Protein 3QTG (pdb70)

Radius of gyration: 30.33 Å; Cα contacts (8 Å, |Δi|>4): 1952; chains: 2; bounding box: 78×87×77 Å

Nearest PDB structures (foldseek):
  3qtg-assembly1_A-2  TM=1.002E+00  e=5.975E-96  Pyrobaculum aerophilum str. IM2
  3qtg-assembly1_B-2  TM=9.864E-01  e=1.560E-80  Pyrobaculum aerophilum str. IM2
  8edt-assembly1_A  TM=8.822E-01  e=1.358E-44  Escherichia coli
  8edr-assembly1_B-2  TM=8.878E-01  e=2.396E-44  Escherichia coli
  6qxl-assembly3_K  TM=8.244E-01  e=5.147E-43  Pseudomonas aeruginosa

Foldseek 3Di:
DPDFLAFEEEEAAPLQVPDDLVSNLLLLVLHLEYEYELVPDDLVNVVVVLVSNVVSCVVVVHFHAYEYEYPFDFKWWADDDKQKAAAFDWAKEFQDNYDPRRHTHIVDCLVLVFDDAQWWKAWPLRPWIWGWHDHDDGMTITGINHIDIGHTGTTMDTAQTAGPDDDDDPVRLVSCLSNLVVQLSHAEYEHPRDQALVRQVVVVVSCVVSPHPYFYEYEQQHNSNLVRLLRVLLNHQAYEDAPSRHCRHDPPVCPVVSLLVNLLNNLQALHAYEYEDDQQVVLLEPLDGDPVSLVSLQVSVQLPHLYYYYYCNQHPGDHNSSSSVSSSVSSVVHDHDQYNHYDDDDPLLVVLLVLLVVCVVQVAEEEEEDAQCVSVSSNLSRPRPAAYEYEYCDSSSQNNCSSGRRYHYHHDDDDDRVRRQVVRCVVPVDPQYWYWYDDPPDDIDIDGHD/DFAFEEEEAAPQLVPDDPVLNLLLLVLGQAYEYELVPDDLVSVVVVLVVNVVSCVVVVHFHAYEYEYPFDQQDDDQFDKDKDACSVDPLVLVWDDAQWWKADPLRPWIWGWHDRDHRMTITTISIDTAQDAGDDDDDDPVSLVSCLSNLVVQLSHAEYEHPRDLALNRVVVVVVSCVVSPHPYFYEYEQQHPSNLVRVQRVLLNHQAYEDAQSRNCRRDPPVCSVVSLLVNLLNNLQALHAYEYEDPQQVVLLEPLDGDPVSLVSLQVSVQQPHLYYYYYCNQRPGPHNSSVSVSSSVSNVPHDHDQYNHYDDPDVLLVVLLVLLVVCVVQVAEEEEEDAQCVSVSSNLSRPRPAAYEYEYCDSSNQNNCSSGGRYHYHRDDDPDRVRRQVVRCVPPVDPQYWYWYDDPPGDIDIDGDD

InterPro domains:
  IPR001697 Pyruvate kinase [PR01050] (73-89)
  IPR001697 Pyruvate kinase [PR01050] (197-211)
  IPR001697 Pyruvate kinase [PR01050] (227-253)
  IPR001697 Pyruvate kinase [PR01050] (254-278)
  IPR001697 Pyruvate kinase [PR01050] (279-303)
  IPR001697 Pyruvate kinase [PR01050] (304-322)
  IPR001697 Pyruvate kinase [PR01050] (323-339)
  IPR001697 Pyruvate kinase [PTHR11817] (14-436)
  IPR001697 Pyruvate kinase [TIGR01064] (17-430)
  IPR011037 Pyruvate kinase-like, insert domain superfamily [SSF50800] (84-175)
  IPR015793 Pyruvate kinase, barrel [PF00224] (17-335)
  IPR015795 Pyruvate kinase, C-terminal [PF02887] (363-436)
  IPR015806 Pyruvate kinase, insert domain superfamily [G3DSA:2.40.33.10] (84-177)
  IPR015813 Pyruvate/Phosphoenolpyruvate kinase-like domain superfamily [SSF51621] (14-350)
  IPR036918 Pyruvate kinase, C-terminal domain superfamily [G3DSA:3.40.1380.20] (346-460)
  IPR036918 Pyruvate kinase, C-terminal domain superfamily [SSF52935] (334-438)
  IPR040442 Pyruvate kinase-like domain superfamily [G3DSA:3.20.20.60] (17-340)

Sequence (869 aa):
RARNLTKRVATLGPSTDVLRPDELIKFLDLVDGVRINLAHASPNEVKFRIEAVRSYEKAKNRPLAVIVDLKGPSIRVGSTSPINVQEGEVVKFKLSDKSDGTYIPVPNKAFFSAVEQNDVILMLDGRLRLKVTNTGSDWIEAVAESSGVITGGKAIVVEGKDYDISTPAEEDVEALKAISPIRDNIDYVAISLAKSCKDVDSVRSLLTELGFQSQVAVKIETKGAVNNLEELVQCSDYVVVARGDLGLHYGLDALPIVQRRIVHTSLKYGKPIAVATQLLDSMQSSPIPTRAEINDVFTTASMGVDSLWLTNETASGKYPLAAVSWLSRILMNVEYQIPQSPLLQNSRDRFAKGLVELAQDLGANILVFSMSGTLARRIAKFRPRGVVYVGTPNNVRVARSLSIVWALEPLYIPAENYEEGLEKLISLKGTTPFVATYGIRGGVHSVKVKLNLTKRVATLGPSTDVLRPDELIKFLDLVDGVRINLAHASPNEVKFRIEAVRSYEKAKNRPLAVIVDLKGPSIRVQEGEVVKFKLVPNKAFFSAVEQNDVILMLDGRLRLKVTNTGSDWIEAVAAIVVEGKDYDISTPAEEDVEALKAISPIRDNIDYVAISLAKSCKDVDSVRSLLTELGFQSQVAVKIETKGAVNNLEELVQCSDYVVVARGDLGLHYGLDALPIVQRRIVHTSLKYGKPIAVATQLLDSMQSSPIPTRAEINDVFTTASMGVDSLWLTNETASGKYPLAAVSWLSRILMNVEYQIPQSPLLQNSRDRFAKGLVELAQDLGANILVFSMSGTLARRIAKFRPRGVVYVGTPNNVRVARSLSIVWALEPLYIPAENYEEGLEKLISLKGTTPFVATYGIRGGVHSVKVKL

B-factor: mean 47.71, std 14.27, range [21.13, 104.7]

Structure (mmCIF, N/CA/C/O backbone):
data_3QTG
#
_entry.id   3QTG
#
_cell.length_a   116.300
_cell.length_b   107.400
_cell.length_c   105.000
_cell.angle_alpha   90.00
_cell.angle_beta   110.50
_cell.angle_gamma   90.00
#
_symmetry.space_group_name_H-M   'C 1 2 1'
#
loop_
_entity.id
_entity.type
_entity.pdbx_description
1 polymer 'Pyruvate kinase'
2 non-polymer 'SULFATE ION'
3 water water
#
loop_
_atom_site.group_PDB
_atom_site.id
_atom_site.type_symbol
_atom_site.label_atom_id
_atom_site.label_alt_id
_atom_site.label_comp_id
_atom_site.label_asym_id
_atom_site.label_entity_id
_atom_site.label_seq_id
_atom_site.pdbx_PDB_ins_code
_atom_site.Cartn_x
_atom_site.Cartn_y
_atom_site.Cartn_z
_atom_site.occupancy
_atom_site.B_iso_or_equiv
_atom_site.auth_seq_id
_atom_site.auth_comp_id
_atom_site.auth_asym_id
_atom_site.auth_atom_id
_atom_site.pdbx_PDB_model_num
ATOM 1 N N . ARG A 1 12 ? 12.437 -22.557 43.146 1.00 71.28 12 ARG A N 1
ATOM 2 C CA . ARG A 1 12 ? 11.406 -22.815 42.098 1.00 71.48 12 ARG A CA 1
ATOM 3 C C . ARG A 1 12 ? 9.972 -22.448 42.509 1.00 70.67 12 ARG A C 1
ATOM 4 O O . ARG A 1 12 ? 9.270 -21.797 41.739 1.00 70.79 12 ARG A O 1
ATOM 12 N N . ALA A 1 13 ? 9.544 -22.872 43.703 1.00 69.69 13 ALA A N 1
ATOM 13 C CA . ALA A 1 13 ? 8.123 -22.788 44.109 1.00 68.55 13 ALA A CA 1
ATOM 14 C C . ALA A 1 13 ? 7.582 -21.377 44.386 1.00 67.27 13 ALA A C 1
ATOM 15 O O . ALA A 1 13 ? 6.425 -21.075 44.039 1.00 67.62 13 ALA A O 1
ATOM 17 N N . ARG A 1 14 ? 8.400 -20.529 45.018 1.00 64.96 14 ARG A N 1
ATOM 18 C CA . ARG A 1 14 ? 8.029 -19.132 45.280 1.00 62.61 14 ARG A CA 1
ATOM 19 C C . ARG A 1 14 ? 9.056 -18.165 44.697 1.00 60.10 14 ARG A C 1
ATOM 20 O O . ARG A 1 14 ? 10.259 -18.331 44.883 1.00 59.57 14 ARG A O 1
ATOM 28 N N . ASN A 1 15 ? 8.561 -17.156 43.988 1.00 57.14 15 ASN A N 1
ATOM 29 C CA . ASN A 1 15 ? 9.435 -16.246 43.266 1.00 53.82 15 ASN A CA 1
ATOM 30 C C . ASN A 1 15 ? 10.094 -15.179 44.141 1.00 50.24 15 ASN A C 1
ATOM 31 O O . ASN A 1 15 ? 9.510 -14.666 45.104 1.00 49.63 15 ASN A O 1
ATOM 36 N N . LEU A 1 16 ? 11.342 -14.885 43.799 1.00 46.65 16 LEU A N 1
ATOM 37 C CA . LEU A 1 16 ? 12.086 -13.820 44.439 1.00 42.24 16 LEU A CA 1
ATOM 38 C C . LEU A 1 16 ? 11.872 -12.575 43.616 1.00 39.71 16 LEU A C 1
ATOM 39 O O . LEU A 1 16 ? 11.606 -11.518 44.170 1.00 37.58 16 LEU A O 1
ATOM 44 N N . THR A 1 17 ? 11.944 -12.725 42.290 1.00 38.41 17 THR A N 1
ATOM 45 C CA . THR A 1 17 ? 11.554 -11.668 41.353 1.00 37.01 17 THR A CA 1
ATOM 46 C C . THR A 1 17 ? 10.034 -11.531 41.361 1.00 36.32 17 THR A C 1
ATOM 47 O O . THR A 1 17 ? 9.313 -12.507 41.205 1.00 35.28 17 THR A O 1
ATOM 51 N N . LYS A 1 18 ? 9.566 -10.306 41.557 1.00 35.94 18 LYS A N 1
ATOM 52 C CA . LYS A 1 18 ? 8.140 -10.032 41.613 1.00 36.22 18 LYS A CA 1
ATOM 53 C C . LYS A 1 18 ? 7.544 -9.717 40.235 1.00 36.37 18 LYS A C 1
ATOM 54 O O . LYS A 1 18 ? 8.221 -9.217 39.341 1.00 35.41 18 LYS A O 1
ATOM 60 N N . ARG A 1 19 ? 6.261 -10.030 40.088 1.00 37.22 19 ARG A N 1
ATOM 61 C CA . ARG A 1 19 ? 5.584 -10.049 38.793 1.00 37.53 19 ARG A CA 1
ATOM 62 C C . ARG A 1 19 ? 4.479 -9.003 38.826 1.00 38.16 19 ARG A C 1
ATOM 63 O O . ARG A 1 19 ? 3.562 -9.078 39.652 1.00 38.27 19 ARG A O 1
ATOM 71 N N . VAL A 1 20 ? 4.600 -8.007 37.951 1.00 38.15 20 VAL A N 1
ATOM 72 C CA . VAL A 1 20 ? 3.614 -6.941 37.831 1.00 38.83 20 VAL A CA 1
ATOM 73 C C . VAL A 1 20 ? 2.935 -6.994 36.449 1.00 39.05 20 VAL A C 1
ATOM 74 O O . VAL A 1 20 ? 3.612 -7.121 35.430 1.00 39.09 20 VAL A O 1
ATOM 78 N N . ALA A 1 21 ? 1.605 -6.927 36.432 1.00 39.64 21 ALA A N 1
ATOM 79 C CA . ALA A 1 21 ? 0.838 -6.863 35.171 1.00 40.23 21 ALA A CA 1
ATOM 80 C C . ALA A 1 21 ? 0.030 -5.585 35.087 1.00 40.90 21 ALA A C 1
ATOM 81 O O . ALA A 1 21 ? -0.451 -5.093 36.101 1.00 40.43 21 ALA A O 1
ATOM 83 N N . THR A 1 22 ? -0.091 -5.046 33.873 1.00 41.82 22 THR A N 1
ATOM 84 C CA . THR A 1 22 ? -0.944 -3.899 33.617 1.00 43.57 22 THR A CA 1
ATOM 85 C C . THR A 1 22 ? -2.375 -4.329 33.285 1.00 45.08 22 THR A C 1
ATOM 86 O O . THR A 1 22 ? -2.600 -5.239 32.491 1.00 45.23 22 THR A O 1
ATOM 90 N N . LEU A 1 23 ? -3.336 -3.649 33.901 1.00 46.62 23 LEU A N 1
ATOM 91 C CA . LEU A 1 23 ? -4.742 -3.933 33.670 1.00 47.61 23 LEU A CA 1
ATOM 92 C C . LEU A 1 23 ? -5.270 -3.063 32.544 1.00 48.10 23 LEU A C 1
ATOM 93 O O . LEU A 1 23 ? -4.983 -1.865 32.486 1.00 48.21 23 LEU A O 1
ATOM 98 N N . GLY A 1 24 ? -6.047 -3.670 31.655 1.00 48.58 24 GLY A N 1
ATOM 99 C CA . GLY A 1 24 ? -6.623 -2.945 30.524 1.00 49.32 24 GLY A CA 1
ATOM 100 C C . GLY A 1 24 ? -7.897 -3.614 30.059 1.00 50.24 24 GLY A C 1
ATOM 101 O O . GLY A 1 24 ? -8.472 -4.411 30.809 1.00 50.50 24 GLY A O 1
ATOM 102 N N . PRO A 1 25 ? -8.346 -3.303 28.820 1.00 50.71 25 PRO A N 1
ATOM 103 C CA . PRO A 1 25 ? -9.530 -3.953 28.252 1.00 51.79 25 PRO A CA 1
ATOM 104 C C . PRO A 1 25 ? -9.425 -5.476 28.187 1.00 52.27 25 PRO A C 1
ATOM 105 O O . PRO A 1 25 ? -10.428 -6.151 28.400 1.00 52.55 25 PRO A O 1
ATOM 109 N N . SER A 1 26 ? -8.225 -6.009 27.928 1.00 52.10 26 SER A N 1
ATOM 110 C CA . SER A 1 26 ? -8.019 -7.466 27.861 1.00 52.50 26 SER A CA 1
ATOM 111 C C . SER A 1 26 ? -8.251 -8.174 29.190 1.00 53.23 26 SER A C 1
ATOM 112 O O . SER A 1 26 ? -8.598 -9.358 29.211 1.00 53.91 26 SER A O 1
ATOM 115 N N . THR A 1 27 ? -8.064 -7.456 30.296 1.00 53.45 27 THR A N 1
ATOM 116 C CA . THR A 1 27 ? -8.306 -8.034 31.614 1.00 54.65 27 THR A CA 1
ATOM 117 C C . THR A 1 27 ? -9.729 -7.735 32.117 1.00 55.78 27 THR A C 1
ATOM 118 O O . THR A 1 27 ? -10.318 -8.537 32.850 1.00 55.98 27 THR A O 1
ATOM 122 N N . ASP A 1 28 ? -10.265 -6.581 31.726 1.00 56.79 28 ASP A N 1
ATOM 123 C CA . ASP A 1 28 ? -11.653 -6.213 32.033 1.00 58.67 28 ASP A CA 1
ATOM 124 C C . ASP A 1 28 ? -12.669 -7.302 31.662 1.00 60.04 28 ASP A C 1
ATOM 125 O O . ASP A 1 28 ? -13.610 -7.556 32.412 1.00 60.76 28 ASP A O 1
ATOM 130 N N . VAL A 1 29 ? -12.465 -7.940 30.510 1.00 61.18 29 VAL A N 1
ATOM 131 C CA . VAL A 1 29 ? -13.425 -8.916 29.968 1.00 62.86 29 VAL A CA 1
ATOM 132 C C . VAL A 1 29 ? -13.230 -10.341 30.495 1.00 63.83 29 VAL A C 1
ATOM 133 O O . VAL A 1 29 ? -13.986 -11.246 30.148 1.00 64.41 29 VAL A O 1
ATOM 137 N N . LEU A 1 30 ? -12.216 -10.541 31.328 1.00 64.21 30 LEU A N 1
ATOM 138 C CA . LEU A 1 30 ? -11.957 -11.857 31.907 1.00 65.22 30 LEU A CA 1
ATOM 139 C C . LEU A 1 30 ? -13.138 -12.363 32.739 1.00 66.90 30 LEU A C 1
ATOM 140 O O . LEU A 1 30 ? -13.635 -11.664 33.629 1.00 67.05 30 LEU A O 1
ATOM 145 N N . ARG A 1 31 ? -13.579 -13.577 32.419 1.00 68.37 31 ARG A N 1
ATOM 146 C CA . ARG A 1 31 ? -14.539 -14.329 33.223 1.00 70.45 31 ARG A CA 1
ATOM 147 C C . ARG A 1 31 ? -14.089 -14.309 34.686 1.00 69.96 31 ARG A C 1
ATOM 148 O O . ARG A 1 31 ? -12.887 -14.416 34.954 1.00 69.77 31 ARG A O 1
ATOM 156 N N . PRO A 1 32 ? -15.039 -14.183 35.642 1.00 70.42 32 PRO A N 1
ATOM 157 C CA . PRO A 1 32 ? -14.665 -14.142 37.069 1.00 69.78 32 PRO A CA 1
ATOM 158 C C . PRO A 1 32 ? -13.617 -15.193 37.455 1.00 69.02 32 PRO A C 1
ATOM 159 O O . PRO A 1 32 ? -12.848 -14.998 38.417 1.00 68.28 32 PRO A O 1
ATOM 163 N N . ASP A 1 33 ? -13.587 -16.285 36.692 1.00 68.40 33 ASP A N 1
ATOM 164 C CA . ASP A 1 33 ? -12.716 -17.410 36.971 1.00 67.72 33 ASP A CA 1
ATOM 165 C C . ASP A 1 33 ? -11.367 -17.301 36.264 1.00 65.96 33 ASP A C 1
ATOM 166 O O . ASP A 1 33 ? -10.358 -17.789 36.775 1.00 65.52 33 ASP A O 1
ATOM 171 N N . GLU A 1 34 ? -11.364 -16.681 35.084 1.00 64.52 34 GLU A N 1
ATOM 172 C CA . GLU A 1 34 ? -10.125 -16.363 34.373 1.00 62.80 34 GLU A CA 1
ATOM 173 C C . GLU A 1 34 ? -9.341 -15.320 35.150 1.00 61.67 34 GLU A C 1
ATOM 174 O O . GLU A 1 34 ? -8.118 -15.385 35.217 1.00 60.84 34 GLU A O 1
ATOM 185 N N . LEU A 1 35 ? -10.069 -14.374 35.748 1.00 61.36 35 LEU A N 1
ATOM 186 C CA . LEU A 1 35 ? -9.479 -13.302 36.542 1.00 60.25 35 LEU A CA 1
ATOM 187 C C . LEU A 1 35 ? -8.718 -13.847 37.752 1.00 59.65 35 LEU A C 1
ATOM 188 O O . LEU A 1 35 ? -7.600 -13.407 38.035 1.00 59.03 35 LEU A O 1
ATOM 193 N N . ILE A 1 36 ? -9.315 -14.813 38.448 1.00 59.46 36 ILE A N 1
ATOM 194 C CA . ILE A 1 36 ? -8.666 -15.451 39.597 1.00 58.84 36 ILE A CA 1
ATOM 195 C C . ILE A 1 36 ? -7.312 -16.053 39.198 1.00 58.07 36 ILE A C 1
ATOM 196 O O . ILE A 1 36 ? -6.296 -15.795 39.848 1.00 57.94 36 ILE A O 1
ATOM 201 N N . LYS A 1 37 ? -7.310 -16.847 38.128 1.00 57.56 37 LYS A N 1
ATOM 202 C CA . LYS A 1 37 ? -6.100 -17.519 37.658 1.00 56.66 37 LYS A CA 1
ATOM 203 C C . LYS A 1 37 ? -5.023 -16.528 37.178 1.00 54.77 37 LYS A C 1
ATOM 204 O O . LYS A 1 37 ? -3.839 -16.846 37.197 1.00 54.34 37 LYS A O 1
ATOM 210 N N . PHE A 1 38 ? -5.460 -15.338 36.766 1.00 53.01 38 PHE A N 1
ATOM 211 C CA . PHE A 1 38 ? -4.575 -14.254 36.325 1.00 51.01 38 PHE A CA 1
ATOM 212 C C . PHE A 1 38 ? -3.884 -13.559 37.518 1.00 50.39 38 PHE A C 1
ATOM 213 O O . PHE A 1 38 ? -2.653 -13.358 37.520 1.00 49.78 38 PHE A O 1
ATOM 221 N N . LEU A 1 39 ? -4.682 -13.214 38.529 1.00 49.77 39 LEU A N 1
ATOM 222 C CA . LEU A 1 39 ? -4.193 -12.519 39.714 1.00 49.01 39 LEU A CA 1
ATOM 223 C C . LEU A 1 39 ? -3.390 -13.425 40.635 1.00 48.93 39 LEU A C 1
ATOM 224 O O . LEU A 1 39 ? -2.559 -12.945 41.412 1.00 49.05 39 LEU A O 1
ATOM 229 N N . ASP A 1 40 ? -3.656 -14.731 40.555 1.00 48.88 40 ASP A N 1
ATOM 230 C CA . ASP A 1 40 ? -2.865 -15.751 41.248 1.00 48.47 40 ASP A CA 1
ATOM 231 C C . ASP A 1 40 ? -1.415 -15.756 40.773 1.00 47.12 40 ASP A C 1
ATOM 232 O O . ASP A 1 40 ? -0.533 -16.288 41.441 1.00 46.95 40 ASP A O 1
ATOM 237 N N . LEU A 1 41 ? -1.186 -15.178 39.605 1.00 46.04 41 LEU A N 1
ATOM 238 C CA . LEU A 1 41 ? 0.119 -15.214 38.977 1.00 45.15 41 LEU A CA 1
ATOM 239 C C . LEU A 1 41 ? 0.840 -13.871 39.021 1.00 44.03 41 LEU A C 1
ATOM 240 O O . LEU A 1 41 ? 1.904 -13.725 38.410 1.00 44.25 41 LEU A O 1
ATOM 245 N N . VAL A 1 42 ? 0.258 -12.896 39.719 1.00 43.56 42 VAL A N 1
ATOM 246 C CA . VAL A 1 42 ? 0.879 -11.570 39.855 1.00 42.26 42 VAL A CA 1
ATOM 247 C C . VAL A 1 42 ? 1.104 -11.199 41.319 1.00 41.49 42 VAL A C 1
ATOM 248 O O . VAL A 1 42 ? 0.471 -11.763 42.226 1.00 41.43 42 VAL A O 1
ATOM 252 N N . ASP A 1 43 ? 2.040 -10.277 41.539 1.00 40.38 43 ASP A N 1
ATOM 253 C CA . ASP A 1 43 ? 2.323 -9.754 42.871 1.00 39.91 43 ASP A CA 1
ATOM 254 C C . ASP A 1 43 ? 1.857 -8.319 42.988 1.00 39.79 43 ASP A C 1
ATOM 255 O O . ASP A 1 43 ? 1.812 -7.757 44.083 1.00 39.92 43 ASP A O 1
ATOM 260 N N . GLY A 1 44 ? 1.533 -7.725 41.843 1.00 40.24 44 GLY A N 1
ATOM 261 C CA . GLY A 1 44 ? 1.081 -6.346 41.780 1.00 40.60 44 GLY A CA 1
ATOM 262 C C . GLY A 1 44 ? 0.462 -6.025 40.444 1.00 40.68 44 GLY A C 1
ATOM 263 O O . GLY A 1 44 ? 0.640 -6.758 39.477 1.00 41.08 44 GLY A O 1
ATOM 264 N N . VAL A 1 45 ? -0.272 -4.923 40.389 1.00 40.97 45 VAL A N 1
ATOM 265 C CA . VAL A 1 45 ? -0.967 -4.527 39.169 1.00 41.12 45 VAL A CA 1
ATOM 266 C C . VAL A 1 45 ? -0.651 -3.079 38.898 1.00 41.33 45 VAL A C 1
ATOM 267 O O . VAL A 1 45 ? -0.464 -2.297 39.836 1.00 41.27 45 VAL A O 1
ATOM 271 N N . ARG A 1 46 ? -0.578 -2.738 37.616 1.00 41.50 46 ARG A N 1
ATOM 272 C CA . ARG A 1 46 ? -0.360 -1.376 37.179 1.00 42.48 46 ARG A CA 1
ATOM 273 C C . ARG A 1 46 ? -1.635 -0.850 36.478 1.00 43.03 46 ARG A C 1
ATOM 274 O O . ARG A 1 46 ? -2.322 -1.589 35.774 1.00 42.11 46 ARG A O 1
ATOM 282 N N . ILE A 1 47 ? -1.947 0.420 36.695 1.00 44.20 47 ILE A N 1
ATOM 283 C CA . ILE A 1 47 ? -3.029 1.076 35.967 1.00 46.16 47 ILE A CA 1
ATOM 284 C C . ILE A 1 47 ? -2.447 2.341 35.365 1.00 47.12 47 ILE A C 1
ATOM 285 O O . ILE A 1 47 ? -1.858 3.163 36.076 1.00 47.30 47 ILE A O 1
ATOM 290 N N . ASN A 1 48 ? -2.552 2.448 34.044 1.00 48.41 48 ASN A N 1
ATOM 291 C CA . ASN A 1 48 ? -1.982 3.552 33.294 1.00 50.26 48 ASN A CA 1
ATOM 292 C C . ASN A 1 48 ? -3.019 4.666 33.190 1.00 52.29 48 ASN A C 1
ATOM 293 O O . ASN A 1 48 ? -4.071 4.486 32.572 1.00 52.54 48 ASN A O 1
ATOM 298 N N . LEU A 1 49 ? -2.729 5.812 33.811 1.00 53.91 49 LEU A N 1
ATOM 299 C CA . LEU A 1 49 ? -3.685 6.917 33.865 1.00 55.58 49 LEU A CA 1
ATOM 300 C C . LEU A 1 49 ? -3.733 7.740 32.556 1.00 56.96 49 LEU A C 1
ATOM 301 O O . LEU A 1 49 ? -4.469 8.730 32.465 1.00 57.17 49 LEU A O 1
ATOM 306 N N . ALA A 1 50 ? -2.926 7.333 31.573 1.00 57.83 50 ALA A N 1
ATOM 307 C CA . ALA A 1 50 ? -3.071 7.767 30.180 1.00 59.49 50 ALA A CA 1
ATOM 308 C C . ALA A 1 50 ? -4.352 7.193 29.546 1.00 60.94 50 ALA A C 1
ATOM 309 O O . ALA A 1 50 ? -5.124 7.924 28.928 1.00 61.69 50 ALA A O 1
ATOM 311 N N . HIS A 1 51 ? -4.576 5.890 29.711 1.00 62.27 51 HIS A N 1
ATOM 312 C CA . HIS A 1 51 ? -5.693 5.199 29.065 1.00 63.93 51 HIS A CA 1
ATOM 313 C C . HIS A 1 51 ? -6.835 4.880 30.014 1.00 65.29 51 HIS A C 1
ATOM 314 O O . HIS A 1 51 ? -7.824 4.265 29.606 1.00 66.14 51 HIS A O 1
ATOM 321 N N . ALA A 1 52 ? -6.702 5.279 31.275 1.00 66.17 52 ALA A N 1
ATOM 322 C CA . ALA A 1 52 ? -7.675 4.882 32.286 1.00 67.32 52 ALA A CA 1
ATOM 323 C C . ALA A 1 52 ? -8.587 6.017 32.701 1.00 68.35 52 ALA A C 1
ATOM 324 O O . ALA A 1 52 ? -8.128 7.091 33.105 1.00 68.60 52 ALA A O 1
ATOM 326 N N . SER A 1 53 ? -9.883 5.751 32.575 1.00 69.35 53 SER A N 1
ATOM 327 C CA . SER A 1 53 ? -10.946 6.599 33.089 1.00 70.47 53 SER A CA 1
ATOM 328 C C . SER A 1 53 ? -11.041 6.392 34.606 1.00 70.64 53 SER A C 1
ATOM 329 O O . SER A 1 53 ? -10.851 5.269 35.080 1.00 70.62 53 SER A O 1
ATOM 332 N N . PRO A 1 54 ? -11.330 7.467 35.374 1.00 70.78 54 PRO A N 1
ATOM 333 C CA . PRO A 1 54 ? -11.467 7.371 36.833 1.00 70.48 54 PRO A CA 1
ATOM 334 C C . PRO A 1 54 ? -12.379 6.240 37.320 1.00 70.34 54 PRO A C 1
ATOM 335 O O . PRO A 1 54 ? -12.145 5.697 38.396 1.00 70.20 54 PRO A O 1
ATOM 339 N N . ASN A 1 55 ? -13.406 5.888 36.547 1.00 69.99 55 ASN A N 1
ATOM 340 C CA . ASN A 1 55 ? -14.281 4.767 36.922 1.00 69.78 55 ASN A CA 1
ATOM 341 C C . ASN A 1 55 ? -13.813 3.406 36.401 1.00 68.36 55 ASN A C 1
ATOM 342 O O . ASN A 1 55 ? -14.264 2.352 36.880 1.00 68.54 55 ASN A O 1
ATOM 347 N N . GLU A 1 56 ? -12.908 3.434 35.425 1.00 66.53 56 GLU A N 1
ATOM 348 C CA . GLU A 1 56 ? -12.119 2.248 35.070 1.00 64.78 56 GLU A CA 1
ATOM 349 C C . GLU A 1 56 ? -11.081 1.945 36.164 1.00 62.97 56 GLU A C 1
ATOM 350 O O . GLU A 1 56 ? -10.919 0.798 36.574 1.00 62.40 56 GLU A O 1
ATOM 356 N N . VAL A 1 57 ? -10.393 2.987 36.628 1.00 61.30 57 VAL A N 1
ATOM 357 C CA . VAL A 1 57 ? -9.450 2.883 37.738 1.00 59.96 57 VAL A CA 1
ATOM 358 C C . VAL A 1 57 ? -10.150 2.339 38.978 1.00 60.50 57 VAL A C 1
ATOM 359 O O . VAL A 1 57 ? -9.684 1.372 39.578 1.00 59.87 57 VAL A O 1
ATOM 363 N N . LYS A 1 58 ? -11.278 2.958 39.334 1.00 60.95 58 LYS A N 1
ATOM 364 C CA . LYS A 1 58 ? -12.068 2.588 40.508 1.00 61.85 58 LYS A CA 1
ATOM 365 C C . LYS A 1 58 ? -12.498 1.118 40.498 1.00 61.66 58 LYS A C 1
ATOM 366 O O . LYS A 1 58 ? -12.310 0.417 41.493 1.00 61.50 58 LYS A O 1
ATOM 372 N N . PHE A 1 59 ? -13.073 0.677 39.375 1.00 61.83 59 PHE A N 1
ATOM 373 C CA . PHE A 1 59 ? -13.573 -0.695 39.180 1.00 61.84 59 PHE A CA 1
ATOM 374 C C . PHE A 1 59 ? -12.465 -1.757 39.128 1.00 60.37 59 PHE A C 1
ATOM 375 O O . PHE A 1 59 ? -12.662 -2.882 39.594 1.00 60.54 59 PHE A O 1
ATOM 383 N N . ARG A 1 60 ? -11.315 -1.409 38.548 1.00 58.45 60 ARG A N 1
ATOM 384 C CA . ARG A 1 60 ? -10.175 -2.334 38.478 1.00 56.58 60 ARG A CA 1
ATOM 385 C C . ARG A 1 60 ? -9.569 -2.555 39.873 1.00 56.35 60 ARG A C 1
ATOM 386 O O . ARG A 1 60 ? -9.338 -3.693 40.295 1.00 56.15 60 ARG A O 1
ATOM 394 N N . ILE A 1 61 ? -9.340 -1.456 40.585 1.00 55.95 61 ILE A N 1
ATOM 395 C CA . ILE A 1 61 ? -8.864 -1.495 41.955 1.00 55.68 61 ILE A CA 1
ATOM 396 C C . ILE A 1 61 ? -9.803 -2.304 42.850 1.00 56.34 61 ILE A C 1
ATOM 397 O O . ILE A 1 61 ? -9.337 -3.147 43.622 1.00 56.36 61 ILE A O 1
ATOM 402 N N . GLU A 1 62 ? -11.114 -2.074 42.726 1.00 56.73 62 GLU A N 1
ATOM 403 C CA . GLU A 1 62 ? -12.119 -2.856 43.481 1.00 57.30 62 GLU A CA 1
ATOM 404 C C . GLU A 1 62 ? -12.026 -4.367 43.226 1.00 55.64 62 GLU A C 1
ATOM 405 O O . GLU A 1 62 ? -12.122 -5.164 44.152 1.00 55.57 62 GLU A O 1
ATOM 411 N N . ALA A 1 63 ? -11.852 -4.756 41.969 1.00 54.38 63 ALA A N 1
ATOM 412 C CA . ALA A 1 63 ? -11.674 -6.166 41.617 1.00 53.91 63 ALA A CA 1
ATOM 413 C C . ALA A 1 63 ? -10.371 -6.746 42.207 1.00 52.97 63 ALA A C 1
ATOM 414 O O . ALA A 1 63 ? -10.312 -7.917 42.618 1.00 52.68 63 ALA A O 1
ATOM 416 N N . VAL A 1 64 ? -9.335 -5.911 42.249 1.00 51.68 64 VAL A N 1
ATOM 417 C CA . VAL A 1 64 ? -8.048 -6.299 42.834 1.00 50.34 64 VAL A CA 1
ATOM 418 C C . VAL A 1 64 ? -8.196 -6.541 44.342 1.00 50.43 64 VAL A C 1
ATOM 419 O O . VAL A 1 64 ? -7.772 -7.582 44.851 1.00 49.23 64 VAL A O 1
ATOM 423 N N . ARG A 1 65 ? -8.826 -5.586 45.032 1.00 50.76 65 ARG A N 1
ATOM 424 C CA . ARG A 1 65 ? -8.982 -5.632 46.499 1.00 51.10 65 ARG A CA 1
ATOM 425 C C . ARG A 1 65 ? -9.950 -6.722 46.934 1.00 51.88 65 ARG A C 1
ATOM 426 O O . ARG A 1 65 ? -9.814 -7.292 48.025 1.00 51.86 65 ARG A O 1
ATOM 434 N N . SER A 1 66 ? -10.905 -7.013 46.058 1.00 52.36 66 SER A N 1
ATOM 435 C CA . SER A 1 66 ? -11.868 -8.086 46.270 1.00 53.52 66 SER A CA 1
ATOM 436 C C . SER A 1 66 ? -11.150 -9.443 46.222 1.00 52.58 66 SER A C 1
ATOM 437 O O . SER A 1 66 ? -11.365 -10.305 47.068 1.00 52.40 66 SER A O 1
ATOM 440 N N . TYR A 1 67 ? -10.276 -9.603 45.234 1.00 52.24 67 TYR A N 1
ATOM 441 C CA . TYR A 1 67 ? -9.463 -10.812 45.084 1.00 51.68 67 TYR A CA 1
ATOM 442 C C . TYR A 1 67 ? -8.528 -10.979 46.277 1.00 52.25 67 TYR A C 1
ATOM 443 O O . TYR A 1 67 ? -8.395 -12.074 46.830 1.00 51.81 67 TYR A O 1
ATOM 452 N N . GLU A 1 68 ? -7.874 -9.876 46.646 1.00 52.86 68 GLU A N 1
ATOM 453 C CA . GLU A 1 68 ? -6.956 -9.829 47.772 1.00 54.10 68 GLU A CA 1
ATOM 454 C C . GLU A 1 68 ? -7.611 -10.323 49.065 1.00 55.10 68 GLU A C 1
ATOM 455 O O . GLU A 1 68 ? -6.998 -11.083 49.818 1.00 54.42 68 GLU A O 1
ATOM 461 N N . LYS A 1 69 ? -8.858 -9.897 49.295 1.00 56.86 69 LYS A N 1
ATOM 462 C CA . LYS A 1 69 ? -9.638 -10.303 50.471 1.00 58.56 69 LYS A CA 1
ATOM 463 C C . LYS A 1 69 ? -9.954 -11.798 50.432 1.00 58.87 69 LYS A C 1
ATOM 464 O O . LYS A 1 69 ? -9.689 -12.518 51.394 1.00 59.39 69 LYS A O 1
ATOM 470 N N . ALA A 1 70 ? -10.516 -12.254 49.316 1.00 59.39 70 ALA A N 1
ATOM 471 C CA . ALA A 1 70 ? -10.854 -13.664 49.119 1.00 59.96 70 ALA A CA 1
ATOM 472 C C . ALA A 1 70 ? -9.656 -14.607 49.287 1.00 59.87 70 ALA A C 1
ATOM 473 O O . ALA A 1 70 ? -9.764 -15.636 49.965 1.00 59.90 70 ALA A O 1
ATOM 475 N N . LYS A 1 71 ? -8.519 -14.260 48.676 1.00 59.28 71 LYS A N 1
ATOM 476 C CA . LYS A 1 71 ? -7.372 -15.180 48.635 1.00 59.11 71 LYS A CA 1
ATOM 477 C C . LYS A 1 71 ? -6.323 -14.889 49.705 1.00 58.57 71 LYS A C 1
ATOM 478 O O . LYS A 1 71 ? -5.300 -15.590 49.802 1.00 57.86 71 LYS A O 1
ATOM 484 N N . ASN A 1 72 ? -6.586 -13.861 50.510 1.00 58.51 72 ASN A N 1
ATOM 485 C CA . ASN A 1 72 ? -5.637 -13.408 51.532 1.00 57.86 72 ASN A CA 1
ATOM 486 C C . ASN A 1 72 ? -4.239 -13.131 50.943 1.00 56.22 72 ASN A C 1
ATOM 487 O O . ASN A 1 72 ? -3.214 -13.551 51.498 1.00 55.77 72 ASN A O 1
ATOM 492 N N . ARG A 1 73 ? -4.216 -12.437 49.805 1.00 54.58 73 ARG A N 1
ATOM 493 C CA . ARG A 1 73 ? -2.968 -12.127 49.093 1.00 52.96 73 ARG A CA 1
ATOM 494 C C . ARG A 1 73 ? -2.831 -10.652 48.853 1.00 51.79 73 ARG A C 1
ATOM 495 O O . ARG A 1 73 ? -3.455 -10.127 47.931 1.00 52.22 73 ARG A O 1
ATOM 503 N N . PRO A 1 74 ? -1.992 -9.980 49.663 1.00 51.05 74 PRO A N 1
ATOM 504 C CA . PRO A 1 74 ? -1.706 -8.547 49.516 1.00 50.15 74 PRO A CA 1
ATOM 505 C C . PRO A 1 74 ? -1.101 -8.293 48.144 1.00 48.65 74 PRO A C 1
ATOM 506 O O . PRO A 1 74 ? -0.158 -8.981 47.748 1.00 48.54 74 PRO A O 1
ATOM 510 N N . LEU A 1 75 ? -1.658 -7.336 47.412 1.00 47.37 75 LEU A N 1
ATOM 511 C CA . LEU A 1 75 ? -1.176 -7.025 46.077 1.00 45.63 75 LEU A CA 1
ATOM 512 C C . LEU A 1 75 ? -0.901 -5.550 46.041 1.00 44.83 75 LEU A C 1
ATOM 513 O O . LEU A 1 75 ? -1.639 -4.770 46.627 1.00 45.90 75 LEU A O 1
ATOM 518 N N . ALA A 1 76 ? 0.176 -5.167 45.381 1.00 43.16 76 ALA A N 1
ATOM 519 C CA . ALA A 1 76 ? 0.480 -3.758 45.169 1.00 42.51 76 ALA A CA 1
ATOM 520 C C . ALA A 1 76 ? -0.360 -3.218 44.021 1.00 42.36 76 ALA A C 1
ATOM 521 O O . ALA A 1 76 ? -0.481 -3.864 42.969 1.00 42.87 76 ALA A O 1
ATOM 523 N N . VAL A 1 77 ? -0.917 -2.027 44.225 1.00 41.58 77 VAL A N 1
ATOM 524 C CA . VAL A 1 77 ? -1.528 -1.257 43.144 1.00 40.26 77 VAL A CA 1
ATOM 525 C C . VAL A 1 77 ? -0.633 -0.087 42.789 1.00 39.63 77 VAL A C 1
ATOM 526 O O . VAL A 1 77 ? -0.313 0.755 43.639 1.00 39.53 77 VAL A O 1
ATOM 530 N N . ILE A 1 78 ? -0.245 -0.046 41.514 1.00 39.26 78 ILE A N 1
ATOM 531 C CA . ILE A 1 78 ? 0.571 1.001 40.937 1.00 38.39 78 ILE A CA 1
ATOM 532 C C . ILE A 1 78 ? -0.280 1.831 39.944 1.00 39.20 78 ILE A C 1
ATOM 533 O O . ILE A 1 78 ? -0.955 1.289 39.060 1.00 38.72 78 ILE A O 1
ATOM 538 N N . VAL A 1 79 ? -0.251 3.147 40.081 1.00 39.56 79 VAL A N 1
ATOM 539 C CA . VAL A 1 79 ? -0.849 3.980 39.047 1.00 40.51 79 VAL A CA 1
ATOM 540 C C . VAL A 1 79 ? 0.287 4.698 38.338 1.00 40.81 79 VAL A C 1
ATOM 541 O O . VAL A 1 79 ? 1.178 5.238 38.977 1.00 39.92 79 VAL A O 1
ATOM 545 N N . ASP A 1 80 ? 0.243 4.683 37.013 1.00 42.51 80 ASP A N 1
ATOM 546 C CA . ASP A 1 80 ? 1.285 5.291 36.203 1.00 44.16 80 ASP A CA 1
ATOM 547 C C . ASP A 1 80 ? 0.798 6.606 35.579 1.00 45.03 80 ASP A C 1
ATOM 548 O O . ASP A 1 80 ? -0.151 6.627 34.794 1.00 45.74 80 ASP A O 1
ATOM 553 N N . LEU A 1 81 ? 1.448 7.705 35.939 1.00 46.25 81 LEU A N 1
ATOM 554 C CA . LEU A 1 81 ? 1.039 9.011 35.444 1.00 47.60 81 LEU A CA 1
ATOM 555 C C . LEU A 1 81 ? 1.498 9.263 34.004 1.00 48.33 81 LEU A C 1
ATOM 556 O O . LEU A 1 81 ? 2.576 8.808 33.574 1.00 47.47 81 LEU A O 1
ATOM 561 N N . LYS A 1 82 ? 0.660 10.006 33.279 1.00 48.79 82 LYS A N 1
ATOM 562 C CA . LYS A 1 82 ? 0.895 10.319 31.873 1.00 49.50 82 LYS A CA 1
ATOM 563 C C . LYS A 1 82 ? 2.165 11.152 31.686 1.00 48.20 82 LYS A C 1
ATOM 564 O O . LYS A 1 82 ? 2.966 10.873 30.801 1.00 48.16 82 LYS A O 1
ATOM 570 N N . GLY A 1 83 ? 2.355 12.166 32.520 1.00 47.40 83 GLY A N 1
ATOM 571 C CA . GLY A 1 83 ? 3.497 13.060 32.356 1.00 46.79 83 GLY A CA 1
ATOM 572 C C . GLY A 1 83 ? 3.267 14.079 31.240 1.00 46.71 83 GLY A C 1
ATOM 573 O O . GLY A 1 83 ? 2.305 13.977 30.480 1.00 46.42 83 GLY A O 1
ATOM 574 N N . PRO A 1 84 ? 4.153 15.073 31.128 1.00 46.37 84 PRO A N 1
ATOM 575 C CA . PRO A 1 84 ? 3.881 16.058 30.077 1.00 46.49 84 PRO A CA 1
ATOM 576 C C . PRO A 1 84 ? 4.182 15.492 28.683 1.00 46.30 84 PRO A C 1
ATOM 577 O O . PRO A 1 84 ? 4.855 14.473 28.536 1.00 45.93 84 PRO A O 1
ATOM 581 N N . SER A 1 85 ? 3.640 16.124 27.654 1.00 46.24 85 SER A N 1
ATOM 582 C CA . SER A 1 85 ? 3.895 15.682 26.305 1.00 45.70 85 SER A CA 1
ATOM 583 C C . SER A 1 85 ? 3.793 16.918 25.460 1.00 45.10 85 SER A C 1
ATOM 584 O O . SER A 1 85 ? 3.144 17.901 25.869 1.00 45.97 85 SER A O 1
ATOM 587 N N . ILE A 1 86 ? 4.429 16.871 24.293 1.00 42.74 86 ILE A N 1
ATOM 588 C CA . ILE A 1 86 ? 4.228 17.891 23.285 1.00 40.51 86 ILE A CA 1
ATOM 589 C C . ILE A 1 86 ? 3.481 17.240 22.132 1.00 39.60 86 ILE A C 1
ATOM 590 O O . ILE A 1 86 ? 3.910 16.213 21.618 1.00 37.29 86 ILE A O 1
ATOM 595 N N . ARG A 1 87 ? 2.348 17.833 21.753 1.00 39.14 87 ARG A N 1
ATOM 596 C CA . ARG A 1 87 ? 1.509 17.252 20.715 1.00 39.66 87 ARG A CA 1
ATOM 597 C C . ARG A 1 87 ? 1.246 18.225 19.586 1.00 39.10 87 ARG A C 1
ATOM 598 O O . ARG A 1 87 ? 1.244 19.429 19.804 1.00 39.58 87 ARG A O 1
ATOM 606 N N . VAL A 1 88 ? 1.042 17.700 18.383 1.00 38.11 88 VAL A N 1
ATOM 607 C CA . VAL A 1 88 ? 0.663 18.510 17.244 1.00 38.49 88 VAL A CA 1
ATOM 608 C C . VAL A 1 88 ? -0.625 19.257 17.656 1.00 39.01 88 VAL A C 1
ATOM 609 O O . VAL A 1 88 ? -1.502 18.681 18.318 1.00 38.18 88 VAL A O 1
ATOM 613 N N . GLY A 1 89 ? -0.715 20.530 17.282 1.00 39.84 89 GLY A N 1
ATOM 614 C CA . GLY A 1 89 ? -1.909 21.328 17.559 1.00 40.83 89 GLY A CA 1
ATOM 615 C C . GLY A 1 89 ? -3.004 21.072 16.538 1.00 42.15 89 GLY A C 1
ATOM 616 O O . GLY A 1 89 ? -2.957 20.103 15.775 1.00 41.58 89 GLY A O 1
ATOM 617 N N . SER A 1 90 ? -3.989 21.957 16.501 1.00 43.04 90 SER A N 1
ATOM 618 C CA . SER A 1 90 ? -5.144 21.764 15.646 1.00 44.70 90 SER A CA 1
ATOM 619 C C . SER A 1 90 ? -4.809 21.959 14.150 1.00 45.27 90 SER A C 1
ATOM 620 O O . SER A 1 90 ? -4.225 22.970 13.735 1.00 45.43 90 SER A O 1
ATOM 623 N N . THR A 1 91 ? -5.184 20.969 13.349 1.00 46.13 91 THR A N 1
ATOM 624 C CA . THR A 1 91 ? -4.901 20.940 11.915 1.00 47.28 91 THR A CA 1
ATOM 625 C C . THR A 1 91 ? -5.709 19.788 11.288 1.00 48.36 91 THR A C 1
ATOM 626 O O . THR A 1 91 ? -5.971 18.776 11.940 1.00 48.16 91 THR A O 1
ATOM 630 N N . SER A 1 92 ? -6.097 19.955 10.031 1.00 49.97 92 SER A N 1
ATOM 631 C CA . SER A 1 92 ? -6.535 18.834 9.210 1.00 51.63 92 SER A CA 1
ATOM 632 C C . SER A 1 92 ? -5.322 17.916 8.984 1.00 51.57 92 SER A C 1
ATOM 633 O O . SER A 1 92 ? -4.172 18.380 9.063 1.00 51.79 92 SER A O 1
ATOM 636 N N . PRO A 1 93 ? -5.557 16.608 8.737 1.00 51.73 93 PRO A N 1
ATOM 637 C CA . PRO A 1 93 ? -4.417 15.692 8.564 1.00 50.95 93 PRO A CA 1
ATOM 638 C C . PRO A 1 93 ? -3.437 16.206 7.514 1.00 50.10 93 PRO A C 1
ATOM 639 O O . PRO A 1 93 ? -3.851 16.722 6.478 1.00 50.09 93 PRO A O 1
ATOM 643 N N . ILE A 1 94 ? -2.150 16.122 7.812 1.00 49.04 94 ILE A N 1
ATOM 644 C CA . ILE A 1 94 ? -1.125 16.575 6.875 1.00 48.77 94 ILE A CA 1
ATOM 645 C C . ILE A 1 94 ? -0.416 15.348 6.316 1.00 48.48 94 ILE A C 1
ATOM 646 O O . ILE A 1 94 ? 0.136 14.545 7.068 1.00 47.54 94 ILE A O 1
ATOM 651 N N . ASN A 1 95 ? -0.457 15.209 4.997 1.00 48.88 95 ASN A N 1
ATOM 652 C CA . ASN A 1 95 ? 0.190 14.101 4.315 1.00 50.00 95 ASN A CA 1
ATOM 653 C C . ASN A 1 95 ? 1.607 14.473 3.913 1.00 49.75 95 ASN A C 1
ATOM 654 O O . ASN A 1 95 ? 1.843 15.445 3.183 1.00 50.09 95 ASN A O 1
ATOM 659 N N . VAL A 1 96 ? 2.541 13.691 4.420 1.00 49.29 96 VAL A N 1
ATOM 660 C CA . VAL A 1 96 ? 3.955 13.952 4.266 1.00 49.60 96 VAL A CA 1
ATOM 661 C C . VAL A 1 96 ? 4.527 12.921 3.302 1.00 49.48 96 VAL A C 1
ATOM 662 O O . VAL A 1 96 ? 4.269 11.724 3.448 1.00 49.53 96 VAL A O 1
ATOM 666 N N . GLN A 1 97 ? 5.265 13.392 2.293 1.00 49.27 97 GLN A N 1
ATOM 667 C CA . GLN A 1 97 ? 5.920 12.495 1.337 1.00 49.11 97 GLN A CA 1
ATOM 668 C C . GLN A 1 97 ? 7.378 12.336 1.707 1.00 47.67 97 GLN A C 1
ATOM 669 O O . GLN A 1 97 ? 7.989 13.259 2.241 1.00 47.02 97 GLN A O 1
ATOM 675 N N . GLU A 1 98 ? 7.925 11.152 1.445 1.00 46.90 98 GLU A N 1
ATOM 676 C CA . GLU A 1 98 ? 9.341 10.879 1.699 1.00 46.38 98 GLU A CA 1
ATOM 677 C C . GLU A 1 98 ? 10.200 11.871 0.901 1.00 45.04 98 GLU A C 1
ATOM 678 O O . GLU A 1 98 ? 9.945 12.091 -0.274 1.00 44.45 98 GLU A O 1
ATOM 684 N N . GLY A 1 99 ? 11.208 12.463 1.537 1.00 43.84 99 GLY A N 1
ATOM 685 C CA . GLY A 1 99 ? 11.992 13.526 0.906 1.00 43.49 99 GLY A CA 1
ATOM 686 C C . GLY A 1 99 ? 11.428 14.950 1.000 1.00 43.41 99 GLY A C 1
ATOM 687 O O . GLY A 1 99 ? 12.152 15.908 0.724 1.00 44.09 99 GLY A O 1
ATOM 688 N N . GLU A 1 100 ? 10.153 15.096 1.373 1.00 42.85 100 GLU A N 1
ATOM 689 C CA . GLU A 1 100 ? 9.516 16.425 1.555 1.00 43.85 100 GLU A CA 1
ATOM 690 C C . GLU A 1 100 ? 10.140 17.242 2.703 1.00 42.41 100 GLU A C 1
ATOM 691 O O . GLU A 1 100 ? 10.386 16.721 3.790 1.00 41.86 100 GLU A O 1
ATOM 697 N N . VAL A 1 101 ? 10.411 18.521 2.451 1.00 41.62 101 VAL A N 1
ATOM 698 C CA . VAL A 1 101 ? 10.833 19.440 3.505 1.00 40.71 101 VAL A CA 1
ATOM 699 C C . VAL A 1 101 ? 9.572 19.952 4.231 1.00 39.97 101 VAL A C 1
ATOM 700 O O . VAL A 1 101 ? 8.726 20.630 3.650 1.00 39.54 101 VAL A O 1
ATOM 704 N N . VAL A 1 102 ? 9.448 19.566 5.493 1.00 38.95 102 VAL A N 1
ATOM 705 C CA . VAL A 1 102 ? 8.283 19.845 6.311 1.00 38.54 102 VAL A CA 1
ATOM 706 C C . VAL A 1 102 ? 8.603 20.984 7.285 1.00 37.90 102 VAL A C 1
ATOM 707 O O . VAL A 1 102 ? 9.675 21.018 7.889 1.00 38.28 102 VAL A O 1
ATOM 711 N N . LYS A 1 103 ? 7.667 21.903 7.442 1.00 37.91 103 LYS A N 1
ATOM 712 C CA . LYS A 1 103 ? 7.840 23.044 8.346 1.00 38.32 103 LYS A CA 1
ATOM 713 C C . LYS A 1 103 ? 7.021 22.915 9.635 1.00 37.29 103 LYS A C 1
ATOM 714 O O . LYS A 1 103 ? 5.832 22.580 9.600 1.00 37.49 103 LYS A O 1
ATOM 720 N N . PHE A 1 104 ? 7.680 23.157 10.765 1.00 36.60 104 PHE A N 1
ATOM 721 C CA . PHE A 1 104 ? 7.030 23.220 12.077 1.00 36.44 104 PHE A CA 1
ATOM 722 C C . PHE A 1 104 ? 7.077 24.652 12.579 1.00 36.63 104 PHE A C 1
ATOM 723 O O . PHE A 1 104 ? 8.119 25.299 12.492 1.00 36.65 104 PHE A O 1
ATOM 731 N N . LYS A 1 105 ? 5.954 25.145 13.096 1.00 36.56 105 LYS A N 1
ATOM 732 C CA . LYS A 1 105 ? 5.900 26.494 13.659 1.00 37.53 105 LYS A CA 1
ATOM 733 C C . LYS A 1 105 ? 5.285 26.430 15.020 1.00 37.04 105 LYS A C 1
ATOM 734 O O . LYS A 1 105 ? 4.385 25.614 15.275 1.00 36.46 105 LYS A O 1
ATOM 740 N N . LEU A 1 106 ? 5.759 27.312 15.889 1.00 37.60 106 LEU A N 1
ATOM 741 C CA . LEU A 1 106 ? 5.146 27.524 17.181 1.00 38.49 106 LEU A CA 1
ATOM 742 C C . LEU A 1 106 ? 3.732 28.106 17.039 1.00 38.14 106 LEU A C 1
ATOM 743 O O . LEU A 1 106 ? 3.559 29.284 16.717 1.00 38.42 106 LEU A O 1
ATOM 748 N N . SER A 1 107 ? 2.733 27.269 17.326 1.00 37.48 107 SER A N 1
ATOM 749 C CA . SER A 1 107 ? 1.326 27.570 17.064 1.00 37.66 107 SER A CA 1
ATOM 750 C C . SER A 1 107 ? 0.449 26.449 17.587 1.00 37.50 107 SER A C 1
ATOM 751 O O . SER A 1 107 ? 0.843 25.278 17.547 1.00 37.72 107 SER A O 1
ATOM 754 N N . ASP A 1 108 ? -0.741 26.799 18.043 1.00 37.41 108 ASP A N 1
ATOM 755 C CA . ASP A 1 108 ? -1.735 25.822 18.461 1.00 38.23 108 ASP A CA 1
ATOM 756 C C . ASP A 1 108 ? -2.735 25.510 17.330 1.00 38.79 108 ASP A C 1
ATOM 757 O O . ASP A 1 108 ? -3.613 24.669 17.498 1.00 38.86 108 ASP A O 1
ATOM 762 N N . LYS A 1 109 ? -2.583 26.172 16.185 1.00 39.08 109 LYS A N 1
ATOM 763 C CA . LYS A 1 109 ? -3.495 25.997 15.052 1.00 40.79 109 LYS A CA 1
ATOM 764 C C . LYS A 1 109 ? -2.863 26.488 13.765 1.00 41.34 109 LYS A C 1
ATOM 765 O O . LYS A 1 109 ? -2.441 27.629 13.683 1.00 41.12 109 LYS A O 1
ATOM 771 N N . SER A 1 110 ? -2.787 25.609 12.770 1.00 42.60 110 SER A N 1
ATOM 772 C CA . SER A 1 110 ? -2.232 25.969 11.472 1.00 44.42 110 SER A CA 1
ATOM 773 C C . SER A 1 110 ? -3.324 26.310 10.458 1.00 45.77 110 SER A C 1
ATOM 774 O O . SER A 1 110 ? -4.506 26.082 10.707 1.00 45.76 110 SER A O 1
ATOM 777 N N . ASP A 1 111 ? -2.902 26.874 9.328 1.00 47.24 111 ASP A N 1
ATOM 778 C CA . ASP A 1 111 ? -3.774 27.176 8.190 1.00 49.51 111 ASP A CA 1
ATOM 779 C C . ASP A 1 111 ? -3.666 26.071 7.142 1.00 49.47 111 ASP A C 1
ATOM 780 O O . ASP A 1 111 ? -4.103 26.238 6.001 1.00 50.01 111 ASP A O 1
ATOM 785 N N . GLY A 1 112 ? -3.052 24.956 7.525 1.00 49.80 112 GLY A N 1
ATOM 786 C CA . GLY A 1 112 ? -2.840 23.853 6.598 1.00 49.85 112 GLY A CA 1
ATOM 787 C C . GLY A 1 112 ? -1.449 23.773 6.000 1.00 49.45 112 GLY A C 1
ATOM 788 O O . GLY A 1 112 ? -1.033 22.699 5.584 1.00 50.28 112 GLY A O 1
ATOM 789 N N . THR A 1 113 ? -0.709 24.882 5.971 1.00 49.18 113 THR A N 1
ATOM 790 C CA . THR A 1 113 ? 0.607 24.893 5.287 1.00 48.13 113 THR A CA 1
ATOM 791 C C . THR A 1 113 ? 1.803 24.443 6.154 1.00 47.06 113 THR A C 1
ATOM 792 O O . THR A 1 113 ? 2.938 24.338 5.649 1.00 48.47 113 THR A O 1
ATOM 796 N N . TYR A 1 114 ? 1.577 24.188 7.443 1.00 44.33 114 TYR A N 1
ATOM 797 C CA . TYR A 1 114 ? 2.667 23.766 8.342 1.00 41.91 114 TYR A CA 1
ATOM 798 C C . TYR A 1 114 ? 2.155 22.906 9.493 1.00 40.31 114 TYR A C 1
ATOM 799 O O . TYR A 1 114 ? 0.938 22.821 9.701 1.00 39.79 114 TYR A O 1
ATOM 808 N N . ILE A 1 115 ? 3.076 22.287 10.244 1.00 38.63 115 ILE A N 1
ATOM 809 C CA . ILE A 1 115 ? 2.709 21.497 11.423 1.00 37.11 115 ILE A CA 1
ATOM 810 C C . ILE A 1 115 ? 2.753 22.410 12.643 1.00 37.16 115 ILE A C 1
ATOM 811 O O . ILE A 1 115 ? 3.805 22.989 12.949 1.00 36.79 115 ILE A O 1
ATOM 816 N N . PRO A 1 116 ? 1.611 22.548 13.348 1.00 36.94 116 PRO A N 1
ATOM 817 C CA . PRO A 1 116 ? 1.610 23.393 14.513 1.00 36.65 116 PRO A CA 1
ATOM 818 C C . PRO A 1 116 ? 2.083 22.666 15.792 1.00 36.20 116 PRO A C 1
ATOM 819 O O . PRO A 1 116 ? 1.591 21.582 16.139 1.00 35.82 116 PRO A O 1
ATOM 823 N N . VAL A 1 117 ? 3.039 23.266 16.486 1.00 35.97 117 VAL A N 1
ATOM 824 C CA . VAL A 1 117 ? 3.541 22.706 17.741 1.00 35.96 117 VAL A CA 1
ATOM 825 C C . VAL A 1 117 ? 3.391 23.768 18.838 1.00 36.71 117 VAL A C 1
ATOM 826 O O . VAL A 1 117 ? 4.147 24.737 18.851 1.00 37.03 117 VAL A O 1
ATOM 830 N N . PRO A 1 118 ? 2.381 23.614 19.730 1.00 37.11 118 PRO A N 1
ATOM 831 C CA . PRO A 1 118 ? 2.080 24.650 20.719 1.00 38.02 118 PRO A CA 1
ATOM 832 C C . PRO A 1 118 ? 2.969 24.658 21.972 1.00 38.57 118 PRO A C 1
ATOM 833 O O . PRO A 1 118 ? 2.491 24.903 23.076 1.00 39.54 118 PRO A O 1
ATOM 837 N N . ASN A 1 119 ? 4.261 24.418 21.811 1.00 39.01 119 ASN A N 1
ATOM 838 C CA . ASN A 1 119 ? 5.141 24.445 22.974 1.00 39.03 119 ASN A CA 1
ATOM 839 C C . ASN A 1 119 ? 6.531 24.905 22.611 1.00 39.03 119 ASN A C 1
ATOM 840 O O . ASN A 1 119 ? 7.210 24.242 21.811 1.00 37.86 119 ASN A O 1
ATOM 845 N N . LYS A 1 120 ? 6.957 26.031 23.187 1.00 39.29 120 LYS A N 1
ATOM 846 C CA . LYS A 1 120 ? 8.275 26.591 22.869 1.00 41.07 120 LYS A CA 1
ATOM 847 C C . LYS A 1 120 ? 9.427 25.648 23.247 1.00 39.69 120 LYS A C 1
ATOM 848 O O . LYS A 1 120 ? 10.474 25.688 22.620 1.00 39.16 120 LYS A O 1
ATOM 854 N N . ALA A 1 121 ? 9.218 24.814 24.266 1.00 38.81 121 ALA A N 1
ATOM 855 C CA . ALA A 1 121 ? 10.231 23.845 24.690 1.00 38.72 121 ALA A CA 1
ATOM 856 C C . ALA A 1 121 ? 10.670 22.915 23.543 1.00 38.42 121 ALA A C 1
ATOM 857 O O . ALA A 1 121 ? 11.821 22.465 23.532 1.00 38.52 121 ALA A O 1
ATOM 859 N N . PHE A 1 122 ? 9.769 22.649 22.585 1.00 37.86 122 PHE A N 1
ATOM 860 C CA . PHE A 1 122 ? 10.122 21.885 21.381 1.00 36.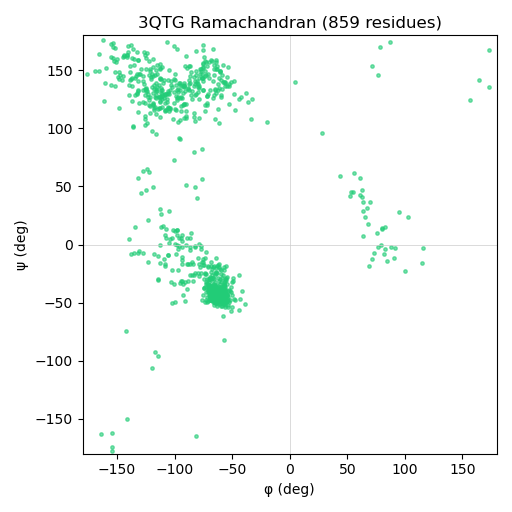89 122 PHE A CA 1
ATOM 861 C C . PHE A 1 122 ? 11.185 22.662 20.603 1.00 37.89 122 PHE A C 1
ATOM 862 O O . PHE A 1 122 ? 12.211 22.108 20.191 1.00 37.49 122 PHE A O 1
ATOM 870 N N . PHE A 1 123 ? 10.947 23.952 20.420 1.00 38.25 123 PHE A N 1
ATOM 871 C CA . PHE A 1 123 ? 11.869 24.776 19.634 1.00 39.58 123 PHE A CA 1
ATOM 872 C C . PHE A 1 123 ? 13.203 25.004 20.349 1.00 41.27 123 PHE A C 1
ATOM 873 O O . PHE A 1 123 ? 14.243 25.000 19.697 1.00 42.35 123 PHE A O 1
ATOM 881 N N . SER A 1 124 ? 13.181 25.121 21.679 1.00 41.98 124 SER A N 1
ATOM 882 C CA . SER A 1 124 ? 14.425 25.210 22.453 1.00 43.73 124 SER A CA 1
ATOM 883 C C . SER A 1 124 ? 15.258 23.928 22.432 1.00 44.14 124 SER A C 1
ATOM 884 O O . SER A 1 124 ? 16.468 24.001 22.551 1.00 45.78 124 SER A O 1
ATOM 887 N N . ALA A 1 125 ? 14.620 22.769 22.286 1.00 43.97 125 ALA A N 1
ATOM 888 C CA . ALA A 1 125 ? 15.316 21.475 22.315 1.00 44.60 125 ALA A CA 1
ATOM 889 C C . ALA A 1 125 ? 15.962 21.066 20.974 1.00 45.31 125 ALA A C 1
ATOM 890 O O . ALA A 1 125 ? 16.907 20.269 20.955 1.00 46.34 125 ALA A O 1
ATOM 892 N N . VAL A 1 126 ? 15.448 21.596 19.864 1.00 45.49 126 VAL A N 1
ATOM 893 C CA . VAL A 1 126 ? 15.830 21.148 18.527 1.00 45.69 126 VAL A CA 1
ATOM 894 C C . VAL A 1 126 ? 17.012 21.929 17.933 1.00 46.62 126 VAL A C 1
ATOM 895 O O . VAL A 1 126 ? 17.037 23.170 17.953 1.00 46.53 126 VAL A O 1
ATOM 899 N N . GLU A 1 127 ? 17.980 21.175 17.406 1.00 46.85 127 GLU A N 1
ATOM 900 C CA . GLU A 1 127 ? 19.105 21.716 16.641 1.00 48.64 127 GLU A CA 1
ATOM 901 C C . GLU A 1 127 ? 19.153 21.050 15.267 1.00 47.16 127 GLU A C 1
ATOM 902 O O . GLU A 1 127 ? 18.549 19.993 15.046 1.00 45.66 127 GLU A O 1
ATOM 908 N N . GLN A 1 128 ? 19.907 21.658 14.360 1.00 47.71 128 GLN A N 1
ATOM 909 C CA . GLN A 1 128 ? 20.193 21.047 13.063 1.00 48.04 128 GLN A CA 1
ATOM 910 C C . GLN A 1 128 ? 20.788 19.648 13.197 1.00 47.23 128 GLN A C 1
ATOM 911 O O . GLN A 1 128 ? 21.661 19.416 14.027 1.00 47.69 128 GLN A O 1
ATOM 917 N N . ASN A 1 129 ? 20.291 18.731 12.369 1.00 46.41 129 ASN A N 1
ATOM 918 C CA . ASN A 1 129 ? 20.664 17.299 12.366 1.00 45.86 129 ASN A CA 1
ATOM 919 C C . ASN A 1 129 ? 20.018 16.434 13.441 1.00 44.50 129 ASN A C 1
ATOM 920 O O . ASN A 1 129 ? 20.256 15.233 13.464 1.00 43.71 129 ASN A O 1
ATOM 925 N N . ASP A 1 130 ? 19.182 17.028 14.296 1.00 43.11 130 ASP A N 1
ATOM 926 C CA . ASP A 1 130 ? 18.361 16.240 15.214 1.00 41.81 130 ASP A CA 1
ATOM 927 C C . ASP A 1 130 ? 17.311 15.512 14.419 1.00 40.70 130 ASP A C 1
ATOM 928 O O . ASP A 1 130 ? 16.941 15.962 13.331 1.00 40.67 130 ASP A O 1
ATOM 933 N N . VAL A 1 131 ? 16.805 14.422 14.986 1.00 38.90 131 VAL A N 1
ATOM 934 C CA . VAL A 1 131 ? 15.743 13.628 14.375 1.00 37.84 131 VAL A CA 1
ATOM 935 C C . VAL A 1 131 ? 14.456 13.727 15.218 1.00 38.00 131 VAL A C 1
ATOM 936 O O . VAL A 1 131 ? 14.457 13.486 16.438 1.00 37.33 131 VAL A O 1
ATOM 940 N N . ILE A 1 132 ? 13.371 14.092 14.542 1.00 37.89 132 ILE A N 1
ATOM 941 C CA . ILE A 1 132 ? 12.082 14.285 15.159 1.00 37.96 132 ILE A CA 1
ATOM 942 C C . ILE A 1 132 ? 11.271 13.006 14.966 1.00 38.57 132 ILE A C 1
ATOM 943 O O . ILE A 1 132 ? 11.233 12.464 13.872 1.00 39.14 132 ILE A O 1
ATOM 948 N N . LEU A 1 133 ? 10.627 12.534 16.025 1.00 39.29 133 LEU A N 1
ATOM 949 C CA . LEU A 1 133 ? 9.910 11.261 15.986 1.00 41.21 133 LEU A CA 1
ATOM 950 C C . LEU A 1 133 ? 8.423 11.430 16.213 1.00 42.50 133 LEU A C 1
ATOM 951 O O . LEU A 1 133 ? 7.991 11.987 17.211 1.00 41.98 133 LEU A O 1
ATOM 956 N N . MET A 1 134 ? 7.655 10.889 15.290 1.00 45.14 134 MET A N 1
ATOM 957 C CA . MET A 1 134 ? 6.223 10.984 15.314 1.00 48.71 134 MET A CA 1
ATOM 958 C C . MET A 1 134 ? 5.698 9.603 15.005 1.00 50.70 134 MET A C 1
ATOM 959 O O . MET A 1 134 ? 6.407 8.780 14.426 1.00 51.01 134 MET A O 1
ATOM 964 N N . LEU A 1 135 ? 4.451 9.353 15.372 1.00 53.42 135 LEU A N 1
ATOM 965 C CA . LEU A 1 135 ? 3.824 8.075 15.086 1.00 56.09 135 LEU A CA 1
ATOM 966 C C . LEU A 1 135 ? 4.616 6.984 15.824 1.00 57.59 135 LEU A C 1
ATOM 967 O O . LEU A 1 135 ? 4.984 5.960 15.245 1.00 58.50 135 LEU A O 1
ATOM 972 N N . ASP A 1 136 ? 4.907 7.251 17.102 1.00 58.96 136 ASP A N 1
ATOM 973 C CA . ASP A 1 136 ? 5.656 6.328 17.984 1.00 60.43 136 ASP A CA 1
ATOM 974 C C . ASP A 1 136 ? 7.121 6.021 17.567 1.00 60.38 136 ASP A C 1
ATOM 975 O O . ASP A 1 136 ? 7.782 5.165 18.168 1.00 60.91 136 ASP A O 1
ATOM 980 N N . GLY A 1 137 ? 7.619 6.724 16.552 1.00 59.99 137 GLY A N 1
ATOM 981 C CA . GLY A 1 137 ? 8.954 6.479 16.012 1.00 58.89 137 GLY A CA 1
ATOM 982 C C . GLY A 1 137 ? 8.928 5.999 14.572 1.00 58.41 137 GLY A C 1
ATOM 983 O O . GLY A 1 137 ? 9.998 5.800 13.973 1.00 58.99 137 GLY A O 1
ATOM 984 N N . ARG A 1 138 ? 7.718 5.803 14.030 1.00 56.99 138 ARG A N 1
ATOM 985 C CA . ARG A 1 138 ? 7.492 5.345 12.644 1.00 56.58 138 ARG A CA 1
ATOM 986 C C . ARG A 1 138 ? 7.634 6.436 11.564 1.00 54.30 138 ARG A C 1
ATOM 987 O O . ARG A 1 138 ? 7.712 6.146 10.365 1.00 54.47 138 ARG A O 1
ATOM 995 N N . LEU A 1 139 ? 7.603 7.692 11.978 1.00 51.51 139 LEU A N 1
ATOM 996 C CA . LEU A 1 139 ? 7.861 8.792 11.059 1.00 48.85 139 LEU A CA 1
ATOM 997 C C . LEU A 1 139 ? 9.034 9.539 11.640 1.00 46.71 139 LEU A C 1
ATOM 998 O O . LEU A 1 139 ? 8.935 10.100 12.733 1.00 47.46 139 LEU A O 1
ATOM 1003 N N . ARG A 1 140 ? 10.158 9.500 10.938 1.00 43.64 140 ARG A N 1
ATOM 1004 C CA . ARG A 1 140 ? 11.340 10.236 11.343 1.00 40.93 140 ARG A CA 1
ATOM 1005 C C . ARG A 1 140 ? 11.548 11.385 10.375 1.00 39.63 140 ARG A C 1
ATOM 1006 O O . ARG A 1 140 ? 11.312 11.249 9.178 1.00 37.78 140 ARG A O 1
ATOM 1014 N N . LEU A 1 141 ? 11.968 12.523 10.918 1.00 38.53 141 LEU A N 1
ATOM 1015 C CA . LEU A 1 141 ? 12.243 13.700 10.110 1.00 39.09 141 LEU A CA 1
ATOM 1016 C C . LEU A 1 141 ? 13.588 14.267 10.534 1.00 38.41 141 LEU A C 1
ATOM 1017 O O . LEU A 1 141 ? 13.821 14.491 11.719 1.00 37.30 141 LEU A O 1
ATOM 1022 N N . LYS A 1 142 ? 14.446 14.525 9.552 1.00 38.43 142 LYS A N 1
ATOM 1023 C CA . LYS A 1 142 ? 15.795 15.018 9.803 1.00 39.44 142 LYS A CA 1
ATOM 1024 C C . LYS A 1 142 ? 15.769 16.551 9.744 1.00 38.44 142 LYS A C 1
ATOM 1025 O O . LYS A 1 142 ? 15.437 17.115 8.712 1.00 38.82 142 LYS A O 1
ATOM 1031 N N . VAL A 1 143 ? 16.136 17.214 10.834 1.00 38.29 143 VAL A N 1
ATOM 1032 C CA . VAL A 1 143 ? 16.128 18.687 10.908 1.00 38.21 143 VAL A CA 1
ATOM 1033 C C . VAL A 1 143 ? 17.256 19.360 10.084 1.00 39.57 143 VAL A C 1
ATOM 1034 O O . VAL A 1 143 ? 18.446 19.143 10.314 1.00 39.68 143 VAL A O 1
ATOM 1038 N N . THR A 1 144 ? 16.851 20.209 9.143 1.00 40.62 144 THR A N 1
ATOM 1039 C CA . THR A 1 144 ? 17.762 20.808 8.172 1.00 41.87 144 THR A CA 1
ATOM 1040 C C . THR A 1 144 ? 17.959 22.319 8.327 1.00 42.83 144 THR A C 1
ATOM 1041 O O . THR A 1 144 ? 18.888 22.899 7.759 1.00 42.91 144 THR A O 1
ATOM 1045 N N . ASN A 1 145 ? 17.072 22.954 9.079 1.00 43.70 145 ASN A N 1
ATOM 1046 C CA . ASN A 1 145 ? 17.170 24.381 9.344 1.00 45.71 145 ASN A CA 1
ATOM 1047 C C . ASN A 1 145 ? 16.241 24.714 10.491 1.00 46.63 145 ASN A C 1
ATOM 1048 O O . ASN A 1 145 ? 15.214 24.051 10.660 1.00 46.44 145 ASN A O 1
ATOM 1053 N N . THR A 1 146 ? 16.622 25.725 11.275 1.00 48.46 146 THR A N 1
ATOM 1054 C CA . THR A 1 146 ? 15.862 26.194 12.445 1.00 49.58 146 THR A CA 1
ATOM 1055 C C . THR A 1 146 ? 15.886 27.715 12.455 1.00 50.96 146 THR A C 1
ATOM 1056 O O . THR A 1 146 ? 16.808 28.326 11.931 1.00 51.19 146 THR A O 1
ATOM 1060 N N . GLY A 1 147 ? 14.876 28.327 13.061 1.00 52.46 147 GLY A N 1
ATOM 1061 C CA . GLY A 1 147 ? 14.757 29.783 13.063 1.00 54.45 147 GLY A CA 1
ATOM 1062 C C . GLY A 1 147 ? 14.252 30.283 14.396 1.00 55.82 147 GLY A C 1
ATOM 1063 O O . GLY A 1 147 ? 14.505 29.668 15.430 1.00 56.38 147 GLY A O 1
ATOM 1064 N N . SER A 1 148 ? 13.543 31.405 14.380 1.00 56.93 148 SER A N 1
ATOM 1065 C CA . SER A 1 148 ? 13.016 31.979 15.616 1.00 57.39 148 SER A CA 1
ATOM 1066 C C . SER A 1 148 ? 12.129 30.913 16.286 1.00 56.50 148 SER A C 1
ATOM 1067 O O . SER A 1 148 ? 12.578 30.156 17.178 1.00 56.89 148 SER A O 1
ATOM 1070 N N . ASP A 1 149 ? 10.888 30.825 15.817 1.00 54.91 149 ASP A N 1
ATOM 1071 C CA . ASP A 1 149 ? 9.928 29.866 16.366 1.00 52.46 149 ASP A CA 1
ATOM 1072 C C . ASP A 1 149 ? 9.499 28.897 15.254 1.00 49.61 149 ASP A C 1
ATOM 1073 O O . ASP A 1 149 ? 8.317 28.672 15.019 1.00 48.19 149 ASP A O 1
ATOM 1078 N N . TRP A 1 150 ? 10.487 28.350 14.550 1.00 46.97 150 TRP A N 1
ATOM 1079 C CA . TRP A 1 150 ? 10.209 27.434 13.445 1.00 44.66 150 TRP A CA 1
ATOM 1080 C C . TRP A 1 150 ? 11.369 26.471 13.148 1.00 42.45 150 TRP A C 1
ATOM 1081 O O . TRP A 1 150 ? 12.510 26.711 13.522 1.00 40.74 150 TRP A O 1
ATOM 1092 N N . ILE A 1 151 ? 11.032 25.400 12.438 1.00 41.00 151 ILE A N 1
ATOM 1093 C CA . ILE A 1 151 ? 11.935 24.327 12.098 1.00 39.36 151 ILE A CA 1
ATOM 1094 C C . ILE A 1 151 ? 11.556 23.795 10.718 1.00 38.51 151 ILE A C 1
ATOM 1095 O O . ILE A 1 151 ? 10.385 23.716 10.379 1.00 37.97 151 ILE A O 1
ATOM 1100 N N . GLU A 1 152 ? 12.557 23.449 9.917 1.00 38.20 152 GLU A N 1
ATOM 1101 C CA . GLU A 1 152 ? 12.347 22.635 8.743 1.00 37.82 152 GLU A CA 1
ATOM 1102 C C . GLU A 1 152 ? 13.027 21.277 8.934 1.00 37.10 152 GLU A C 1
ATOM 1103 O O . GLU A 1 152 ? 14.124 21.198 9.492 1.00 36.65 152 GLU A O 1
ATOM 1109 N N . ALA A 1 153 ? 12.382 20.220 8.447 1.00 36.95 153 ALA A N 1
ATOM 1110 C CA . ALA A 1 153 ? 12.903 18.865 8.567 1.00 36.95 153 ALA A CA 1
ATOM 1111 C C . ALA A 1 153 ? 12.508 18.002 7.365 1.00 37.15 153 ALA A C 1
ATOM 1112 O O . ALA A 1 153 ? 11.438 18.170 6.800 1.00 37.70 153 ALA A O 1
ATOM 1114 N N . VAL A 1 154 ? 13.375 17.087 6.961 1.00 37.21 154 VAL A N 1
ATOM 1115 C CA . VAL A 1 154 ? 13.106 16.252 5.794 1.00 37.85 154 VAL A CA 1
ATOM 1116 C C . VAL A 1 154 ? 12.563 14.920 6.268 1.00 38.56 154 VAL A C 1
ATOM 1117 O O . VAL A 1 154 ? 13.199 14.247 7.096 1.00 39.36 154 VAL A O 1
ATOM 1121 N N . ALA A 1 155 ? 11.405 14.538 5.737 1.00 39.39 155 ALA A N 1
ATOM 1122 C CA . ALA A 1 155 ? 10.780 13.280 6.063 1.00 40.66 155 ALA A CA 1
ATOM 1123 C C . ALA A 1 155 ? 11.577 12.120 5.439 1.00 42.58 155 ALA A C 1
ATOM 1124 O O . ALA A 1 155 ? 11.914 12.144 4.250 1.00 42.41 155 ALA A O 1
ATOM 1126 N N . GLU A 1 156 ? 11.896 11.132 6.273 1.00 43.78 156 GLU A N 1
ATOM 1127 C CA . GLU A 1 156 ? 12.647 9.963 5.854 1.00 46.15 156 GLU A CA 1
ATOM 1128 C C . GLU A 1 156 ? 11.714 8.912 5.254 1.00 46.34 156 GLU A C 1
ATOM 1129 O O . GLU A 1 156 ? 12.172 8.001 4.582 1.00 46.67 156 GLU A O 1
ATOM 1135 N N . SER A 1 157 ? 10.405 9.073 5.478 1.00 46.90 157 SER A N 1
ATOM 1136 C CA . SER A 1 157 ? 9.383 8.256 4.830 1.00 47.44 157 SER A CA 1
ATOM 1137 C C . SER A 1 157 ? 8.052 9.015 4.733 1.00 47.71 157 SER A C 1
ATOM 1138 O O . SER A 1 157 ? 7.924 10.127 5.248 1.00 47.72 157 SER A O 1
ATOM 1141 N N . SER A 1 158 ? 7.090 8.421 4.031 1.00 48.05 158 SER A N 1
ATOM 1142 C CA . SER A 1 158 ? 5.728 8.926 3.932 1.00 48.64 158 SER A CA 1
ATOM 1143 C C . SER A 1 158 ? 4.938 8.697 5.215 1.00 48.07 158 SER A C 1
ATOM 1144 O O . SER A 1 158 ? 5.268 7.821 6.011 1.00 48.17 158 SER A O 1
ATOM 1147 N N . GLY A 1 159 ? 3.883 9.480 5.405 1.00 47.48 159 GLY A N 1
ATOM 1148 C CA . GLY A 1 159 ? 3.124 9.427 6.639 1.00 47.26 159 GLY A CA 1
ATOM 1149 C C . GLY A 1 159 ? 2.071 10.511 6.698 1.00 47.79 159 GLY A C 1
ATOM 1150 O O . GLY A 1 159 ? 2.056 11.431 5.879 1.00 47.89 159 GLY A O 1
ATOM 1151 N N . VAL A 1 160 ? 1.168 10.380 7.661 1.00 47.61 160 VAL A N 1
ATOM 1152 C CA . VAL A 1 160 ? 0.078 11.323 7.829 1.00 47.72 160 VAL A CA 1
ATOM 1153 C C . VAL A 1 160 ? 0.201 11.866 9.250 1.00 47.02 160 VAL A C 1
ATOM 1154 O O . VAL A 1 160 ? 0.187 11.096 10.207 1.00 47.43 160 VAL A O 1
ATOM 1158 N N . ILE A 1 161 ? 0.382 13.179 9.366 1.00 46.00 161 ILE A N 1
ATOM 1159 C CA . ILE A 1 161 ? 0.434 13.847 10.670 1.00 45.03 161 ILE A CA 1
ATOM 1160 C C . ILE A 1 161 ? -0.950 14.356 11.034 1.00 44.61 161 ILE A C 1
ATOM 1161 O O . ILE A 1 161 ? -1.600 15.056 10.254 1.00 44.33 161 ILE A O 1
ATOM 1166 N N . THR A 1 162 ? -1.394 13.962 12.221 1.00 44.37 162 THR A N 1
ATOM 1167 C CA . THR A 1 162 ? -2.709 14.298 12.744 1.00 45.26 162 THR A CA 1
ATOM 1168 C C . THR A 1 162 ? -2.538 15.196 13.992 1.00 44.36 162 THR A C 1
ATOM 1169 O O . THR A 1 162 ? -1.562 15.046 14.742 1.00 43.26 162 THR A O 1
ATOM 1173 N N . GLY A 1 163 ? -3.487 16.117 14.195 1.00 44.09 163 GLY A N 1
ATOM 1174 C CA . GLY A 1 163 ? -3.558 16.921 15.407 1.00 44.30 163 GLY A CA 1
ATOM 1175 C C . GLY A 1 163 ? -3.676 16.054 16.648 1.00 44.78 163 GLY A C 1
ATOM 1176 O O . GLY A 1 163 ? -4.368 15.034 16.654 1.00 45.30 163 GLY A O 1
ATOM 1177 N N . GLY A 1 164 ? -2.977 16.433 17.699 1.00 44.77 164 GLY A N 1
ATOM 1178 C CA . GLY A 1 164 ? -3.049 15.677 18.928 1.00 45.58 164 GLY A CA 1
ATOM 1179 C C . GLY A 1 164 ? -2.025 14.568 19.045 1.00 45.70 164 GLY A C 1
ATOM 1180 O O . GLY A 1 164 ? -1.865 14.015 20.117 1.00 47.02 164 GLY A O 1
ATOM 1181 N N . LYS A 1 165 ? -1.322 14.232 17.967 1.00 45.65 165 LYS A N 1
ATOM 1182 C CA . LYS A 1 165 ? -0.267 13.190 18.036 1.00 45.26 165 LYS A CA 1
ATOM 1183 C C . LYS A 1 165 ? 0.985 13.739 18.721 1.00 43.83 165 LYS A C 1
ATOM 1184 O O . LYS A 1 165 ? 1.368 14.886 18.488 1.00 43.50 165 LYS A O 1
ATOM 1190 N N . ALA A 1 166 ? 1.643 12.891 19.508 1.00 41.48 166 ALA A N 1
ATOM 1191 C CA . ALA A 1 166 ? 2.843 13.237 20.261 1.00 40.46 166 ALA A CA 1
ATOM 1192 C C . ALA A 1 166 ? 4.143 13.350 19.425 1.00 39.75 166 ALA A C 1
ATOM 1193 O O . ALA A 1 166 ? 4.300 12.697 18.391 1.00 39.75 166 ALA A O 1
ATOM 1195 N N . ILE A 1 167 ? 5.077 14.173 19.897 1.00 38.70 167 ILE A N 1
ATOM 1196 C CA . ILE A 1 167 ? 6.301 14.482 19.153 1.00 38.06 167 ILE A CA 1
ATOM 1197 C C . ILE A 1 167 ? 7.449 14.390 20.126 1.00 37.67 167 ILE A C 1
ATOM 1198 O O . ILE A 1 167 ? 7.407 14.961 21.215 1.00 37.37 167 ILE A O 1
ATOM 1203 N N . VAL A 1 168 ? 8.465 13.632 19.737 1.00 37.79 168 VAL A N 1
ATOM 1204 C CA . VAL A 1 168 ? 9.649 13.416 20.563 1.00 37.03 168 VAL A CA 1
ATOM 1205 C C . VAL A 1 168 ? 10.878 13.748 19.715 1.00 36.86 168 VAL A C 1
ATOM 1206 O O . VAL A 1 168 ? 10.853 13.551 18.514 1.00 36.21 168 VAL A O 1
ATOM 1210 N N . VAL A 1 169 ? 11.917 14.311 20.333 1.00 36.78 169 VAL A N 1
ATOM 1211 C CA . VAL A 1 169 ? 13.164 14.581 19.638 1.00 37.16 169 VAL A CA 1
ATOM 1212 C C . VAL A 1 169 ? 14.166 13.516 20.115 1.00 37.94 169 VAL A C 1
ATOM 1213 O O . VAL A 1 169 ? 14.507 13.470 21.296 1.00 37.51 169 VAL A O 1
ATOM 1217 N N . GLU A 1 170 ? 14.589 12.648 19.194 1.00 38.59 170 GLU A N 1
ATOM 1218 C CA . GLU A 1 170 ? 15.544 11.562 19.470 1.00 39.66 170 GLU A CA 1
ATOM 1219 C C . GLU A 1 170 ? 16.764 12.046 20.248 1.00 39.64 170 GLU A C 1
ATOM 1220 O O . GLU A 1 170 ? 17.526 12.875 19.752 1.00 40.45 170 GLU A O 1
ATOM 1226 N N . GLY A 1 171 ? 16.932 11.542 21.474 1.00 39.93 171 GLY A N 1
ATOM 1227 C CA . GLY A 1 171 ? 18.072 11.894 22.330 1.00 40.17 171 GLY A CA 1
ATOM 1228 C C . GLY A 1 171 ? 18.044 13.262 22.996 1.00 41.38 171 GLY A C 1
ATOM 1229 O O . GLY A 1 171 ? 19.050 13.682 23.577 1.00 41.70 171 GLY A O 1
ATOM 1230 N N . LYS A 1 172 ? 16.906 13.964 22.917 1.00 41.52 172 LYS A N 1
ATOM 1231 C CA . LYS A 1 172 ? 16.745 15.275 23.559 1.00 42.67 172 LYS A CA 1
ATOM 1232 C C . LYS A 1 172 ? 15.605 15.262 24.554 1.00 42.87 172 LYS A C 1
ATOM 1233 O O . LYS A 1 172 ? 14.581 14.631 24.330 1.00 43.47 172 LYS A O 1
ATOM 1239 N N . ASP A 1 173 ? 15.799 15.968 25.657 1.00 43.97 173 ASP A N 1
ATOM 1240 C CA . ASP A 1 173 ? 14.766 16.166 26.66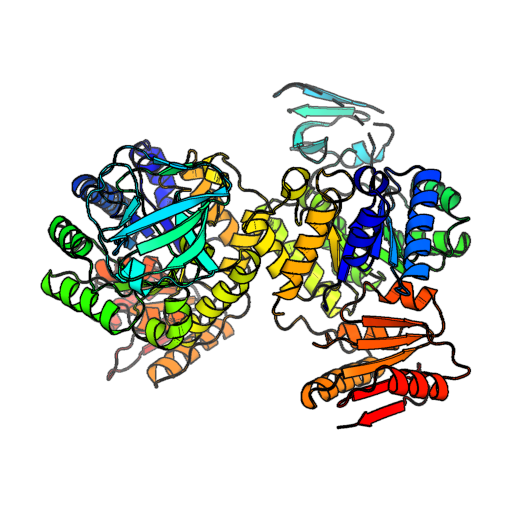1 1.00 44.79 173 ASP A CA 1
ATOM 1241 C C . ASP A 1 173 ? 14.110 17.534 26.516 1.00 45.45 173 ASP A C 1
ATOM 1242 O O . ASP A 1 173 ? 14.777 18.524 26.212 1.00 46.31 173 ASP A O 1
ATOM 1247 N N . TYR A 1 174 ? 12.807 17.585 26.747 1.00 45.68 174 TYR A N 1
ATOM 1248 C CA . TYR A 1 174 ? 12.106 18.858 26.820 1.00 46.29 174 TYR A CA 1
ATOM 1249 C C . TYR A 1 174 ? 12.169 19.526 28.209 1.00 48.08 174 TYR A C 1
ATOM 1250 O O . TYR A 1 174 ? 11.870 18.899 29.225 1.00 48.54 174 TYR A O 1
ATOM 1259 N N . ASP A 1 175 ? 12.501 20.811 28.246 1.00 50.17 175 ASP A N 1
ATOM 1260 C CA . ASP A 1 175 ? 12.470 21.559 29.495 1.00 52.41 175 ASP A CA 1
ATOM 1261 C C . ASP A 1 175 ? 11.050 22.062 29.811 1.00 53.39 175 ASP A C 1
ATOM 1262 O O . ASP A 1 175 ? 10.716 23.226 29.586 1.00 53.85 175 ASP A O 1
ATOM 1267 N N . ILE A 1 176 ? 10.214 21.173 30.337 1.00 54.69 176 ILE A N 1
ATOM 1268 C CA . ILE A 1 176 ? 8.834 21.526 30.676 1.00 56.20 176 ILE A CA 1
ATOM 1269 C C . ILE A 1 176 ? 8.577 21.495 32.199 1.00 58.29 176 ILE A C 1
ATOM 1270 O O . ILE A 1 176 ? 8.832 20.479 32.864 1.00 57.60 176 ILE A O 1
ATOM 1275 N N . SER A 1 177 ? 8.039 22.605 32.724 1.00 60.54 177 SER A N 1
ATOM 1276 C CA . SER A 1 177 ? 7.654 22.718 34.138 1.00 62.85 177 SER A CA 1
ATOM 1277 C C . SER A 1 177 ? 6.767 21.554 34.614 1.00 63.31 177 SER A C 1
ATOM 1278 O O . SER A 1 177 ? 5.875 21.099 33.886 1.00 63.64 177 SER A O 1
ATOM 1281 N N . THR A 1 178 ? 7.012 21.080 35.834 1.00 64.11 178 THR A N 1
ATOM 1282 C CA . THR A 1 178 ? 6.263 19.931 36.379 1.00 64.77 178 THR A CA 1
ATOM 1283 C C . THR A 1 178 ? 5.746 20.181 37.810 1.00 65.12 178 THR A C 1
ATOM 1284 O O . THR A 1 178 ? 6.197 21.126 38.459 1.00 65.74 178 THR A O 1
ATOM 1288 N N . PRO A 1 179 ? 4.796 19.336 38.305 1.00 65.04 179 PRO A N 1
ATOM 1289 C CA . PRO A 1 179 ? 4.135 18.209 37.617 1.00 64.11 179 PRO A CA 1
ATOM 1290 C C . PRO A 1 179 ? 3.228 18.730 36.505 1.00 63.51 179 PRO A C 1
ATOM 1291 O O . PRO A 1 179 ? 2.837 19.896 36.533 1.00 63.91 179 PRO A O 1
ATOM 1295 N N . ALA A 1 180 ? 2.912 17.869 35.540 1.00 62.54 180 ALA A N 1
ATOM 1296 C CA . ALA A 1 180 ? 2.049 18.234 34.429 1.00 62.11 180 ALA A CA 1
ATOM 1297 C C . ALA A 1 180 ? 0.626 18.510 34.915 1.00 62.18 180 ALA A C 1
ATOM 1298 O O . ALA A 1 180 ? 0.100 17.804 35.789 1.00 61.81 180 ALA A O 1
ATOM 1300 N N . GLU A 1 181 ? 0.012 19.534 34.330 1.00 61.83 181 GLU A N 1
ATOM 1301 C CA . GLU A 1 181 ? -1.346 19.951 34.676 1.00 61.91 181 GLU A CA 1
ATOM 1302 C C . GLU A 1 181 ? -2.305 18.765 34.603 1.00 61.04 181 GLU A C 1
ATOM 1303 O O . GLU A 1 181 ? -3.185 18.613 35.449 1.00 60.54 181 GLU A O 1
ATOM 1309 N N . GLU A 1 182 ? -2.104 17.914 33.597 1.00 60.48 182 GLU A N 1
ATOM 1310 C CA . GLU A 1 182 ? -2.919 16.711 33.399 1.00 60.47 182 GLU A CA 1
ATOM 1311 C C . GLU A 1 182 ? -2.674 15.651 34.492 1.00 59.75 182 GLU A C 1
ATOM 1312 O O . GLU A 1 182 ? -3.565 14.845 34.797 1.00 60.35 182 GLU A O 1
ATOM 1318 N N . ASP A 1 183 ? -1.469 15.638 35.061 1.00 58.10 183 ASP A N 1
ATOM 1319 C CA . ASP A 1 183 ? -1.158 14.726 36.163 1.00 57.07 183 ASP A CA 1
ATOM 1320 C C . ASP A 1 183 ? -1.877 15.186 37.435 1.00 56.70 183 ASP A C 1
ATOM 1321 O O . ASP A 1 183 ? -2.548 14.390 38.105 1.00 56.49 183 ASP A O 1
ATOM 1326 N N . VAL A 1 184 ? -1.726 16.477 37.740 1.00 56.12 184 VAL A N 1
ATOM 1327 C CA . VAL A 1 184 ? -2.451 17.165 38.813 1.00 55.85 184 VAL A CA 1
ATOM 1328 C C . VAL A 1 184 ? -3.951 16.847 38.748 1.00 56.31 184 VAL A C 1
ATOM 1329 O O . VAL A 1 184 ? -4.550 16.487 39.759 1.00 56.37 184 VAL A O 1
ATOM 1333 N N . GLU A 1 185 ? -4.535 16.961 37.552 1.00 56.08 185 GLU A N 1
ATOM 1334 C CA . GLU A 1 185 ? -5.943 16.646 37.313 1.00 56.89 185 GLU A CA 1
ATOM 1335 C C . GLU A 1 185 ? -6.268 15.174 37.562 1.00 55.76 185 GLU A C 1
ATOM 1336 O O . GLU A 1 185 ? -7.290 14.864 38.166 1.00 55.98 185 GLU A O 1
ATOM 1342 N N . ALA A 1 186 ? -5.409 14.272 37.083 1.00 54.60 186 ALA A N 1
ATOM 1343 C CA . ALA A 1 186 ? -5.621 12.828 37.249 1.00 53.73 186 ALA A CA 1
ATOM 1344 C C . ALA A 1 186 ? -5.496 12.365 38.701 1.00 53.60 186 ALA A C 1
ATOM 1345 O O . ALA A 1 186 ? -6.222 11.475 39.142 1.00 53.57 186 ALA A O 1
ATOM 1347 N N . LEU A 1 187 ? -4.590 12.982 39.452 1.00 53.66 187 LEU A N 1
ATOM 1348 C CA . LEU A 1 187 ? -4.416 12.646 40.865 1.00 53.62 187 LEU A CA 1
ATOM 1349 C C . LEU A 1 187 ? -5.581 13.092 41.769 1.00 55.25 187 LEU A C 1
ATOM 1350 O O . LEU A 1 187 ? -5.924 12.400 42.741 1.00 55.76 187 LEU A O 1
ATOM 1355 N N . LYS A 1 188 ? -6.202 14.232 41.479 1.00 56.16 188 LYS A N 1
ATOM 1356 C CA . LYS A 1 188 ? -7.338 14.607 42.324 1.00 57.44 188 LYS A CA 1
ATOM 1357 C C . LYS A 1 188 ? -8.643 13.939 41.900 1.00 57.84 188 LYS A C 1
ATOM 1358 O O . LYS A 1 188 ? -9.506 13.682 42.737 1.00 58.40 188 LYS A O 1
ATOM 1364 N N . ALA A 1 189 ? -8.747 13.593 40.624 1.00 58.07 189 ALA A N 1
ATOM 1365 C CA . ALA A 1 189 ? -9.853 12.771 40.138 1.00 59.13 189 ALA A CA 1
ATOM 1366 C C . ALA A 1 189 ? -9.931 11.433 40.868 1.00 59.49 189 ALA A C 1
ATOM 1367 O O . ALA A 1 189 ? -11.017 10.886 41.062 1.00 60.37 189 ALA A O 1
ATOM 1369 N N . ILE A 1 190 ? -8.771 10.917 41.274 1.00 59.26 190 ILE A N 1
ATOM 1370 C CA . ILE A 1 190 ? -8.654 9.568 41.842 1.00 59.10 190 ILE A CA 1
ATOM 1371 C C . ILE A 1 190 ? -8.445 9.605 43.362 1.00 59.01 190 ILE A C 1
ATOM 1372 O O . ILE A 1 190 ? -8.543 8.584 44.035 1.00 58.68 190 ILE A O 1
ATOM 1377 N N . SER A 1 191 ? -8.214 10.807 43.888 1.00 59.17 191 SER A N 1
ATOM 1378 C CA . SER A 1 191 ? -8.057 11.047 45.329 1.00 60.17 191 SER A CA 1
ATOM 1379 C C . SER A 1 191 ? -9.104 10.471 46.294 1.00 60.44 191 SER A C 1
ATOM 1380 O O . SER A 1 191 ? -8.759 10.205 47.448 1.00 60.81 191 SER A O 1
ATOM 1383 N N . PRO A 1 192 ? -10.375 10.294 45.857 1.00 60.70 192 PRO A N 1
ATOM 1384 C CA . PRO A 1 192 ? -11.292 9.566 46.760 1.00 61.21 192 PRO A CA 1
ATOM 1385 C C . PRO A 1 192 ? -10.861 8.122 47.111 1.00 60.52 192 PRO A C 1
ATOM 1386 O O . PRO A 1 192 ? -11.239 7.614 48.168 1.00 60.86 192 PRO A O 1
ATOM 1390 N N . ILE A 1 193 ? -10.072 7.480 46.248 1.00 59.44 193 ILE A N 1
ATOM 1391 C CA . ILE A 1 193 ? -9.621 6.090 46.486 1.00 58.50 193 ILE A CA 1
ATOM 1392 C C . ILE A 1 193 ? -8.102 5.995 46.761 1.00 57.10 193 ILE A C 1
ATOM 1393 O O . ILE A 1 193 ? -7.461 4.963 46.545 1.00 55.90 193 ILE A O 1
ATOM 1398 N N . ARG A 1 194 ? -7.555 7.093 47.270 1.00 56.41 194 ARG A N 1
ATOM 1399 C CA . ARG A 1 194 ? -6.129 7.240 47.479 1.00 55.54 194 ARG A CA 1
ATOM 1400 C C . ARG A 1 194 ? -5.547 6.263 48.494 1.00 55.29 194 ARG A C 1
ATOM 1401 O O . ARG A 1 194 ? -4.340 5.991 48.468 1.00 54.51 194 ARG A O 1
ATOM 1409 N N . ASP A 1 195 ? -6.388 5.752 49.397 1.00 55.36 195 ASP A N 1
ATOM 1410 C CA . ASP A 1 195 ? -5.910 4.844 50.427 1.00 55.14 195 ASP A CA 1
ATOM 1411 C C . ASP A 1 195 ? -5.632 3.434 49.859 1.00 53.60 195 ASP A C 1
ATOM 1412 O O . ASP A 1 195 ? -4.959 2.612 50.479 1.00 52.03 195 ASP A O 1
ATOM 1417 N N . ASN A 1 196 ? -6.143 3.191 48.656 1.00 52.37 196 ASN A N 1
ATOM 1418 C CA . ASN A 1 196 ? -5.947 1.930 47.968 1.00 50.71 196 ASN A CA 1
ATOM 1419 C C . ASN A 1 196 ? -4.826 1.954 46.931 1.00 48.72 196 ASN A C 1
ATOM 1420 O O . ASN A 1 196 ? -4.646 0.990 46.195 1.00 48.17 196 ASN A O 1
ATOM 1425 N N . ILE A 1 197 ? -4.069 3.046 46.892 1.00 47.29 197 ILE A N 1
ATOM 1426 C CA . ILE A 1 197 ? -2.993 3.201 45.913 1.00 45.79 197 ILE A CA 1
ATOM 1427 C C . ILE A 1 197 ? -1.593 3.169 46.564 1.00 44.95 197 ILE A C 1
ATOM 1428 O O . ILE A 1 197 ? -1.243 4.030 47.385 1.00 45.14 197 ILE A O 1
ATOM 1433 N N . ASP A 1 198 ? -0.802 2.182 46.160 1.00 42.90 198 ASP A N 1
ATOM 1434 C CA . ASP A 1 198 ? 0.437 1.847 46.850 1.00 41.88 198 ASP A CA 1
ATOM 1435 C C . ASP A 1 198 ? 1.654 2.519 46.215 1.00 40.47 198 ASP A C 1
ATOM 1436 O O . ASP A 1 198 ? 2.589 2.888 46.911 1.00 41.30 198 ASP A O 1
ATOM 1441 N N . TYR A 1 199 ? 1.622 2.701 44.902 1.00 39.02 199 TYR A N 1
ATOM 1442 C CA . TYR A 1 199 ? 2.728 3.326 44.171 1.00 38.09 199 TYR A CA 1
ATOM 1443 C C . TYR A 1 199 ? 2.190 4.272 43.127 1.00 37.93 199 TYR A C 1
ATOM 1444 O O . TYR A 1 199 ? 1.189 3.977 42.481 1.00 37.96 199 TYR A O 1
ATOM 1453 N N . VAL A 1 200 ? 2.876 5.396 42.963 1.00 37.77 200 VAL A N 1
ATOM 1454 C CA . VAL A 1 200 ? 2.604 6.359 41.902 1.00 38.30 200 VAL A CA 1
ATOM 1455 C C . VAL A 1 200 ? 3.859 6.455 41.049 1.00 38.52 200 VAL A C 1
ATOM 1456 O O . VAL A 1 200 ? 4.925 6.822 41.548 1.00 38.36 200 VAL A O 1
ATOM 1460 N N . ALA A 1 201 ? 3.735 6.130 39.771 1.00 38.70 201 ALA A N 1
ATOM 1461 C CA . ALA A 1 201 ? 4.888 6.142 38.892 1.00 40.01 201 ALA A CA 1
ATOM 1462 C C . ALA A 1 201 ? 4.958 7.451 38.073 1.00 40.76 201 ALA A C 1
ATOM 1463 O O . ALA A 1 201 ? 3.995 7.827 37.413 1.00 40.98 201 ALA A O 1
ATOM 1465 N N . ILE A 1 202 ? 6.089 8.149 38.178 1.00 42.18 202 ILE A N 1
ATOM 1466 C CA . ILE A 1 202 ? 6.315 9.461 37.553 1.00 43.71 202 ILE A CA 1
ATOM 1467 C C . ILE A 1 202 ? 6.963 9.272 36.190 1.00 43.89 202 ILE A C 1
ATOM 1468 O O . ILE A 1 202 ? 7.978 8.572 36.077 1.00 42.77 202 ILE A O 1
ATOM 1473 N N . SER A 1 203 ? 6.395 9.923 35.172 1.00 44.75 203 SER A N 1
ATOM 1474 C CA . SER A 1 203 ? 6.985 9.939 33.830 1.00 45.88 203 SER A CA 1
ATOM 1475 C C . SER A 1 203 ? 7.846 11.169 33.576 1.00 46.56 203 SER A C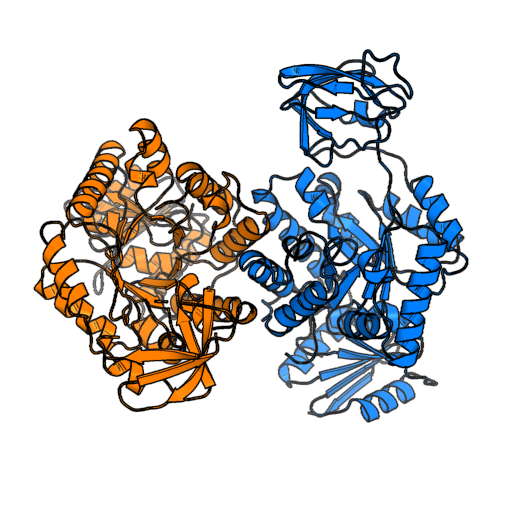 1
ATOM 1476 O O . SER A 1 203 ? 7.503 12.262 33.986 1.00 47.81 203 SER A O 1
ATOM 1479 N N . LEU A 1 204 ? 8.977 10.973 32.918 1.00 47.17 204 LEU A N 1
ATOM 1480 C CA . LEU A 1 204 ? 9.779 12.069 32.349 1.00 48.85 204 LEU A CA 1
ATOM 1481 C C . LEU A 1 204 ? 10.397 13.037 33.353 1.00 50.43 204 LEU A C 1
ATOM 1482 O O . LEU A 1 204 ? 10.699 14.181 32.999 1.00 51.40 204 LEU A O 1
ATOM 1487 N N . ALA A 1 205 ? 10.592 12.584 34.592 1.00 51.43 205 ALA A N 1
ATOM 1488 C CA . ALA A 1 205 ? 11.353 13.344 35.576 1.00 52.68 205 ALA A CA 1
ATOM 1489 C C . ALA A 1 205 ? 12.831 13.345 35.194 1.00 53.55 205 ALA A C 1
ATOM 1490 O O . ALA A 1 205 ? 13.344 12.360 34.659 1.00 54.21 205 ALA A O 1
ATOM 1492 N N . LYS A 1 206 ? 13.529 14.450 35.420 1.00 54.90 206 LYS A N 1
ATOM 1493 C CA . LYS A 1 206 ? 14.981 14.453 35.138 1.00 55.84 206 LYS A CA 1
ATOM 1494 C C . LYS A 1 206 ? 15.799 15.189 36.194 1.00 55.93 206 LYS A C 1
ATOM 1495 O O . LYS A 1 206 ? 17.008 15.351 36.037 1.00 56.70 206 LYS A O 1
ATOM 1501 N N . SER A 1 207 ? 15.130 15.634 37.255 1.00 55.83 207 SER A N 1
ATOM 1502 C CA . SER A 1 207 ? 15.808 16.197 38.410 1.00 55.78 207 SER A CA 1
ATOM 1503 C C . SER A 1 207 ? 15.070 15.842 39.691 1.00 55.58 207 SER A C 1
ATOM 1504 O O . SER A 1 207 ? 13.889 15.489 39.674 1.00 54.42 207 SER A O 1
ATOM 1507 N N . CYS A 1 208 ? 15.784 15.955 40.804 1.00 56.14 208 CYS A N 1
ATOM 1508 C CA . CYS A 1 208 ? 15.186 15.792 42.119 1.00 57.20 208 CYS A CA 1
ATOM 1509 C C . CYS A 1 208 ? 14.021 16.742 42.366 1.00 56.79 208 CYS A C 1
ATOM 1510 O O . CYS A 1 208 ? 13.046 16.346 42.992 1.00 56.74 208 CYS A O 1
ATOM 1513 N N . LYS A 1 209 ? 14.112 17.968 41.843 1.00 56.90 209 LYS A N 1
ATOM 1514 C CA . LYS A 1 209 ? 13.045 18.966 41.980 1.00 57.32 209 LYS A CA 1
ATOM 1515 C C . LYS A 1 209 ? 11.710 18.443 41.449 1.00 56.45 209 LYS A C 1
ATOM 1516 O O . LYS A 1 209 ? 10.666 18.610 42.097 1.00 56.54 209 LYS A O 1
ATOM 1522 N N . ASP A 1 210 ? 11.764 17.817 40.271 1.00 55.64 210 ASP A N 1
ATOM 1523 C CA . ASP A 1 210 ? 10.607 17.185 39.625 1.00 54.99 210 ASP A CA 1
ATOM 1524 C C . ASP A 1 210 ? 9.941 16.125 40.513 1.00 53.85 210 ASP A C 1
ATOM 1525 O O . ASP A 1 210 ? 8.717 16.097 40.657 1.00 53.44 210 ASP A O 1
ATOM 1530 N N . VAL A 1 211 ? 10.765 15.263 41.104 1.00 52.90 211 VAL A N 1
ATOM 1531 C CA . VAL A 1 211 ? 10.286 14.193 41.981 1.00 51.85 211 VAL A CA 1
ATOM 1532 C C . VAL A 1 211 ? 9.619 14.757 43.256 1.00 52.11 211 VAL A C 1
ATOM 1533 O O . VAL A 1 211 ? 8.520 14.338 43.622 1.00 51.54 211 VAL A O 1
ATOM 1537 N N . ASP A 1 212 ? 10.294 15.714 43.891 1.00 52.84 212 ASP A N 1
ATOM 1538 C CA . ASP A 1 212 ? 9.802 16.417 45.084 1.00 54.70 212 ASP A CA 1
ATOM 1539 C C . ASP A 1 212 ? 8.450 17.110 44.876 1.00 54.86 212 ASP A C 1
ATOM 1540 O O . ASP A 1 212 ? 7.630 17.165 45.796 1.00 55.30 212 ASP A O 1
ATOM 1545 N N . SER A 1 213 ? 8.231 17.642 43.675 1.00 54.74 213 SER A N 1
ATOM 1546 C CA . SER A 1 213 ? 6.976 18.319 43.332 1.00 55.25 213 SER A CA 1
ATOM 1547 C C . SER A 1 213 ? 5.818 17.354 43.327 1.00 54.45 213 SER A C 1
ATOM 1548 O O . SER A 1 213 ? 4.730 17.686 43.774 1.00 54.20 213 SER A O 1
ATOM 1551 N N . VAL A 1 214 ? 6.052 16.152 42.810 1.00 53.87 214 VAL A N 1
ATOM 1552 C CA . VAL A 1 214 ? 5.022 15.121 42.847 1.00 53.47 214 VAL A CA 1
ATOM 1553 C C . VAL A 1 214 ? 4.831 14.660 44.302 1.00 53.68 214 VAL A C 1
ATOM 1554 O O . VAL A 1 214 ? 3.708 14.415 44.734 1.00 53.77 214 VAL A O 1
ATOM 1558 N N . ARG A 1 215 ? 5.923 14.592 45.062 1.00 53.68 215 ARG A N 1
ATOM 1559 C CA . ARG A 1 215 ? 5.828 14.199 46.467 1.00 54.30 215 ARG A CA 1
ATOM 1560 C C . ARG A 1 215 ? 4.966 15.157 47.288 1.00 55.19 215 ARG A C 1
ATOM 1561 O O . ARG A 1 215 ? 4.104 14.709 48.050 1.00 55.44 215 ARG A O 1
ATOM 1569 N N . SER A 1 216 ? 5.178 16.463 47.102 1.00 55.94 216 SER A N 1
ATOM 1570 C CA . SER A 1 216 ? 4.394 17.512 47.788 1.00 56.93 216 SER A CA 1
ATOM 1571 C C . SER A 1 216 ? 2.937 17.498 47.364 1.00 57.10 216 SER A C 1
ATOM 1572 O O . SER A 1 216 ? 2.053 17.645 48.197 1.00 58.04 216 SER A O 1
ATOM 1575 N N . LEU A 1 217 ? 2.691 17.347 46.065 1.00 56.56 217 LEU A N 1
ATOM 1576 C CA . LEU A 1 217 ? 1.333 17.194 45.570 1.00 56.37 217 LEU A CA 1
ATOM 1577 C C . LEU A 1 217 ? 0.610 15.977 46.173 1.00 56.31 217 LEU A C 1
ATOM 1578 O O . LEU A 1 217 ? -0.554 16.094 46.580 1.00 56.96 217 LEU A O 1
ATOM 1583 N N . LEU A 1 218 ? 1.290 14.825 46.220 1.00 55.56 218 LEU A N 1
ATOM 1584 C CA . LEU A 1 218 ? 0.705 13.589 46.755 1.00 55.31 218 LEU A CA 1
ATOM 1585 C C . LEU A 1 218 ? 0.371 13.739 48.230 1.00 56.16 218 LEU A C 1
ATOM 1586 O O . LEU A 1 218 ? -0.679 13.283 48.686 1.00 56.48 218 LEU A O 1
ATOM 1591 N N . THR A 1 219 ? 1.267 14.397 48.959 1.00 56.80 219 THR A N 1
ATOM 1592 C CA . THR A 1 219 ? 1.062 14.750 50.358 1.00 58.04 219 THR A CA 1
ATOM 1593 C C . THR A 1 219 ? -0.116 15.727 50.531 1.00 59.39 219 THR A C 1
ATOM 1594 O O . THR A 1 219 ? -1.006 15.487 51.357 1.00 59.98 219 THR A O 1
ATOM 1598 N N . GLU A 1 220 ? -0.130 16.804 49.744 1.00 59.71 220 GLU A N 1
ATOM 1599 C CA . GLU A 1 220 ? -1.245 17.764 49.754 1.00 60.91 220 GLU A CA 1
ATOM 1600 C C . GLU A 1 220 ? -2.603 17.063 49.594 1.00 60.32 220 GLU A C 1
ATOM 1601 O O . GLU A 1 220 ? -3.596 17.454 50.216 1.00 61.02 220 GLU A O 1
ATOM 1607 N N . LEU A 1 221 ? -2.626 16.017 48.772 1.00 58.80 221 LEU A N 1
ATOM 1608 C CA . LEU A 1 221 ? -3.868 15.347 48.390 1.00 57.76 221 LEU A CA 1
ATOM 1609 C C . LEU A 1 221 ? -4.203 14.157 49.279 1.00 56.77 221 LEU A C 1
ATOM 1610 O O . LEU A 1 221 ? -5.196 13.467 49.055 1.00 56.67 221 LEU A O 1
ATOM 1615 N N . GLY A 1 222 ? -3.378 13.939 50.298 1.00 56.10 222 GLY A N 1
ATOM 1616 C CA . GLY A 1 222 ? -3.600 12.872 51.279 1.00 55.28 222 GLY A CA 1
ATOM 1617 C C . GLY A 1 222 ? -3.171 11.472 50.856 1.00 53.86 222 GLY A C 1
ATOM 1618 O O . GLY A 1 222 ? -3.570 10.494 51.479 1.00 53.59 222 GLY A O 1
ATOM 1619 N N . PHE A 1 223 ? -2.378 11.361 49.794 1.00 52.65 223 PHE A N 1
ATOM 1620 C CA . PHE A 1 223 ? -1.829 10.062 49.408 1.00 51.97 223 PHE A CA 1
ATOM 1621 C C . PHE A 1 223 ? -0.739 9.634 50.375 1.00 51.54 223 PHE A C 1
ATOM 1622 O O . PHE A 1 223 ? 0.015 10.472 50.881 1.00 51.47 223 PHE A O 1
ATOM 1630 N N . GLN A 1 224 ? -0.656 8.328 50.616 1.00 51.15 224 GLN A N 1
ATOM 1631 C CA . GLN A 1 224 ? 0.483 7.742 51.329 1.00 50.85 224 GLN A CA 1
ATOM 1632 C C . GLN A 1 224 ? 1.134 6.687 50.439 1.00 49.47 224 GLN A C 1
ATOM 1633 O O . GLN A 1 224 ? 1.163 5.506 50.767 1.00 49.76 224 GLN A O 1
ATOM 1639 N N . SER A 1 225 ? 1.642 7.126 49.297 1.00 48.22 225 SER A N 1
ATOM 1640 C CA . SER A 1 225 ? 2.148 6.215 48.285 1.00 46.51 225 SER A CA 1
ATOM 1641 C C . SER A 1 225 ? 3.658 6.326 48.108 1.00 45.54 225 SER A C 1
ATOM 1642 O O . SER A 1 225 ? 4.240 7.385 48.361 1.00 45.49 225 SER A O 1
ATOM 1645 N N . GLN A 1 226 ? 4.290 5.224 47.697 1.00 44.29 226 GLN A N 1
ATOM 1646 C CA . GLN A 1 226 ? 5.710 5.235 47.329 1.00 42.65 226 GLN A CA 1
ATOM 1647 C C . GLN A 1 226 ? 5.799 5.878 45.959 1.00 42.21 226 GLN A C 1
ATOM 1648 O O . GLN A 1 226 ? 4.921 5.665 45.126 1.00 41.94 226 GLN A O 1
ATOM 1654 N N . VAL A 1 227 ? 6.846 6.659 45.723 1.00 41.26 227 VAL A N 1
ATOM 1655 C CA . VAL A 1 227 ? 7.045 7.289 44.423 1.00 41.34 227 VAL A CA 1
ATOM 1656 C C . VAL A 1 227 ? 8.050 6.498 43.574 1.00 40.31 227 VAL A C 1
ATOM 1657 O O . VAL A 1 227 ? 9.224 6.364 43.926 1.00 39.48 227 VAL A O 1
ATOM 1661 N N . ALA A 1 228 ? 7.556 5.967 42.461 1.00 39.47 228 ALA A N 1
ATOM 1662 C CA . ALA A 1 228 ? 8.378 5.196 41.536 1.00 38.85 228 ALA A CA 1
ATOM 1663 C C . ALA A 1 228 ? 8.794 6.107 40.391 1.00 38.64 228 ALA A C 1
ATOM 1664 O O . ALA A 1 228 ? 7.953 6.794 39.788 1.00 39.69 228 ALA A O 1
ATOM 1666 N N . VAL A 1 229 ? 10.094 6.165 40.124 1.00 38.12 229 VAL A N 1
ATOM 1667 C CA . VAL A 1 229 ? 10.636 7.074 39.122 1.00 37.37 229 VAL A CA 1
ATOM 1668 C C . VAL A 1 229 ? 11.095 6.306 37.893 1.00 37.77 229 VAL A C 1
ATOM 1669 O O . VAL A 1 229 ? 12.015 5.499 37.958 1.00 36.56 229 VAL A O 1
ATOM 1673 N N . LYS A 1 230 ? 10.427 6.565 36.770 1.00 38.32 230 LYS A N 1
ATOM 1674 C CA . LYS A 1 230 ? 10.782 5.947 35.497 1.00 38.54 230 LYS A CA 1
ATOM 1675 C C . LYS A 1 230 ? 11.971 6.639 34.879 1.00 38.56 230 LYS A C 1
ATOM 1676 O O . LYS A 1 230 ? 12.044 7.862 34.866 1.00 38.67 230 LYS A O 1
ATOM 1682 N N . ILE A 1 231 ? 12.922 5.845 34.398 1.00 38.69 231 ILE A N 1
ATOM 1683 C CA . ILE A 1 231 ? 14.070 6.375 33.674 1.00 38.67 231 ILE A CA 1
ATOM 1684 C C . ILE A 1 231 ? 13.763 6.137 32.186 1.00 38.92 231 ILE A C 1
ATOM 1685 O O . ILE A 1 231 ? 13.776 4.996 31.707 1.00 38.03 231 ILE A O 1
ATOM 1690 N N . GLU A 1 232 ? 13.458 7.233 31.492 1.00 38.76 232 GLU A N 1
ATOM 1691 C CA . GLU A 1 232 ? 12.828 7.200 30.170 1.00 39.52 232 GLU A CA 1
ATOM 1692 C C . GLU A 1 232 ? 13.650 7.921 29.114 1.00 38.91 232 GLU A C 1
ATOM 1693 O O . GLU A 1 232 ? 13.407 7.759 27.922 1.00 39.22 232 GLU A O 1
ATOM 1699 N N . THR A 1 233 ? 14.623 8.719 29.531 1.00 39.00 233 THR A N 1
ATOM 1700 C CA . THR A 1 233 ? 15.313 9.586 28.583 1.00 38.49 233 THR A CA 1
ATOM 1701 C C . THR A 1 233 ? 16.792 9.679 28.840 1.00 38.96 233 THR A C 1
ATOM 1702 O O . THR A 1 233 ? 17.287 9.333 29.914 1.00 38.25 233 THR A O 1
ATOM 1706 N N . LYS A 1 234 ? 17.490 10.201 27.847 1.00 39.16 234 LYS A N 1
ATOM 1707 C CA . LYS A 1 234 ? 18.907 10.484 27.961 1.00 40.30 234 LYS A CA 1
ATOM 1708 C C . LYS A 1 234 ? 19.221 11.419 29.146 1.00 40.07 234 LYS A C 1
ATOM 1709 O O . LYS A 1 234 ? 20.231 11.244 29.838 1.00 39.98 234 LYS A O 1
ATOM 1715 N N . GLY A 1 235 ? 18.353 12.403 29.377 1.00 39.92 235 GLY A N 1
ATOM 1716 C CA . GLY A 1 235 ? 18.537 13.374 30.458 1.00 39.34 235 GLY A CA 1
ATOM 1717 C C . GLY A 1 235 ? 18.416 12.731 31.823 1.00 39.17 235 GLY A C 1
ATOM 1718 O O . GLY A 1 235 ? 19.129 13.106 32.757 1.00 39.29 235 GLY A O 1
ATOM 1719 N N . ALA A 1 236 ? 17.518 11.753 31.935 1.00 38.62 236 ALA A N 1
ATOM 1720 C CA . ALA A 1 236 ? 17.401 10.938 33.159 1.00 38.85 236 ALA A CA 1
ATOM 1721 C C . ALA A 1 236 ? 18.657 10.075 33.385 1.00 39.40 236 ALA A C 1
ATOM 1722 O O . ALA A 1 236 ? 19.187 9.994 34.507 1.00 39.96 236 ALA A O 1
ATOM 1724 N N . VAL A 1 237 ? 19.135 9.443 32.314 1.00 39.51 237 VAL A N 1
ATOM 1725 C CA . VAL A 1 237 ? 20.352 8.658 32.380 1.00 40.27 237 VAL A CA 1
ATOM 1726 C C . VAL A 1 237 ? 21.577 9.520 32.747 1.00 41.18 237 VAL A C 1
ATOM 1727 O O . VAL A 1 237 ? 22.390 9.095 33.524 1.00 41.33 237 VAL A O 1
ATOM 1731 N N . ASN A 1 238 ? 21.699 10.733 32.214 1.00 42.81 238 ASN A N 1
ATOM 1732 C CA . ASN A 1 238 ? 22.838 11.597 32.595 1.00 44.30 238 ASN A CA 1
ATOM 1733 C C . ASN A 1 238 ? 22.771 12.146 34.036 1.00 44.50 238 ASN A C 1
ATOM 1734 O O . ASN A 1 238 ? 23.785 12.582 34.578 1.00 46.02 238 ASN A O 1
ATOM 1739 N N . ASN A 1 239 ? 21.583 12.120 34.635 1.00 44.31 239 ASN A N 1
ATOM 1740 C CA . ASN A 1 239 ? 21.351 12.541 36.032 1.00 44.29 239 ASN A CA 1
ATOM 1741 C C . ASN A 1 239 ? 20.943 11.345 36.944 1.00 43.51 239 ASN A C 1
ATOM 1742 O O . ASN A 1 239 ? 20.219 11.503 37.936 1.00 42.68 239 ASN A O 1
ATOM 1747 N N . LEU A 1 240 ? 21.443 10.160 36.610 1.00 43.16 240 LEU A N 1
ATOM 1748 C CA . LEU A 1 240 ? 21.025 8.911 37.271 1.00 42.88 240 LEU A CA 1
ATOM 1749 C C . LEU A 1 240 ? 21.366 8.840 38.765 1.00 43.69 240 LEU A C 1
ATOM 1750 O O . LEU A 1 240 ? 20.500 8.511 39.580 1.00 42.97 240 LEU A O 1
ATOM 1755 N N . GLU A 1 241 ? 22.616 9.163 39.108 1.00 45.05 241 GLU A N 1
ATOM 1756 C CA . GLU A 1 241 ? 23.079 9.213 40.506 1.00 46.96 241 GLU A CA 1
ATOM 1757 C C . GLU A 1 241 ? 22.086 9.906 41.445 1.00 47.31 241 GLU A C 1
ATOM 1758 O O . GLU A 1 241 ? 21.631 9.315 42.442 1.00 46.54 241 GLU A O 1
ATOM 1764 N N . GLU A 1 242 ? 21.742 11.147 41.105 1.00 47.63 242 GLU A N 1
ATOM 1765 C CA . GLU A 1 242 ? 20.852 11.969 41.930 1.00 48.36 242 GLU A CA 1
ATOM 1766 C C . GLU A 1 242 ? 19.398 11.547 41.847 1.00 46.80 242 GLU A C 1
ATOM 1767 O O . GLU A 1 242 ? 18.685 11.580 42.847 1.00 46.43 242 GLU A O 1
ATOM 1773 N N . LEU A 1 243 ? 18.959 11.147 40.658 1.00 45.69 243 LEU A N 1
ATOM 1774 C CA . LEU A 1 243 ? 17.586 10.696 40.475 1.00 44.91 243 LEU A CA 1
ATOM 1775 C C . LEU A 1 243 ? 17.298 9.410 41.244 1.00 44.14 243 LEU A C 1
ATOM 1776 O O . LEU A 1 243 ? 16.223 9.256 41.817 1.00 43.74 243 LEU A O 1
ATOM 1781 N N . VAL A 1 244 ? 18.244 8.475 41.210 1.00 43.36 244 VAL A N 1
ATOM 1782 C CA . VAL A 1 244 ? 18.089 7.224 41.938 1.00 42.84 244 VAL A CA 1
ATOM 1783 C C . VAL A 1 244 ? 17.956 7.531 43.424 1.00 42.93 244 VAL A C 1
ATOM 1784 O O . VAL A 1 244 ? 17.022 7.057 44.059 1.00 42.40 244 VAL A O 1
ATOM 1788 N N . GLN A 1 245 ? 18.842 8.384 43.947 1.00 43.64 245 GLN A N 1
ATOM 1789 C CA . GLN A 1 245 ? 18.854 8.691 45.385 1.00 44.63 245 GLN A CA 1
ATOM 1790 C C . GLN A 1 245 ? 17.621 9.424 45.916 1.00 45.41 245 GLN A C 1
ATOM 1791 O O . GLN A 1 245 ? 17.361 9.396 47.123 1.00 45.64 245 GLN A O 1
ATOM 1797 N N . CYS A 1 246 ? 16.842 10.050 45.038 1.00 45.56 246 CYS A N 1
ATOM 1798 C CA . CYS A 1 246 ? 15.630 10.701 45.501 1.00 46.95 246 CYS A CA 1
ATOM 1799 C C . CYS A 1 246 ? 14.333 9.925 45.228 1.00 46.57 246 CYS A C 1
ATOM 1800 O O . CYS A 1 246 ? 13.249 10.429 45.537 1.00 46.96 246 CYS A O 1
ATOM 1803 N N . SER A 1 247 ? 14.458 8.699 44.698 1.00 45.26 247 SER A N 1
ATOM 1804 C CA . SER A 1 247 ? 13.315 7.824 44.373 1.00 44.58 247 SER A CA 1
ATOM 1805 C C . SER A 1 247 ? 12.918 6.904 45.541 1.00 43.52 247 SER A C 1
ATOM 1806 O O . SER A 1 247 ? 13.701 6.705 46.461 1.00 43.94 247 SER A O 1
ATOM 1809 N N . ASP A 1 248 ? 11.709 6.344 45.505 1.00 41.44 248 ASP A N 1
ATOM 1810 C CA . ASP A 1 248 ? 11.377 5.246 46.406 1.00 39.68 248 ASP A CA 1
ATOM 1811 C C . ASP A 1 248 ? 11.557 3.922 45.662 1.00 38.42 248 ASP A C 1
ATOM 1812 O O . ASP A 1 248 ? 11.734 2.891 46.278 1.00 37.55 248 ASP A O 1
ATOM 1817 N N . TYR A 1 249 ? 11.505 3.982 44.332 1.00 37.06 249 TYR A N 1
ATOM 1818 C CA . TYR A 1 249 ? 11.508 2.810 43.464 1.00 35.49 249 TYR A CA 1
ATOM 1819 C C . TYR A 1 249 ? 11.943 3.321 42.092 1.00 35.06 249 TYR A C 1
ATOM 1820 O O . TYR A 1 249 ? 11.524 4.403 41.679 1.00 35.17 249 TYR A O 1
ATOM 1829 N N . VAL A 1 250 ? 12.794 2.563 41.405 1.00 34.03 250 VAL A N 1
ATOM 1830 C CA . VAL A 1 250 ? 13.301 2.952 40.098 1.00 33.33 250 VAL A CA 1
ATOM 1831 C C . VAL A 1 250 ? 12.733 1.989 39.071 1.00 33.42 250 VAL A C 1
ATOM 1832 O O . VAL A 1 250 ? 12.554 0.808 39.370 1.00 33.88 250 VAL A O 1
ATOM 1836 N N . VAL A 1 251 ? 12.413 2.512 37.883 1.00 33.42 251 VAL A N 1
ATOM 1837 C CA . VAL A 1 251 ? 11.834 1.739 36.772 1.00 33.23 251 VAL A CA 1
ATOM 1838 C C . VAL A 1 251 ? 12.601 2.004 35.468 1.00 33.50 251 VAL A C 1
ATOM 1839 O O . VAL A 1 251 ? 12.730 3.158 35.048 1.00 34.30 251 VAL A O 1
ATOM 1843 N N . VAL A 1 252 ? 13.149 0.948 34.863 1.00 32.55 252 VAL A N 1
ATOM 1844 C CA . VAL A 1 252 ? 13.701 1.018 33.509 1.00 32.49 252 VAL A CA 1
ATOM 1845 C C . VAL A 1 252 ? 12.528 0.879 32.511 1.00 33.09 252 VAL A C 1
ATOM 1846 O O . VAL A 1 252 ? 11.934 -0.196 32.360 1.00 32.56 252 VAL A O 1
ATOM 1850 N N . ALA A 1 253 ? 12.170 1.996 31.882 1.00 33.85 253 ALA A N 1
ATOM 1851 C CA . ALA A 1 253 ? 11.053 2.025 30.927 1.00 34.61 253 ALA A CA 1
ATOM 1852 C C . ALA A 1 253 ? 11.662 1.843 29.548 1.00 34.52 253 ALA A C 1
ATOM 1853 O O . ALA A 1 253 ? 12.090 2.807 28.906 1.00 33.58 253 ALA A O 1
ATOM 1855 N N . ARG A 1 254 ? 11.745 0.573 29.137 1.00 35.85 254 ARG A N 1
ATOM 1856 C CA . ARG A 1 254 ? 12.457 0.143 27.925 1.00 37.20 254 ARG A CA 1
ATOM 1857 C C . ARG A 1 254 ? 11.906 0.737 26.642 1.00 38.26 254 ARG A C 1
ATOM 1858 O O . ARG A 1 254 ? 12.672 1.208 25.798 1.00 38.14 254 ARG A O 1
ATOM 1866 N N . GLY A 1 255 ? 10.583 0.674 26.475 1.00 39.01 255 GLY A N 1
ATOM 1867 C CA . GLY A 1 255 ? 9.940 1.236 25.288 1.00 40.62 255 GLY A CA 1
ATOM 1868 C C . GLY A 1 255 ? 10.342 2.689 25.088 1.00 41.90 255 GLY A C 1
ATOM 1869 O O . GLY A 1 255 ? 10.828 3.066 24.029 1.00 43.09 255 GLY A O 1
ATOM 1870 N N . ASP A 1 256 ? 10.198 3.495 26.126 1.00 41.90 256 ASP A N 1
ATOM 1871 C CA . ASP A 1 256 ? 10.533 4.910 26.046 1.00 42.90 256 ASP A CA 1
ATOM 1872 C C . ASP A 1 256 ? 12.010 5.217 25.839 1.00 42.28 256 ASP A C 1
ATOM 1873 O O . ASP A 1 256 ? 12.367 6.123 25.072 1.00 42.26 256 ASP A O 1
ATOM 1878 N N . LEU A 1 257 ? 12.868 4.461 26.517 1.00 41.48 257 LEU A N 1
ATOM 1879 C CA . LEU A 1 257 ? 14.309 4.666 26.441 1.00 41.62 257 LEU A CA 1
ATOM 1880 C C . LEU A 1 257 ? 14.845 4.253 25.072 1.00 41.83 257 LEU A C 1
ATOM 1881 O O . LEU A 1 257 ? 15.832 4.809 24.583 1.00 41.85 257 LEU A O 1
ATOM 1886 N N . GLY A 1 258 ? 14.175 3.287 24.448 1.00 42.18 258 GLY A N 1
ATOM 1887 C CA . GLY A 1 258 ? 14.501 2.854 23.086 1.00 42.28 258 GLY A CA 1
ATOM 1888 C C . GLY A 1 258 ? 14.376 3.931 22.008 1.00 43.14 258 GLY A C 1
ATOM 1889 O O . GLY A 1 258 ? 14.984 3.799 20.932 1.00 43.92 258 GLY A O 1
ATOM 1890 N N . LEU A 1 259 ? 13.598 4.988 22.282 1.00 42.13 259 LEU A N 1
ATOM 1891 C CA . LEU A 1 259 ? 13.530 6.164 21.404 1.00 41.41 259 LEU A CA 1
ATOM 1892 C C . LEU A 1 259 ? 14.774 7.072 21.427 1.00 41.32 259 LEU A C 1
ATOM 1893 O O . LEU A 1 259 ? 15.030 7.801 20.446 1.00 42.28 259 LEU A O 1
ATOM 1898 N N . HIS A 1 260 ? 15.526 7.051 22.528 1.00 39.68 260 HIS A N 1
ATOM 1899 C CA . HIS A 1 260 ? 16.653 7.968 22.732 1.00 39.36 260 HIS A CA 1
ATOM 1900 C C . HIS A 1 260 ? 18.028 7.304 22.563 1.00 39.59 260 HIS A C 1
ATOM 1901 O O . HIS A 1 260 ? 19.060 7.989 22.532 1.00 39.98 260 HIS A O 1
ATOM 1908 N N . TYR A 1 261 ? 18.027 5.981 22.436 1.00 39.20 261 TYR A N 1
ATOM 1909 C CA . TYR A 1 261 ? 19.249 5.205 22.251 1.00 40.35 261 TYR A CA 1
ATOM 1910 C C . TYR A 1 261 ? 19.078 4.277 21.052 1.00 41.35 261 TYR A C 1
ATOM 1911 O O . TYR A 1 261 ? 17.965 3.868 20.753 1.00 41.69 261 TYR A O 1
ATOM 1920 N N . GLY A 1 262 ? 20.169 3.946 20.369 1.00 43.11 262 GLY A N 1
ATOM 1921 C CA . GLY A 1 262 ? 20.134 2.865 19.359 1.00 44.52 262 GLY A CA 1
ATOM 1922 C C . GLY A 1 262 ? 19.670 1.576 20.022 1.00 44.93 262 GLY A C 1
ATOM 1923 O O . GLY A 1 262 ? 19.802 1.420 21.229 1.00 43.93 262 GLY A O 1
ATOM 1924 N N . LEU A 1 263 ? 19.093 0.655 19.261 1.00 46.32 263 LEU A N 1
ATOM 1925 C CA . LEU A 1 263 ? 18.586 -0.577 19.886 1.00 47.43 263 LEU A CA 1
ATOM 1926 C C . LEU A 1 263 ? 19.726 -1.439 20.471 1.00 47.20 263 LEU A C 1
ATOM 1927 O O . LEU A 1 263 ? 19.540 -2.128 21.478 1.00 47.46 263 LEU A O 1
ATOM 1932 N N . ASP A 1 264 ? 20.903 -1.340 19.857 1.00 46.74 264 ASP A N 1
ATOM 1933 C CA . ASP A 1 264 ? 22.121 -2.010 20.333 1.00 46.60 264 ASP A CA 1
ATOM 1934 C C . ASP A 1 264 ? 22.740 -1.350 21.575 1.00 45.86 264 ASP A C 1
ATOM 1935 O O . ASP A 1 264 ? 23.562 -1.971 22.263 1.00 45.69 264 ASP A O 1
ATOM 1940 N N . ALA A 1 265 ? 22.358 -0.099 21.859 1.00 45.04 265 ALA A N 1
ATOM 1941 C CA . ALA A 1 265 ? 22.916 0.653 22.993 1.00 44.77 265 ALA A CA 1
ATOM 1942 C C . ALA A 1 265 ? 22.148 0.443 24.300 1.00 44.56 265 ALA A C 1
ATOM 1943 O O . ALA A 1 265 ? 22.655 0.737 25.386 1.00 44.77 265 ALA A O 1
ATOM 1945 N N . LEU A 1 266 ? 20.930 -0.077 24.189 1.00 43.69 266 LEU A N 1
ATOM 1946 C CA . LEU A 1 266 ? 20.035 -0.214 25.325 1.00 43.18 266 LEU A CA 1
ATOM 1947 C C . LEU A 1 266 ? 20.426 -1.233 26.414 1.00 42.12 266 LEU A C 1
ATOM 1948 O O . LEU A 1 266 ? 20.094 -1.009 27.580 1.00 42.42 266 LEU A O 1
ATOM 1953 N N . PRO A 1 267 ? 21.021 -2.398 26.043 1.00 40.84 267 PRO A N 1
ATOM 1954 C CA . PRO A 1 267 ? 21.476 -3.316 27.105 1.00 39.50 267 PRO A CA 1
ATOM 1955 C C . PRO A 1 267 ? 22.450 -2.706 28.110 1.00 38.20 267 PRO A C 1
ATOM 1956 O O . PRO A 1 267 ? 22.317 -2.952 29.303 1.00 37.39 267 PRO A O 1
ATOM 1960 N N . ILE A 1 268 ? 23.406 -1.913 27.639 1.00 37.66 268 ILE A N 1
ATOM 1961 C CA . ILE A 1 268 ? 24.327 -1.235 28.539 1.00 37.98 268 ILE A CA 1
ATOM 1962 C C . ILE A 1 268 ? 23.638 -0.181 29.451 1.00 36.69 268 ILE A C 1
ATOM 1963 O O . ILE A 1 268 ? 23.977 -0.062 30.627 1.00 36.58 268 ILE A O 1
ATOM 1968 N N . VAL A 1 269 ? 22.656 0.544 28.914 1.00 35.69 269 VAL A N 1
ATOM 1969 C CA . VAL A 1 269 ? 21.922 1.543 29.683 1.00 35.35 269 VAL A CA 1
ATOM 1970 C C . VAL A 1 269 ? 21.051 0.865 30.757 1.00 34.94 269 VAL A C 1
ATOM 1971 O O . VAL A 1 269 ? 21.064 1.286 31.900 1.00 34.46 269 VAL A O 1
ATOM 1975 N N . GLN A 1 270 ? 20.319 -0.191 30.387 1.00 34.85 270 GLN A N 1
ATOM 1976 C CA . GLN A 1 270 ? 19.594 -1.017 31.347 1.00 35.58 270 GLN A CA 1
ATOM 1977 C C . GLN A 1 270 ? 20.516 -1.495 32.471 1.00 35.54 270 GLN A C 1
ATOM 1978 O O . GLN A 1 270 ? 20.187 -1.388 33.654 1.00 35.07 270 GLN A O 1
ATOM 1984 N N . ARG A 1 271 ? 21.672 -2.035 32.096 1.00 36.33 271 ARG A N 1
ATOM 1985 C CA . ARG A 1 271 ? 22.614 -2.526 33.092 1.00 37.58 271 ARG A CA 1
ATOM 1986 C C . ARG A 1 271 ? 23.044 -1.401 34.027 1.00 37.56 271 ARG A C 1
ATOM 1987 O O . ARG A 1 271 ? 23.058 -1.582 35.237 1.00 37.76 271 ARG A O 1
ATOM 1995 N N . ARG A 1 272 ? 23.368 -0.234 33.474 1.00 37.50 272 ARG A N 1
ATOM 1996 C CA . ARG A 1 272 ? 23.794 0.891 34.303 1.00 38.86 272 ARG A CA 1
ATOM 1997 C C . ARG A 1 272 ? 22.694 1.394 35.270 1.00 36.41 272 ARG A C 1
ATOM 1998 O O . ARG A 1 272 ? 22.989 1.722 36.423 1.00 35.49 272 ARG A O 1
ATOM 2006 N N . ILE A 1 273 ? 21.441 1.437 34.819 1.00 35.17 273 ILE A N 1
ATOM 2007 C CA . ILE A 1 273 ? 20.337 1.807 35.718 1.00 33.40 273 ILE A CA 1
ATOM 2008 C C . ILE A 1 273 ? 20.175 0.812 36.877 1.00 33.34 273 ILE A C 1
ATOM 2009 O O . ILE A 1 273 ? 19.989 1.210 38.043 1.00 31.47 273 ILE A O 1
ATOM 2014 N N . VAL A 1 274 ? 20.225 -0.480 36.534 1.00 33.65 274 VAL A N 1
ATOM 2015 C CA . VAL A 1 274 ? 20.084 -1.578 37.502 1.00 33.82 274 VAL A CA 1
ATOM 2016 C C . VAL A 1 274 ? 21.253 -1.602 38.510 1.00 34.18 274 VAL A C 1
ATOM 2017 O O . VAL A 1 274 ? 21.017 -1.623 39.711 1.00 33.91 274 VAL A O 1
ATOM 2021 N N . HIS A 1 275 ? 22.487 -1.551 38.020 1.00 34.85 275 HIS A N 1
ATOM 2022 C CA . HIS A 1 275 ? 23.671 -1.439 38.885 1.00 36.60 275 HIS A CA 1
ATOM 2023 C C . HIS A 1 275 ? 23.591 -0.234 39.851 1.00 36.39 275 HIS A C 1
ATOM 2024 O O . HIS A 1 275 ? 23.818 -0.361 41.042 1.00 36.04 275 HIS A O 1
ATOM 2031 N N . THR A 1 276 ? 23.208 0.926 39.338 1.00 36.52 276 THR A N 1
ATOM 2032 C CA . THR A 1 276 ? 23.076 2.111 40.166 1.00 35.96 276 THR A CA 1
ATOM 2033 C C . THR A 1 276 ? 22.004 2.003 41.251 1.00 35.78 276 THR A C 1
ATOM 2034 O O . THR A 1 276 ? 22.244 2.406 42.405 1.00 36.01 276 THR A O 1
ATOM 2038 N N . SER A 1 277 ? 20.855 1.432 40.908 1.00 35.56 277 SER A N 1
ATOM 2039 C CA . SER A 1 277 ? 19.771 1.263 41.877 1.00 36.92 277 SER A CA 1
ATOM 2040 C C . SER A 1 277 ? 20.139 0.295 42.993 1.00 36.84 277 SER A C 1
ATOM 2041 O O . SER A 1 277 ? 19.845 0.575 44.139 1.00 37.06 277 SER A O 1
ATOM 2044 N N . LEU A 1 278 ? 20.759 -0.835 42.634 1.00 37.39 278 LEU A N 1
ATOM 2045 C CA . LEU A 1 278 ? 21.242 -1.824 43.594 1.00 38.28 278 LEU A CA 1
ATOM 2046 C C . LEU A 1 278 ? 22.291 -1.234 44.526 1.00 38.86 278 LEU A C 1
ATOM 2047 O O . LEU A 1 278 ? 22.182 -1.414 45.730 1.00 39.26 278 LEU A O 1
ATOM 2052 N N . LYS A 1 279 ? 23.271 -0.517 43.965 1.00 38.94 279 LYS A N 1
ATOM 2053 C CA . LYS A 1 279 ? 24.287 0.214 44.742 1.00 39.61 279 LYS A CA 1
ATOM 2054 C C . LYS A 1 279 ? 23.689 1.114 45.835 1.00 39.52 279 LYS A C 1
ATOM 2055 O O . LYS A 1 279 ? 24.202 1.156 46.951 1.00 38.89 279 LYS A O 1
ATOM 2061 N N . TYR A 1 280 ? 22.621 1.837 45.492 1.00 39.70 280 TYR A N 1
ATOM 2062 C CA . TYR A 1 280 ? 21.973 2.776 46.408 1.00 40.20 280 TYR A CA 1
ATOM 2063 C C . TYR A 1 280 ? 20.794 2.214 47.194 1.00 39.13 280 TYR A C 1
ATOM 2064 O O . TYR A 1 280 ? 20.142 2.958 47.922 1.00 38.99 280 TYR A O 1
ATOM 2073 N N . GLY A 1 281 ? 20.541 0.909 47.060 1.00 38.09 281 GLY A N 1
ATOM 2074 C CA . GLY A 1 281 ? 19.516 0.218 47.860 1.00 37.15 281 GLY A CA 1
ATOM 2075 C C . GLY A 1 281 ? 18.112 0.659 47.531 1.00 36.74 281 GLY A C 1
ATOM 2076 O O . GLY A 1 281 ? 17.245 0.687 48.406 1.00 37.55 281 GLY A O 1
ATOM 2077 N N . LYS A 1 282 ? 17.886 1.028 46.268 1.00 35.44 282 LYS A N 1
ATOM 2078 C CA . LYS A 1 282 ? 16.533 1.337 45.791 1.00 34.31 282 LYS A CA 1
ATOM 2079 C C . LYS A 1 282 ? 15.953 0.133 45.072 1.00 33.03 282 LYS A C 1
ATOM 2080 O O . LYS A 1 282 ? 16.619 -0.440 44.231 1.00 31.82 282 LYS A O 1
ATOM 2086 N N . PRO A 1 283 ? 14.703 -0.239 45.383 1.00 32.68 283 PRO A N 1
ATOM 2087 C CA . PRO A 1 283 ? 14.097 -1.294 44.588 1.00 32.61 283 PRO A CA 1
ATOM 2088 C C . PRO A 1 283 ? 14.057 -0.889 43.092 1.00 32.75 283 PRO A C 1
ATOM 2089 O O . PRO A 1 283 ? 13.915 0.303 42.775 1.00 32.82 283 PRO A O 1
ATOM 2093 N N . ILE A 1 284 ? 14.214 -1.869 42.201 1.00 32.27 284 ILE A N 1
ATOM 2094 C CA . ILE A 1 284 ? 14.387 -1.627 40.767 1.00 31.69 284 ILE A CA 1
ATOM 2095 C C . ILE A 1 284 ? 13.443 -2.533 39.946 1.00 32.29 284 ILE A C 1
ATOM 2096 O O . ILE A 1 284 ? 13.327 -3.736 40.196 1.00 32.13 284 ILE A O 1
ATOM 2101 N N . ALA A 1 285 ? 12.761 -1.935 38.979 1.00 32.17 285 ALA A N 1
ATOM 2102 C CA . ALA A 1 285 ? 11.923 -2.677 38.043 1.00 32.47 285 ALA A CA 1
ATOM 2103 C C . ALA A 1 285 ? 12.410 -2.512 36.608 1.00 32.59 285 ALA A C 1
ATOM 2104 O O . ALA A 1 285 ? 13.060 -1.525 36.257 1.00 32.08 285 ALA A O 1
ATOM 2106 N N . VAL A 1 286 ? 12.129 -3.517 35.791 1.00 33.99 286 VAL A N 1
ATOM 2107 C CA . VAL A 1 286 ? 12.253 -3.380 34.345 1.00 34.68 286 VAL A CA 1
ATOM 2108 C C . VAL A 1 286 ? 10.850 -3.554 33.747 1.00 35.97 286 VAL A C 1
ATOM 2109 O O . VAL A 1 286 ? 10.159 -4.528 34.045 1.00 36.46 286 VAL A O 1
ATOM 2113 N N . ALA A 1 287 ? 10.440 -2.573 32.944 1.00 36.66 287 ALA A N 1
ATOM 2114 C CA . ALA A 1 287 ? 9.091 -2.472 32.376 1.00 37.76 287 ALA A CA 1
ATOM 2115 C C . ALA A 1 287 ? 9.117 -2.419 30.844 1.00 38.46 287 ALA A C 1
ATOM 2116 O O . ALA A 1 287 ? 10.019 -1.809 30.264 1.00 38.33 287 ALA A O 1
ATOM 2118 N N . THR A 1 288 ? 8.093 -3.021 30.223 1.00 40.15 288 THR A N 1
ATOM 2119 C CA . THR A 1 288 ? 7.777 -2.939 28.777 1.00 41.09 288 THR A CA 1
ATOM 2120 C C . THR A 1 288 ? 8.709 -3.809 27.942 1.00 42.29 288 THR A C 1
ATOM 2121 O O . THR A 1 288 ? 9.892 -3.963 28.288 1.00 42.32 288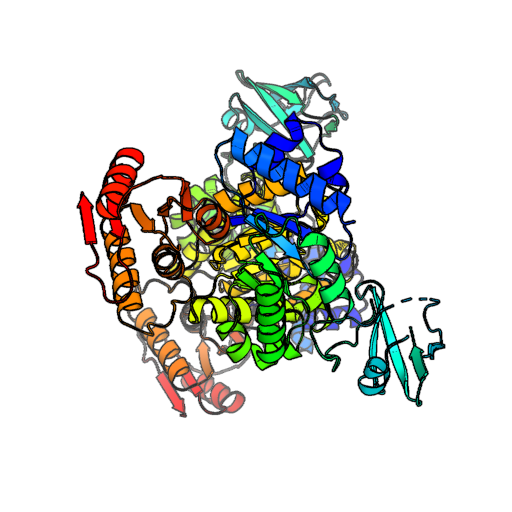 THR A O 1
ATOM 2125 N N . GLN A 1 289 ? 8.186 -4.379 26.850 1.00 43.11 289 GLN A N 1
ATOM 2126 C CA . GLN A 1 289 ? 9.008 -5.129 25.902 1.00 43.76 289 GLN A CA 1
ATOM 2127 C C . GLN A 1 289 ? 9.674 -6.342 26.555 1.00 43.45 289 GLN A C 1
ATOM 2128 O O . GLN A 1 289 ? 10.875 -6.607 26.335 1.00 42.39 289 GLN A O 1
ATOM 2134 N N . LEU A 1 290 ? 8.918 -7.057 27.379 1.00 42.58 290 LEU A N 1
ATOM 2135 C CA . LEU A 1 290 ? 9.434 -8.285 27.961 1.00 42.13 290 LEU A CA 1
ATOM 2136 C C . LEU A 1 290 ? 8.917 -9.504 27.204 1.00 42.62 290 LEU A C 1
ATOM 2137 O O . LEU A 1 290 ? 9.693 -10.390 26.843 1.00 42.12 290 LEU A O 1
ATOM 2142 N N . LEU A 1 291 ? 7.599 -9.548 26.982 1.00 43.07 291 LEU A N 1
ATOM 2143 C CA . LEU A 1 291 ? 6.953 -10.668 26.298 1.00 44.06 291 LEU A CA 1
ATOM 2144 C C . LEU A 1 291 ? 6.076 -10.127 25.178 1.00 45.21 291 LEU A C 1
ATOM 2145 O O . LEU A 1 291 ? 4.937 -10.559 24.968 1.00 45.33 291 LEU A O 1
ATOM 2150 N N . ASP A 1 292 ? 6.641 -9.175 24.446 1.00 46.51 292 ASP A N 1
ATOM 2151 C CA . ASP A 1 292 ? 5.902 -8.406 23.465 1.00 48.19 292 ASP A CA 1
ATOM 2152 C C . ASP A 1 292 ? 5.203 -9.231 22.368 1.00 48.53 292 ASP A C 1
ATOM 2153 O O . ASP A 1 292 ? 4.053 -8.947 22.032 1.00 48.37 292 ASP A O 1
ATOM 2158 N N . SER A 1 293 ? 5.879 -10.251 21.832 1.00 48.58 293 SER A N 1
ATOM 2159 C CA . SER A 1 293 ? 5.276 -11.097 20.802 1.00 48.96 293 SER A CA 1
ATOM 2160 C C . SER A 1 293 ? 3.968 -11.742 21.284 1.00 49.26 293 SER A C 1
ATOM 2161 O O . SER A 1 293 ? 3.137 -12.167 20.474 1.00 50.06 293 SER A O 1
ATOM 2164 N N . MET A 1 294 ? 3.775 -11.788 22.598 1.00 49.12 294 MET A N 1
ATOM 2165 C CA . MET A 1 294 ? 2.634 -12.495 23.183 1.00 49.31 294 MET A CA 1
ATOM 2166 C C . MET A 1 294 ? 1.296 -11.754 23.082 1.00 50.00 294 MET A C 1
ATOM 2167 O O . MET A 1 294 ? 0.256 -12.287 23.480 1.00 50.47 294 MET A O 1
ATOM 2172 N N . GLN A 1 295 ? 1.331 -10.535 22.556 1.00 50.41 295 GLN A N 1
ATOM 2173 C CA . GLN A 1 295 ? 0.114 -9.815 22.184 1.00 52.06 295 GLN A CA 1
ATOM 2174 C C . GLN A 1 295 ? -0.659 -10.595 21.107 1.00 52.62 295 GLN A C 1
ATOM 2175 O O . GLN A 1 295 ? -1.893 -10.539 21.062 1.00 52.77 295 GLN A O 1
ATOM 2181 N N . SER A 1 296 ? 0.079 -11.355 20.290 1.00 52.97 296 SER A N 1
ATOM 2182 C CA . SER A 1 296 ? -0.480 -12.108 19.165 1.00 53.68 296 SER A CA 1
ATOM 2183 C C . SER A 1 296 ? -0.315 -13.608 19.273 1.00 53.65 296 SER A C 1
ATOM 2184 O O . SER A 1 296 ? -0.855 -14.342 18.461 1.00 54.01 296 SER A O 1
ATOM 2187 N N . SER A 1 297 ? 0.443 -14.069 20.255 1.00 53.45 297 SER A N 1
ATOM 2188 C CA . SER A 1 297 ? 0.785 -15.488 20.344 1.00 53.48 297 SER A CA 1
ATOM 2189 C C . SER A 1 297 ? 0.674 -15.937 21.788 1.00 53.19 297 SER A C 1
ATOM 2190 O O . SER A 1 297 ? 0.986 -15.158 22.683 1.00 53.43 297 SER A O 1
ATOM 2193 N N . PRO A 1 298 ? 0.194 -17.174 22.029 1.00 53.05 298 PRO A N 1
ATOM 2194 C CA . PRO A 1 298 ? 0.105 -17.658 23.403 1.00 52.57 298 PRO A CA 1
ATOM 2195 C C . PRO A 1 298 ? 1.442 -18.219 23.935 1.00 51.76 298 PRO A C 1
ATOM 2196 O O . PRO A 1 298 ? 1.514 -18.660 25.090 1.00 51.70 298 PRO A O 1
ATOM 2200 N N . ILE A 1 299 ? 2.468 -18.228 23.081 1.00 50.81 299 ILE A N 1
ATOM 2201 C CA . ILE A 1 299 ? 3.821 -18.660 23.454 1.00 49.77 299 ILE A CA 1
ATOM 2202 C C . ILE A 1 299 ? 4.816 -17.548 23.080 1.00 48.18 299 ILE A C 1
ATOM 2203 O O . ILE A 1 299 ? 4.694 -16.949 22.011 1.00 48.09 299 ILE A O 1
ATOM 2208 N N . PRO A 1 300 ? 5.799 -17.260 23.957 1.00 46.65 300 PRO A N 1
ATOM 2209 C CA . PRO A 1 300 ? 6.775 -16.263 23.532 1.00 45.51 300 PRO A CA 1
ATOM 2210 C C . PRO A 1 300 ? 7.857 -16.883 22.627 1.00 45.05 300 PRO A C 1
ATOM 2211 O O . PRO A 1 300 ? 7.965 -18.116 22.518 1.00 45.13 300 PRO A O 1
ATOM 2215 N N . THR A 1 301 ? 8.630 -16.026 21.970 1.00 43.82 301 THR A N 1
ATOM 2216 C CA . THR A 1 301 ? 9.802 -16.465 21.218 1.00 42.60 301 THR A CA 1
ATOM 2217 C C . THR A 1 301 ? 10.917 -16.857 22.203 1.00 42.05 301 THR A C 1
ATOM 2218 O O . THR A 1 301 ? 10.925 -16.411 23.354 1.00 40.55 301 THR A O 1
ATOM 2222 N N . ARG A 1 302 ? 11.837 -17.702 21.738 1.00 41.90 302 ARG A N 1
ATOM 2223 C CA . ARG A 1 302 ? 13.046 -18.077 22.484 1.00 41.81 302 ARG A CA 1
ATOM 2224 C C . ARG A 1 302 ? 13.897 -16.891 22.967 1.00 40.52 302 ARG A C 1
ATOM 2225 O O . ARG A 1 302 ? 14.414 -16.906 24.084 1.00 40.18 302 ARG A O 1
ATOM 2233 N N . ALA A 1 303 ? 14.032 -15.875 22.127 1.00 39.33 303 ALA A N 1
ATOM 2234 C CA . ALA A 1 303 ? 14.802 -14.687 22.482 1.00 39.39 303 ALA A CA 1
ATOM 2235 C C . ALA A 1 303 ? 14.163 -13.943 23.656 1.00 39.08 303 ALA A C 1
ATOM 2236 O O . ALA A 1 303 ? 14.876 -13.437 24.514 1.00 38.37 303 ALA A O 1
ATOM 2238 N N . GLU A 1 304 ? 12.829 -13.893 23.684 1.00 39.16 304 GLU A N 1
ATOM 2239 C CA . GLU A 1 304 ? 12.090 -13.257 24.785 1.00 39.83 304 GLU A CA 1
ATOM 2240 C C . GLU A 1 304 ? 12.245 -14.009 26.094 1.00 39.46 304 GLU A C 1
ATOM 2241 O O . GLU A 1 304 ? 12.362 -13.391 27.146 1.00 39.09 304 GLU A O 1
ATOM 2247 N N . ILE A 1 305 ? 12.259 -15.339 26.025 1.00 39.77 305 ILE A N 1
ATOM 2248 C CA . ILE A 1 305 ? 12.578 -16.165 27.194 1.00 40.01 305 ILE A CA 1
ATOM 2249 C C . ILE A 1 305 ? 14.001 -15.870 27.706 1.00 39.59 305 ILE A C 1
ATOM 2250 O O . ILE A 1 305 ? 14.180 -15.609 28.880 1.00 39.26 305 ILE A O 1
ATOM 2255 N N . ASN A 1 306 ? 15.005 -15.902 26.835 1.00 39.79 306 ASN A N 1
ATOM 2256 C CA . ASN A 1 306 ? 16.356 -15.518 27.265 1.00 40.74 306 ASN A CA 1
ATOM 2257 C C . ASN A 1 306 ? 16.435 -14.090 27.868 1.00 40.06 306 ASN A C 1
ATOM 2258 O O . ASN A 1 306 ? 17.087 -13.892 28.897 1.00 39.74 306 ASN A O 1
ATOM 2263 N N . ASP A 1 307 ? 15.757 -13.129 27.232 1.00 39.40 307 ASP A N 1
ATOM 2264 C CA . ASP A 1 307 ? 15.673 -11.722 27.708 1.00 39.50 307 ASP A CA 1
ATOM 2265 C C . ASP A 1 307 ? 15.134 -11.610 29.147 1.00 38.71 307 ASP A C 1
ATOM 2266 O O . ASP A 1 307 ? 15.784 -11.026 30.015 1.00 38.49 307 ASP A O 1
ATOM 2271 N N . VAL A 1 308 ? 13.972 -12.210 29.401 1.00 37.92 308 VAL A N 1
ATOM 2272 C CA . VAL A 1 308 ? 13.379 -12.245 30.740 1.00 37.51 308 VAL A CA 1
ATOM 2273 C C . VAL A 1 308 ? 14.305 -12.974 31.723 1.00 37.32 308 VAL A C 1
ATOM 2274 O O . VAL A 1 308 ? 14.495 -12.525 32.861 1.00 36.09 308 VAL A O 1
ATOM 2278 N N . PHE A 1 309 ? 14.856 -14.112 31.281 1.00 37.45 309 PHE A N 1
ATOM 2279 C CA . PHE A 1 309 ? 15.709 -14.907 32.139 1.00 37.07 309 PHE A CA 1
ATOM 2280 C C . PHE A 1 309 ? 16.905 -14.043 32.583 1.00 37.05 309 PHE A C 1
ATOM 2281 O O . PHE A 1 309 ? 17.166 -13.935 33.755 1.00 36.82 309 PHE A O 1
ATOM 2289 N N . THR A 1 310 ? 17.590 -13.397 31.650 1.00 37.23 310 THR A N 1
ATOM 2290 C CA . THR A 1 310 ? 18.793 -12.626 31.994 1.00 38.15 310 THR A CA 1
ATOM 2291 C C . THR A 1 310 ? 18.524 -11.296 32.726 1.00 38.00 310 THR A C 1
ATOM 2292 O O . THR A 1 310 ? 19.285 -10.894 33.612 1.00 38.76 310 THR A O 1
ATOM 2296 N N . THR A 1 311 ? 17.448 -10.612 32.368 1.00 37.75 311 THR A N 1
ATOM 2297 C CA . THR A 1 311 ? 17.019 -9.429 33.128 1.00 36.98 311 THR A CA 1
ATOM 2298 C C . THR A 1 311 ? 16.757 -9.775 34.610 1.00 36.89 311 THR A C 1
ATOM 2299 O O . THR A 1 311 ? 17.275 -9.090 35.507 1.00 36.17 311 THR A O 1
ATOM 2303 N N . ALA A 1 312 ? 15.980 -10.840 34.857 1.00 36.12 312 ALA A N 1
ATOM 2304 C CA . ALA A 1 312 ? 15.737 -11.316 36.219 1.00 36.67 312 ALA A CA 1
ATOM 2305 C C . ALA A 1 312 ? 17.015 -11.729 36.983 1.00 37.18 312 ALA A C 1
ATOM 2306 O O . ALA A 1 312 ? 17.122 -11.446 38.183 1.00 36.87 312 ALA A O 1
ATOM 2308 N N . SER A 1 313 ? 17.954 -12.388 36.291 1.00 37.98 313 SER A N 1
ATOM 2309 C CA . SER A 1 313 ? 19.263 -12.790 36.855 1.00 39.50 313 SER A CA 1
ATOM 2310 C C . SER A 1 313 ? 20.090 -11.664 37.429 1.00 39.27 313 SER A C 1
ATOM 2311 O O . SER A 1 313 ? 20.878 -11.891 38.342 1.00 38.48 313 SER A O 1
ATOM 2314 N N . MET A 1 314 ? 19.942 -10.466 36.858 1.00 39.82 314 MET A N 1
ATOM 2315 C CA . MET A 1 314 ? 20.655 -9.277 37.331 1.00 41.48 314 MET A CA 1
ATOM 2316 C C . MET A 1 314 ? 20.249 -8.933 38.752 1.00 38.77 314 MET A C 1
ATOM 2317 O O . MET A 1 314 ? 20.937 -8.183 39.431 1.00 38.15 314 MET A O 1
ATOM 2322 N N . GLY A 1 315 ? 19.106 -9.458 39.184 1.00 37.51 315 GLY A N 1
ATOM 2323 C CA . GLY A 1 315 ? 18.632 -9.254 40.550 1.00 36.02 315 GLY A CA 1
ATOM 2324 C C . GLY A 1 315 ? 17.663 -8.091 40.723 1.00 35.46 315 GLY A C 1
ATOM 2325 O O . GLY A 1 315 ? 17.572 -7.539 41.809 1.00 35.09 315 GLY A O 1
ATOM 2326 N N . VAL A 1 316 ? 16.907 -7.748 39.674 1.00 34.34 316 VAL A N 1
ATOM 2327 C CA . VAL A 1 316 ? 15.843 -6.737 39.791 1.00 33.51 316 VAL A CA 1
ATOM 2328 C C . VAL A 1 316 ? 14.754 -7.212 40.758 1.00 33.01 316 VAL A C 1
ATOM 2329 O O . VAL A 1 316 ? 14.527 -8.429 40.882 1.00 33.16 316 VAL A O 1
ATOM 2333 N N . ASP A 1 317 ? 14.082 -6.270 41.429 1.00 31.91 317 ASP A N 1
ATOM 2334 C CA . ASP A 1 317 ? 12.981 -6.604 42.340 1.00 31.49 317 ASP A CA 1
ATOM 2335 C C . ASP A 1 317 ? 11.752 -7.114 41.595 1.00 31.78 317 ASP A C 1
ATOM 2336 O O . ASP A 1 317 ? 11.052 -7.994 42.095 1.00 32.36 317 ASP A O 1
ATOM 2341 N N . SER A 1 318 ? 11.446 -6.504 40.452 1.00 31.83 318 SER A N 1
ATOM 2342 C CA . SER A 1 318 ? 10.228 -6.837 39.683 1.00 32.57 318 SER A CA 1
ATOM 2343 C C . SER A 1 318 ? 10.342 -6.650 38.160 1.00 33.31 318 SER A C 1
ATOM 2344 O O . SER A 1 318 ? 11.230 -5.921 37.663 1.00 33.43 318 SER A O 1
ATOM 2347 N N . LEU A 1 319 ? 9.438 -7.329 37.441 1.00 33.67 319 LEU A N 1
ATOM 2348 C CA . LEU A 1 319 ? 9.263 -7.197 35.991 1.00 34.69 319 LEU A CA 1
ATOM 2349 C C . LEU A 1 319 ? 7.806 -6.839 35.715 1.00 35.30 319 LEU A C 1
ATOM 2350 O O . LEU A 1 319 ? 6.888 -7.450 36.271 1.00 35.59 319 LEU A O 1
ATOM 2355 N N . TRP A 1 320 ? 7.600 -5.826 34.877 1.00 35.54 320 TRP A N 1
ATOM 2356 C CA . TRP A 1 320 ? 6.269 -5.281 34.653 1.00 36.16 320 TRP A CA 1
ATOM 2357 C C . TRP A 1 320 ? 5.851 -5.555 33.215 1.00 36.77 320 TRP A C 1
ATOM 2358 O O . TRP A 1 320 ? 6.475 -5.071 32.284 1.00 36.18 320 TRP A O 1
ATOM 2369 N N . LEU A 1 321 ? 4.800 -6.337 33.039 1.00 38.28 321 LEU A N 1
ATOM 2370 C CA . LEU A 1 321 ? 4.167 -6.484 31.730 1.00 39.35 321 LEU A CA 1
ATOM 2371 C C . LEU A 1 321 ? 3.239 -5.312 31.471 1.00 41.36 321 LEU A C 1
ATOM 2372 O O . LEU A 1 321 ? 2.518 -4.868 32.373 1.00 41.79 321 LEU A O 1
ATOM 2377 N N . THR A 1 322 ? 3.250 -4.806 30.237 1.00 43.20 322 THR A N 1
ATOM 2378 C CA . THR A 1 322 ? 2.387 -3.688 29.882 1.00 45.09 322 THR A CA 1
ATOM 2379 C C . THR A 1 322 ? 1.331 -4.101 28.851 1.00 45.76 322 THR A C 1
ATOM 2380 O O . THR A 1 322 ? 0.297 -4.644 29.241 1.00 45.95 322 THR A O 1
ATOM 2384 N N . ASN A 1 323 ? 1.593 -3.870 27.561 1.00 47.20 323 ASN A N 1
ATOM 2385 C CA . ASN A 1 323 ? 0.654 -4.222 26.476 1.00 47.81 323 ASN A CA 1
ATOM 2386 C C . ASN A 1 323 ? 0.266 -5.680 26.440 1.00 48.38 323 ASN A C 1
ATOM 2387 O O . ASN A 1 323 ? -0.879 -6.012 26.082 1.00 48.52 323 ASN A O 1
ATOM 2392 N N . GLU A 1 324 ? 1.234 -6.537 26.791 1.00 47.84 324 GLU A N 1
ATOM 2393 C CA . GLU A 1 324 ? 1.097 -7.996 26.828 1.00 48.38 324 GLU A CA 1
ATOM 2394 C C . GLU A 1 324 ? -0.138 -8.433 27.597 1.00 48.78 324 GLU A C 1
ATOM 2395 O O . GLU A 1 324 ? -0.724 -9.480 27.306 1.00 49.68 324 GLU A O 1
ATOM 2401 N N . THR A 1 325 ? -0.506 -7.652 28.605 1.00 48.51 325 THR A N 1
ATOM 2402 C CA . THR A 1 325 ? -1.673 -7.958 29.429 1.00 48.68 325 THR A CA 1
ATOM 2403 C C . THR A 1 325 ? -2.797 -6.922 29.273 1.00 49.09 325 THR A C 1
ATOM 2404 O O . THR A 1 325 ? -3.972 -7.259 29.396 1.00 49.68 325 THR A O 1
ATOM 2408 N N . ALA A 1 326 ? -2.430 -5.673 28.989 1.00 48.85 326 ALA A N 1
ATOM 2409 C CA . ALA A 1 326 ? -3.392 -4.580 28.914 1.00 49.53 326 ALA A CA 1
ATOM 2410 C C . ALA A 1 326 ? -4.327 -4.713 27.700 1.00 50.56 326 ALA A C 1
ATOM 2411 O O . ALA A 1 326 ? -5.547 -4.597 27.838 1.00 50.98 326 ALA A O 1
ATOM 2413 N N . SER A 1 327 ? -3.749 -4.984 26.530 1.00 50.66 327 SER A N 1
ATOM 2414 C CA . SER A 1 327 ? -4.476 -4.899 25.261 1.00 51.48 327 SER A CA 1
ATOM 2415 C C . SER A 1 327 ? -4.296 -6.117 24.359 1.00 51.78 327 SER A C 1
ATOM 2416 O O . SER A 1 327 ? -4.964 -6.231 23.331 1.00 52.05 327 SER A O 1
ATOM 2419 N N . GLY A 1 328 ? -3.405 -7.023 24.758 1.00 51.69 328 GLY A N 1
ATOM 2420 C CA . GLY A 1 328 ? -3.094 -8.224 23.998 1.00 52.08 328 GLY A CA 1
ATOM 2421 C C . GLY A 1 328 ? -4.130 -9.333 24.054 1.00 53.12 328 GLY A C 1
ATOM 2422 O O . GLY A 1 328 ? -5.086 -9.291 24.830 1.00 53.86 328 GLY A O 1
ATOM 2423 N N . LYS A 1 329 ? -3.920 -10.346 23.228 1.00 53.35 329 LYS A N 1
ATOM 2424 C CA . LYS A 1 329 ? -4.909 -11.379 23.009 1.00 54.41 329 LYS A CA 1
ATOM 2425 C C . LYS A 1 329 ? -4.813 -12.510 24.029 1.00 54.20 329 LYS A C 1
ATOM 2426 O O . LYS A 1 329 ? -5.758 -13.303 24.182 1.00 54.85 329 LYS A O 1
ATOM 2432 N N . TYR A 1 330 ? -3.680 -12.583 24.735 1.00 53.12 330 TYR A N 1
ATOM 2433 C CA . TYR A 1 330 ? -3.440 -13.677 25.686 1.00 52.61 330 TYR A CA 1
ATOM 2434 C C . TYR A 1 330 ? -2.938 -13.214 27.062 1.00 51.45 330 TYR A C 1
ATOM 2435 O O . TYR A 1 330 ? -1.880 -13.659 27.501 1.00 50.99 330 TYR A O 1
ATOM 2444 N N . PRO A 1 331 ? -3.702 -12.332 27.752 1.00 50.94 331 PRO A N 1
ATOM 2445 C CA . PRO A 1 331 ? -3.238 -11.808 29.045 1.00 50.07 331 PRO A CA 1
ATOM 2446 C C . PRO A 1 331 ? -2.823 -12.887 30.042 1.00 49.71 331 PRO A C 1
ATOM 2447 O O . PRO A 1 331 ? -1.812 -12.714 30.723 1.00 49.12 331 PRO A O 1
ATOM 2451 N N . LEU A 1 332 ? -3.583 -13.987 30.100 1.00 49.46 332 LEU A N 1
ATOM 2452 C CA . LEU A 1 332 ? -3.290 -15.103 30.999 1.00 49.53 332 LEU A CA 1
ATOM 2453 C C . LEU A 1 332 ? -2.035 -15.882 30.615 1.00 48.44 332 LEU A C 1
ATOM 2454 O O . LEU A 1 332 ? -1.251 -16.215 31.475 1.00 48.47 332 LEU A O 1
ATOM 2459 N N . ALA A 1 333 ? -1.866 -16.202 29.339 1.00 48.36 333 ALA A N 1
ATOM 2460 C CA . ALA A 1 333 ? -0.660 -16.895 28.891 1.00 47.91 333 ALA A CA 1
ATOM 2461 C C . ALA A 1 333 ? 0.583 -16.065 29.198 1.00 46.89 333 ALA A C 1
ATOM 2462 O O . ALA A 1 333 ? 1.619 -16.611 29.545 1.00 46.99 333 ALA A O 1
ATOM 2464 N N . ALA A 1 334 ? 0.452 -14.746 29.076 1.00 46.46 334 ALA A N 1
ATOM 2465 C CA . ALA A 1 334 ? 1.553 -13.811 29.290 1.00 45.70 334 ALA A CA 1
ATOM 2466 C C . ALA A 1 334 ? 2.063 -13.838 30.731 1.00 45.42 334 ALA A C 1
ATOM 2467 O O . ALA A 1 334 ? 3.260 -14.008 30.936 1.00 45.39 334 ALA A O 1
ATOM 2469 N N . VAL A 1 335 ? 1.166 -13.721 31.716 1.00 45.24 335 VAL A N 1
ATOM 2470 C CA . VAL A 1 335 ? 1.569 -13.820 33.130 1.00 44.98 335 VAL A CA 1
ATOM 2471 C C . VAL A 1 335 ? 2.002 -15.224 33.534 1.00 45.83 335 VAL A C 1
ATOM 2472 O O . VAL A 1 335 ? 2.851 -15.401 34.428 1.00 45.71 335 VAL A O 1
ATOM 2476 N N . SER A 1 336 ? 1.423 -16.220 32.867 1.00 46.42 336 SER A N 1
ATOM 2477 C CA . SER A 1 336 ? 1.741 -17.608 33.135 1.00 46.99 336 SER A CA 1
ATOM 2478 C C . SER A 1 336 ? 3.169 -17.901 32.678 1.00 46.34 336 SER A C 1
ATOM 2479 O O . SER A 1 336 ? 3.946 -18.473 33.430 1.00 46.59 336 SER A O 1
ATOM 2482 N N . TRP A 1 337 ? 3.522 -17.466 31.470 1.00 46.20 337 TRP A N 1
ATOM 2483 C CA . TRP A 1 337 ? 4.892 -17.593 30.962 1.00 45.57 337 TRP A CA 1
ATOM 2484 C C . TRP A 1 337 ? 5.936 -16.769 31.729 1.00 44.87 337 TRP A C 1
ATOM 2485 O O . TRP A 1 337 ? 7.055 -17.239 31.935 1.00 44.07 337 TRP A O 1
ATOM 2496 N N . LEU A 1 338 ? 5.565 -15.558 32.158 1.00 44.34 338 LEU A N 1
ATOM 2497 C CA . LEU A 1 338 ? 6.430 -14.751 33.037 1.00 44.17 338 LEU A CA 1
ATOM 2498 C C . LEU A 1 338 ? 6.868 -15.518 34.299 1.00 44.75 338 LEU A C 1
ATOM 2499 O O . LEU A 1 338 ? 8.064 -15.642 34.600 1.00 44.24 338 LEU A O 1
ATOM 2504 N N . SER A 1 339 ? 5.873 -16.038 35.008 1.00 45.35 339 SER A N 1
ATOM 2505 C CA . SER A 1 339 ? 6.046 -16.739 36.274 1.00 45.74 339 SER A CA 1
ATOM 2506 C C . SER A 1 339 ? 6.826 -18.043 36.116 1.00 46.24 339 SER A C 1
ATOM 2507 O O . SER A 1 339 ? 7.678 -18.377 36.947 1.00 46.25 339 SER A O 1
ATOM 2510 N N . ARG A 1 340 ? 6.520 -18.769 35.044 1.00 46.72 340 ARG A N 1
ATOM 2511 C CA . ARG A 1 340 ? 7.202 -20.007 34.693 1.00 47.32 340 ARG A CA 1
ATOM 2512 C C . ARG A 1 340 ? 8.703 -19.775 34.429 1.00 46.94 340 ARG A C 1
ATOM 2513 O O . ARG A 1 340 ? 9.539 -20.498 34.962 1.00 47.18 340 ARG A O 1
ATOM 2521 N N . ILE A 1 341 ? 9.034 -18.772 33.612 1.00 46.11 341 ILE A N 1
ATOM 2522 C CA . ILE A 1 341 ? 10.444 -18.408 33.337 1.00 45.38 341 ILE A CA 1
ATOM 2523 C C . ILE A 1 341 ? 11.203 -18.061 34.610 1.00 45.48 341 ILE A C 1
ATOM 2524 O O . ILE A 1 341 ? 12.354 -18.453 34.772 1.00 45.41 341 ILE A O 1
ATOM 2529 N N . LEU A 1 342 ? 10.552 -17.320 35.502 1.00 45.90 342 LEU A N 1
ATOM 2530 C CA . LEU A 1 342 ? 11.169 -16.873 36.749 1.00 46.66 342 LEU A CA 1
ATOM 2531 C C . LEU A 1 342 ? 11.528 -18.041 37.666 1.00 48.11 342 LEU A C 1
ATOM 2532 O O . LEU A 1 342 ? 12.565 -18.020 38.347 1.00 47.99 342 LEU A O 1
ATOM 2537 N N . MET A 1 343 ? 10.676 -19.066 37.667 1.00 49.49 343 MET A N 1
ATOM 2538 C CA . MET A 1 343 ? 10.921 -20.264 38.460 1.00 51.56 343 MET A CA 1
ATOM 2539 C C . MET A 1 343 ? 12.192 -20.985 38.030 1.00 51.07 343 MET A C 1
ATOM 2540 O O . MET A 1 343 ? 12.738 -21.784 38.778 1.00 51.86 343 MET A O 1
ATOM 2545 N N . ASN A 1 344 ? 12.675 -20.674 36.834 1.00 50.54 344 ASN A N 1
ATOM 2546 C CA . ASN A 1 344 ? 13.906 -21.272 36.323 1.00 50.35 344 ASN A CA 1
ATOM 2547 C C . ASN A 1 344 ? 15.161 -20.452 36.593 1.00 49.39 344 ASN A C 1
ATOM 2548 O O . ASN A 1 344 ? 16.267 -20.960 36.414 1.00 49.90 344 ASN A O 1
ATOM 2553 N N . VAL A 1 345 ? 14.993 -19.195 36.998 1.00 47.85 345 VAL A N 1
ATOM 2554 C CA . VAL A 1 345 ? 16.120 -18.257 37.099 1.00 47.12 345 VAL A CA 1
ATOM 2555 C C . VAL A 1 345 ? 17.193 -18.684 38.121 1.00 47.10 345 VAL A C 1
ATOM 2556 O O . VAL A 1 345 ? 16.882 -19.080 39.230 1.00 46.47 345 VAL A O 1
ATOM 2560 N N . GLU A 1 346 ? 18.459 -18.631 37.723 1.00 47.80 346 GLU A N 1
ATOM 2561 C CA . GLU A 1 346 ? 19.521 -18.637 38.717 1.00 48.93 346 GLU A CA 1
ATOM 2562 C C . GLU A 1 346 ? 20.169 -17.267 38.680 1.00 47.84 346 GLU A C 1
ATOM 2563 O O . GLU A 1 346 ? 20.439 -16.717 37.613 1.00 47.63 346 GLU A O 1
ATOM 2569 N N . TYR A 1 347 ? 20.362 -16.706 39.858 1.00 47.70 347 TYR A N 1
ATOM 2570 C CA . TYR A 1 347 ? 20.691 -15.303 39.994 1.00 47.80 347 TYR A CA 1
ATOM 2571 C C . TYR A 1 347 ? 22.183 -15.126 40.017 1.00 49.69 347 TYR A C 1
ATOM 2572 O O . TYR A 1 347 ? 22.895 -15.872 40.685 1.00 49.74 347 TYR A O 1
ATOM 2581 N N . GLN A 1 348 ? 22.660 -14.138 39.284 1.00 51.86 348 GLN A N 1
ATOM 2582 C CA . GLN A 1 348 ? 24.081 -13.874 39.289 1.00 54.95 348 GLN A CA 1
ATOM 2583 C C . GLN A 1 348 ? 24.413 -12.810 40.304 1.00 55.84 348 GLN A C 1
ATOM 2584 O O . GLN A 1 348 ? 23.919 -11.692 40.204 1.00 56.19 348 GLN A O 1
ATOM 2590 N N . ILE A 1 349 ? 25.253 -13.187 41.277 1.00 57.25 349 ILE A N 1
ATOM 2591 C CA . ILE A 1 349 ? 25.683 -12.314 42.379 1.00 58.06 349 ILE A CA 1
ATOM 2592 C C . ILE A 1 349 ? 25.479 -10.814 42.076 1.00 57.37 349 ILE A C 1
ATOM 2593 O O . ILE A 1 349 ? 26.213 -10.213 41.295 1.00 57.76 349 ILE A O 1
ATOM 2598 N N . PRO A 1 350 ? 24.460 -10.217 42.696 1.00 56.76 350 PRO A N 1
ATOM 2599 C CA . PRO A 1 350 ? 24.118 -8.827 42.391 1.00 56.65 350 PRO A CA 1
ATOM 2600 C C . PRO A 1 350 ? 25.088 -7.819 43.012 1.00 56.67 350 PRO A C 1
ATOM 2601 O O . PRO A 1 350 ? 25.778 -8.135 44.000 1.00 57.60 350 PRO A O 1
ATOM 2605 N N . GLN A 1 351 ? 25.165 -6.641 42.396 1.00 56.12 351 GLN A N 1
ATOM 2606 C CA . GLN A 1 351 ? 25.745 -5.442 43.009 1.00 55.62 351 GLN A CA 1
ATOM 2607 C C . GLN A 1 351 ? 25.292 -5.319 44.478 1.00 54.40 351 GLN A C 1
ATOM 2608 O O . GLN A 1 351 ? 24.082 -5.369 44.772 1.00 53.68 351 GLN A O 1
ATOM 2614 N N . SER A 1 352 ? 26.258 -5.179 45.392 1.00 53.27 352 SER A N 1
ATOM 2615 C CA . SER A 1 352 ? 25.956 -4.976 46.816 1.00 52.13 352 SER A CA 1
ATOM 2616 C C . SER A 1 352 ? 25.617 -3.511 47.069 1.00 51.09 352 SER A C 1
ATOM 2617 O O . SER A 1 352 ? 26.241 -2.625 46.490 1.00 51.23 352 SER A O 1
ATOM 2620 N N . PRO A 1 353 ? 24.628 -3.243 47.929 1.00 49.77 353 PRO A N 1
ATOM 2621 C CA . PRO A 1 353 ? 24.415 -1.840 48.276 1.00 49.11 353 PRO A CA 1
ATOM 2622 C C . PRO A 1 353 ? 25.512 -1.259 49.178 1.00 49.17 353 PRO A C 1
ATOM 2623 O O . PRO A 1 353 ? 26.167 -1.990 49.920 1.00 49.12 353 PRO A O 1
ATOM 2627 N N . LEU A 1 354 ? 25.699 0.051 49.084 1.00 49.11 354 LEU A N 1
ATOM 2628 C CA . LEU A 1 354 ? 26.530 0.814 50.001 1.00 49.81 354 LEU A CA 1
ATOM 2629 C C . LEU A 1 354 ? 26.018 0.694 51.435 1.00 49.78 354 LEU A C 1
ATOM 2630 O O . LEU A 1 354 ? 24.802 0.659 51.679 1.00 49.21 354 LEU A O 1
ATOM 2635 N N . LEU A 1 355 ? 26.961 0.614 52.374 1.00 50.02 355 LEU A N 1
ATOM 2636 C CA . LEU A 1 355 ? 26.643 0.586 53.798 1.00 49.92 355 LEU A CA 1
ATOM 2637 C C . LEU A 1 355 ? 26.740 2.024 54.272 1.00 50.79 355 LEU A C 1
ATOM 2638 O O . LEU A 1 355 ? 27.819 2.622 54.250 1.00 51.64 355 LEU A O 1
ATOM 2643 N N . GLN A 1 356 ? 25.621 2.587 54.686 1.00 50.85 356 GLN A N 1
ATOM 2644 C CA . GLN A 1 356 ? 25.621 3.993 55.058 1.00 52.64 356 GLN A CA 1
ATOM 2645 C C . GLN A 1 356 ? 25.349 4.226 56.545 1.00 51.56 356 GLN A C 1
ATOM 2646 O O . GLN A 1 356 ? 25.530 5.336 57.045 1.00 52.01 356 GLN A O 1
ATOM 2652 N N . ASN A 1 357 ? 24.950 3.167 57.253 1.00 49.24 357 ASN A N 1
ATOM 2653 C CA . ASN A 1 357 ? 24.841 3.235 58.707 1.00 47.62 357 ASN A CA 1
ATOM 2654 C C . ASN A 1 357 ? 24.978 1.881 59.399 1.00 46.09 357 ASN A C 1
ATOM 2655 O O . ASN A 1 357 ? 25.274 0.859 58.761 1.00 44.85 357 ASN A O 1
ATOM 2660 N N . SER A 1 358 ? 24.766 1.902 60.709 1.00 44.79 358 SER A N 1
ATOM 2661 C CA . SER A 1 358 ? 24.846 0.730 61.557 1.00 44.34 358 SER A CA 1
ATOM 2662 C C . SER A 1 358 ? 23.749 -0.264 61.236 1.00 42.66 358 SER A C 1
ATOM 2663 O O . SER A 1 358 ? 23.956 -1.465 61.309 1.00 42.32 358 SER A O 1
ATOM 2666 N N . ARG A 1 359 ? 22.572 0.249 60.921 1.00 41.68 359 ARG A N 1
ATOM 2667 C CA . ARG A 1 359 ? 21.444 -0.608 60.597 1.00 41.07 359 ARG A CA 1
ATOM 2668 C C . ARG A 1 359 ? 21.695 -1.417 59.332 1.00 40.24 359 ARG A C 1
ATOM 2669 O O . ARG A 1 359 ? 21.285 -2.578 59.253 1.00 39.21 359 ARG A O 1
ATOM 2677 N N . ASP A 1 360 ? 22.386 -0.804 58.369 1.00 40.02 360 ASP A N 1
ATOM 2678 C CA . ASP A 1 360 ? 22.824 -1.482 57.147 1.00 40.12 360 ASP A CA 1
ATOM 2679 C C . ASP A 1 360 ? 23.764 -2.635 57.476 1.00 39.72 360 ASP A C 1
ATOM 2680 O O . ASP A 1 360 ? 23.569 -3.726 56.965 1.00 39.35 360 ASP A O 1
ATOM 2685 N N . ARG A 1 361 ? 24.776 -2.385 58.319 1.00 40.36 361 ARG A N 1
ATOM 2686 C CA . ARG A 1 361 ? 25.727 -3.423 58.746 1.00 41.46 361 ARG A CA 1
ATOM 2687 C C . ARG A 1 361 ? 24.984 -4.551 59.453 1.00 39.96 361 ARG A C 1
ATOM 2688 O O . ARG A 1 361 ? 25.235 -5.702 59.166 1.00 40.12 361 ARG A O 1
ATOM 2696 N N . PHE A 1 362 ? 24.036 -4.217 60.327 1.00 39.08 362 PHE A N 1
ATOM 2697 C CA . PHE A 1 362 ? 23.196 -5.233 60.985 1.00 38.57 362 PHE A CA 1
ATOM 2698 C C . PHE A 1 362 ? 22.470 -6.118 59.962 1.00 37.92 362 PHE A C 1
ATOM 2699 O O . PHE A 1 362 ? 22.547 -7.358 60.038 1.00 36.01 362 PHE A O 1
ATOM 2707 N N . ALA A 1 363 ? 21.778 -5.486 59.006 1.00 37.67 363 ALA A N 1
ATOM 2708 C CA . ALA A 1 363 ? 20.959 -6.228 58.019 1.00 37.65 363 ALA A CA 1
ATOM 2709 C C . ALA A 1 363 ? 21.807 -7.115 57.089 1.00 37.61 363 ALA A C 1
ATOM 2710 O O . ALA A 1 363 ? 21.487 -8.279 56.870 1.00 37.53 363 ALA A O 1
ATOM 2712 N N . LYS A 1 364 ? 22.905 -6.567 56.587 1.00 38.05 364 LYS A N 1
ATOM 2713 C CA . LYS A 1 364 ? 23.890 -7.329 55.816 1.00 38.98 364 LYS A CA 1
ATOM 2714 C C . LYS A 1 364 ? 24.398 -8.559 56.589 1.00 39.27 364 LYS A C 1
ATOM 2715 O O . LYS A 1 364 ? 24.447 -9.658 56.037 1.00 39.42 364 LYS A O 1
ATOM 2721 N N . GLY A 1 365 ? 24.788 -8.357 57.851 1.00 39.45 365 GLY A N 1
ATOM 2722 C CA . GLY A 1 365 ? 25.286 -9.441 58.707 1.00 39.50 365 GLY A CA 1
ATOM 2723 C C . GLY A 1 365 ? 24.251 -10.532 58.904 1.00 39.27 365 GLY A C 1
ATOM 2724 O O . GLY A 1 365 ? 24.573 -11.706 58.839 1.00 39.21 365 GLY A O 1
ATOM 2725 N N . LEU A 1 366 ? 22.998 -10.136 59.115 1.00 39.37 366 LEU A N 1
ATOM 2726 C CA . LEU A 1 366 ? 21.867 -11.073 59.145 1.00 39.70 366 LEU A CA 1
ATOM 2727 C C . LEU A 1 366 ? 21.673 -11.903 57.876 1.00 39.00 366 LEU A C 1
ATOM 2728 O O . LEU A 1 366 ? 21.463 -13.123 57.942 1.00 39.13 366 LEU A O 1
ATOM 2733 N N . VAL A 1 367 ? 21.739 -11.242 56.728 1.00 38.99 367 VAL A N 1
ATOM 2734 C CA . VAL A 1 367 ? 21.510 -11.898 55.439 1.00 38.67 367 VAL A CA 1
ATOM 2735 C C . VAL A 1 367 ? 22.617 -12.941 55.172 1.00 39.82 367 VAL A C 1
ATOM 2736 O O . VAL A 1 367 ? 22.322 -14.066 54.775 1.00 38.96 367 VAL A O 1
ATOM 2740 N N . GLU A 1 368 ? 23.869 -12.551 55.408 1.00 40.79 368 GLU A N 1
ATOM 2741 C CA . GLU A 1 368 ? 25.018 -13.437 55.240 1.00 43.82 368 GLU A CA 1
ATOM 2742 C C . GLU A 1 368 ? 24.979 -14.577 56.237 1.00 44.16 368 GLU A C 1
ATOM 2743 O O . GLU A 1 368 ? 25.310 -15.705 55.895 1.00 44.72 368 GLU A O 1
ATOM 2749 N N . LEU A 1 369 ? 24.517 -14.297 57.453 1.00 44.92 369 LEU A N 1
ATOM 2750 C CA . LEU A 1 369 ? 24.356 -15.346 58.433 1.00 45.75 369 LEU A CA 1
ATOM 2751 C C . LEU A 1 369 ? 23.316 -16.347 57.954 1.00 44.95 369 LEU A C 1
ATOM 2752 O O . LEU A 1 369 ? 23.598 -17.533 57.894 1.00 45.61 369 LEU A O 1
ATOM 2757 N N . ALA A 1 370 ? 22.130 -15.884 57.584 1.00 44.69 370 ALA A N 1
ATOM 2758 C CA . ALA A 1 370 ? 21.101 -16.798 57.085 1.00 44.49 370 ALA A CA 1
ATOM 2759 C C . ALA A 1 370 ? 21.595 -17.619 55.893 1.00 44.62 370 ALA A C 1
ATOM 2760 O O . ALA A 1 370 ? 21.293 -18.794 55.794 1.00 44.88 370 ALA A O 1
ATOM 2762 N N . GLN A 1 371 ? 22.347 -16.979 55.001 1.00 45.22 371 GLN A N 1
ATOM 2763 C CA . GLN A 1 371 ? 22.978 -17.642 53.855 1.00 46.29 371 GLN A CA 1
ATOM 2764 C C . GLN A 1 371 ? 23.910 -18.779 54.321 1.00 46.73 371 GLN A C 1
ATOM 2765 O O . GLN A 1 371 ? 23.801 -19.900 53.843 1.00 46.64 371 GLN A O 1
ATOM 2771 N N . ASP A 1 372 ? 24.781 -18.479 55.286 1.00 47.34 372 ASP A N 1
ATOM 2772 C CA . ASP A 1 372 ? 25.680 -19.456 55.888 1.00 48.31 372 ASP A CA 1
ATOM 2773 C C . ASP A 1 372 ? 25.011 -20.632 56.588 1.00 48.23 372 ASP A C 1
ATOM 2774 O O . ASP A 1 372 ? 25.555 -21.728 56.584 1.00 48.51 372 ASP A O 1
ATOM 2779 N N . LEU A 1 373 ? 23.850 -20.400 57.204 1.00 47.66 373 LEU A N 1
ATOM 2780 C CA . LEU A 1 373 ? 23.148 -21.457 57.927 1.00 47.04 373 LEU A CA 1
ATOM 2781 C C . LEU A 1 373 ? 22.110 -22.165 57.079 1.00 46.75 373 LEU A C 1
ATOM 2782 O O . LEU A 1 373 ? 21.457 -23.083 57.563 1.00 46.61 373 LEU A O 1
ATOM 2787 N N . GLY A 1 374 ? 21.945 -21.722 55.830 1.00 45.99 374 GLY A N 1
ATOM 2788 C CA . GLY A 1 374 ? 20.893 -22.222 54.957 1.00 45.03 374 GLY A CA 1
ATOM 2789 C C . GLY A 1 374 ? 19.503 -21.908 55.479 1.00 44.37 374 GLY A C 1
ATOM 2790 O O . GLY A 1 374 ? 18.578 -22.712 55.324 1.00 45.05 374 GLY A O 1
ATOM 2791 N N . ALA A 1 375 ? 19.349 -20.725 56.080 1.00 43.06 375 ALA A N 1
ATOM 2792 C CA . ALA A 1 375 ? 18.149 -20.386 56.855 1.00 41.80 375 ALA A CA 1
ATOM 2793 C C . ALA A 1 375 ? 17.196 -19.421 56.138 1.00 41.34 375 ALA A C 1
ATOM 2794 O O . ALA A 1 375 ? 17.623 -18.584 55.353 1.00 40.26 375 ALA A O 1
ATOM 2796 N N . ASN A 1 376 ? 15.902 -19.533 56.421 1.00 41.16 376 ASN A N 1
ATOM 2797 C CA . ASN A 1 376 ? 14.968 -18.488 56.004 1.00 40.96 376 ASN A CA 1
ATOM 2798 C C . ASN A 1 376 ? 14.937 -17.332 56.987 1.00 40.00 376 ASN A C 1
ATOM 2799 O O . ASN A 1 376 ? 15.069 -17.527 58.204 1.00 39.71 376 ASN A O 1
ATOM 2804 N N . ILE A 1 377 ? 14.777 -16.130 56.439 1.00 38.46 377 ILE A N 1
ATOM 2805 C CA . ILE A 1 377 ? 14.639 -14.924 57.237 1.00 36.72 377 ILE A CA 1
ATOM 2806 C C . ILE A 1 377 ? 13.190 -14.589 57.446 1.00 37.21 377 ILE A C 1
ATOM 2807 O O . ILE A 1 377 ? 12.386 -14.600 56.498 1.00 36.74 377 ILE A O 1
ATOM 2812 N N . LEU A 1 378 ? 12.874 -14.286 58.706 1.00 37.32 378 LEU A N 1
ATOM 2813 C CA . LEU A 1 378 ? 11.563 -13.818 59.120 1.00 38.24 378 LEU A CA 1
ATOM 2814 C C . LEU A 1 378 ? 11.750 -12.440 59.729 1.00 37.62 378 LEU A C 1
ATOM 2815 O O . LEU A 1 378 ? 12.672 -12.244 60.500 1.00 38.24 378 LEU A O 1
ATOM 2820 N N . VAL A 1 379 ? 10.897 -11.485 59.380 1.00 38.15 379 VAL A N 1
ATOM 2821 C CA . VAL A 1 379 ? 10.992 -10.118 59.912 1.00 38.46 379 VAL A CA 1
ATOM 2822 C C . VAL A 1 379 ? 9.635 -9.667 60.399 1.00 39.22 379 VAL A C 1
ATOM 2823 O O . VAL A 1 379 ? 8.641 -9.799 59.666 1.00 39.22 379 VAL A O 1
ATOM 2827 N N . PHE A 1 380 ? 9.587 -9.102 61.606 1.00 39.73 380 PHE A N 1
ATOM 2828 C CA . PHE A 1 380 ? 8.424 -8.332 62.019 1.00 40.40 380 PHE A CA 1
ATOM 2829 C C . PHE A 1 380 ? 8.690 -6.832 61.878 1.00 41.02 380 PHE A C 1
ATOM 2830 O O . PHE A 1 380 ? 9.631 -6.268 62.448 1.00 40.28 380 PHE A O 1
ATOM 2838 N N . SER A 1 381 ? 7.841 -6.202 61.077 1.00 41.93 381 SER A N 1
ATOM 2839 C CA . SER A 1 381 ? 8.099 -4.870 60.587 1.00 42.98 381 SER A CA 1
ATOM 2840 C C . SER A 1 381 ? 6.817 -4.052 60.665 1.00 43.99 381 SER A C 1
ATOM 2841 O O . SER A 1 381 ? 5.797 -4.458 60.120 1.00 44.69 381 SER A O 1
ATOM 2844 N N . MET A 1 382 ? 6.877 -2.921 61.365 1.00 45.17 382 MET A N 1
ATOM 2845 C CA . MET A 1 382 ? 5.728 -2.023 61.531 1.00 46.43 382 MET A CA 1
ATOM 2846 C C . MET A 1 382 ? 5.417 -1.228 60.258 1.00 45.76 382 MET A C 1
ATOM 2847 O O . MET A 1 382 ? 4.268 -1.184 59.822 1.00 46.45 382 MET A O 1
ATOM 2852 N N . SER A 1 383 ? 6.441 -0.609 59.677 1.00 44.21 383 SER A N 1
ATOM 2853 C CA . SER A 1 383 ? 6.279 0.251 58.511 1.00 43.68 383 SER A CA 1
ATOM 2854 C C . SER A 1 383 ? 6.912 -0.303 57.240 1.00 42.17 383 SER A C 1
ATOM 2855 O O . SER A 1 383 ? 6.864 0.342 56.200 1.00 41.62 383 SER A O 1
ATOM 2858 N N . GLY A 1 384 ? 7.533 -1.480 57.327 1.00 41.31 384 GLY A N 1
ATOM 2859 C CA . GLY A 1 384 ? 8.282 -2.039 56.196 1.00 39.68 384 GLY A CA 1
ATOM 2860 C C . GLY A 1 384 ? 9.767 -1.702 56.136 1.00 38.38 384 GLY A C 1
ATOM 2861 O O . GLY A 1 384 ? 10.459 -2.187 55.256 1.00 38.12 384 GLY A O 1
ATOM 2862 N N . THR A 1 385 ? 10.264 -0.892 57.069 1.00 38.48 385 THR A N 1
ATOM 2863 C CA . THR A 1 385 ? 11.653 -0.379 57.020 1.00 37.86 385 THR A CA 1
ATOM 2864 C C . THR A 1 385 ? 12.764 -1.471 57.087 1.00 37.39 385 THR A C 1
ATOM 2865 O O . THR A 1 385 ? 13.660 -1.514 56.244 1.00 36.77 385 THR A O 1
ATOM 2869 N N . LEU A 1 386 ? 12.701 -2.359 58.073 1.00 36.88 386 LEU A N 1
ATOM 2870 C CA . LEU A 1 386 ? 13.728 -3.378 58.197 1.00 35.95 386 LEU A CA 1
ATOM 2871 C C . LEU A 1 386 ? 13.580 -4.397 57.076 1.00 35.14 386 LEU A C 1
ATOM 2872 O O . LEU A 1 386 ? 14.592 -4.899 56.553 1.00 33.88 386 LEU A O 1
ATOM 2877 N N . ALA A 1 387 ? 12.332 -4.691 56.698 1.00 33.83 387 ALA A N 1
ATOM 2878 C CA . ALA A 1 387 ? 12.069 -5.686 55.650 1.00 33.93 387 ALA A CA 1
ATOM 2879 C C . ALA A 1 387 ? 12.738 -5.273 54.352 1.00 33.77 387 ALA A C 1
ATOM 2880 O O . ALA A 1 387 ? 13.444 -6.066 53.730 1.00 33.58 387 ALA A O 1
ATOM 2882 N N . ARG A 1 388 ? 12.518 -4.020 53.954 1.00 34.16 388 ARG A N 1
ATOM 2883 C CA . ARG A 1 388 ? 13.239 -3.410 52.827 1.00 34.85 388 ARG A CA 1
ATOM 2884 C C . ARG A 1 388 ? 14.768 -3.376 52.980 1.00 34.52 388 ARG A C 1
ATOM 2885 O O . ARG A 1 388 ? 15.495 -3.608 52.010 1.00 34.42 388 ARG A O 1
ATOM 2893 N N . ARG A 1 389 ? 15.263 -3.065 54.174 1.00 33.91 389 ARG A N 1
ATOM 2894 C CA . ARG A 1 389 ? 16.704 -3.043 54.359 1.00 35.04 389 ARG A CA 1
ATOM 2895 C C . ARG A 1 389 ? 17.308 -4.454 54.178 1.00 34.07 389 ARG A C 1
ATOM 2896 O O . ARG A 1 389 ? 18.395 -4.599 53.652 1.00 34.13 389 ARG A O 1
ATOM 2904 N N . ILE A 1 390 ? 16.589 -5.482 54.597 1.00 33.88 390 ILE A N 1
ATOM 2905 C CA . ILE A 1 390 ? 17.037 -6.857 54.391 1.00 33.81 390 ILE A CA 1
ATOM 2906 C C . ILE A 1 390 ? 17.029 -7.201 52.909 1.00 33.43 390 ILE A C 1
ATOM 2907 O O . ILE A 1 390 ? 18.018 -7.740 52.399 1.00 32.82 390 ILE A O 1
ATOM 2912 N N . ALA A 1 391 ? 15.919 -6.883 52.236 1.00 32.38 391 ALA A N 1
ATOM 2913 C CA . ALA A 1 391 ? 15.749 -7.195 50.811 1.00 32.19 391 ALA A CA 1
ATOM 2914 C C . ALA A 1 391 ? 16.839 -6.639 49.920 1.00 32.08 391 ALA A C 1
ATOM 2915 O O . ALA A 1 391 ? 17.231 -7.281 48.938 1.00 32.00 391 ALA A O 1
ATOM 2917 N N . LYS A 1 392 ? 17.334 -5.448 50.243 1.00 32.28 392 LYS A N 1
ATOM 2918 C CA . LYS A 1 392 ? 18.296 -4.797 49.339 1.00 32.81 392 LYS A CA 1
ATOM 2919 C C . LYS A 1 392 ? 19.617 -5.531 49.300 1.00 32.86 392 LYS A C 1
ATOM 2920 O O . LYS A 1 392 ? 20.397 -5.327 48.376 1.00 32.07 392 LYS A O 1
ATOM 2926 N N . PHE A 1 393 ? 19.870 -6.378 50.308 1.00 33.37 393 PHE A N 1
ATOM 2927 C CA . PHE A 1 393 ? 21.087 -7.186 50.309 1.00 34.13 393 PHE A CA 1
ATOM 2928 C C . PHE A 1 393 ? 20.858 -8.499 49.614 1.00 34.46 393 PHE A C 1
ATOM 2929 O O . PHE A 1 393 ? 21.735 -9.343 49.627 1.00 35.50 393 PHE A O 1
ATOM 2937 N N . ARG A 1 394 ? 19.675 -8.675 49.016 1.00 34.38 394 ARG A N 1
ATOM 2938 C CA . ARG A 1 394 ? 19.421 -9.796 48.103 1.00 34.48 394 ARG A CA 1
ATOM 2939 C C . ARG A 1 394 ? 19.566 -11.185 48.756 1.00 35.23 394 ARG A C 1
ATOM 2940 O O . ARG A 1 394 ? 20.335 -12.039 48.284 1.00 35.73 394 ARG A O 1
ATOM 2948 N N . PRO A 1 395 ? 18.792 -11.430 49.833 1.00 35.41 395 PRO A N 1
ATOM 2949 C CA . PRO A 1 395 ? 18.761 -12.806 50.389 1.00 35.99 395 PRO A CA 1
ATOM 2950 C C . PRO A 1 395 ? 18.252 -13.768 49.318 1.00 37.14 395 PRO A C 1
ATOM 2951 O O . PRO A 1 395 ? 17.438 -13.367 48.471 1.00 37.03 395 PRO A O 1
ATOM 2955 N N . ARG A 1 396 ? 18.711 -15.017 49.350 1.00 38.28 396 ARG A N 1
ATOM 2956 C CA . ARG A 1 396 ? 18.536 -15.920 48.226 1.00 40.04 396 ARG A CA 1
ATOM 2957 C C . ARG A 1 396 ? 17.332 -16.824 48.401 1.00 40.26 396 ARG A C 1
ATOM 2958 O O . ARG A 1 396 ? 17.107 -17.738 47.601 1.00 41.08 396 ARG A O 1
ATOM 2966 N N . GLY A 1 397 ? 16.572 -16.592 49.458 1.00 39.73 397 GLY A N 1
ATOM 2967 C CA . GLY A 1 397 ? 15.352 -17.353 49.710 1.00 39.37 397 GLY A CA 1
ATOM 2968 C C . GLY A 1 397 ? 14.282 -16.376 50.121 1.00 39.13 397 GLY A C 1
ATOM 2969 O O . GLY A 1 397 ? 14.572 -15.191 50.370 1.00 39.39 397 GLY A O 1
ATOM 2970 N N . VAL A 1 398 ? 13.046 -16.854 50.162 1.00 38.77 398 VAL A N 1
ATOM 2971 C CA . VAL A 1 398 ? 11.903 -16.047 50.599 1.00 38.49 398 VAL A CA 1
ATOM 2972 C C . VAL A 1 398 ? 12.090 -15.458 51.998 1.00 37.65 398 VAL A C 1
ATOM 2973 O O . VAL A 1 398 ? 12.614 -16.113 52.886 1.00 37.49 398 VAL A O 1
ATOM 2977 N N . VAL A 1 399 ? 11.658 -14.205 52.158 1.00 37.12 399 VAL A N 1
ATOM 2978 C CA . VAL A 1 399 ? 11.694 -13.487 53.422 1.00 35.79 399 VAL A CA 1
ATOM 2979 C C . VAL A 1 399 ? 10.253 -13.270 53.854 1.00 37.21 399 VAL A C 1
ATOM 2980 O O . VAL A 1 399 ? 9.496 -12.500 53.229 1.00 36.52 399 VAL A O 1
ATOM 2984 N N . TYR A 1 400 ? 9.853 -13.969 54.912 1.00 38.33 400 TYR A N 1
ATOM 2985 C CA . TYR A 1 400 ? 8.509 -13.806 55.471 1.00 39.12 400 TYR A CA 1
ATOM 2986 C C . TYR A 1 400 ? 8.460 -12.561 56.323 1.00 38.88 400 TYR A C 1
ATOM 2987 O O . TYR A 1 400 ? 9.290 -12.384 57.229 1.00 39.48 400 TYR A O 1
ATOM 2996 N N . VAL A 1 401 ? 7.516 -11.680 56.022 1.00 37.42 401 VAL A N 1
ATOM 2997 C CA . VAL A 1 401 ? 7.408 -10.441 56.762 1.00 36.76 401 VAL A CA 1
ATOM 2998 C C . VAL A 1 401 ? 6.039 -10.354 57.397 1.00 37.97 401 VAL A C 1
ATOM 2999 O O . VAL A 1 401 ? 5.037 -10.345 56.702 1.00 38.52 401 VAL A O 1
ATOM 3003 N N . GLY A 1 402 ? 5.999 -10.282 58.722 1.00 38.15 402 GLY A N 1
ATOM 3004 C CA . GLY A 1 402 ? 4.761 -10.037 59.418 1.00 39.40 402 GLY A CA 1
ATOM 3005 C C . GLY A 1 402 ? 4.640 -8.548 59.608 1.00 40.41 402 GLY A C 1
ATOM 3006 O O . GLY A 1 402 ? 5.633 -7.886 59.938 1.00 41.16 402 GLY A O 1
ATOM 3007 N N . THR A 1 403 ? 3.437 -8.018 59.380 1.00 40.66 403 THR A N 1
ATOM 3008 C CA . THR A 1 403 ? 3.138 -6.615 59.648 1.00 41.62 403 THR A CA 1
ATOM 3009 C C . THR A 1 403 ? 1.687 -6.430 60.148 1.00 42.95 403 THR A C 1
ATOM 3010 O O . THR A 1 403 ? 0.788 -7.155 59.722 1.00 43.31 403 THR A O 1
ATOM 3014 N N . PRO A 1 404 ? 1.452 -5.474 61.067 1.00 44.21 404 PRO A N 1
ATOM 3015 C CA . PRO A 1 404 ? 0.039 -5.223 61.455 1.00 45.85 404 PRO A CA 1
ATOM 3016 C C . PRO A 1 404 ? -0.702 -4.230 60.547 1.00 46.76 404 PRO A C 1
ATOM 3017 O O . PRO A 1 404 ? -1.874 -3.928 60.779 1.00 48.12 404 PRO A O 1
ATOM 3021 N N A ASN A 1 405 ? -0.009 -3.706 59.537 0.60 46.53 405 ASN A N 1
ATOM 3022 N N B ASN A 1 405 ? -0.024 -3.748 59.512 0.40 46.35 405 ASN A N 1
ATOM 3023 C CA A ASN A 1 405 ? -0.574 -2.722 58.627 0.60 46.50 405 ASN A CA 1
ATOM 3024 C CA B ASN A 1 405 ? -0.585 -2.736 58.641 0.40 46.31 405 ASN A CA 1
ATOM 3025 C C A ASN A 1 405 ? -0.748 -3.354 57.252 0.60 46.31 405 ASN A C 1
ATOM 3026 C C B ASN A 1 405 ? -0.742 -3.287 57.231 0.40 46.15 405 ASN A C 1
ATOM 3027 O O A ASN A 1 405 ? 0.224 -3.800 56.627 0.60 45.42 405 ASN A O 1
ATOM 3028 O O B ASN A 1 405 ? 0.247 -3.621 56.567 0.40 45.41 405 ASN A O 1
ATOM 3037 N N . VAL A 1 406 ? -1.993 -3.408 56.793 1.00 46.66 406 VAL A N 1
ATOM 3038 C CA . VAL A 1 406 ? -2.310 -4.007 55.494 1.00 46.47 406 VAL A CA 1
ATOM 3039 C C . VAL A 1 406 ? -1.699 -3.195 54.349 1.00 45.54 406 VAL A C 1
ATOM 3040 O O . VAL A 1 406 ? -1.263 -3.756 53.352 1.00 45.19 406 VAL A O 1
ATOM 3044 N N . ARG A 1 407 ? -1.629 -1.878 54.522 1.00 45.40 407 ARG A N 1
ATOM 3045 C CA . ARG A 1 407 ? -1.000 -1.007 53.533 1.00 45.25 407 ARG A CA 1
ATOM 3046 C C . ARG A 1 407 ? 0.522 -1.242 53.386 1.00 43.93 407 ARG A C 1
ATOM 3047 O O . ARG A 1 407 ? 1.076 -1.097 52.292 1.00 43.23 407 ARG A O 1
ATOM 3055 N N . VAL A 1 408 ? 1.185 -1.588 54.484 1.00 43.70 408 VAL A N 1
ATOM 3056 C CA . VAL A 1 408 ? 2.592 -2.016 54.434 1.00 43.17 408 VAL A CA 1
ATOM 3057 C C . VAL A 1 408 ? 2.736 -3.360 53.695 1.00 42.86 408 VAL A C 1
ATOM 3058 O O . VAL A 1 408 ? 3.596 -3.510 52.817 1.00 42.74 408 VAL A O 1
ATOM 3062 N N . ALA A 1 409 ? 1.873 -4.326 54.008 1.00 42.59 409 ALA A N 1
ATOM 3063 C CA . ALA A 1 409 ? 1.913 -5.611 53.304 1.00 41.95 409 ALA A CA 1
ATOM 3064 C C . ALA A 1 409 ? 1.826 -5.444 51.783 1.00 41.25 409 ALA A C 1
ATOM 3065 O O . ALA A 1 409 ? 2.551 -6.099 51.042 1.00 40.38 409 ALA A O 1
ATOM 3067 N N . ARG A 1 410 ? 0.925 -4.569 51.337 1.00 41.16 410 ARG A N 1
ATOM 3068 C CA . ARG A 1 410 ? 0.738 -4.296 49.920 1.00 40.64 410 ARG A CA 1
ATOM 3069 C C . ARG A 1 410 ? 1.967 -3.657 49.275 1.00 39.48 410 ARG A C 1
ATOM 3070 O O . ARG A 1 410 ? 2.299 -3.952 48.144 1.00 39.64 410 ARG A O 1
ATOM 3078 N N . SER A 1 411 ? 2.610 -2.745 49.992 1.00 39.56 411 SER A N 1
ATOM 3079 C CA . SER A 1 411 ? 3.785 -2.060 49.498 1.00 39.69 411 SER A CA 1
ATOM 3080 C C . SER A 1 411 ? 4.915 -3.073 49.225 1.00 39.35 411 SER A C 1
ATOM 3081 O O . SER A 1 411 ? 5.578 -3.015 48.186 1.00 39.04 411 SER A O 1
ATOM 3084 N N . LEU A 1 412 ? 5.082 -4.027 50.140 1.00 38.77 412 LEU A N 1
ATOM 3085 C CA . LEU A 1 412 ? 6.218 -4.963 50.134 1.00 38.63 412 LEU A CA 1
ATOM 3086 C C . LEU A 1 412 ? 6.039 -6.106 49.129 1.00 38.44 412 LEU A C 1
ATOM 3087 O O . LEU A 1 412 ? 6.977 -6.829 48.808 1.00 37.28 412 LEU A O 1
ATOM 3092 N N . SER A 1 413 ? 4.824 -6.221 48.614 1.00 38.89 413 SER A N 1
ATOM 3093 C CA . SER A 1 413 ? 4.468 -7.238 47.638 1.00 39.11 413 SER A CA 1
ATOM 3094 C C . SER A 1 413 ? 5.336 -7.253 46.367 1.00 37.60 413 SER A C 1
ATOM 3095 O O . SER A 1 413 ? 5.511 -8.301 45.740 1.00 37.15 413 SER A O 1
ATOM 3098 N N . ILE A 1 414 ? 5.869 -6.087 45.994 1.00 36.18 414 ILE A N 1
ATOM 3099 C CA . ILE A 1 414 ? 6.699 -5.963 44.799 1.00 34.74 414 ILE A CA 1
ATOM 3100 C C . ILE A 1 414 ? 8.183 -5.695 45.110 1.00 34.23 414 ILE A C 1
ATOM 3101 O O . ILE A 1 414 ? 8.948 -5.282 44.240 1.00 34.04 414 ILE A O 1
ATOM 3106 N N . VAL A 1 415 ? 8.577 -5.938 46.360 1.00 33.74 415 VAL A N 1
ATOM 3107 C CA . VAL A 1 415 ? 9.975 -5.866 46.771 1.00 33.36 415 VAL A CA 1
ATOM 3108 C C . VAL A 1 415 ? 10.573 -7.289 46.704 1.00 33.18 415 VAL A C 1
ATOM 3109 O O . VAL A 1 415 ? 9.915 -8.267 47.080 1.00 34.25 415 VAL A O 1
ATOM 3113 N N . TRP A 1 416 ? 11.787 -7.395 46.184 1.00 33.42 416 TRP A N 1
ATOM 3114 C CA . TRP A 1 416 ? 12.566 -8.652 46.109 1.00 33.68 416 TRP A CA 1
ATOM 3115 C C . TRP A 1 416 ? 12.406 -9.602 47.309 1.00 34.39 416 TRP A C 1
ATOM 3116 O O . TRP A 1 416 ? 12.673 -9.219 48.446 1.00 35.42 416 TRP A O 1
ATOM 3127 N N . ALA A 1 417 ? 11.980 -10.829 47.023 1.00 35.49 417 ALA A N 1
ATOM 3128 C CA . ALA A 1 417 ? 11.934 -11.984 47.962 1.00 35.96 417 ALA A CA 1
ATOM 3129 C C . ALA A 1 417 ? 10.888 -11.924 49.057 1.00 36.66 417 ALA A C 1
ATOM 3130 O O . ALA A 1 417 ? 10.650 -12.932 49.736 1.00 37.54 417 ALA A O 1
ATOM 3132 N N . LEU A 1 418 ? 10.276 -10.759 49.259 1.00 37.12 418 LEU A N 1
ATOM 3133 C CA . LEU A 1 418 ? 9.413 -10.567 50.421 1.00 37.61 418 LEU A CA 1
ATOM 3134 C C . LEU A 1 418 ? 8.075 -11.247 50.270 1.00 39.14 418 LEU A C 1
ATOM 3135 O O . LEU A 1 418 ? 7.402 -11.130 49.227 1.00 38.96 418 LEU A O 1
ATOM 3140 N N . GLU A 1 419 ? 7.695 -11.964 51.321 1.00 39.99 419 GLU A N 1
ATOM 3141 C CA . GLU A 1 419 ? 6.341 -12.499 51.416 1.00 41.57 419 GLU A CA 1
ATOM 3142 C C . GLU A 1 419 ? 5.605 -11.870 52.600 1.00 41.43 419 GLU A C 1
ATOM 3143 O O . GLU A 1 419 ? 5.737 -12.323 53.738 1.00 40.53 419 GLU A O 1
ATOM 3149 N N . PRO A 1 420 ? 4.839 -10.809 52.318 1.00 41.98 420 PRO A N 1
ATOM 3150 C CA . PRO A 1 420 ? 4.170 -10.078 53.374 1.00 43.06 420 PRO A CA 1
ATOM 3151 C C . PRO A 1 420 ? 2.892 -10.749 53.863 1.00 44.78 420 PRO A C 1
ATOM 3152 O O . PRO A 1 420 ? 2.029 -11.137 53.067 1.00 45.66 420 PRO A O 1
ATOM 3156 N N . LEU A 1 421 ? 2.793 -10.863 55.182 1.00 46.23 421 LEU A N 1
ATOM 3157 C CA . LEU A 1 421 ? 1.697 -11.526 55.873 1.00 48.44 421 LEU A CA 1
ATOM 3158 C C . LEU A 1 421 ? 1.069 -10.531 56.831 1.00 49.26 421 LEU A C 1
ATOM 3159 O O . LEU A 1 421 ? 1.761 -9.914 57.642 1.00 49.20 421 LEU A O 1
ATOM 3164 N N . TYR A 1 422 ? -0.243 -10.363 56.726 1.00 51.04 422 TYR A N 1
ATOM 3165 C CA . TYR A 1 422 ? -0.967 -9.522 57.661 1.00 52.33 422 TYR A CA 1
ATOM 3166 C C . TYR A 1 422 ? -1.078 -10.250 58.995 1.00 53.06 422 TYR A C 1
ATOM 3167 O O . TYR A 1 422 ? -1.706 -11.309 59.076 1.00 53.51 422 TYR A O 1
ATOM 3176 N N . ILE A 1 423 ? -0.440 -9.685 60.023 1.00 53.14 423 ILE A N 1
ATOM 3177 C CA . ILE A 1 423 ? -0.444 -10.242 61.381 1.00 53.61 423 ILE A CA 1
ATOM 3178 C C . ILE A 1 423 ? -0.659 -9.118 62.410 1.00 54.31 423 ILE A C 1
ATOM 3179 O O . ILE A 1 423 ? 0.275 -8.377 62.714 1.00 54.00 423 ILE A O 1
ATOM 3184 N N . PRO A 1 424 ? -1.899 -8.985 62.942 1.00 55.36 424 PRO A N 1
ATOM 3185 C CA . PRO A 1 424 ? -2.184 -8.073 64.054 1.00 55.88 424 PRO A CA 1
ATOM 3186 C C . PRO A 1 424 ? -1.375 -8.456 65.302 1.00 55.74 424 PRO A C 1
ATOM 3187 O O . PRO A 1 424 ? -1.291 -9.643 65.639 1.00 55.83 424 PRO A O 1
ATOM 3191 N N . ALA A 1 425 ? -0.767 -7.464 65.953 1.00 55.74 425 ALA A N 1
ATOM 3192 C CA . ALA A 1 425 ? 0.082 -7.686 67.139 1.00 56.11 425 ALA A CA 1
ATOM 3193 C C . ALA A 1 425 ? 0.226 -6.407 67.952 1.00 56.80 425 ALA A C 1
ATOM 3194 O O . ALA A 1 425 ? 0.156 -5.301 67.397 1.00 56.74 425 ALA A O 1
ATOM 3196 N N . GLU A 1 426 ? 0.443 -6.557 69.260 1.00 57.49 426 GLU A N 1
ATOM 3197 C CA . GLU A 1 426 ? 0.416 -5.412 70.174 1.00 58.58 426 GLU A CA 1
ATOM 3198 C C . GLU A 1 426 ? 1.759 -4.707 70.210 1.00 57.37 426 GLU A C 1
ATOM 3199 O O . GLU A 1 426 ? 1.842 -3.505 70.481 1.00 57.46 426 GLU A O 1
ATOM 3205 N N . ASN A 1 427 ? 2.804 -5.473 69.908 1.00 55.83 427 ASN A N 1
ATOM 3206 C CA . ASN A 1 427 ? 4.173 -5.010 69.991 1.00 54.35 427 ASN A CA 1
ATOM 3207 C C . ASN A 1 427 ? 5.049 -5.956 69.174 1.00 52.91 427 ASN A C 1
ATOM 3208 O O . ASN A 1 427 ? 4.567 -6.977 68.664 1.00 52.80 427 ASN A O 1
ATOM 3213 N N . TYR A 1 428 ? 6.332 -5.624 69.075 1.00 51.44 428 TYR A N 1
ATOM 3214 C CA . TYR A 1 428 ? 7.265 -6.353 68.239 1.00 49.79 428 TYR A CA 1
ATOM 3215 C C . TYR A 1 428 ? 7.422 -7.788 68.694 1.00 49.73 428 TYR A C 1
ATOM 3216 O O . TYR A 1 428 ? 7.329 -8.700 67.873 1.00 48.67 428 TYR A O 1
ATOM 3225 N N . GLU A 1 429 ? 7.639 -7.969 70.001 1.00 49.64 429 GLU A N 1
ATOM 3226 C CA . GLU A 1 429 ? 7.900 -9.280 70.572 1.00 50.93 429 GLU A CA 1
ATOM 3227 C C . GLU A 1 429 ? 6.741 -10.246 70.344 1.00 50.32 429 GLU A C 1
ATOM 3228 O O . GLU A 1 429 ? 6.966 -11.391 69.980 1.00 49.59 429 GLU A O 1
ATOM 3234 N N . GLU A 1 430 ? 5.507 -9.770 70.508 1.00 50.86 430 GLU A N 1
ATOM 3235 C CA . GLU A 1 430 ? 4.317 -10.589 70.244 1.00 51.66 430 GLU A CA 1
ATOM 3236 C C . GLU A 1 430 ? 4.170 -10.874 68.732 1.00 50.28 430 GLU A C 1
ATOM 3237 O O . GLU A 1 430 ? 3.866 -12.002 68.320 1.00 49.99 430 GLU A O 1
ATOM 3243 N N . GLY A 1 431 ? 4.421 -9.853 67.913 1.00 49.07 431 GLY A N 1
ATOM 3244 C CA . GLY A 1 431 ? 4.422 -10.018 66.473 1.00 46.97 431 GLY A CA 1
ATOM 3245 C C . GLY A 1 431 ? 5.397 -11.073 65.991 1.00 45.90 431 GLY A C 1
ATOM 3246 O O . GLY A 1 431 ? 5.030 -11.961 65.218 1.00 44.76 431 GLY A O 1
ATOM 3247 N N . LEU A 1 432 ? 6.643 -10.987 66.458 1.00 45.69 432 LEU A N 1
ATOM 3248 C CA . LEU A 1 432 ? 7.673 -11.959 66.054 1.00 45.56 432 LEU A CA 1
ATOM 3249 C C . LEU A 1 432 ? 7.325 -13.395 66.467 1.00 46.52 432 LEU A C 1
ATOM 3250 O O . LEU A 1 432 ? 7.567 -14.335 65.712 1.00 46.60 432 LEU A O 1
ATOM 3255 N N . GLU A 1 433 ? 6.757 -13.568 67.657 1.00 48.13 433 GLU A N 1
ATOM 3256 C CA . GLU A 1 433 ? 6.429 -14.912 68.121 1.00 49.59 433 GLU A CA 1
ATOM 3257 C C . GLU A 1 433 ? 5.264 -15.524 67.334 1.00 49.24 433 GLU A C 1
ATOM 3258 O O . GLU A 1 433 ? 5.308 -16.709 67.035 1.00 49.77 433 GLU A O 1
ATOM 3264 N N . LYS A 1 434 ? 4.262 -14.721 66.961 1.00 49.28 434 LYS A N 1
ATOM 3265 C CA . LYS A 1 434 ? 3.222 -15.159 66.006 1.00 49.53 434 LYS A CA 1
ATOM 3266 C C . LYS A 1 434 ? 3.768 -15.540 64.632 1.00 49.01 434 LYS A C 1
ATOM 3267 O O . LYS A 1 434 ? 3.324 -16.521 64.031 1.00 49.19 434 LYS A O 1
ATOM 3273 N N . LEU A 1 435 ? 4.709 -14.744 64.119 1.00 48.61 435 LEU A N 1
ATOM 3274 C CA . LEU A 1 435 ? 5.393 -15.068 62.860 1.00 47.63 435 LEU A CA 1
ATOM 3275 C C . LEU A 1 435 ? 6.242 -16.345 62.963 1.00 47.43 435 LEU A C 1
ATOM 3276 O O . LEU A 1 435 ? 6.244 -17.152 62.048 1.00 47.29 435 LEU A O 1
ATOM 3281 N N . ILE A 1 436 ? 6.965 -16.522 64.064 1.00 48.00 436 ILE A N 1
ATOM 3282 C CA . ILE A 1 436 ? 7.773 -17.724 64.255 1.00 48.70 436 ILE A CA 1
ATOM 3283 C C . ILE A 1 436 ? 6.856 -18.952 64.358 1.00 50.71 436 ILE A C 1
ATOM 3284 O O . ILE A 1 436 ? 7.168 -20.016 63.810 1.00 50.39 436 ILE A O 1
ATOM 3289 N N . SER A 1 437 ? 5.721 -18.795 65.040 1.00 52.51 437 SER A N 1
ATOM 3290 C CA . SER A 1 437 ? 4.766 -19.886 65.160 1.00 54.91 437 SER A CA 1
ATOM 3291 C C . SER A 1 437 ? 4.309 -20.307 63.789 1.00 55.59 437 SER A C 1
ATOM 3292 O O . SER A 1 437 ? 4.278 -21.498 63.475 1.00 56.08 437 SER A O 1
ATOM 3295 N N . LEU A 1 438 ? 3.998 -19.309 62.968 1.00 56.58 438 LEU A N 1
ATOM 3296 C CA . LEU A 1 438 ? 3.437 -19.516 61.639 1.00 57.48 438 LEU A CA 1
ATOM 3297 C C . LEU A 1 438 ? 4.477 -19.992 60.612 1.00 57.21 438 LEU A C 1
ATOM 3298 O O . LEU A 1 438 ? 4.194 -20.883 59.823 1.00 57.96 438 LEU A O 1
ATOM 3303 N N . LYS A 1 439 ? 5.672 -19.408 60.605 1.00 56.88 439 LYS A N 1
ATOM 3304 C CA . LYS A 1 439 ? 6.638 -19.685 59.520 1.00 56.71 439 LYS A CA 1
ATOM 3305 C C . LYS A 1 439 ? 7.989 -20.219 59.985 1.00 56.89 439 LYS A C 1
ATOM 3306 O O . LYS A 1 439 ? 8.980 -20.157 59.249 1.00 56.78 439 LYS A O 1
ATOM 3312 N N . GLY A 1 440 ? 8.020 -20.773 61.187 1.00 57.85 440 GLY A N 1
ATOM 3313 C CA . GLY A 1 440 ? 9.281 -21.117 61.832 1.00 58.13 440 GLY A CA 1
ATOM 3314 C C . GLY A 1 440 ? 9.797 -22.502 61.554 1.00 58.61 440 GLY A C 1
ATOM 3315 O O . GLY A 1 440 ? 10.120 -23.241 62.493 1.00 58.77 440 GLY A O 1
ATOM 3316 N N . THR A 1 441 ? 9.879 -22.858 60.271 1.00 58.93 441 THR A N 1
ATOM 3317 C CA . THR A 1 441 ? 10.634 -24.045 59.848 1.00 59.20 441 THR A CA 1
ATOM 3318 C C . THR A 1 441 ? 12.148 -23.802 59.919 1.00 58.18 441 THR A C 1
ATOM 3319 O O . THR A 1 441 ? 12.655 -22.705 59.665 1.00 58.29 441 THR A O 1
ATOM 3323 N N . THR A 1 442 ? 12.856 -24.858 60.278 1.00 57.27 442 THR A N 1
ATOM 3324 C CA . THR A 1 442 ? 14.250 -24.803 60.667 1.00 55.48 442 THR A CA 1
ATOM 3325 C C . THR A 1 442 ? 15.130 -25.136 59.470 1.00 53.88 442 THR A C 1
ATOM 3326 O O . THR A 1 442 ? 14.803 -26.051 58.716 1.00 54.44 442 THR A O 1
ATOM 3330 N N . PRO A 1 443 ? 16.258 -24.409 59.293 1.00 51.97 443 PRO A N 1
ATOM 3331 C CA . PRO A 1 443 ? 16.724 -23.273 60.092 1.00 49.75 443 PRO A CA 1
ATOM 3332 C C . PRO A 1 443 ? 15.995 -21.943 59.817 1.00 47.86 443 PRO A C 1
ATOM 3333 O O . PRO A 1 443 ? 15.518 -21.696 58.694 1.00 47.74 443 PRO A O 1
ATOM 3337 N N . PHE A 1 444 ? 15.888 -21.105 60.849 1.00 45.28 444 PHE A N 1
ATOM 3338 C CA . PHE A 1 444 ? 15.410 -19.734 60.662 1.00 42.57 444 PHE A CA 1
ATOM 3339 C C . PHE A 1 444 ? 16.249 -18.683 61.406 1.00 41.27 444 PHE A C 1
ATOM 3340 O O . PHE A 1 444 ? 16.915 -18.990 62.406 1.00 40.56 444 PHE A O 1
ATOM 3348 N N . VAL A 1 445 ? 16.216 -17.460 60.865 1.00 39.79 445 VAL A N 1
ATOM 3349 C CA . VAL A 1 445 ? 16.755 -16.254 61.467 1.00 38.30 445 VAL A CA 1
ATOM 3350 C C . VAL A 1 445 ? 15.606 -15.246 61.493 1.00 38.92 445 VAL A C 1
ATOM 3351 O O . VAL A 1 445 ? 15.201 -14.729 60.436 1.00 38.79 445 VAL A O 1
ATOM 3355 N N . ALA A 1 446 ? 15.070 -14.983 62.688 1.00 38.23 446 ALA A N 1
ATOM 3356 C CA . ALA A 1 446 ? 13.912 -14.115 62.863 1.00 38.32 446 ALA A CA 1
ATOM 3357 C C . ALA A 1 446 ? 14.296 -12.822 63.583 1.00 38.30 446 ALA A C 1
ATOM 3358 O O . ALA A 1 446 ? 14.939 -12.876 64.612 1.00 37.68 446 ALA A O 1
ATOM 3360 N N . THR A 1 447 ? 13.901 -11.667 63.035 1.00 38.91 447 THR A N 1
ATOM 3361 C CA . THR A 1 447 ? 14.230 -10.353 63.629 1.00 39.06 447 THR A CA 1
ATOM 3362 C C . THR A 1 447 ? 13.130 -9.314 63.668 1.00 38.85 447 THR A C 1
ATOM 3363 O O . THR A 1 447 ? 12.173 -9.351 62.903 1.00 38.61 447 THR A O 1
ATOM 3367 N N . TYR A 1 448 ? 13.339 -8.341 64.539 1.00 39.24 448 TYR A N 1
ATOM 3368 C CA . TYR A 1 448 ? 12.746 -7.021 64.413 1.00 40.16 448 TYR A CA 1
ATOM 3369 C C . TYR A 1 448 ? 13.760 -5.982 64.914 1.00 41.03 448 TYR A C 1
ATOM 3370 O O . TYR A 1 448 ? 14.722 -6.316 65.638 1.00 39.33 448 TYR A O 1
ATOM 3379 N N . GLY A 1 449 ? 13.543 -4.724 64.533 1.00 42.50 449 GLY A N 1
ATOM 3380 C CA . GLY A 1 449 ? 14.305 -3.650 65.131 1.00 45.15 449 GLY A CA 1
ATOM 3381 C C . GLY A 1 449 ? 14.091 -2.298 64.509 1.00 46.75 449 GLY A C 1
ATOM 3382 O O . GLY A 1 449 ? 14.089 -2.173 63.286 1.00 46.83 449 GLY A O 1
ATOM 3383 N N . ILE A 1 450 ? 13.925 -1.287 65.359 1.00 48.45 450 ILE A N 1
ATOM 3384 C CA . ILE A 1 450 ? 13.792 0.100 64.904 1.00 50.30 450 ILE A CA 1
ATOM 3385 C C . ILE A 1 450 ? 14.948 0.942 65.390 1.00 50.88 450 ILE A C 1
ATOM 3386 O O . ILE A 1 450 ? 15.560 0.623 66.416 1.00 51.46 450 ILE A O 1
ATOM 3391 N N . ARG A 1 451 ? 15.234 2.016 64.648 1.00 51.40 451 ARG A N 1
ATOM 3392 C CA . ARG A 1 451 ? 16.257 2.986 65.029 1.00 51.67 451 ARG A CA 1
ATOM 3393 C C . ARG A 1 451 ? 16.103 3.418 66.491 1.00 51.29 451 ARG A C 1
ATOM 3394 O O . ARG A 1 451 ? 15.006 3.777 66.937 1.00 51.49 451 ARG A O 1
ATOM 3402 N N . GLY A 1 452 ? 17.205 3.359 67.228 1.00 50.43 452 GLY A N 1
ATOM 3403 C CA . GLY A 1 452 ? 17.195 3.700 68.646 1.00 50.71 452 GLY A CA 1
ATOM 3404 C C . GLY A 1 452 ? 16.723 2.617 69.615 1.00 50.23 452 GLY A C 1
ATOM 3405 O O . GLY A 1 452 ? 16.847 2.791 70.834 1.00 50.31 452 GLY A O 1
ATOM 3406 N N . GLY A 1 453 ? 16.190 1.505 69.097 1.00 49.23 453 GLY A N 1
ATOM 3407 C CA . GLY A 1 453 ? 15.698 0.424 69.968 1.00 49.02 453 GLY A CA 1
ATOM 3408 C C . GLY A 1 453 ? 16.591 -0.814 69.998 1.00 48.12 453 GLY A C 1
ATOM 3409 O O . GLY A 1 453 ? 17.575 -0.908 69.256 1.00 47.37 453 GLY A O 1
ATOM 3410 N N . VAL A 1 454 ? 16.250 -1.764 70.865 1.00 48.21 454 VAL A N 1
ATOM 3411 C CA . VAL A 1 454 ? 16.877 -3.092 70.828 1.00 47.69 454 VAL A CA 1
ATOM 3412 C C . VAL A 1 454 ? 16.465 -3.801 69.545 1.00 46.24 454 VAL A C 1
ATOM 3413 O O . VAL A 1 454 ? 15.276 -3.864 69.222 1.00 47.09 454 VAL A O 1
ATOM 3417 N N . HIS A 1 455 ? 17.452 -4.266 68.784 1.00 44.33 455 HIS A N 1
ATOM 3418 C CA . HIS A 1 455 ? 17.204 -5.201 67.697 1.00 42.69 455 HIS A CA 1
ATOM 3419 C C . HIS A 1 455 ? 17.258 -6.615 68.282 1.00 41.87 455 HIS A C 1
ATOM 3420 O O . HIS A 1 455 ? 18.136 -6.938 69.079 1.00 41.42 455 HIS A O 1
ATOM 3427 N N . SER A 1 456 ? 16.282 -7.431 67.921 1.00 41.14 456 SER A N 1
ATOM 3428 C CA . SER A 1 456 ? 16.172 -8.775 68.459 1.00 40.79 456 SER A CA 1
ATOM 3429 C C . SER A 1 456 ? 16.334 -9.779 67.339 1.00 39.94 456 SER A C 1
ATOM 3430 O O . SER A 1 456 ? 15.842 -9.559 66.247 1.00 39.09 456 SER A O 1
ATOM 3433 N N . VAL A 1 457 ? 17.062 -10.861 67.602 1.00 39.64 457 VAL A N 1
ATOM 3434 C CA . VAL A 1 457 ? 17.255 -11.937 66.625 1.00 39.10 457 VAL A CA 1
ATOM 3435 C C . VAL A 1 457 ? 17.001 -13.237 67.376 1.00 39.28 457 VAL A C 1
ATOM 3436 O O . VAL A 1 457 ? 17.552 -13.428 68.465 1.00 39.36 457 VAL A O 1
ATOM 3440 N N . LYS A 1 458 ? 16.155 -14.103 66.819 1.00 38.77 458 LYS A N 1
ATOM 3441 C CA . LYS A 1 458 ? 15.975 -15.486 67.305 1.00 38.76 458 LYS A CA 1
ATOM 3442 C C . LYS A 1 458 ? 16.506 -16.403 66.210 1.00 38.44 458 LYS A C 1
ATOM 3443 O O . LYS A 1 458 ? 16.065 -16.328 65.077 1.00 37.60 458 LYS A O 1
ATOM 3449 N N . VAL A 1 459 ? 17.471 -17.246 66.534 1.00 38.60 459 VAL A N 1
ATOM 3450 C CA . VAL A 1 459 ? 18.091 -18.099 65.520 1.00 39.59 459 VAL A CA 1
ATOM 3451 C C . VAL A 1 459 ? 17.846 -19.567 65.888 1.00 40.93 459 VAL A C 1
ATOM 3452 O O . VAL A 1 459 ? 18.187 -19.986 66.984 1.00 40.30 459 VAL A O 1
ATOM 3456 N N . LYS A 1 460 ? 17.209 -20.326 64.997 1.00 42.65 460 LYS A N 1
ATOM 3457 C CA . LYS A 1 460 ? 17.186 -21.770 65.158 1.00 45.75 460 LYS A CA 1
ATOM 3458 C C . LYS A 1 460 ? 17.999 -22.413 64.034 1.00 47.24 460 LYS A C 1
ATOM 3459 O O . LYS A 1 460 ? 17.682 -22.248 62.850 1.00 47.19 460 LYS A O 1
ATOM 3465 N N . LEU A 1 461 ? 19.063 -23.104 64.422 1.00 49.02 461 LEU A N 1
ATOM 3466 C CA . LEU A 1 461 ? 20.037 -23.630 63.475 1.00 51.65 461 LEU A CA 1
ATOM 3467 C C . LEU A 1 461 ? 19.608 -24.990 62.914 1.00 53.18 461 LEU A C 1
ATOM 3468 O O . LEU A 1 461 ? 18.591 -25.585 63.323 1.00 54.44 461 LEU A O 1
ATOM 3474 N N . ASN B 1 15 ? 37.398 -5.984 19.069 1.00 44.05 15 ASN B N 1
ATOM 3475 C CA . ASN B 1 15 ? 36.367 -7.099 19.047 1.00 44.45 15 ASN B CA 1
ATOM 3476 C C . ASN B 1 15 ? 36.914 -8.467 19.543 1.00 42.02 15 ASN B C 1
ATOM 3477 O O . ASN B 1 15 ? 37.781 -9.089 18.931 1.00 41.85 15 ASN B O 1
ATOM 3482 N N . LEU B 1 16 ? 36.409 -8.899 20.692 1.00 39.29 16 LEU B N 1
ATOM 3483 C CA . LEU B 1 16 ? 36.997 -10.018 21.404 1.00 35.72 16 LEU B CA 1
ATOM 3484 C C . LEU B 1 16 ? 36.227 -11.300 21.183 1.00 33.47 16 LEU B C 1
ATOM 3485 O O . LEU B 1 16 ? 36.817 -12.385 21.110 1.00 31.11 16 LEU B O 1
ATOM 3490 N N . THR B 1 17 ? 34.912 -11.162 21.049 1.00 31.39 17 THR B N 1
ATOM 3491 C CA . THR B 1 17 ? 34.016 -12.273 20.719 1.00 31.33 17 THR B CA 1
ATOM 3492 C C . THR B 1 17 ? 34.061 -12.451 19.214 1.00 30.68 17 THR B C 1
ATOM 3493 O O . THR B 1 17 ? 33.883 -11.479 18.482 1.00 30.90 17 THR B O 1
ATOM 3497 N N . LYS B 1 18 ? 34.298 -13.680 18.759 1.00 29.51 18 LYS B N 1
ATOM 3498 C CA . LYS B 1 18 ? 34.508 -13.956 17.342 1.00 29.25 18 LYS B CA 1
ATOM 3499 C C . LYS B 1 18 ? 33.219 -14.285 16.633 1.00 29.16 18 LYS B C 1
ATOM 3500 O O . LYS B 1 18 ? 32.262 -14.755 17.246 1.00 29.52 18 LYS B O 1
ATOM 3506 N N . ARG B 1 19 ? 33.202 -14.022 15.333 1.00 29.89 19 ARG B N 1
ATOM 3507 C CA . ARG B 1 19 ? 31.964 -14.066 14.542 1.00 30.69 19 ARG B CA 1
ATOM 3508 C C . ARG B 1 19 ? 32.064 -15.117 13.440 1.00 30.33 19 ARG B C 1
ATOM 3509 O O . ARG B 1 19 ? 32.961 -15.074 12.617 1.00 30.84 19 ARG B O 1
ATOM 3517 N N . VAL B 1 20 ? 31.149 -16.075 13.468 1.00 30.96 20 VAL B N 1
ATOM 3518 C CA . VAL B 1 20 ? 31.121 -17.146 12.499 1.00 31.48 20 VAL B CA 1
ATOM 3519 C C . VAL B 1 20 ? 29.785 -17.077 11.744 1.00 32.40 20 VAL B C 1
ATOM 3520 O O . VAL B 1 20 ? 28.728 -16.976 12.362 1.00 32.41 20 VAL B O 1
ATOM 3524 N N . ALA B 1 21 ? 29.847 -17.117 10.414 1.00 33.02 21 ALA B N 1
ATOM 3525 C CA . ALA B 1 21 ? 28.645 -17.220 9.568 1.00 33.34 21 ALA B CA 1
ATOM 3526 C C . ALA B 1 21 ? 28.640 -18.511 8.754 1.00 33.95 21 ALA B C 1
ATOM 3527 O O . ALA B 1 21 ? 29.702 -19.005 8.337 1.00 34.57 21 ALA B O 1
ATOM 3529 N N . THR B 1 22 ? 27.455 -19.067 8.539 1.00 34.03 22 THR B N 1
ATOM 3530 C CA . THR B 1 22 ? 27.293 -20.195 7.637 1.00 34.57 22 THR B CA 1
ATOM 3531 C C . THR B 1 22 ? 27.063 -19.766 6.177 1.00 35.44 22 THR B C 1
ATOM 3532 O O . THR B 1 22 ? 26.218 -18.908 5.890 1.00 34.91 22 THR B O 1
ATOM 3536 N N . LEU B 1 23 ? 27.795 -20.394 5.259 1.00 36.30 23 LEU B N 1
ATOM 3537 C CA . LEU B 1 23 ? 27.612 -20.149 3.848 1.00 38.06 23 LEU B CA 1
ATOM 3538 C C . LEU B 1 23 ? 26.519 -21.063 3.312 1.00 39.30 23 LEU B C 1
ATOM 3539 O O . LEU B 1 23 ? 26.371 -22.208 3.763 1.00 40.14 23 LEU B O 1
ATOM 3544 N N . GLY B 1 24 ? 25.750 -20.555 2.355 1.00 40.11 24 GLY B N 1
ATOM 3545 C CA . GLY B 1 24 ? 24.699 -21.348 1.730 1.00 40.73 24 GLY B CA 1
ATOM 3546 C C . GLY B 1 24 ? 24.257 -20.685 0.445 1.00 41.77 24 GLY B C 1
ATOM 3547 O O . GLY B 1 24 ? 24.957 -19.813 -0.068 1.00 42.10 24 GLY B O 1
ATOM 3548 N N . PRO B 1 25 ? 23.080 -21.081 -0.082 1.00 42.68 25 PRO B N 1
ATOM 3549 C CA . PRO B 1 25 ? 22.504 -20.415 -1.251 1.00 43.32 25 PRO B CA 1
ATOM 3550 C C . PRO B 1 25 ? 22.602 -18.887 -1.200 1.00 42.91 25 PRO B C 1
ATOM 3551 O O . PRO B 1 25 ? 23.036 -18.302 -2.178 1.00 43.66 25 PRO B O 1
ATOM 3555 N N . SER B 1 26 ? 22.253 -18.253 -0.072 1.00 42.51 26 SER B N 1
ATOM 3556 C CA . SER B 1 26 ? 22.210 -16.763 0.008 1.00 42.16 26 SER B CA 1
ATOM 3557 C C . SER B 1 26 ? 23.569 -16.079 -0.046 1.00 41.70 26 SER B C 1
ATOM 3558 O O . SER B 1 26 ? 23.673 -14.938 -0.481 1.00 41.91 26 SER B O 1
ATOM 3561 N N . THR B 1 27 ? 24.613 -16.766 0.410 1.00 41.18 27 THR B N 1
ATOM 3562 C CA . THR B 1 27 ? 25.949 -16.214 0.301 1.00 40.49 27 THR B CA 1
ATOM 3563 C C . THR B 1 27 ? 26.531 -16.507 -1.071 1.00 41.44 27 THR B C 1
ATOM 3564 O O . THR B 1 27 ? 27.304 -15.703 -1.591 1.00 41.56 27 THR B O 1
ATOM 3568 N N . ASP B 1 28 ? 26.146 -17.639 -1.664 1.00 42.32 28 ASP B N 1
ATOM 3569 C CA . ASP B 1 28 ? 26.592 -17.990 -3.027 1.00 44.03 28 ASP B CA 1
ATOM 3570 C C . ASP B 1 28 ? 26.241 -16.909 -4.053 1.00 45.05 28 ASP B C 1
ATOM 3571 O O . ASP B 1 28 ? 27.075 -16.542 -4.881 1.00 44.92 28 ASP B O 1
ATOM 3576 N N . VAL B 1 29 ? 25.008 -16.410 -3.986 1.00 46.42 29 VAL B N 1
ATOM 3577 C CA . VAL B 1 29 ? 24.491 -15.466 -4.982 1.00 48.31 29 VAL B CA 1
ATOM 3578 C C . VAL B 1 29 ? 25.012 -14.044 -4.813 1.00 49.04 29 VAL B C 1
ATOM 3579 O O . VAL B 1 29 ? 24.672 -13.173 -5.611 1.00 50.43 29 VAL B O 1
ATOM 3583 N N . LEU B 1 30 ? 25.837 -13.798 -3.799 1.00 48.89 30 LEU B N 1
ATOM 3584 C CA . LEU B 1 30 ? 26.310 -12.436 -3.536 1.00 49.25 30 LEU B CA 1
ATOM 3585 C C . LEU B 1 30 ? 27.254 -11.954 -4.610 1.00 50.32 30 LEU B C 1
ATOM 3586 O O . LEU B 1 30 ? 28.192 -12.661 -4.988 1.00 50.30 30 LEU B O 1
ATOM 3591 N N . ARG B 1 31 ? 27.012 -10.734 -5.088 1.00 51.61 31 ARG B N 1
ATOM 3592 C CA . ARG B 1 31 ? 27.917 -10.084 -6.050 1.00 52.91 31 ARG B CA 1
ATOM 3593 C C . ARG B 1 31 ? 29.275 -9.847 -5.393 1.00 51.76 31 ARG B C 1
ATOM 3594 O O . ARG B 1 31 ? 29.330 -9.714 -4.183 1.00 51.75 31 ARG B O 1
ATOM 3602 N N . PRO B 1 32 ? 30.372 -9.839 -6.180 1.00 51.94 32 PRO B N 1
ATOM 3603 C CA . PRO B 1 32 ? 31.750 -9.647 -5.681 1.00 51.33 32 PRO B CA 1
ATOM 3604 C C . PRO B 1 32 ? 31.941 -8.604 -4.553 1.00 51.07 32 PRO B C 1
ATOM 3605 O O . PRO B 1 32 ? 32.552 -8.919 -3.523 1.00 50.35 32 PRO B O 1
ATOM 3609 N N . ASP B 1 33 ? 31.424 -7.390 -4.738 1.00 51.01 33 ASP B N 1
ATOM 3610 C CA . ASP B 1 33 ? 31.541 -6.346 -3.715 1.00 50.86 33 ASP B CA 1
ATOM 3611 C C . ASP B 1 33 ? 30.761 -6.637 -2.437 1.00 48.97 33 ASP B C 1
ATOM 3612 O O . ASP B 1 33 ? 31.198 -6.260 -1.352 1.00 48.32 33 ASP B O 1
ATOM 3617 N N . GLU B 1 34 ? 29.613 -7.293 -2.581 1.00 47.69 34 GLU B N 1
ATOM 3618 C CA . GLU B 1 34 ? 28.786 -7.673 -1.442 1.00 46.90 34 GLU B CA 1
ATOM 3619 C C . GLU B 1 34 ? 29.405 -8.814 -0.642 1.00 44.96 34 GLU B C 1
ATOM 3620 O O . GLU B 1 34 ? 29.241 -8.886 0.568 1.00 44.66 34 GLU B O 1
ATOM 3626 N N . LEU B 1 35 ? 30.090 -9.720 -1.335 1.00 43.53 35 LEU B N 1
ATOM 3627 C CA . LEU B 1 35 ? 30.759 -10.827 -0.697 1.00 42.00 35 LEU B CA 1
ATOM 3628 C C . LEU B 1 35 ? 31.943 -10.335 0.151 1.00 41.27 35 LEU B C 1
ATOM 3629 O O . LEU B 1 35 ? 32.179 -10.846 1.260 1.00 40.32 35 LEU B O 1
ATOM 3634 N N . ILE B 1 36 ? 32.671 -9.343 -0.371 1.00 40.94 36 ILE B N 1
ATOM 3635 C CA . ILE B 1 36 ? 33.737 -8.672 0.387 1.00 40.56 36 ILE B CA 1
ATOM 3636 C C . ILE B 1 36 ? 33.212 -8.041 1.679 1.00 39.77 36 ILE B C 1
ATOM 3637 O O . ILE B 1 36 ? 33.774 -8.274 2.745 1.00 39.68 36 ILE B O 1
ATOM 3642 N N . LYS B 1 37 ? 32.120 -7.288 1.586 1.00 39.67 37 LYS B N 1
ATOM 3643 C CA . LYS B 1 37 ? 31.485 -6.671 2.764 1.00 39.62 37 LYS B CA 1
ATOM 3644 C C . LYS B 1 37 ? 31.025 -7.730 3.774 1.00 37.85 37 LYS B C 1
ATOM 3645 O O . LYS B 1 37 ? 31.134 -7.513 4.972 1.00 37.22 37 LYS B O 1
ATOM 3651 N N . PHE B 1 38 ? 30.523 -8.864 3.285 1.00 36.55 38 PHE B N 1
ATOM 3652 C CA . PHE B 1 38 ? 30.121 -9.980 4.154 1.00 35.76 38 PHE B CA 1
ATOM 3653 C C . PHE B 1 38 ? 31.310 -10.617 4.907 1.00 35.09 38 PHE B C 1
ATOM 3654 O O . PHE B 1 38 ? 31.266 -10.787 6.112 1.00 33.68 38 PHE B O 1
ATOM 3662 N N . LEU B 1 39 ? 32.375 -10.934 4.188 1.00 35.74 39 LEU B N 1
ATOM 3663 C CA . LEU B 1 39 ? 33.520 -11.641 4.774 1.00 35.75 39 LEU B CA 1
ATOM 3664 C C . LEU B 1 39 ? 34.350 -10.736 5.674 1.00 35.99 39 LEU B C 1
ATOM 3665 O O . LEU B 1 39 ? 34.992 -11.210 6.603 1.00 35.95 39 LEU B O 1
ATOM 3670 N N . ASP B 1 40 ? 34.289 -9.431 5.414 1.00 36.63 40 ASP B N 1
ATOM 3671 C CA . ASP B 1 40 ? 34.889 -8.417 6.281 1.00 36.31 40 ASP B CA 1
ATOM 3672 C C . ASP B 1 40 ? 34.280 -8.424 7.681 1.00 34.94 40 ASP B C 1
ATOM 3673 O O . ASP B 1 40 ? 34.862 -7.863 8.591 1.00 34.88 40 ASP B O 1
ATOM 3678 N N . LEU B 1 41 ? 33.118 -9.041 7.850 1.00 34.02 41 LEU B N 1
ATOM 3679 C CA . LEU B 1 41 ? 32.385 -8.989 9.139 1.00 32.80 41 LEU B CA 1
ATOM 3680 C C . LEU B 1 41 ? 32.332 -10.324 9.881 1.00 32.14 41 LEU B C 1
ATOM 3681 O O . LEU B 1 41 ? 31.519 -10.498 10.792 1.00 31.65 41 LEU B O 1
ATOM 3686 N N . VAL B 1 42 ? 33.181 -11.270 9.479 1.00 31.44 42 VAL B N 1
ATOM 3687 C CA . VAL B 1 42 ? 33.249 -12.572 10.139 1.00 31.20 42 VAL B CA 1
ATOM 3688 C C . VAL B 1 42 ? 34.701 -12.916 10.436 1.00 30.53 42 VAL B C 1
ATOM 3689 O O . VAL B 1 42 ? 35.611 -12.390 9.797 1.00 30.04 42 VAL B O 1
ATOM 3693 N N . ASP B 1 43 ? 34.905 -13.814 11.399 1.00 30.23 43 ASP B N 1
ATOM 3694 C CA . ASP B 1 43 ? 36.246 -14.352 11.700 1.00 30.01 43 ASP B CA 1
ATOM 3695 C C . ASP B 1 43 ? 36.395 -15.803 11.253 1.00 30.16 43 ASP B C 1
ATOM 3696 O O . ASP B 1 43 ? 37.513 -16.349 11.135 1.00 30.09 43 ASP B O 1
ATOM 3701 N N . GLY B 1 44 ? 35.257 -16.450 11.001 1.00 30.75 44 GLY B N 1
ATOM 3702 C CA . GLY B 1 44 ? 35.277 -17.807 10.451 1.00 30.66 44 GLY B CA 1
ATOM 3703 C C . GLY B 1 44 ? 34.018 -18.106 9.671 1.00 30.89 44 GLY B C 1
ATOM 3704 O O . GLY B 1 44 ? 33.072 -17.335 9.718 1.00 30.46 44 GLY B O 1
ATOM 3705 N N . VAL B 1 45 ? 34.015 -19.227 8.954 1.00 31.80 45 VAL B N 1
ATOM 3706 C CA . VAL B 1 45 ? 32.861 -19.650 8.159 1.00 32.91 45 VAL B CA 1
ATOM 3707 C C . VAL B 1 45 ? 32.557 -21.113 8.427 1.00 33.52 45 VAL B C 1
ATOM 3708 O O . VAL B 1 45 ? 33.463 -21.906 8.667 1.00 33.69 45 VAL B O 1
ATOM 3712 N N . ARG B 1 46 ? 31.271 -21.445 8.367 1.00 33.94 46 ARG B N 1
ATOM 3713 C CA . ARG B 1 46 ? 30.771 -22.786 8.579 1.00 34.11 46 ARG B CA 1
ATOM 3714 C C . ARG B 1 46 ? 30.131 -23.298 7.263 1.00 35.41 46 ARG B C 1
ATOM 3715 O O . ARG B 1 46 ? 29.446 -22.563 6.550 1.00 34.28 46 ARG B O 1
ATOM 3723 N N . ILE B 1 47 ? 30.431 -24.539 6.917 1.00 36.70 47 ILE B N 1
ATOM 3724 C CA . ILE B 1 47 ? 29.761 -25.211 5.827 1.00 38.88 47 ILE B CA 1
ATOM 3725 C C . ILE B 1 47 ? 29.127 -26.463 6.408 1.00 39.99 47 ILE B C 1
ATOM 3726 O O . ILE B 1 47 ? 29.795 -27.242 7.095 1.00 40.18 47 ILE B O 1
ATOM 3731 N N . ASN B 1 48 ? 27.828 -26.609 6.165 1.00 41.23 48 ASN B N 1
ATOM 3732 C CA . ASN B 1 48 ? 27.038 -27.745 6.629 1.00 43.15 48 ASN B CA 1
ATOM 3733 C C . ASN B 1 48 ? 27.057 -28.864 5.580 1.00 44.21 48 ASN B C 1
ATOM 3734 O O . ASN B 1 48 ? 26.453 -28.722 4.516 1.00 44.81 48 ASN B O 1
ATOM 3739 N N . LEU B 1 49 ? 27.756 -29.957 5.881 1.00 45.35 49 LEU B N 1
ATOM 3740 C CA . LEU B 1 49 ? 27.943 -31.066 4.928 1.00 47.63 49 LEU B CA 1
ATOM 3741 C C . LEU B 1 49 ? 26.666 -31.870 4.690 1.00 49.43 49 LEU B C 1
ATOM 3742 O O . LEU B 1 49 ? 26.555 -32.573 3.691 1.00 50.45 49 LEU B O 1
ATOM 3747 N N . ALA B 1 50 ? 25.717 -31.760 5.615 1.00 51.01 50 ALA B N 1
ATOM 3748 C CA . ALA B 1 50 ? 24.359 -32.244 5.404 1.00 52.96 50 ALA B CA 1
ATOM 3749 C C . ALA B 1 50 ? 23.752 -31.654 4.131 1.00 54.18 50 ALA B C 1
ATOM 3750 O O . ALA B 1 50 ? 23.144 -32.377 3.354 1.00 55.27 50 ALA B O 1
ATOM 3752 N N . HIS B 1 51 ? 23.944 -30.356 3.903 1.00 54.73 51 HIS B N 1
ATOM 3753 C CA . HIS B 1 51 ? 23.260 -29.665 2.807 1.00 56.05 51 HIS B CA 1
ATOM 3754 C C . HIS B 1 51 ? 24.102 -29.374 1.572 1.00 56.14 51 HIS B C 1
ATOM 3755 O O . HIS B 1 51 ? 23.571 -29.351 0.473 1.00 57.56 51 HIS B O 1
ATOM 3762 N N . ALA B 1 52 ? 25.396 -29.139 1.745 1.00 55.47 52 ALA B N 1
ATOM 3763 C CA . ALA B 1 52 ? 26.268 -28.793 0.627 1.00 55.77 52 ALA B CA 1
ATOM 3764 C C . ALA B 1 52 ? 26.691 -30.016 -0.184 1.00 56.19 52 ALA B C 1
ATOM 3765 O O . ALA B 1 52 ? 27.014 -31.059 0.385 1.00 56.21 52 ALA B O 1
ATOM 3767 N N . SER B 1 53 ? 26.699 -29.882 -1.506 1.00 56.75 53 SER B N 1
ATOM 3768 C CA . SER B 1 53 ? 27.368 -30.856 -2.366 1.00 57.64 53 SER B CA 1
ATOM 3769 C C . SER B 1 53 ? 28.891 -30.654 -2.304 1.00 57.71 53 SER B C 1
ATOM 3770 O O . SER B 1 53 ? 29.355 -29.538 -2.024 1.00 56.97 53 SER B O 1
ATOM 3773 N N . PRO B 1 54 ? 29.680 -31.734 -2.540 1.00 58.09 54 PRO B N 1
ATOM 3774 C CA . PRO B 1 54 ? 31.138 -31.613 -2.663 1.00 57.69 54 PRO B CA 1
ATOM 3775 C C . PRO B 1 54 ? 31.625 -30.404 -3.459 1.00 57.03 54 PRO B C 1
ATOM 3776 O O . PRO B 1 54 ? 32.622 -29.795 -3.059 1.00 56.45 54 PRO B O 1
ATOM 3780 N N . ASN B 1 55 ? 30.943 -30.065 -4.558 1.00 56.64 55 ASN B N 1
ATOM 3781 C CA . ASN B 1 55 ? 31.340 -28.918 -5.387 1.00 55.98 55 ASN B CA 1
ATOM 3782 C C . ASN B 1 55 ? 30.896 -27.547 -4.840 1.00 54.38 55 ASN B C 1
ATOM 3783 O O . ASN B 1 55 ? 31.501 -26.528 -5.168 1.00 54.00 55 ASN B O 1
ATOM 3788 N N . GLU B 1 56 ? 29.835 -27.521 -4.035 1.00 53.02 56 GLU B N 1
ATOM 3789 C CA . GLU B 1 56 ? 29.471 -26.314 -3.275 1.00 51.30 56 GLU B CA 1
ATOM 3790 C C . GLU B 1 56 ? 30.518 -26.098 -2.176 1.00 49.47 56 GLU B C 1
ATOM 3791 O O . GLU B 1 56 ? 30.968 -24.977 -1.945 1.00 48.53 56 GLU B O 1
ATOM 3797 N N . VAL B 1 57 ? 30.918 -27.188 -1.525 1.00 48.02 57 VAL B N 1
ATOM 3798 C CA . VAL B 1 57 ? 32.017 -27.163 -0.557 1.00 46.32 57 VAL B CA 1
ATOM 3799 C C . VAL B 1 57 ? 33.287 -26.597 -1.200 1.00 45.89 57 VAL B C 1
ATOM 3800 O O . VAL B 1 57 ? 33.903 -25.698 -0.648 1.00 45.06 57 VAL B O 1
ATOM 3804 N N . LYS B 1 58 ? 33.659 -27.105 -2.374 1.00 46.05 58 LYS B N 1
ATOM 3805 C CA . LYS B 1 58 ? 34.876 -26.650 -3.045 1.00 46.42 58 LYS B CA 1
ATOM 3806 C C . LYS B 1 58 ? 34.803 -25.170 -3.412 1.00 45.54 58 LYS B C 1
ATOM 3807 O O . LYS B 1 58 ? 35.733 -24.412 -3.137 1.00 45.17 58 LYS B O 1
ATOM 3813 N N . PHE B 1 59 ? 33.698 -24.769 -4.033 1.00 45.27 59 PHE B N 1
ATOM 3814 C CA . PHE B 1 59 ? 33.530 -23.386 -4.505 1.00 45.26 59 PHE B CA 1
ATOM 3815 C C . PHE B 1 59 ? 33.541 -22.369 -3.337 1.00 43.18 59 PHE B C 1
ATOM 3816 O O . PHE B 1 59 ? 34.119 -21.297 -3.443 1.00 42.67 59 PHE B O 1
ATOM 3824 N N . ARG B 1 60 ? 32.941 -22.744 -2.217 1.00 41.81 60 ARG B N 1
ATOM 3825 C CA . ARG B 1 60 ? 32.844 -21.869 -1.052 1.00 40.90 60 ARG B CA 1
ATOM 3826 C C . ARG B 1 60 ? 34.165 -21.739 -0.288 1.00 39.52 60 ARG B C 1
ATOM 3827 O O . ARG B 1 60 ? 34.503 -20.665 0.178 1.00 38.37 60 ARG B O 1
ATOM 3835 N N . ILE B 1 61 ? 34.926 -22.824 -0.198 1.00 39.35 61 ILE B N 1
ATOM 3836 C CA . ILE B 1 61 ? 36.254 -22.745 0.385 1.00 38.64 61 ILE B CA 1
ATOM 3837 C C . ILE B 1 61 ? 37.196 -21.921 -0.483 1.00 38.92 61 ILE B C 1
ATOM 3838 O O . ILE B 1 61 ? 37.906 -21.082 0.040 1.00 38.45 61 ILE B O 1
ATOM 3843 N N . GLU B 1 62 ? 37.167 -22.139 -1.799 1.00 39.38 62 GLU B N 1
ATOM 3844 C CA . GLU B 1 62 ? 37.956 -21.348 -2.731 1.00 40.42 62 GLU B CA 1
ATOM 3845 C C . GLU B 1 62 ? 37.651 -19.839 -2.650 1.00 39.94 62 GLU B C 1
ATOM 3846 O O . GLU B 1 62 ? 38.573 -19.024 -2.642 1.00 40.11 62 GLU B O 1
ATOM 3852 N N . ALA B 1 63 ? 36.367 -19.476 -2.576 1.00 39.17 63 ALA B N 1
ATOM 3853 C CA . ALA B 1 63 ? 35.964 -18.076 -2.394 1.00 39.18 63 ALA B CA 1
ATOM 3854 C C . ALA B 1 63 ? 36.546 -17.478 -1.090 1.00 38.38 63 ALA B C 1
ATOM 3855 O O . ALA B 1 63 ? 37.037 -16.355 -1.072 1.00 38.88 63 ALA B O 1
ATOM 3857 N N . VAL B 1 64 ? 36.508 -18.258 -0.010 1.00 37.63 64 VAL B N 1
ATOM 3858 C CA . VAL B 1 64 ? 37.021 -17.853 1.305 1.00 36.55 64 VAL B CA 1
ATOM 3859 C C . VAL B 1 64 ? 38.538 -17.627 1.320 1.00 36.33 64 VAL B C 1
ATOM 3860 O O . VAL B 1 64 ? 39.011 -16.609 1.860 1.00 35.62 64 VAL B O 1
ATOM 3864 N N . ARG B 1 65 ? 39.282 -18.579 0.753 1.00 35.82 65 ARG B N 1
ATOM 3865 C CA . ARG B 1 65 ? 40.745 -18.519 0.706 1.00 36.85 65 ARG B CA 1
ATOM 3866 C C . ARG B 1 65 ? 41.218 -17.442 -0.258 1.00 37.16 65 ARG B C 1
ATOM 3867 O O . ARG B 1 65 ? 42.217 -16.788 -0.025 1.00 37.05 65 ARG B O 1
ATOM 3875 N N . SER B 1 66 ? 40.465 -17.255 -1.329 1.00 38.70 66 SER B N 1
ATOM 3876 C CA . SER B 1 66 ? 40.714 -16.167 -2.259 1.00 40.27 66 SER B CA 1
ATOM 3877 C C . SER B 1 66 ? 40.538 -14.795 -1.586 1.00 39.96 66 SER B C 1
ATOM 3878 O O . SER B 1 66 ? 41.403 -13.929 -1.718 1.00 40.68 66 SER B O 1
ATOM 3881 N N . TYR B 1 67 ? 39.451 -14.600 -0.843 1.00 39.85 67 TYR B N 1
ATOM 3882 C CA . TYR B 1 67 ? 39.280 -13.364 -0.045 1.00 39.54 67 TYR B CA 1
ATOM 3883 C C . TYR B 1 67 ? 40.419 -13.181 0.985 1.00 39.70 67 TYR B C 1
ATOM 3884 O O . TYR B 1 67 ? 40.962 -12.077 1.164 1.00 38.56 67 TYR B O 1
ATOM 3893 N N . GLU B 1 68 ? 40.748 -14.268 1.670 1.00 40.10 68 GLU B N 1
ATOM 3894 C CA . GLU B 1 68 ? 41.742 -14.252 2.732 1.00 41.57 68 GLU B CA 1
ATOM 3895 C C . GLU B 1 68 ? 43.114 -13.793 2.223 1.00 41.72 68 GLU B C 1
ATOM 3896 O O . GLU B 1 68 ? 43.805 -13.034 2.895 1.00 40.57 68 GLU B O 1
ATOM 3902 N N . LYS B 1 69 ? 43.487 -14.282 1.041 1.00 42.56 69 LYS B N 1
ATOM 3903 C CA . LYS B 1 69 ? 44.728 -13.907 0.370 1.00 44.09 69 LYS B CA 1
ATOM 3904 C C . LYS B 1 69 ? 44.726 -12.437 -0.042 1.00 44.09 69 LYS B C 1
ATOM 3905 O O . LYS B 1 69 ? 45.702 -11.724 0.217 1.00 43.33 69 LYS B O 1
ATOM 3911 N N . ALA B 1 70 ? 43.633 -11.999 -0.682 1.00 44.00 70 ALA B N 1
ATOM 3912 C CA . ALA B 1 70 ? 43.456 -10.597 -1.068 1.00 44.96 70 ALA B CA 1
ATOM 3913 C C . ALA B 1 70 ? 43.493 -9.617 0.109 1.00 45.28 70 ALA B C 1
ATOM 3914 O O . ALA B 1 70 ? 44.212 -8.617 0.054 1.00 45.39 70 ALA B O 1
ATOM 3916 N N . LYS B 1 71 ? 42.731 -9.903 1.167 1.00 45.08 71 LYS B N 1
ATOM 3917 C CA . LYS B 1 71 ? 42.634 -8.989 2.304 1.00 45.56 71 LYS B CA 1
ATOM 3918 C C . LYS B 1 71 ? 43.673 -9.232 3.389 1.00 45.74 71 LYS B C 1
ATOM 3919 O O . LYS B 1 71 ? 43.686 -8.534 4.412 1.00 45.19 71 LYS B O 1
ATOM 3925 N N . ASN B 1 72 ? 44.523 -10.236 3.186 1.00 46.04 72 ASN B N 1
ATOM 3926 C CA . ASN B 1 72 ? 45.502 -10.633 4.199 1.00 46.76 72 ASN B CA 1
ATOM 3927 C C . ASN B 1 72 ? 44.877 -10.904 5.584 1.00 45.86 72 ASN B C 1
ATOM 3928 O O . ASN B 1 72 ? 45.418 -10.473 6.618 1.00 46.33 72 ASN B O 1
ATOM 3933 N N . ARG B 1 73 ? 43.720 -11.569 5.614 1.00 44.39 73 ARG B N 1
ATOM 3934 C CA . ARG B 1 73 ? 43.136 -11.993 6.892 1.00 43.14 73 ARG B CA 1
ATOM 3935 C C . ARG B 1 73 ? 42.654 -13.436 7.006 1.00 41.90 73 ARG B C 1
ATOM 3936 O O . ARG B 1 73 ? 41.680 -13.843 6.357 1.00 41.77 73 ARG B O 1
ATOM 3944 N N . PRO B 1 74 ? 43.338 -14.209 7.873 1.00 40.48 74 PRO B N 1
ATOM 3945 C CA . PRO B 1 74 ? 43.091 -15.641 8.077 1.00 39.66 74 PRO B CA 1
ATOM 3946 C C . PRO B 1 74 ? 41.684 -15.808 8.587 1.00 38.60 74 PRO B C 1
ATOM 3947 O O . PRO B 1 74 ? 41.234 -14.983 9.382 1.00 39.54 74 PRO B O 1
ATOM 3951 N N . LEU B 1 75 ? 40.981 -16.814 8.078 1.00 36.57 75 LEU B N 1
ATOM 3952 C CA . LEU B 1 75 ? 39.623 -17.100 8.485 1.00 35.48 75 LEU B CA 1
ATOM 3953 C C . LEU B 1 75 ? 39.589 -18.590 8.753 1.00 34.41 75 LEU B C 1
ATOM 3954 O O . LEU B 1 75 ? 40.226 -19.356 8.038 1.00 34.77 75 LEU B O 1
ATOM 3959 N N . ALA B 1 76 ? 38.880 -18.996 9.798 1.00 33.49 76 ALA B N 1
ATOM 3960 C CA . ALA B 1 76 ? 38.684 -20.418 10.079 1.00 33.15 76 ALA B CA 1
ATOM 3961 C C . ALA B 1 76 ? 37.602 -20.951 9.164 1.00 33.17 76 ALA B C 1
ATOM 3962 O O . ALA B 1 76 ? 36.579 -20.281 8.956 1.00 33.85 76 ALA B O 1
ATOM 3964 N N . VAL B 1 77 ? 37.845 -22.140 8.606 1.00 32.76 77 VAL B N 1
ATOM 3965 C CA . VAL B 1 77 ? 36.838 -22.899 7.901 1.00 32.91 77 VAL B CA 1
ATOM 3966 C C . VAL B 1 77 ? 36.373 -24.063 8.783 1.00 33.07 77 VAL B C 1
ATOM 3967 O O . VAL B 1 77 ? 37.155 -24.939 9.117 1.00 33.33 77 VAL B O 1
ATOM 3971 N N . ILE B 1 78 ? 35.092 -24.040 9.141 1.00 33.35 78 ILE B N 1
ATOM 3972 C CA . ILE B 1 78 ? 34.464 -25.062 9.956 1.00 34.06 78 ILE B CA 1
ATOM 3973 C C . ILE B 1 78 ? 33.581 -25.886 9.052 1.00 35.44 78 ILE B C 1
ATOM 3974 O O . ILE B 1 78 ? 32.775 -25.338 8.307 1.00 35.39 78 ILE B O 1
ATOM 3979 N N . VAL B 1 79 ? 33.742 -27.201 9.135 1.00 35.71 79 VAL B N 1
ATOM 3980 C CA . VAL B 1 79 ? 32.922 -28.139 8.403 1.00 37.53 79 VAL B CA 1
ATOM 3981 C C . VAL B 1 79 ? 32.048 -28.902 9.420 1.00 38.30 79 VAL B C 1
ATOM 3982 O O . VAL B 1 79 ? 32.542 -29.438 10.406 1.00 36.95 79 VAL B O 1
ATOM 3986 N N . ASP B 1 80 ? 30.736 -28.900 9.187 1.00 40.14 80 ASP B N 1
ATOM 3987 C CA . ASP B 1 80 ? 29.765 -29.432 10.147 1.00 42.00 80 ASP B CA 1
ATOM 3988 C C . ASP B 1 80 ? 29.225 -30.795 9.671 1.00 42.73 80 ASP B C 1
ATOM 3989 O O . ASP B 1 80 ? 28.598 -30.887 8.621 1.00 42.54 80 ASP B O 1
ATOM 3994 N N . LEU B 1 81 ? 29.468 -31.846 10.453 1.00 44.31 81 LEU B N 1
ATOM 3995 C CA . LEU B 1 81 ? 29.046 -33.200 10.085 1.00 46.70 81 LEU B CA 1
ATOM 3996 C C . LEU B 1 81 ? 27.616 -33.506 10.523 1.00 48.18 81 LEU B C 1
ATOM 3997 O O . LEU B 1 81 ? 27.207 -33.145 11.628 1.00 48.17 81 LEU B O 1
ATOM 4002 N N . LYS B 1 82 ? 26.884 -34.181 9.635 1.00 50.50 82 LYS B N 1
ATOM 4003 C CA . LYS B 1 82 ? 25.494 -34.634 9.854 1.00 52.77 82 LYS B CA 1
ATOM 4004 C C . LYS B 1 82 ? 25.335 -35.468 11.124 1.00 52.94 82 LYS B C 1
ATOM 4005 O O . LYS B 1 82 ? 24.441 -35.224 11.921 1.00 53.49 82 LYS B O 1
ATOM 4011 N N . GLY B 1 83 ? 26.204 -36.452 11.310 1.00 53.80 83 GLY B N 1
ATOM 4012 C CA . GLY B 1 83 ? 26.155 -37.279 12.503 1.00 55.67 83 GLY B CA 1
ATOM 4013 C C . GLY B 1 83 ? 25.225 -38.479 12.390 1.00 57.29 83 GLY B C 1
ATOM 4014 O O . GLY B 1 83 ? 24.510 -38.622 11.402 1.00 56.66 83 GLY B O 1
ATOM 4015 N N . PRO B 1 84 ? 25.233 -39.345 13.416 1.00 58.83 84 PRO B N 1
ATOM 4016 C CA . PRO B 1 84 ? 24.445 -40.584 13.438 1.00 60.92 84 PRO B CA 1
ATOM 4017 C C . PRO B 1 84 ? 22.953 -40.344 13.731 1.00 62.55 84 PRO B C 1
ATOM 4018 O O . PRO B 1 84 ? 22.409 -40.899 14.691 1.00 63.31 84 PRO B O 1
ATOM 4022 N N . SER B 1 85 ? 22.295 -39.516 12.930 1.00 63.93 85 SER B N 1
ATOM 4023 C CA . SER B 1 85 ? 20.879 -39.249 13.167 1.00 66.31 85 SER B CA 1
ATOM 4024 C C . SER B 1 85 ? 20.004 -40.293 12.470 1.00 67.95 85 SER B C 1
ATOM 4025 O O . SER B 1 85 ? 20.417 -40.892 11.479 1.00 68.54 85 SER B O 1
ATOM 4028 N N . ILE B 1 86 ? 18.807 -40.516 13.003 1.00 69.56 86 ILE B N 1
ATOM 4029 C CA . ILE B 1 86 ? 17.837 -41.409 12.372 1.00 71.33 86 ILE B CA 1
ATOM 4030 C C . ILE B 1 86 ? 16.950 -40.620 11.403 1.00 72.34 86 ILE B C 1
ATOM 4031 O O . ILE B 1 86 ? 16.284 -39.649 11.786 1.00 72.18 86 ILE B O 1
ATOM 4036 N N . ARG B 1 87 ? 16.989 -41.037 10.138 1.00 73.78 87 ARG B N 1
ATOM 4037 C CA . ARG B 1 87 ? 16.231 -40.398 9.064 1.00 74.95 87 ARG B CA 1
ATOM 4038 C C . ARG B 1 87 ? 14.968 -41.206 8.758 1.00 75.67 87 ARG B C 1
ATOM 4039 O O . ARG B 1 87 ? 14.894 -42.402 9.068 1.00 76.20 87 ARG B O 1
ATOM 4047 N N . VAL B 1 96 ? -0.637 -35.991 7.236 1.00 100.77 96 VAL B N 1
ATOM 4048 C CA . VAL B 1 96 ? -0.684 -35.913 8.695 1.00 100.54 96 VAL B CA 1
ATOM 4049 C C . VAL B 1 96 ? -1.755 -34.924 9.167 1.00 100.64 96 VAL B C 1
ATOM 4050 O O . VAL B 1 96 ? -1.746 -33.757 8.771 1.00 100.40 96 VAL B O 1
ATOM 4054 N N . GLN B 1 97 ? -2.669 -35.402 10.012 1.00 101.07 97 GLN B N 1
ATOM 4055 C CA . GLN B 1 97 ? -3.744 -34.571 10.573 1.00 101.29 97 GLN B CA 1
ATOM 4056 C C . GLN B 1 97 ? -3.708 -34.528 12.102 1.00 100.88 97 GLN B C 1
ATOM 4057 O O . GLN B 1 97 ? -3.257 -35.479 12.746 1.00 100.91 97 GLN B O 1
ATOM 4063 N N . GLU B 1 98 ? -4.192 -33.422 12.669 1.00 100.54 98 GLU B N 1
ATOM 4064 C CA . GLU B 1 98 ? -4.270 -33.240 14.123 1.00 100.26 98 GLU B CA 1
ATOM 4065 C C . GLU B 1 98 ? -5.176 -34.292 14.781 1.00 100.71 98 GLU B C 1
ATOM 4066 O O . GLU B 1 98 ? -6.405 -34.213 14.693 1.00 101.30 98 GLU B O 1
ATOM 4072 N N . GLY B 1 99 ? -4.556 -35.276 15.433 1.00 100.44 99 GLY B N 1
ATOM 4073 C CA . GLY B 1 99 ? -5.279 -36.325 16.156 1.00 100.64 99 GLY B CA 1
ATOM 4074 C C . GLY B 1 99 ? -5.103 -37.719 15.578 1.00 100.86 99 GLY B C 1
ATOM 4075 O O . GLY B 1 99 ? -5.396 -38.714 16.248 1.00 101.34 99 GLY B O 1
ATOM 4076 N N . GLU B 1 100 ? -4.620 -37.786 14.338 1.00 100.52 100 GLU B N 1
ATOM 4077 C CA . GLU B 1 100 ? -4.450 -39.044 13.599 1.00 100.81 100 GLU B CA 1
ATOM 4078 C C . GLU B 1 100 ? -3.626 -40.089 14.358 1.00 100.66 100 GLU B C 1
ATOM 4079 O O . GLU B 1 100 ? -2.777 -39.746 15.189 1.00 100.12 100 GLU B O 1
ATOM 4085 N N . VAL B 1 101 ? -3.888 -41.362 14.068 1.00 101.03 101 VAL B N 1
ATOM 4086 C CA . VAL B 1 101 ? -3.032 -42.451 14.532 1.00 100.74 101 VAL B CA 1
ATOM 4087 C C . VAL B 1 101 ? -2.040 -42.833 13.414 1.00 100.42 101 VAL B C 1
ATOM 4088 O O . VAL B 1 101 ? -2.413 -43.459 12.411 1.00 100.96 101 VAL B O 1
ATOM 4092 N N . VAL B 1 102 ? -0.783 -42.424 13.603 1.00 99.30 102 VAL B N 1
ATOM 4093 C CA . VAL B 1 102 ? 0.287 -42.593 12.611 1.00 98.64 102 VAL B CA 1
ATOM 4094 C C . VAL B 1 102 ? 1.177 -43.800 12.952 1.00 98.39 102 VAL B C 1
ATOM 4095 O O . VAL B 1 102 ? 1.468 -44.049 14.122 1.00 98.05 102 VAL B O 1
ATOM 4099 N N . LYS B 1 103 ? 1.598 -44.536 11.923 1.00 98.35 103 LYS B N 1
ATOM 4100 C CA . LYS B 1 103 ? 2.453 -45.722 12.075 1.00 98.34 103 LYS B CA 1
ATOM 4101 C C . LYS B 1 103 ? 3.856 -45.502 11.496 1.00 97.54 103 LYS B C 1
ATOM 4102 O O . LYS B 1 103 ? 4.047 -44.667 10.610 1.00 97.18 103 LYS B O 1
ATOM 4108 N N . PHE B 1 104 ? 4.827 -46.265 12.003 1.00 97.15 104 PHE B N 1
ATOM 4109 C CA . PHE B 1 104 ? 6.212 -46.230 11.520 1.00 96.33 104 PHE B CA 1
ATOM 4110 C C . PHE B 1 104 ? 6.729 -47.657 11.332 1.00 96.65 104 PHE B C 1
ATOM 4111 O O . PHE B 1 104 ? 6.407 -48.537 12.127 1.00 97.00 104 PHE B O 1
ATOM 4119 N N . LYS B 1 105 ? 7.533 -47.889 10.297 1.00 96.45 105 LYS B N 1
ATOM 4120 C CA . LYS B 1 105 ? 8.042 -49.239 10.023 1.00 97.14 105 LYS B CA 1
ATOM 4121 C C . LYS B 1 105 ? 9.488 -49.280 9.540 1.00 96.70 105 LYS B C 1
ATOM 4122 O O . LYS B 1 105 ? 10.027 -48.275 9.079 1.00 96.02 105 LYS B O 1
ATOM 4128 N N . LEU B 1 106 ? 10.102 -50.458 9.655 1.00 97.20 106 LEU B N 1
ATOM 4129 C CA . LEU B 1 106 ? 11.412 -50.730 9.069 1.00 97.08 106 LEU B CA 1
ATOM 4130 C C . LEU B 1 106 ? 11.286 -50.945 7.560 1.00 97.59 106 LEU B C 1
ATOM 4131 O O . LEU B 1 106 ? 12.285 -51.075 6.848 1.00 97.52 106 LEU B O 1
ATOM 4136 N N . VAL B 1 117 ? 11.390 -45.837 8.407 1.00 86.87 117 VAL B N 1
ATOM 4137 C CA . VAL B 1 117 ? 12.453 -45.811 9.413 1.00 86.58 117 VAL B CA 1
ATOM 4138 C C . VAL B 1 117 ? 13.415 -46.998 9.211 1.00 86.95 117 VAL B C 1
ATOM 4139 O O . VAL B 1 117 ? 13.156 -48.104 9.690 1.00 87.56 117 VAL B O 1
ATOM 4143 N N . PRO B 1 118 ? 14.532 -46.764 8.496 1.00 86.69 118 PRO B N 1
ATOM 4144 C CA . PRO B 1 118 ? 15.488 -47.825 8.154 1.00 86.95 118 PRO B CA 1
ATOM 4145 C C . PRO B 1 118 ? 16.361 -48.307 9.324 1.00 86.65 118 PRO B C 1
ATOM 4146 O O . PRO B 1 118 ? 17.039 -49.334 9.197 1.00 87.14 118 PRO B O 1
ATOM 4150 N N . ASN B 1 119 ? 16.349 -47.580 10.444 1.00 85.75 119 ASN B N 1
ATOM 4151 C CA . ASN B 1 119 ? 17.233 -47.897 11.574 1.00 85.01 119 ASN B CA 1
ATOM 4152 C C . ASN B 1 119 ? 16.519 -48.559 12.751 1.00 85.02 119 ASN B C 1
ATOM 4153 O O . ASN B 1 119 ? 15.498 -48.054 13.231 1.00 85.16 119 ASN B O 1
ATOM 4158 N N . LYS B 1 120 ? 17.081 -49.678 13.210 1.00 84.67 120 LYS B N 1
ATOM 4159 C CA . LYS B 1 120 ? 16.533 -50.452 14.324 1.00 84.76 120 LYS B CA 1
ATOM 4160 C C . LYS B 1 120 ? 16.525 -49.675 15.634 1.00 83.43 120 LYS B C 1
ATOM 4161 O O . LYS B 1 120 ? 15.553 -49.738 16.386 1.00 83.47 120 LYS B O 1
ATOM 4167 N N . ALA B 1 121 ? 17.617 -48.958 15.902 1.00 82.11 121 ALA B N 1
ATOM 4168 C CA . ALA B 1 121 ? 17.824 -48.251 17.177 1.00 80.93 121 ALA B CA 1
ATOM 4169 C C . ALA B 1 121 ? 16.698 -47.280 17.542 1.00 80.07 121 ALA B C 1
ATOM 4170 O O . ALA B 1 121 ? 16.573 -46.884 18.702 1.00 79.64 121 ALA B O 1
ATOM 4172 N N . PHE B 1 122 ? 15.892 -46.899 16.551 1.00 79.75 122 PHE B N 1
ATOM 4173 C CA . PHE B 1 122 ? 14.706 -46.077 16.786 1.00 79.33 122 PHE B CA 1
ATOM 4174 C C . PHE B 1 122 ? 13.691 -46.811 17.648 1.00 79.73 122 PHE B C 1
ATOM 4175 O O . PHE B 1 122 ? 13.173 -46.255 18.610 1.00 79.52 122 PHE B O 1
ATOM 4183 N N . PHE B 1 123 ? 13.426 -48.067 17.296 1.00 80.49 123 PHE B N 1
ATOM 4184 C CA . PHE B 1 123 ? 12.406 -48.879 17.966 1.00 81.23 123 PHE B CA 1
ATOM 4185 C C . PHE B 1 123 ? 12.907 -49.429 19.310 1.00 81.60 123 PHE B C 1
ATOM 4186 O O . PHE B 1 123 ? 12.106 -49.798 20.171 1.00 82.16 123 PHE B O 1
ATOM 4194 N N . SER B 1 124 ? 14.229 -49.451 19.483 1.00 81.42 124 SER B N 1
ATOM 4195 C CA . SER B 1 124 ? 14.863 -49.810 20.757 1.00 81.57 124 SER B CA 1
ATOM 4196 C C . SER B 1 124 ? 14.680 -48.697 21.789 1.00 81.26 124 SER B C 1
ATOM 4197 O O . SER B 1 124 ? 14.573 -48.971 22.983 1.00 81.29 124 SER B O 1
ATOM 4200 N N . ALA B 1 125 ? 14.639 -47.450 21.309 1.00 80.86 125 ALA B N 1
ATOM 4201 C CA . ALA B 1 125 ? 14.597 -46.253 22.152 1.00 80.60 125 ALA B CA 1
ATOM 4202 C C . ALA B 1 125 ? 13.182 -45.804 22.526 1.00 81.11 125 ALA B C 1
ATOM 4203 O O . ALA B 1 125 ? 12.946 -45.356 23.646 1.00 80.81 125 ALA B O 1
ATOM 4205 N N . VAL B 1 126 ? 12.253 -45.917 21.580 1.00 82.01 126 VAL B N 1
ATOM 4206 C CA . VAL B 1 126 ? 10.897 -45.408 21.765 1.00 82.84 126 VAL B CA 1
ATOM 4207 C C . VAL B 1 126 ? 10.065 -46.293 22.689 1.00 84.14 126 VAL B C 1
ATOM 4208 O O . VAL B 1 126 ? 10.145 -47.526 22.641 1.00 84.82 126 VAL B O 1
ATOM 4212 N N . GLU B 1 127 ? 9.272 -45.633 23.530 1.00 84.70 127 GLU B N 1
ATOM 4213 C CA . GLU B 1 127 ? 8.376 -46.283 24.472 1.00 86.10 127 GLU B CA 1
ATOM 4214 C C . GLU B 1 127 ? 7.038 -45.560 24.493 1.00 86.41 127 GLU B C 1
ATOM 4215 O O . GLU B 1 127 ? 6.885 -44.492 23.895 1.00 86.07 127 GLU B O 1
ATOM 4221 N N . GLN B 1 128 ? 6.071 -46.155 25.185 1.00 87.31 128 GLN B N 1
ATOM 4222 C CA . GLN B 1 128 ? 4.800 -45.511 25.467 1.00 87.59 128 GLN B CA 1
ATOM 4223 C C . GLN B 1 128 ? 4.976 -44.186 26.202 1.00 87.04 128 GLN B C 1
ATOM 4224 O O . GLN B 1 128 ? 5.816 -44.072 27.106 1.00 86.67 128 GLN B O 1
ATOM 4230 N N . ASN B 1 129 ? 4.165 -43.202 25.814 1.00 86.98 129 ASN B N 1
ATOM 4231 C CA . ASN B 1 129 ? 4.169 -41.850 26.407 1.00 86.82 129 ASN B CA 1
ATOM 4232 C C . ASN B 1 129 ? 5.364 -40.965 26.038 1.00 86.15 129 ASN B C 1
ATOM 4233 O O . ASN B 1 129 ? 5.391 -39.782 26.391 1.00 85.83 129 ASN B O 1
ATOM 4238 N N . ASP B 1 130 ? 6.348 -41.533 25.342 1.00 86.15 130 ASP B N 1
ATOM 4239 C CA . ASP B 1 130 ? 7.424 -40.734 24.759 1.00 85.65 130 ASP B CA 1
ATOM 4240 C C . ASP B 1 130 ? 6.838 -39.813 23.702 1.00 85.64 130 ASP B C 1
ATOM 4241 O O . ASP B 1 130 ? 5.740 -40.053 23.186 1.00 86.23 130 ASP B O 1
ATOM 4246 N N . VAL B 1 131 ? 7.559 -38.748 23.386 1.00 85.05 131 VAL B N 1
ATOM 4247 C CA . VAL B 1 131 ? 7.139 -37.896 22.295 1.00 85.08 131 VAL B CA 1
ATOM 4248 C C . VAL B 1 131 ? 8.139 -38.044 21.152 1.00 85.16 131 VAL B C 1
ATOM 4249 O O . VAL B 1 131 ? 9.352 -37.936 21.355 1.00 84.58 131 VAL B O 1
ATOM 4253 N N . ILE B 1 132 ? 7.612 -38.337 19.967 1.00 86.03 132 ILE B N 1
ATOM 4254 C CA . ILE B 1 132 ? 8.391 -38.373 18.738 1.00 86.49 132 ILE B CA 1
ATOM 4255 C C . ILE B 1 132 ? 8.280 -37.004 18.074 1.00 86.78 132 ILE B C 1
ATOM 4256 O O . ILE B 1 132 ? 7.194 -36.422 18.010 1.00 87.07 132 ILE B O 1
ATOM 4261 N N . LEU B 1 133 ? 9.407 -36.486 17.591 1.00 87.10 133 LEU B N 1
ATOM 4262 C CA . LEU B 1 133 ? 9.445 -35.150 16.997 1.00 87.41 133 LEU B CA 1
ATOM 4263 C C . LEU B 1 133 ? 9.857 -35.190 15.531 1.00 88.05 133 LEU B C 1
ATOM 4264 O O . LEU B 1 133 ? 10.771 -35.923 15.144 1.00 88.16 133 LEU B O 1
ATOM 4269 N N . MET B 1 134 ? 9.157 -34.400 14.723 1.00 89.04 134 MET B N 1
ATOM 4270 C CA . MET B 1 134 ? 9.360 -34.370 13.277 1.00 89.87 134 MET B CA 1
ATOM 4271 C C . MET B 1 134 ? 9.476 -32.918 12.810 1.00 89.84 134 MET B C 1
ATOM 4272 O O . MET B 1 134 ? 9.015 -31.997 13.503 1.00 89.69 134 MET B O 1
ATOM 4277 N N . LEU B 1 135 ? 10.086 -32.725 11.639 1.00 90.13 135 LEU B N 1
ATOM 4278 C CA . LEU B 1 135 ? 10.272 -31.392 11.044 1.00 90.13 135 LEU B CA 1
ATOM 4279 C C . LEU B 1 135 ? 10.728 -30.356 12.076 1.00 89.72 135 LEU B C 1
ATOM 4280 O O . LEU B 1 135 ? 10.036 -29.365 12.306 1.00 89.63 135 LEU B O 1
ATOM 4285 N N . ASP B 1 136 ? 11.878 -30.618 12.706 1.00 89.63 136 ASP B N 1
ATOM 4286 C CA . ASP B 1 136 ? 12.508 -29.721 13.703 1.00 89.37 136 ASP B CA 1
ATOM 4287 C C . ASP B 1 136 ? 11.701 -29.492 14.988 1.00 89.35 136 ASP B C 1
ATOM 4288 O O . ASP B 1 136 ? 11.815 -28.438 15.618 1.00 88.92 136 ASP B O 1
ATOM 4293 N N . GLY B 1 137 ? 10.898 -30.481 15.371 1.00 89.98 137 GLY B N 1
ATOM 4294 C CA . GLY B 1 137 ? 10.063 -30.394 16.574 1.00 90.34 137 GLY B CA 1
ATOM 4295 C C . GLY B 1 137 ? 8.762 -29.609 16.428 1.00 90.70 137 GLY B C 1
ATOM 4296 O O . GLY B 1 137 ? 8.119 -29.286 17.430 1.00 90.60 137 GLY B O 1
ATOM 4297 N N . ARG B 1 138 ? 8.370 -29.308 15.189 1.00 91.02 138 ARG B N 1
ATOM 4298 C CA . ARG B 1 138 ? 7.156 -28.529 14.933 1.00 91.60 138 ARG B CA 1
ATOM 4299 C C . ARG B 1 138 ? 5.897 -29.335 15.251 1.00 92.13 138 ARG B C 1
ATOM 4300 O O . ARG B 1 138 ? 5.005 -28.852 15.960 1.00 92.12 138 ARG B O 1
ATOM 4308 N N . LEU B 1 139 ? 5.839 -30.564 14.739 1.00 92.41 139 LEU B N 1
ATOM 4309 C CA . LEU B 1 139 ? 4.749 -31.490 15.065 1.00 92.94 139 LEU B CA 1
ATOM 4310 C C . LEU B 1 139 ? 5.189 -32.567 16.067 1.00 92.69 139 LEU B C 1
ATOM 4311 O O . LEU B 1 139 ? 6.246 -33.190 15.910 1.00 92.46 139 LEU B O 1
ATOM 4316 N N . ARG B 1 140 ? 4.362 -32.772 17.093 1.00 92.54 140 ARG B N 1
ATOM 4317 C CA . ARG B 1 140 ? 4.658 -33.719 18.170 1.00 92.07 140 ARG B CA 1
ATOM 4318 C C . ARG B 1 140 ? 3.689 -34.905 18.165 1.00 92.68 140 ARG B C 1
ATOM 4319 O O . ARG B 1 140 ? 2.477 -34.728 17.999 1.00 93.19 140 ARG B O 1
ATOM 4327 N N . LEU B 1 141 ? 4.228 -36.108 18.361 1.00 92.55 141 LEU B N 1
ATOM 4328 C CA . LEU B 1 141 ? 3.436 -37.338 18.335 1.00 92.84 141 LEU B CA 1
ATOM 4329 C C . LEU B 1 141 ? 3.621 -38.153 19.621 1.00 92.80 141 LEU B C 1
ATOM 4330 O O . LEU B 1 141 ? 4.690 -38.716 19.866 1.00 92.63 141 LEU B O 1
ATOM 4335 N N . LYS B 1 142 ? 2.571 -38.209 20.437 1.00 92.84 142 LYS B N 1
ATOM 4336 C CA . LYS B 1 142 ? 2.604 -38.909 21.724 1.00 92.84 142 LYS B CA 1
ATOM 4337 C C . LYS B 1 142 ? 2.356 -40.409 21.540 1.00 93.44 142 LYS B C 1
ATOM 4338 O O . LYS B 1 142 ? 1.238 -40.829 21.220 1.00 94.25 142 LYS B O 1
ATOM 4344 N N . VAL B 1 143 ? 3.401 -41.208 21.755 1.00 93.10 143 VAL B N 1
ATOM 4345 C CA . VAL B 1 143 ? 3.361 -42.645 21.465 1.00 93.49 143 VAL B CA 1
ATOM 4346 C C . VAL B 1 143 ? 2.314 -43.370 22.309 1.00 94.13 143 VAL B C 1
ATOM 4347 O O . VAL B 1 143 ? 2.408 -43.413 23.541 1.00 94.00 143 VAL B O 1
ATOM 4351 N N . THR B 1 144 ? 1.322 -43.929 21.618 1.00 94.64 144 THR B N 1
ATOM 4352 C CA . THR B 1 144 ? 0.206 -44.634 22.248 1.00 95.34 144 THR B CA 1
ATOM 4353 C C . THR B 1 144 ? 0.502 -46.126 22.397 1.00 95.82 144 THR B C 1
ATOM 4354 O O . THR B 1 144 ? 0.316 -46.694 23.473 1.00 96.07 144 THR B O 1
ATOM 4358 N N . ASN B 1 145 ? 0.970 -46.741 21.310 1.00 96.02 145 ASN B N 1
ATOM 4359 C CA . ASN B 1 145 ? 1.293 -48.169 21.264 1.00 96.61 145 ASN B CA 1
ATOM 4360 C C . ASN B 1 145 ? 2.723 -48.427 20.805 1.00 96.32 145 ASN B C 1
ATOM 4361 O O . ASN B 1 145 ? 3.192 -47.840 19.826 1.00 95.70 145 ASN B O 1
ATOM 4366 N N . THR B 1 146 ? 3.409 -49.304 21.533 1.00 96.75 146 THR B N 1
ATOM 4367 C CA . THR B 1 146 ? 4.701 -49.834 21.118 1.00 96.70 146 THR B CA 1
ATOM 4368 C C . THR B 1 146 ? 4.480 -51.257 20.594 1.00 97.74 146 THR B C 1
ATOM 4369 O O . THR B 1 146 ? 3.672 -52.012 21.146 1.00 98.42 146 THR B O 1
ATOM 4373 N N . GLY B 1 147 ? 5.185 -51.613 19.523 1.00 97.76 147 GLY B N 1
ATOM 4374 C CA . GLY B 1 147 ? 5.018 -52.918 18.893 1.00 98.58 147 GLY B CA 1
ATOM 4375 C C . GLY B 1 147 ? 6.283 -53.747 18.885 1.00 98.63 147 GLY B C 1
ATOM 4376 O O . GLY B 1 147 ? 6.686 -54.290 19.916 1.00 98.85 147 GLY B O 1
ATOM 4377 N N . SER B 1 148 ? 6.899 -53.851 17.712 1.00 98.49 148 SER B N 1
ATOM 4378 C CA . SER B 1 148 ? 8.133 -54.614 17.532 1.00 98.56 148 SER B CA 1
ATOM 4379 C C . SER B 1 148 ? 9.039 -53.875 16.552 1.00 97.73 148 SER B C 1
ATOM 4380 O O . SER B 1 148 ? 10.038 -53.272 16.951 1.00 96.89 148 SER B O 1
ATOM 4383 N N . ASP B 1 149 ? 8.669 -53.933 15.272 1.00 97.93 149 ASP B N 1
ATOM 4384 C CA . ASP B 1 149 ? 9.309 -53.156 14.210 1.00 97.18 149 ASP B CA 1
ATOM 4385 C C . ASP B 1 149 ? 8.448 -51.930 13.899 1.00 96.33 149 ASP B C 1
ATOM 4386 O O . ASP B 1 149 ? 8.664 -51.248 12.895 1.00 95.85 149 ASP B O 1
ATOM 4391 N N . TRP B 1 150 ? 7.467 -51.666 14.765 1.00 95.99 150 TRP B N 1
ATOM 4392 C CA . TRP B 1 150 ? 6.503 -50.585 14.562 1.00 95.34 150 TRP B CA 1
ATOM 4393 C C . TRP B 1 150 ? 6.137 -49.826 15.841 1.00 94.59 150 TRP B C 1
ATOM 4394 O O . TRP B 1 150 ? 6.495 -50.229 16.949 1.00 94.39 150 TRP B O 1
ATOM 4405 N N . ILE B 1 151 ? 5.413 -48.725 15.658 1.00 94.00 151 ILE B N 1
ATOM 4406 C CA . ILE B 1 151 ? 4.946 -47.878 16.749 1.00 93.56 151 ILE B CA 1
ATOM 4407 C C . ILE B 1 151 ? 3.669 -47.161 16.267 1.00 93.66 151 ILE B C 1
ATOM 4408 O O . ILE B 1 151 ? 3.416 -47.103 15.057 1.00 93.61 151 ILE B O 1
ATOM 4413 N N . GLU B 1 152 ? 2.853 -46.658 17.197 1.00 93.63 152 GLU B N 1
ATOM 4414 C CA . GLU B 1 152 ? 1.751 -45.745 16.844 1.00 93.78 152 GLU B CA 1
ATOM 4415 C C . GLU B 1 152 ? 1.711 -44.519 17.778 1.00 93.15 152 GLU B C 1
ATOM 4416 O O . GLU B 1 152 ? 2.023 -44.629 18.973 1.00 93.04 152 GLU B O 1
ATOM 4422 N N . ALA B 1 153 ? 1.341 -43.357 17.229 1.00 92.81 153 ALA B N 1
ATOM 4423 C CA . ALA B 1 153 ? 1.361 -42.094 17.987 1.00 92.29 153 ALA B CA 1
ATOM 4424 C C . ALA B 1 153 ? 0.294 -41.066 17.568 1.00 92.34 153 ALA B C 1
ATOM 4425 O O . ALA B 1 153 ? -0.030 -40.938 16.385 1.00 92.35 153 ALA B O 1
ATOM 4427 N N . VAL B 1 154 ? -0.220 -40.334 18.559 1.00 92.34 154 VAL B N 1
ATOM 4428 C CA . VAL B 1 154 ? -1.274 -39.326 18.380 1.00 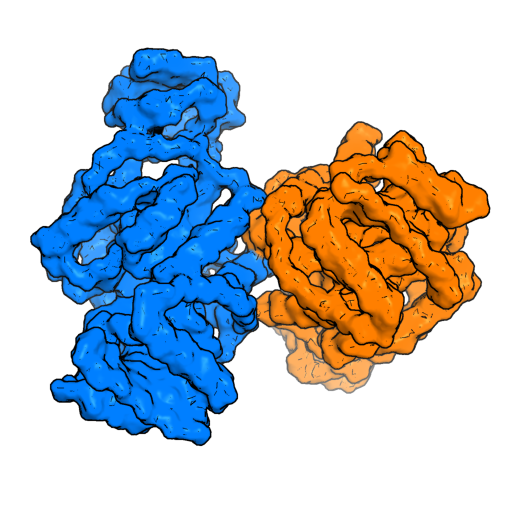92.68 154 VAL B CA 1
ATOM 4429 C C . VAL B 1 154 ? -0.702 -37.920 18.137 1.00 92.02 154 VAL B C 1
ATOM 4430 O O . VAL B 1 154 ? -0.160 -37.298 19.056 1.00 91.59 154 VAL B O 1
ATOM 4434 N N . ALA B 1 155 ? -0.840 -37.424 16.904 1.00 91.99 155 ALA B N 1
ATOM 4435 C CA . ALA B 1 155 ? -0.458 -36.048 16.547 1.00 91.33 155 ALA B CA 1
ATOM 4436 C C . ALA B 1 155 ? -1.306 -35.004 17.281 1.00 91.26 155 ALA B C 1
ATOM 4437 O O . ALA B 1 155 ? -0.810 -33.947 17.676 1.00 90.61 155 ALA B O 1
ATOM 4439 N N . ALA B 1 166 ? 14.832 -35.755 9.412 1.00 68.76 166 ALA B N 1
ATOM 4440 C CA . ALA B 1 166 ? 15.394 -36.259 10.671 1.00 68.62 166 ALA B CA 1
ATOM 4441 C C . ALA B 1 166 ? 14.305 -36.495 11.728 1.00 68.76 166 ALA B C 1
ATOM 4442 O O . ALA B 1 166 ? 13.355 -35.706 11.849 1.00 68.66 166 ALA B O 1
ATOM 4444 N N . ILE B 1 167 ? 14.431 -37.593 12.475 1.00 68.50 167 ILE B N 1
ATOM 4445 C CA . ILE B 1 167 ? 13.435 -37.917 13.510 1.00 68.37 167 ILE B CA 1
ATOM 4446 C C . ILE B 1 167 ? 14.024 -38.092 14.928 1.00 67.44 167 ILE B C 1
ATOM 4447 O O . ILE B 1 167 ? 14.993 -38.829 15.138 1.00 67.46 167 ILE B O 1
ATOM 4452 N N . VAL B 1 168 ? 13.414 -37.399 15.887 1.00 66.52 168 VAL B N 1
ATOM 4453 C CA . VAL B 1 168 ? 13.944 -37.309 17.248 1.00 65.59 168 VAL B CA 1
ATOM 4454 C C . VAL B 1 168 ? 12.968 -37.863 18.295 1.00 65.49 168 VAL B C 1
ATOM 4455 O O . VAL B 1 168 ? 11.751 -37.768 18.136 1.00 65.43 168 VAL B O 1
ATOM 4459 N N . VAL B 1 169 ? 13.524 -38.454 19.352 1.00 64.77 169 VAL B N 1
ATOM 4460 C CA . VAL B 1 169 ? 12.754 -38.799 20.535 1.00 64.61 169 VAL B CA 1
ATOM 4461 C C . VAL B 1 169 ? 13.136 -37.843 21.665 1.00 64.42 169 VAL B C 1
ATOM 4462 O O . VAL B 1 169 ? 14.287 -37.807 22.116 1.00 63.95 169 VAL B O 1
ATOM 4466 N N . GLU B 1 170 ? 12.151 -37.053 22.084 1.00 64.56 170 GLU B N 1
ATOM 4467 C CA . GLU B 1 170 ? 12.297 -36.035 23.121 1.00 64.30 170 GLU B CA 1
ATOM 4468 C C . GLU B 1 170 ? 12.892 -36.631 24.381 1.00 63.77 170 GLU B C 1
ATOM 4469 O O . GLU B 1 170 ? 12.337 -37.573 24.953 1.00 64.29 170 GLU B O 1
ATOM 4475 N N . GLY B 1 171 ? 14.039 -36.093 24.784 1.00 62.50 171 GLY B N 1
ATOM 4476 C CA . GLY B 1 171 ? 14.714 -36.513 26.005 1.00 61.87 171 GLY B CA 1
ATOM 4477 C C . GLY B 1 171 ? 15.589 -37.750 25.898 1.00 61.69 171 GLY B C 1
ATOM 4478 O O . GLY B 1 171 ? 16.245 -38.123 26.874 1.00 61.70 171 GLY B O 1
ATOM 4479 N N . LYS B 1 172 ? 15.609 -38.383 24.724 1.00 61.46 172 LYS B N 1
ATOM 4480 C CA . LYS B 1 172 ? 16.351 -39.636 24.537 1.00 61.73 172 LYS B CA 1
ATOM 4481 C C . LYS B 1 172 ? 17.442 -39.586 23.460 1.00 60.88 172 LYS B C 1
ATOM 4482 O O . LYS B 1 172 ? 17.290 -38.921 22.430 1.00 60.48 172 LYS B O 1
ATOM 4488 N N . ASP B 1 173 ? 18.536 -40.300 23.729 1.00 60.37 173 ASP B N 1
ATOM 4489 C CA . ASP B 1 173 ? 19.638 -40.492 22.789 1.00 60.05 173 ASP B CA 1
ATOM 4490 C C . ASP B 1 173 ? 19.550 -41.875 22.152 1.00 60.59 173 ASP B C 1
ATOM 4491 O O . ASP B 1 173 ? 19.311 -42.865 22.840 1.00 61.20 173 ASP B O 1
ATOM 4496 N N . TYR B 1 174 ? 19.749 -41.947 20.840 1.00 60.34 174 TYR B N 1
ATOM 4497 C CA . TYR B 1 174 ? 19.790 -43.235 20.164 1.00 60.71 174 TYR B CA 1
ATOM 4498 C C . TYR B 1 174 ? 21.134 -43.892 20.422 1.00 61.64 174 TYR B C 1
ATOM 4499 O O . TYR B 1 174 ? 22.146 -43.214 20.630 1.00 60.93 174 TYR B O 1
ATOM 4508 N N . ASP B 1 175 ? 21.148 -45.216 20.421 1.00 63.28 175 ASP B N 1
ATOM 4509 C CA . ASP B 1 175 ? 22.399 -45.925 20.614 1.00 64.48 175 ASP B CA 1
ATOM 4510 C C . ASP B 1 175 ? 22.949 -46.422 19.284 1.00 64.88 175 ASP B C 1
ATOM 4511 O O . ASP B 1 175 ? 22.899 -47.617 18.990 1.00 65.52 175 ASP B O 1
ATOM 4516 N N . ILE B 1 176 ? 23.455 -45.487 18.481 1.00 64.55 176 ILE B N 1
ATOM 4517 C CA . ILE B 1 176 ? 24.007 -45.801 17.163 1.00 64.55 176 ILE B CA 1
ATOM 4518 C C . ILE B 1 176 ? 25.522 -45.635 17.200 1.00 64.67 176 ILE B C 1
ATOM 4519 O O . ILE B 1 176 ? 26.039 -44.579 17.605 1.00 63.74 176 ILE B O 1
ATOM 4524 N N . SER B 1 177 ? 26.221 -46.695 16.787 1.00 65.43 177 SER B N 1
ATOM 4525 C CA . SER B 1 177 ? 27.684 -46.717 16.785 1.00 65.68 177 SER B CA 1
ATOM 4526 C C . SER B 1 177 ? 28.276 -45.706 15.789 1.00 65.07 177 SER B C 1
ATOM 4527 O O . SER B 1 177 ? 27.705 -45.442 14.722 1.00 64.85 177 SER B O 1
ATOM 4530 N N . THR B 1 178 ? 29.424 -45.151 16.163 1.00 64.77 178 THR B N 1
ATOM 4531 C CA . THR B 1 178 ? 30.004 -43.993 15.479 1.00 64.52 178 THR B CA 1
ATOM 4532 C C . THR B 1 178 ? 31.458 -44.258 15.033 1.00 64.47 178 THR B C 1
ATOM 4533 O O . THR B 1 178 ? 32.064 -45.223 15.492 1.00 65.14 178 THR B O 1
ATOM 4537 N N . PRO B 1 179 ? 32.006 -43.434 14.101 1.00 64.13 179 PRO B N 1
ATOM 4538 C CA . PRO B 1 179 ? 31.317 -42.459 13.240 1.00 63.34 179 PRO B CA 1
ATOM 4539 C C . PRO B 1 179 ? 30.297 -43.140 12.348 1.00 63.60 179 PRO B C 1
ATOM 4540 O O . PRO B 1 179 ? 30.476 -44.305 11.982 1.00 63.97 179 PRO B O 1
ATOM 4544 N N . ALA B 1 180 ? 29.229 -42.418 12.022 1.00 63.27 180 ALA B N 1
ATOM 4545 C CA . ALA B 1 180 ? 28.220 -42.897 11.088 1.00 63.57 180 ALA B CA 1
ATOM 4546 C C . ALA B 1 180 ? 28.830 -43.111 9.701 1.00 63.94 180 ALA B C 1
ATOM 4547 O O . ALA B 1 180 ? 29.833 -42.465 9.336 1.00 63.34 180 ALA B O 1
ATOM 4549 N N . GLU B 1 181 ? 28.217 -44.019 8.943 1.00 64.23 181 GLU B N 1
ATOM 4550 C CA . GLU B 1 181 ? 28.649 -44.352 7.591 1.00 64.70 181 GLU B CA 1
ATOM 4551 C C . GLU B 1 181 ? 28.752 -43.107 6.728 1.00 63.25 181 GLU B C 1
ATOM 4552 O O . GLU B 1 181 ? 29.764 -42.907 6.059 1.00 63.23 181 GLU B O 1
ATOM 4558 N N . GLU B 1 182 ? 27.719 -42.265 6.762 1.00 61.72 182 GLU B N 1
ATOM 4559 C CA . GLU B 1 182 ? 27.685 -41.079 5.914 1.00 60.78 182 GLU B CA 1
ATOM 4560 C C . GLU B 1 182 ? 28.584 -39.919 6.361 1.00 58.17 182 GLU B C 1
ATOM 4561 O O . GLU B 1 182 ? 28.867 -39.021 5.566 1.00 57.61 182 GLU B O 1
ATOM 4567 N N . ASP B 1 183 ? 29.024 -39.936 7.618 1.00 56.05 183 ASP B N 1
ATOM 4568 C CA . ASP B 1 183 ? 30.093 -39.046 8.054 1.00 53.71 183 ASP B CA 1
ATOM 4569 C C . ASP B 1 183 ? 31.420 -39.531 7.459 1.00 52.30 183 ASP B C 1
ATOM 4570 O O . ASP B 1 183 ? 32.240 -38.719 7.040 1.00 51.24 183 ASP B O 1
ATOM 4575 N N . VAL B 1 184 ? 31.628 -40.848 7.438 1.00 51.08 184 VAL B N 1
ATOM 4576 C CA . VAL B 1 184 ? 32.815 -41.435 6.797 1.00 50.31 184 VAL B CA 1
ATOM 4577 C C . VAL B 1 184 ? 32.813 -41.054 5.314 1.00 50.35 184 VAL B C 1
ATOM 4578 O O . VAL B 1 184 ? 33.835 -40.631 4.784 1.00 50.22 184 VAL B O 1
ATOM 4582 N N . GLU B 1 185 ? 31.648 -41.146 4.675 1.00 50.35 185 GLU B N 1
ATOM 4583 C CA . GLU B 1 185 ? 31.479 -40.794 3.259 1.00 50.69 185 GLU B CA 1
ATOM 4584 C C . GLU B 1 185 ? 31.745 -39.333 2.969 1.00 48.76 185 GLU B C 1
ATOM 4585 O O . GLU B 1 185 ? 32.468 -39.010 2.039 1.00 48.93 185 GLU B O 1
ATOM 4591 N N . ALA B 1 186 ? 31.134 -38.461 3.760 1.00 47.45 186 ALA B N 1
ATOM 4592 C CA . ALA B 1 186 ? 31.246 -37.023 3.567 1.00 46.20 186 ALA B CA 1
ATOM 4593 C C . ALA B 1 186 ? 32.697 -36.560 3.720 1.00 45.23 186 ALA B C 1
ATOM 4594 O O . ALA B 1 186 ? 33.164 -35.739 2.946 1.00 45.31 186 ALA B O 1
ATOM 4596 N N . LEU B 1 187 ? 33.399 -37.112 4.704 1.00 44.64 187 LEU B N 1
ATOM 4597 C CA . LEU B 1 187 ? 34.787 -36.753 4.979 1.00 44.21 187 LEU B CA 1
ATOM 4598 C C . LEU B 1 187 ? 35.747 -37.265 3.913 1.00 44.92 187 LEU B C 1
ATOM 4599 O O . LEU B 1 187 ? 36.676 -36.553 3.522 1.00 44.97 187 LEU B O 1
ATOM 4604 N N . LYS B 1 188 ? 35.529 -38.497 3.453 1.00 45.46 188 LYS B N 1
ATOM 4605 C CA . LYS B 1 188 ? 36.347 -39.084 2.389 1.00 46.19 188 LYS B CA 1
ATOM 4606 C C . LYS B 1 188 ? 36.242 -38.250 1.112 1.00 46.01 188 LYS B C 1
ATOM 4607 O O . LYS B 1 188 ? 37.227 -38.062 0.400 1.00 46.10 188 LYS B O 1
ATOM 4613 N N . ALA B 1 189 ? 35.034 -37.755 0.850 1.00 45.61 189 ALA B N 1
ATOM 4614 C CA . ALA B 1 189 ? 34.721 -36.986 -0.334 1.00 45.68 189 ALA B CA 1
ATOM 4615 C C . ALA B 1 189 ? 35.299 -35.578 -0.349 1.00 44.82 189 ALA B C 1
ATOM 4616 O O . ALA B 1 189 ? 35.562 -35.048 -1.427 1.00 45.20 189 ALA B O 1
ATOM 4618 N N . ILE B 1 190 ? 35.479 -34.960 0.816 1.00 43.59 190 ILE B N 1
ATOM 4619 C CA . ILE B 1 190 ? 36.131 -33.636 0.861 1.00 42.42 190 ILE B CA 1
ATOM 4620 C C . ILE B 1 190 ? 37.594 -33.723 1.250 1.00 41.91 190 ILE B C 1
ATOM 4621 O O . ILE B 1 190 ? 38.288 -32.695 1.311 1.00 41.29 190 ILE B O 1
ATOM 4626 N N . SER B 1 191 ? 38.082 -34.944 1.485 1.00 41.55 191 SER B N 1
ATOM 4627 C CA . SER B 1 191 ? 39.492 -35.123 1.872 1.00 41.88 191 SER B CA 1
ATOM 4628 C C . SER B 1 191 ? 40.556 -34.510 0.919 1.00 41.68 191 SER B C 1
ATOM 4629 O O . SER B 1 191 ? 41.648 -34.186 1.376 1.00 41.74 191 SER B O 1
ATOM 4632 N N . PRO B 1 192 ? 40.274 -34.374 -0.400 1.00 42.48 192 PRO B N 1
ATOM 4633 C CA . PRO B 1 192 ? 41.290 -33.645 -1.192 1.00 43.09 192 PRO B CA 1
ATOM 4634 C C . PRO B 1 192 ? 41.458 -32.159 -0.799 1.00 42.82 192 PRO B C 1
ATOM 4635 O O . PRO B 1 192 ? 42.520 -31.593 -1.026 1.00 42.94 192 PRO B O 1
ATOM 4639 N N . ILE B 1 193 ? 40.434 -31.542 -0.207 1.00 42.42 193 ILE B N 1
ATOM 4640 C CA . ILE B 1 193 ? 40.541 -30.144 0.236 1.00 42.37 193 ILE B CA 1
ATOM 4641 C C . ILE B 1 193 ? 40.859 -29.999 1.751 1.00 40.82 193 ILE B C 1
ATOM 4642 O O . ILE B 1 193 ? 40.794 -28.894 2.321 1.00 40.20 193 ILE B O 1
ATOM 4647 N N . ARG B 1 194 ? 41.242 -31.119 2.373 1.00 39.44 194 ARG B N 1
ATOM 4648 C CA . ARG B 1 194 ? 41.485 -31.209 3.818 1.00 38.07 194 ARG B CA 1
ATOM 4649 C C . ARG B 1 194 ? 42.482 -30.201 4.413 1.00 37.57 194 ARG B C 1
ATOM 4650 O O . ARG B 1 194 ? 42.311 -29.771 5.575 1.00 35.93 194 ARG B O 1
ATOM 4658 N N . ASP B 1 195 ? 43.516 -29.830 3.644 1.00 36.79 195 ASP B N 1
ATOM 4659 C CA . ASP B 1 195 ? 44.486 -28.833 4.119 1.00 36.54 195 ASP B CA 1
ATOM 4660 C C . ASP B 1 195 ? 43.870 -27.424 4.357 1.00 35.75 195 ASP B C 1
ATOM 4661 O O . ASP B 1 195 ? 44.509 -26.550 4.946 1.00 35.99 195 ASP B O 1
ATOM 4666 N N . ASN B 1 196 ? 42.641 -27.233 3.891 1.00 34.91 196 ASN B N 1
ATOM 4667 C CA . ASN B 1 196 ? 41.912 -25.972 4.009 1.00 34.87 196 ASN B CA 1
ATOM 4668 C C . ASN B 1 196 ? 40.764 -26.054 5.017 1.00 33.99 196 ASN B C 1
ATOM 4669 O O . ASN B 1 196 ? 39.984 -25.127 5.142 1.00 34.19 196 ASN B O 1
ATOM 4674 N N . ILE B 1 197 ? 40.689 -27.159 5.749 1.00 34.59 197 ILE B N 1
ATOM 4675 C CA . ILE B 1 197 ? 39.689 -27.370 6.805 1.00 34.63 197 ILE B CA 1
ATOM 4676 C C . ILE B 1 197 ? 40.331 -27.204 8.189 1.00 34.68 197 ILE B C 1
ATOM 4677 O O . ILE B 1 197 ? 41.219 -27.980 8.587 1.00 34.94 197 ILE B O 1
ATOM 4682 N N . ASP B 1 198 ? 39.848 -26.213 8.929 1.00 33.72 198 ASP B N 1
ATOM 4683 C CA . ASP B 1 198 ? 40.396 -25.894 10.234 1.00 33.12 198 ASP B CA 1
ATOM 4684 C C . ASP B 1 198 ? 39.687 -26.592 11.394 1.00 32.51 198 ASP B C 1
ATOM 4685 O O . ASP B 1 198 ? 40.322 -26.959 12.389 1.00 32.47 198 ASP B O 1
ATOM 4690 N N . TYR B 1 199 ? 38.380 -26.792 11.246 1.00 31.67 199 TYR B N 1
ATOM 4691 C CA . TYR B 1 199 ? 37.562 -27.365 12.292 1.00 31.50 199 TYR B CA 1
ATOM 4692 C C . TYR B 1 199 ? 36.574 -28.343 11.670 1.00 32.06 199 TYR B C 1
ATOM 4693 O O . TYR B 1 199 ? 35.966 -28.067 10.632 1.00 31.79 199 TYR B O 1
ATOM 4702 N N . VAL B 1 200 ? 36.422 -29.482 12.321 1.00 32.20 200 VAL B N 1
ATOM 4703 C CA . VAL B 1 200 ? 35.375 -30.424 11.969 1.00 32.66 200 VAL B CA 1
ATOM 4704 C C . VAL B 1 200 ? 34.480 -30.499 13.185 1.00 33.66 200 VAL B C 1
ATOM 4705 O O . VAL B 1 200 ? 34.952 -30.881 14.256 1.00 34.02 200 VAL B O 1
ATOM 4709 N N . ALA B 1 201 ? 33.218 -30.108 13.018 1.00 34.03 201 ALA B N 1
ATOM 4710 C CA . ALA B 1 201 ? 32.229 -30.125 14.096 1.00 36.01 201 ALA B CA 1
ATOM 4711 C C . ALA B 1 201 ? 31.376 -31.413 14.098 1.00 37.50 201 ALA B C 1
ATOM 4712 O O . ALA B 1 201 ? 30.796 -31.783 13.072 1.00 37.43 201 ALA B O 1
ATOM 4714 N N . ILE B 1 202 ? 31.347 -32.092 15.249 1.00 39.25 202 ILE B N 1
ATOM 4715 C CA . ILE B 1 202 ? 30.750 -33.430 15.412 1.00 41.55 202 ILE B CA 1
ATOM 4716 C C . ILE B 1 202 ? 29.351 -33.273 15.992 1.00 41.80 202 ILE B C 1
ATOM 4717 O O . ILE B 1 202 ? 29.150 -32.479 16.929 1.00 40.44 202 ILE B O 1
ATOM 4722 N N . SER B 1 203 ? 28.397 -34.034 15.459 1.00 42.52 203 SER B N 1
ATOM 4723 C CA . SER B 1 203 ? 27.005 -33.966 15.930 1.00 43.95 203 SER B CA 1
ATOM 4724 C C . SER B 1 203 ? 26.631 -35.177 16.779 1.00 44.97 203 SER B C 1
ATOM 4725 O O . SER B 1 203 ? 27.023 -36.313 16.456 1.00 45.20 203 SER B O 1
ATOM 4728 N N . LEU B 1 204 ? 25.849 -34.932 17.837 1.00 44.99 204 LEU B N 1
ATOM 4729 C CA . LEU B 1 204 ? 25.222 -35.991 18.637 1.00 46.75 204 LEU B CA 1
ATOM 4730 C C . LEU B 1 204 ? 26.176 -36.863 19.471 1.00 47.46 204 LEU B C 1
ATOM 4731 O O . LEU B 1 204 ? 25.786 -37.955 19.918 1.00 48.47 204 LEU B O 1
ATOM 4736 N N . ALA B 1 205 ? 27.403 -36.397 19.694 1.00 47.55 205 ALA B N 1
ATOM 4737 C CA . ALA B 1 205 ? 28.314 -37.092 20.599 1.00 48.59 205 ALA B CA 1
ATOM 4738 C C . ALA B 1 205 ? 27.707 -37.129 22.006 1.00 49.60 205 ALA B C 1
ATOM 4739 O O . ALA B 1 205 ? 27.036 -36.176 22.437 1.00 49.65 205 ALA B O 1
ATOM 4741 N N . LYS B 1 206 ? 27.926 -38.233 22.709 1.00 50.85 206 LYS B N 1
ATOM 4742 C CA . LYS B 1 206 ? 27.525 -38.334 24.117 1.00 52.15 206 LYS B CA 1
ATOM 4743 C C . LYS B 1 206 ? 28.622 -38.950 24.987 1.00 52.43 206 LYS B C 1
ATOM 4744 O O . LYS B 1 206 ? 28.505 -38.978 26.208 1.00 52.90 206 LYS B O 1
ATOM 4750 N N . SER B 1 207 ? 29.689 -39.427 24.357 1.00 52.59 207 SER B N 1
ATOM 4751 C CA . SER B 1 207 ? 30.823 -39.952 25.106 1.00 53.36 207 SER B CA 1
ATOM 4752 C C . SER B 1 207 ? 32.147 -39.630 24.435 1.00 52.99 207 SER B C 1
ATOM 4753 O O . SER B 1 207 ? 32.191 -39.266 23.264 1.00 52.50 207 SER B O 1
ATOM 4756 N N . CYS B 1 208 ? 33.221 -39.761 25.199 1.00 53.42 208 CYS B N 1
ATOM 4757 C CA . CYS B 1 208 ? 34.570 -39.540 24.692 1.00 54.06 208 CYS B CA 1
ATOM 4758 C C . CYS B 1 208 ? 34.914 -40.462 23.544 1.00 53.85 208 CYS B C 1
ATOM 4759 O O . CYS B 1 208 ? 35.665 -40.073 22.646 1.00 53.53 208 CYS B O 1
ATOM 4762 N N . LYS B 1 209 ? 34.357 -41.672 23.576 1.00 53.91 209 LYS B N 1
ATOM 4763 C CA . LYS B 1 209 ? 34.500 -42.637 22.486 1.00 53.94 209 LYS B CA 1
ATOM 4764 C C . LYS B 1 209 ? 33.954 -42.111 21.153 1.00 52.75 209 LYS B C 1
ATOM 4765 O O . LYS B 1 209 ? 34.562 -42.342 20.108 1.00 52.55 209 LYS B O 1
ATOM 4771 N N . ASP B 1 210 ? 32.803 -41.432 21.188 1.00 51.66 210 ASP B N 1
ATOM 4772 C CA . ASP B 1 210 ? 32.265 -40.762 20.006 1.00 50.05 210 ASP B CA 1
ATOM 4773 C C . ASP B 1 210 ? 33.301 -39.789 19.448 1.00 48.86 210 ASP B C 1
ATOM 4774 O O . ASP B 1 210 ? 33.539 -39.741 18.241 1.00 48.37 210 ASP B O 1
ATOM 4779 N N . VAL B 1 211 ? 33.904 -39.007 20.335 1.00 47.69 211 VAL B N 1
ATOM 4780 C CA . VAL B 1 211 ? 34.837 -37.967 19.919 1.00 46.70 211 VAL B CA 1
ATOM 4781 C C . VAL B 1 211 ? 36.164 -38.581 19.430 1.00 46.79 211 VAL B C 1
ATOM 4782 O O . VAL B 1 211 ? 36.671 -38.211 18.365 1.00 45.92 211 VAL B O 1
ATOM 4786 N N . ASP B 1 212 ? 36.712 -39.517 20.203 1.00 47.11 212 ASP B N 1
ATOM 4787 C CA . ASP B 1 212 ? 37.955 -40.202 19.830 1.00 47.97 212 ASP B CA 1
ATOM 4788 C C . ASP B 1 212 ? 37.879 -40.924 18.480 1.00 47.57 212 ASP B C 1
ATOM 4789 O O . ASP B 1 212 ? 38.821 -40.901 17.699 1.00 47.36 212 ASP B O 1
ATOM 4794 N N . SER B 1 213 ? 36.744 -41.549 18.214 1.00 47.22 213 SER B N 1
ATOM 4795 C CA . SER B 1 213 ? 36.522 -42.226 16.952 1.00 47.31 213 SER B CA 1
ATOM 4796 C C . SER B 1 213 ? 36.592 -41.276 15.763 1.00 45.90 213 SER B C 1
ATOM 4797 O O . SER B 1 213 ? 37.144 -41.627 14.722 1.00 46.06 213 SER B O 1
ATOM 4800 N N . VAL B 1 214 ? 36.018 -40.083 15.902 1.00 44.24 214 VAL B N 1
ATOM 4801 C CA . VAL B 1 214 ? 36.094 -39.115 14.812 1.00 43.36 214 VAL B CA 1
ATOM 4802 C C . VAL B 1 214 ? 37.549 -38.659 14.644 1.00 42.25 214 VAL B C 1
ATOM 4803 O O . VAL B 1 214 ? 38.029 -38.543 13.528 1.00 42.04 214 VAL B O 1
ATOM 4807 N N . ARG B 1 215 ? 38.251 -38.458 15.754 1.00 42.06 215 ARG B N 1
ATOM 4808 C CA . ARG B 1 215 ? 39.665 -38.087 15.726 1.00 42.31 215 ARG B CA 1
ATOM 4809 C C . ARG B 1 215 ? 40.566 -39.069 15.001 1.00 42.89 215 ARG B C 1
ATOM 4810 O O . ARG B 1 215 ? 41.505 -38.642 14.307 1.00 42.60 215 ARG B O 1
ATOM 4818 N N . SER B 1 216 ? 40.290 -40.373 15.173 1.00 43.49 216 SER B N 1
ATOM 4819 C CA . SER B 1 216 ? 41.077 -41.443 14.525 1.00 43.42 216 SER B CA 1
ATOM 4820 C C . SER B 1 216 ? 40.818 -41.416 13.053 1.00 42.82 216 SER B C 1
ATOM 4821 O O . SER B 1 216 ? 41.747 -41.563 12.266 1.00 43.01 216 SER B O 1
ATOM 4824 N N . LEU B 1 217 ? 39.543 -41.257 12.689 1.00 42.54 217 LEU B N 1
ATOM 4825 C CA . LEU B 1 217 ? 39.153 -41.205 11.293 1.00 42.30 217 LEU B CA 1
ATOM 4826 C C . LEU B 1 217 ? 39.834 -40.032 10.599 1.00 42.39 217 LEU B C 1
ATOM 4827 O O . LEU B 1 217 ? 40.358 -40.188 9.494 1.00 43.06 217 LEU B O 1
ATOM 4832 N N . LEU B 1 218 ? 39.835 -38.868 11.246 1.00 41.58 218 LEU B N 1
ATOM 4833 C CA . LEU B 1 218 ? 40.443 -37.684 10.660 1.00 41.92 218 LEU B CA 1
ATOM 4834 C C . LEU B 1 218 ? 41.945 -37.916 10.463 1.00 42.35 218 LEU B C 1
ATOM 4835 O O . LEU B 1 218 ? 42.467 -37.696 9.375 1.00 41.98 218 LEU B O 1
ATOM 4840 N N . THR B 1 219 ? 42.619 -38.388 11.506 1.00 43.35 219 THR B N 1
ATOM 4841 C CA . THR B 1 219 ? 44.045 -38.746 11.404 1.00 44.62 219 THR B CA 1
ATOM 4842 C C . THR B 1 219 ? 44.368 -39.697 10.233 1.00 45.63 219 THR B C 1
ATOM 4843 O O . THR B 1 219 ? 45.312 -39.427 9.484 1.00 45.81 219 THR B O 1
ATOM 4847 N N . GLU B 1 220 ? 43.581 -40.773 10.082 1.00 46.62 220 GLU B N 1
ATOM 4848 C CA . GLU B 1 220 ? 43.691 -41.724 8.966 1.00 48.42 220 GLU B CA 1
ATOM 4849 C C . GLU B 1 220 ? 43.566 -41.041 7.611 1.00 47.34 220 GLU B C 1
ATOM 4850 O O . GLU B 1 220 ? 44.259 -41.407 6.663 1.00 47.43 220 GLU B O 1
ATOM 4856 N N . LEU B 1 221 ? 42.627 -40.096 7.495 1.00 46.36 221 LEU B N 1
ATOM 4857 C CA . LEU B 1 221 ? 42.397 -39.431 6.210 1.00 45.02 221 LEU B CA 1
ATOM 4858 C C . LEU B 1 221 ? 43.385 -38.297 5.987 1.00 44.04 221 LEU B C 1
ATOM 4859 O O . LEU B 1 221 ? 43.381 -37.652 4.932 1.00 44.13 221 LEU B O 1
ATOM 4864 N N . GLY B 1 222 ? 44.250 -38.074 6.969 1.00 42.88 222 GLY B N 1
ATOM 4865 C CA . GLY B 1 222 ? 45.265 -37.028 6.874 1.00 42.83 222 GLY B CA 1
ATOM 4866 C C . GLY B 1 222 ? 44.810 -35.613 7.229 1.00 41.97 222 GLY B C 1
ATOM 4867 O O . GLY B 1 222 ? 45.500 -34.663 6.903 1.00 42.28 222 GLY B O 1
ATOM 4868 N N . PHE B 1 223 ? 43.656 -35.456 7.880 1.00 41.48 223 PHE B N 1
ATOM 4869 C CA . PHE B 1 223 ? 43.234 -34.127 8.358 1.00 40.77 223 PHE B CA 1
ATOM 4870 C C . PHE B 1 223 ? 44.117 -33.691 9.537 1.00 41.17 223 PHE B C 1
ATOM 4871 O O . PHE B 1 223 ? 44.598 -34.530 10.320 1.00 41.56 223 PHE B O 1
ATOM 4879 N N . GLN B 1 224 ? 44.362 -32.388 9.639 1.00 40.65 224 GLN B N 1
ATOM 4880 C CA . GLN B 1 224 ? 44.937 -31.789 10.850 1.00 40.94 224 GLN B CA 1
ATOM 4881 C C . GLN B 1 224 ? 43.981 -30.697 11.323 1.00 39.24 224 GLN B C 1
ATOM 4882 O O . GLN B 1 224 ? 44.316 -29.502 11.325 1.00 39.25 224 GLN B O 1
ATOM 4888 N N . SER B 1 225 ? 42.787 -31.122 11.713 1.00 37.30 225 SER B N 1
ATOM 4889 C CA . SER B 1 225 ? 41.739 -30.231 12.146 1.00 36.55 225 SER B CA 1
ATOM 4890 C C . SER B 1 225 ? 41.454 -30.371 13.639 1.00 36.30 225 SER B C 1
ATOM 4891 O O . SER B 1 225 ? 41.667 -31.426 14.225 1.00 36.19 225 SER B O 1
ATOM 4894 N N . GLN B 1 226 ? 40.959 -29.290 14.241 1.00 35.13 226 GLN B N 1
ATOM 4895 C CA . GLN B 1 226 ? 40.421 -29.327 15.580 1.00 33.74 226 GLN B CA 1
ATOM 4896 C C . GLN B 1 226 ? 39.057 -29.970 15.504 1.00 33.78 226 GLN B C 1
ATOM 4897 O O . GLN B 1 226 ? 38.365 -29.817 14.516 1.00 33.17 226 GLN B O 1
ATOM 4903 N N . VAL B 1 227 ? 38.685 -30.698 16.549 1.00 33.75 227 VAL B N 1
ATOM 4904 C CA . VAL B 1 227 ? 37.374 -31.328 16.652 1.00 35.11 227 VAL B CA 1
ATOM 4905 C C . VAL B 1 227 ? 36.482 -30.477 17.539 1.00 35.44 227 VAL B C 1
ATOM 4906 O O . VAL B 1 227 ? 36.769 -30.302 18.730 1.00 35.49 227 VAL B O 1
ATOM 4910 N N . ALA B 1 228 ? 35.403 -29.956 16.958 1.00 35.25 228 ALA B N 1
ATOM 4911 C CA . ALA B 1 228 ? 34.422 -29.202 17.709 1.00 35.47 228 ALA B CA 1
ATOM 4912 C C . ALA B 1 228 ? 33.250 -30.118 18.088 1.00 36.20 228 ALA B C 1
ATOM 4913 O O . ALA B 1 228 ? 32.655 -30.790 17.228 1.00 36.98 228 ALA B O 1
ATOM 4915 N N . VAL B 1 229 ? 32.928 -30.154 19.378 1.00 35.91 229 VAL B N 1
ATOM 4916 C CA . VAL B 1 229 ? 31.883 -31.021 19.861 1.00 35.97 229 VAL B CA 1
ATOM 4917 C C . VAL B 1 229 ? 30.617 -30.217 20.152 1.00 36.31 229 VAL B C 1
ATOM 4918 O O . VAL B 1 229 ? 30.604 -29.336 21.013 1.00 34.86 229 VAL B O 1
ATOM 4922 N N . LYS B 1 230 ? 29.554 -30.522 19.412 1.00 36.80 230 LYS B N 1
ATOM 4923 C CA . LYS B 1 230 ? 28.262 -29.901 19.650 1.00 37.60 230 LYS B CA 1
ATOM 4924 C C . LYS B 1 230 ? 27.562 -30.607 20.792 1.00 38.60 230 LYS B C 1
ATOM 4925 O O . LYS B 1 230 ? 27.485 -31.848 20.820 1.00 38.84 230 LYS B O 1
ATOM 4931 N N . ILE B 1 231 ? 27.087 -29.821 21.762 1.00 39.30 231 ILE B N 1
ATOM 4932 C CA . ILE B 1 231 ? 26.314 -30.359 22.867 1.00 39.83 231 ILE B CA 1
ATOM 4933 C C . ILE B 1 231 ? 24.858 -30.175 22.467 1.00 41.23 231 ILE B C 1
ATOM 4934 O O . ILE B 1 231 ? 24.345 -29.042 22.468 1.00 39.95 231 ILE B O 1
ATOM 4939 N N . GLU B 1 232 ? 24.214 -31.297 22.127 1.00 41.47 232 GLU B N 1
ATOM 4940 C CA . GLU B 1 232 ? 22.930 -31.318 21.434 1.00 43.67 232 GLU B CA 1
ATOM 4941 C C . GLU B 1 232 ? 21.838 -32.169 22.099 1.00 44.18 232 GLU B C 1
ATOM 4942 O O . GLU B 1 232 ? 20.698 -32.164 21.638 1.00 44.80 232 GLU B O 1
ATOM 4948 N N . THR B 1 233 ? 22.183 -32.925 23.140 1.00 44.33 233 THR B N 1
ATOM 4949 C CA . THR B 1 233 ? 21.247 -33.868 23.749 1.00 45.28 233 THR B CA 1
ATOM 4950 C C . THR B 1 233 ? 21.365 -33.911 25.263 1.00 45.41 233 THR B C 1
ATOM 4951 O O . THR B 1 233 ? 22.385 -33.489 25.829 1.00 44.89 233 THR B O 1
ATOM 4955 N N . LYS B 1 234 ? 20.335 -34.468 25.905 1.00 45.91 234 LYS B N 1
ATOM 4956 C CA . LYS B 1 234 ? 20.350 -34.730 27.340 1.00 46.65 234 LYS B CA 1
ATOM 4957 C C . LYS B 1 234 ? 21.517 -35.630 27.696 1.00 46.25 234 LYS B C 1
ATOM 4958 O O . LYS B 1 234 ? 22.177 -35.429 28.717 1.00 46.68 234 LYS B O 1
ATOM 4964 N N . GLY B 1 235 ? 21.787 -36.602 26.831 1.00 45.83 235 GLY B N 1
ATOM 4965 C CA . GLY B 1 235 ? 22.906 -37.516 27.016 1.00 45.12 235 GLY B CA 1
ATOM 4966 C C . GLY B 1 235 ? 24.248 -36.808 27.045 1.00 44.01 235 GLY B C 1
ATOM 4967 O O . GLY B 1 235 ? 25.121 -37.169 27.836 1.00 44.11 235 GLY B O 1
ATOM 4968 N N . ALA B 1 236 ? 24.421 -35.806 26.186 1.00 42.62 236 ALA B N 1
ATOM 4969 C CA . ALA B 1 236 ? 25.644 -34.983 26.208 1.00 41.90 236 ALA B CA 1
ATOM 4970 C C . ALA B 1 236 ? 25.719 -34.143 27.490 1.00 42.14 236 ALA B C 1
ATOM 4971 O O . ALA B 1 236 ? 26.773 -34.074 28.133 1.00 41.69 236 ALA B O 1
ATOM 4973 N N . VAL B 1 237 ? 24.593 -33.520 27.847 1.00 42.55 237 VAL B N 1
ATOM 4974 C CA . VAL B 1 237 ? 24.480 -32.677 29.051 1.00 43.30 237 VAL B CA 1
ATOM 4975 C C . VAL B 1 237 ? 24.721 -33.459 30.360 1.00 44.44 237 VAL B C 1
ATOM 4976 O O . VAL B 1 237 ? 25.406 -32.973 31.259 1.00 45.17 237 VAL B O 1
ATOM 4980 N N . ASN B 1 238 ? 24.182 -34.671 30.459 1.00 45.62 238 ASN B N 1
ATOM 4981 C CA . ASN B 1 238 ? 24.446 -35.528 31.615 1.00 47.02 238 ASN B CA 1
ATOM 4982 C C . ASN B 1 238 ? 25.910 -35.986 31.664 1.00 47.42 238 ASN B C 1
ATOM 4983 O O . ASN B 1 238 ? 26.450 -36.260 32.734 1.00 47.86 238 ASN B O 1
ATOM 4988 N N . ASN B 1 239 ? 26.559 -36.039 30.505 1.00 47.42 239 ASN B N 1
ATOM 4989 C CA . ASN B 1 239 ? 27.963 -36.441 30.435 1.00 47.51 239 ASN B CA 1
ATOM 4990 C C . ASN B 1 239 ? 28.930 -35.275 30.193 1.00 46.50 239 ASN B C 1
ATOM 4991 O O . ASN B 1 239 ? 30.016 -35.456 29.647 1.00 45.82 239 ASN B O 1
ATOM 4996 N N . LEU B 1 240 ? 28.539 -34.089 30.643 1.00 46.19 240 LEU B N 1
ATOM 4997 C CA . LEU B 1 240 ? 29.161 -32.848 30.189 1.00 45.76 240 LEU B CA 1
ATOM 4998 C C . LEU B 1 240 ? 30.632 -32.760 30.590 1.00 46.08 240 LEU B C 1
ATOM 4999 O O . LEU B 1 240 ? 31.501 -32.433 29.779 1.00 45.80 240 LEU B O 1
ATOM 5004 N N . GLU B 1 241 ? 30.894 -33.103 31.841 1.00 47.21 241 GLU B N 1
ATOM 5005 C CA . GLU B 1 241 ? 32.222 -33.059 32.429 1.00 47.87 241 GLU B CA 1
ATOM 5006 C C . GLU B 1 241 ? 33.292 -33.771 31.596 1.00 47.21 241 GLU B C 1
ATOM 5007 O O . GLU B 1 241 ? 34.281 -33.148 31.213 1.00 46.23 241 GLU B O 1
ATOM 5013 N N . GLU B 1 242 ? 33.080 -35.063 31.320 1.00 47.24 242 GLU B N 1
ATOM 5014 C CA . GLU B 1 242 ? 34.023 -35.892 30.536 1.00 47.36 242 GLU B CA 1
ATOM 5015 C C . GLU B 1 242 ? 34.105 -35.421 29.087 1.00 45.48 242 GLU B C 1
ATOM 5016 O O . GLU B 1 242 ? 35.194 -35.297 28.539 1.00 44.79 242 GLU B O 1
ATOM 5022 N N . LEU B 1 243 ? 32.950 -35.113 28.499 1.00 43.81 243 LEU B N 1
ATOM 5023 C CA . LEU B 1 243 ? 32.862 -34.678 27.103 1.00 42.43 243 LEU B CA 1
ATOM 5024 C C . LEU B 1 243 ? 33.581 -33.345 26.824 1.00 41.39 243 LEU B C 1
ATOM 5025 O O . LEU B 1 243 ? 34.257 -33.192 25.804 1.00 40.90 243 LEU B O 1
ATOM 5030 N N . VAL B 1 244 ? 33.400 -32.375 27.711 1.00 40.74 244 VAL B N 1
ATOM 5031 C CA . VAL B 1 244 ? 34.071 -31.085 27.581 1.00 40.59 244 VAL B CA 1
ATOM 5032 C C . VAL B 1 244 ? 35.585 -31.294 27.626 1.00 41.00 244 VAL B C 1
ATOM 5033 O O . VAL B 1 244 ? 36.318 -30.713 26.822 1.00 40.46 244 VAL B O 1
ATOM 5037 N N . GLN B 1 245 ? 36.042 -32.147 28.540 1.00 41.37 245 GLN B N 1
ATOM 5038 C CA . GLN B 1 245 ? 37.485 -32.376 28.720 1.00 42.79 245 GLN B CA 1
ATOM 5039 C C . GLN B 1 245 ? 38.204 -33.068 27.560 1.00 42.94 245 GLN B C 1
ATOM 5040 O O . GLN B 1 245 ? 39.411 -32.911 27.426 1.00 42.89 245 GLN B O 1
ATOM 5046 N N . CYS B 1 246 ? 37.468 -33.780 26.703 1.00 43.21 246 CYS B N 1
ATOM 5047 C CA . CYS B 1 246 ? 38.085 -34.416 25.542 1.00 43.85 246 CYS B CA 1
ATOM 5048 C C . CYS B 1 246 ? 37.819 -33.687 24.211 1.00 42.73 246 CYS B C 1
ATOM 5049 O O . CYS B 1 246 ? 38.230 -34.163 23.152 1.00 42.91 246 CYS B O 1
ATOM 5052 N N . SER B 1 247 ? 37.162 -32.529 24.272 1.00 41.27 247 SER B N 1
ATOM 5053 C CA . SER B 1 247 ? 36.894 -31.716 23.084 1.00 40.76 247 SER B CA 1
ATOM 5054 C C . SER B 1 247 ? 38.027 -30.761 22.789 1.00 39.05 247 SER B C 1
ATOM 5055 O O . SER B 1 247 ? 38.728 -30.354 23.705 1.00 39.89 247 SER B O 1
ATOM 5058 N N . ASP B 1 248 ? 38.197 -30.376 21.526 1.00 36.84 248 ASP B N 1
ATOM 5059 C CA . ASP B 1 248 ? 39.051 -29.224 21.225 1.00 35.66 248 ASP B CA 1
ATOM 5060 C C . ASP B 1 248 ? 38.281 -27.887 21.288 1.00 34.62 248 ASP B C 1
ATOM 5061 O O . ASP B 1 248 ? 38.880 -26.849 21.506 1.00 34.18 248 ASP B O 1
ATOM 5066 N N . TYR B 1 249 ? 36.965 -27.917 21.061 1.00 33.43 249 TYR B N 1
ATOM 5067 C CA . TYR B 1 249 ? 36.135 -26.699 20.993 1.00 32.27 249 TYR B CA 1
ATOM 5068 C C . TYR B 1 249 ? 34.735 -27.208 21.346 1.00 32.56 249 TYR B C 1
ATOM 5069 O O . TYR B 1 249 ? 34.377 -28.298 20.920 1.00 32.37 249 TYR B O 1
ATOM 5078 N N . VAL B 1 250 ? 33.987 -26.473 22.171 1.00 32.17 250 VAL B N 1
ATOM 5079 C CA . VAL B 1 250 ? 32.634 -26.876 22.582 1.00 32.35 250 VAL B CA 1
ATOM 5080 C C . VAL B 1 250 ? 31.614 -25.937 21.935 1.00 32.16 250 VAL B C 1
ATOM 5081 O O . VAL B 1 250 ? 31.855 -24.737 21.843 1.00 31.71 250 VAL B O 1
ATOM 5085 N N . VAL B 1 251 ? 30.497 -26.488 21.461 1.00 32.26 251 VAL B N 1
ATOM 5086 C CA . VAL B 1 251 ? 29.440 -25.701 20.809 1.00 32.26 251 VAL B CA 1
ATOM 5087 C C . VAL B 1 251 ? 28.104 -25.970 21.490 1.00 33.60 251 VAL B C 1
ATOM 5088 O O . VAL B 1 251 ? 27.657 -27.127 21.588 1.00 34.19 251 VAL B O 1
ATOM 5092 N N . VAL B 1 252 ? 27.474 -24.912 22.000 1.00 33.76 252 VAL B N 1
ATOM 5093 C CA . VAL B 1 252 ? 26.082 -25.013 22.416 1.00 34.18 252 VAL B CA 1
ATOM 5094 C C . VAL B 1 252 ? 25.212 -24.943 21.150 1.00 35.48 252 VAL B C 1
ATOM 5095 O O . VAL B 1 252 ? 25.120 -23.901 20.537 1.00 35.87 252 VAL B O 1
ATOM 5099 N N . ALA B 1 253 ? 24.598 -26.058 20.755 1.00 36.20 253 ALA B N 1
ATOM 5100 C CA . ALA B 1 253 ? 23.731 -26.052 19.582 1.00 37.35 253 ALA B CA 1
ATOM 5101 C C . ALA B 1 253 ? 22.297 -25.866 20.080 1.00 38.21 253 ALA B C 1
ATOM 5102 O O . ALA B 1 253 ? 21.617 -26.826 20.451 1.00 37.64 253 ALA B O 1
ATOM 5104 N N . ARG B 1 254 ? 21.873 -24.604 20.144 1.00 38.82 254 ARG B N 1
ATOM 5105 C CA . ARG B 1 254 ? 20.620 -24.238 20.805 1.00 40.45 254 ARG B CA 1
ATOM 5106 C C . ARG B 1 254 ? 19.397 -24.859 20.126 1.00 41.28 254 ARG B C 1
ATOM 5107 O O . ARG B 1 254 ? 18.495 -25.303 20.820 1.00 41.01 254 ARG B O 1
ATOM 5115 N N . GLY B 1 255 ? 19.386 -24.899 18.792 1.00 41.37 255 GLY B N 1
ATOM 5116 C CA . GLY B 1 255 ? 18.266 -25.486 18.046 1.00 43.91 255 GLY B CA 1
ATOM 5117 C C . GLY B 1 255 ? 18.021 -26.935 18.429 1.00 45.22 255 GLY B C 1
ATOM 5118 O O . GLY B 1 255 ? 16.959 -27.273 18.976 1.00 45.56 255 GLY B O 1
ATOM 5119 N N . ASP B 1 256 ? 19.032 -27.775 18.192 1.00 46.15 256 ASP B N 1
ATOM 5120 C CA . ASP B 1 256 ? 18.967 -29.204 18.487 1.00 47.55 256 ASP B CA 1
ATOM 5121 C C . ASP B 1 256 ? 18.693 -29.495 19.959 1.00 47.43 256 ASP B C 1
ATOM 5122 O O . ASP B 1 256 ? 17.862 -30.344 20.286 1.00 47.26 256 ASP B O 1
ATOM 5127 N N . LEU B 1 257 ? 19.356 -28.756 20.844 1.00 46.98 257 LEU B N 1
ATOM 5128 C CA . LEU B 1 257 ? 19.208 -28.943 22.291 1.00 47.07 257 LEU B CA 1
ATOM 5129 C C . LEU B 1 257 ? 17.831 -28.532 22.798 1.00 48.41 257 LEU B C 1
ATOM 5130 O O . LEU B 1 257 ? 17.325 -29.091 23.776 1.00 48.76 257 LEU B O 1
ATOM 5135 N N . GLY B 1 258 ? 17.222 -27.553 22.130 1.00 49.10 258 GLY B N 1
ATOM 5136 C CA . GLY B 1 258 ? 15.896 -27.061 22.504 1.00 50.95 258 GLY B CA 1
ATOM 5137 C C . GLY B 1 258 ? 14.811 -28.120 22.385 1.00 51.95 258 GLY B C 1
ATOM 5138 O O . GLY B 1 258 ? 13.783 -28.051 23.059 1.00 52.98 258 GLY B O 1
ATOM 5139 N N . LEU B 1 259 ? 15.063 -29.106 21.531 1.00 52.66 259 LEU B N 1
ATOM 5140 C CA . LEU B 1 259 ? 14.178 -30.248 21.324 1.00 53.22 259 LEU B CA 1
ATOM 5141 C C . LEU B 1 259 ? 14.066 -31.176 22.532 1.00 53.57 259 LEU B C 1
ATOM 5142 O O . LEU B 1 259 ? 13.029 -31.824 22.719 1.00 55.11 259 LEU B O 1
ATOM 5147 N N . HIS B 1 260 ? 15.120 -31.240 23.345 1.00 52.87 260 HIS B N 1
ATOM 5148 C CA . HIS B 1 260 ? 15.156 -32.148 24.494 1.00 52.29 260 HIS B CA 1
ATOM 5149 C C . HIS B 1 260 ? 14.809 -31.480 25.824 1.00 52.07 260 HIS B C 1
ATOM 5150 O O . HIS B 1 260 ? 14.626 -32.145 26.844 1.00 51.67 260 HIS B O 1
ATOM 5157 N N . TYR B 1 261 ? 14.697 -30.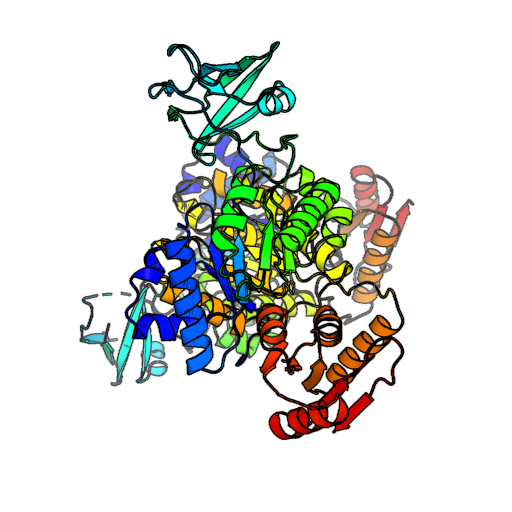154 25.793 1.00 51.48 261 TYR B N 1
ATOM 5158 C CA . TYR B 1 261 ? 14.393 -29.362 26.981 1.00 51.12 261 TYR B CA 1
ATOM 5159 C C . TYR B 1 261 ? 13.175 -28.482 26.755 1.00 51.62 261 TYR B C 1
ATOM 5160 O O . TYR B 1 261 ? 12.794 -28.221 25.614 1.00 52.54 261 TYR B O 1
ATOM 5169 N N . GLY B 1 262 ? 12.557 -28.027 27.834 1.00 52.01 262 GLY B N 1
ATOM 5170 C CA . GLY B 1 262 ? 11.502 -27.019 27.709 1.00 53.02 262 GLY B CA 1
ATOM 5171 C C . GLY B 1 262 ? 12.135 -25.716 27.236 1.00 52.73 262 GLY B C 1
ATOM 5172 O O . GLY B 1 262 ? 13.346 -25.502 27.392 1.00 52.41 262 GLY B O 1
ATOM 5173 N N . LEU B 1 263 ? 11.322 -24.848 26.648 1.00 53.05 263 LEU B N 1
ATOM 5174 C CA . LEU B 1 263 ? 11.798 -23.548 26.171 1.00 52.37 263 LEU B CA 1
ATOM 5175 C C . LEU B 1 263 ? 12.381 -22.713 27.333 1.00 51.84 263 LEU B C 1
ATOM 5176 O O . LEU B 1 263 ? 13.436 -22.089 27.199 1.00 51.09 263 LEU B O 1
ATOM 5181 N N . ASP B 1 264 ? 11.709 -22.770 28.486 1.00 51.85 264 ASP B N 1
ATOM 5182 C CA . ASP B 1 264 ? 12.117 -22.066 29.714 1.00 51.39 264 ASP B CA 1
ATOM 5183 C C . ASP B 1 264 ? 13.307 -22.690 30.467 1.00 50.83 264 ASP B C 1
ATOM 5184 O O . ASP B 1 264 ? 13.869 -22.064 31.378 1.00 50.91 264 ASP B O 1
ATOM 5189 N N . ALA B 1 265 ? 13.680 -23.915 30.094 1.00 50.32 265 ALA B N 1
ATOM 5190 C CA . ALA B 1 265 ? 14.767 -24.645 30.752 1.00 49.73 265 ALA B CA 1
ATOM 5191 C C . ALA B 1 265 ? 16.134 -24.474 30.076 1.00 48.88 265 ALA B C 1
ATOM 5192 O O . ALA B 1 265 ? 17.171 -24.772 30.673 1.00 48.63 265 ALA B O 1
ATOM 5194 N N . LEU B 1 266 ? 16.123 -24.011 28.832 1.00 47.96 266 LEU B N 1
ATOM 5195 C CA . LEU B 1 266 ? 17.329 -23.958 28.012 1.00 47.20 266 LEU B CA 1
ATOM 5196 C C . LEU B 1 266 ? 18.389 -22.910 28.438 1.00 46.11 266 LEU B C 1
ATOM 5197 O O . LEU B 1 266 ? 19.577 -23.158 28.261 1.00 45.61 266 LEU B O 1
ATOM 5202 N N . PRO B 1 267 ? 17.969 -21.716 28.932 1.00 45.45 267 PRO B N 1
ATOM 5203 C CA . PRO B 1 267 ? 18.955 -20.758 29.456 1.00 44.42 267 PRO B CA 1
ATOM 5204 C C . PRO B 1 267 ? 19.879 -21.267 30.572 1.00 43.79 267 PRO B C 1
ATOM 5205 O O . PRO B 1 267 ? 21.054 -20.912 30.587 1.00 43.02 267 PRO B O 1
ATOM 5209 N N . ILE B 1 268 ? 19.348 -22.063 31.505 1.00 43.49 268 ILE B N 1
ATOM 5210 C CA . ILE B 1 268 ? 20.139 -22.704 32.562 1.00 42.96 268 ILE B CA 1
ATOM 5211 C C . ILE B 1 268 ? 21.161 -23.686 31.970 1.00 41.55 268 ILE B C 1
ATOM 5212 O O . ILE B 1 268 ? 22.276 -23.767 32.444 1.00 40.48 268 ILE B O 1
ATOM 5217 N N . VAL B 1 269 ? 20.748 -24.432 30.946 1.00 40.96 269 VAL B N 1
ATOM 5218 C CA . VAL B 1 269 ? 21.578 -25.458 30.305 1.00 39.96 269 VAL B CA 1
ATOM 5219 C C . VAL B 1 269 ? 22.738 -24.806 29.537 1.00 39.65 269 VAL B C 1
ATOM 5220 O O . VAL B 1 269 ? 23.898 -25.225 29.675 1.00 38.55 269 VAL B O 1
ATOM 5224 N N . GLN B 1 270 ? 22.424 -23.762 28.766 1.00 38.70 270 GLN B N 1
ATOM 5225 C CA . GLN B 1 270 ? 23.442 -22.982 28.070 1.00 38.98 270 GLN B CA 1
ATOM 5226 C C . GLN B 1 270 ? 24.476 -22.473 29.069 1.00 38.31 270 GLN B C 1
ATO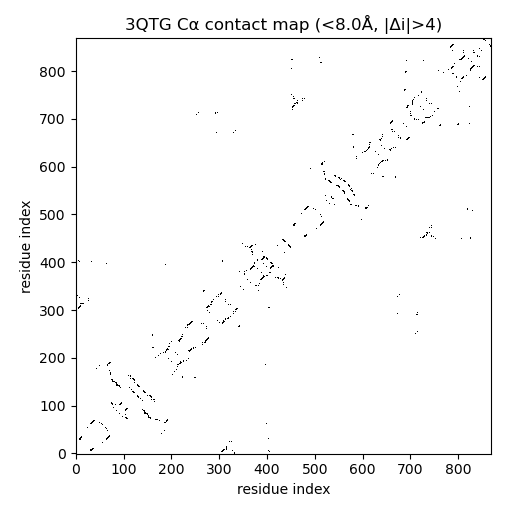M 5227 O O . GLN B 1 270 ? 25.679 -22.535 28.831 1.00 36.89 270 GLN B O 1
ATOM 5233 N N . ARG B 1 271 ? 23.991 -21.974 30.196 1.00 39.17 271 ARG B N 1
ATOM 5234 C CA . ARG B 1 271 ? 24.877 -21.429 31.220 1.00 40.29 271 ARG B CA 1
ATOM 5235 C C . ARG B 1 271 ? 25.811 -22.478 31.828 1.00 39.70 271 ARG B C 1
ATOM 5236 O O . ARG B 1 271 ? 26.995 -22.215 32.021 1.00 39.93 271 ARG B O 1
ATOM 5244 N N . ARG B 1 272 ? 25.278 -23.664 32.116 1.00 39.38 272 ARG B N 1
ATOM 5245 C CA . ARG B 1 272 ? 26.073 -24.763 32.645 1.00 40.13 272 ARG B CA 1
ATOM 5246 C C . ARG B 1 272 ? 27.146 -25.197 31.641 1.00 37.85 272 ARG B C 1
ATOM 5247 O O . ARG B 1 272 ? 28.290 -25.462 32.021 1.00 38.00 272 ARG B O 1
ATOM 5255 N N . ILE B 1 273 ? 26.776 -25.253 30.364 1.00 36.65 273 ILE B N 1
ATOM 5256 C CA . ILE B 1 273 ? 27.701 -25.639 29.291 1.00 35.35 273 ILE B CA 1
ATOM 5257 C C . ILE B 1 273 ? 28.843 -24.645 29.141 1.00 34.83 273 ILE B C 1
ATOM 5258 O O . ILE B 1 273 ? 29.993 -25.043 29.014 1.00 33.69 273 ILE B O 1
ATOM 5263 N N . VAL B 1 274 ? 28.504 -23.354 29.137 1.00 34.73 274 VAL B N 1
ATOM 5264 C CA . VAL B 1 274 ? 29.494 -22.287 29.010 1.00 34.46 274 VAL B CA 1
ATOM 5265 C C . VAL B 1 274 ? 30.394 -22.260 30.245 1.00 35.12 274 VAL B C 1
ATOM 5266 O O . VAL B 1 274 ? 31.602 -22.258 30.105 1.00 35.40 274 VAL B O 1
ATOM 5270 N N . HIS B 1 275 ? 29.801 -22.267 31.443 1.00 36.13 275 HIS B N 1
ATOM 5271 C CA . HIS B 1 275 ? 30.582 -22.272 32.673 1.00 37.47 275 HIS B CA 1
ATOM 5272 C C . HIS B 1 275 ? 31.558 -23.462 32.722 1.00 36.93 275 HIS B C 1
ATOM 5273 O O . HIS B 1 275 ? 32.727 -23.276 33.029 1.00 37.00 275 HIS B O 1
ATOM 5280 N N . THR B 1 276 ? 31.085 -24.662 32.391 1.00 35.84 276 THR B N 1
ATOM 5281 C CA . THR B 1 276 ? 31.960 -25.849 32.324 1.00 35.75 276 THR B CA 1
ATOM 5282 C C . THR B 1 276 ? 33.117 -25.779 31.340 1.00 34.76 276 THR B C 1
ATOM 5283 O O . THR B 1 276 ? 34.233 -26.148 31.693 1.00 35.09 276 THR B O 1
ATOM 5287 N N . SER B 1 277 ? 32.867 -25.333 30.115 1.00 34.49 277 SER B N 1
ATOM 5288 C CA . SER B 1 277 ? 33.968 -25.154 29.147 1.00 34.87 277 SER B CA 1
ATOM 5289 C C . SER B 1 277 ? 34.995 -24.141 29.604 1.00 34.48 277 SER B C 1
ATOM 5290 O O . SER B 1 277 ? 36.193 -24.367 29.415 1.00 34.14 277 SER B O 1
ATOM 5293 N N . LEU B 1 278 ? 34.527 -23.010 30.144 1.00 35.18 278 LEU B N 1
ATOM 5294 C CA . LEU B 1 278 ? 35.436 -21.963 30.673 1.00 36.56 278 LEU B CA 1
ATOM 5295 C C . LEU B 1 278 ? 36.273 -22.496 31.835 1.00 37.08 278 LEU B C 1
ATOM 5296 O O . LEU B 1 278 ? 37.451 -22.189 31.935 1.00 37.30 278 LEU B O 1
ATOM 5301 N N . LYS B 1 279 ? 35.645 -23.288 32.708 1.00 38.20 279 LYS B N 1
ATOM 5302 C CA . LYS B 1 279 ? 36.308 -23.913 33.862 1.00 40.00 279 LYS B CA 1
ATOM 5303 C C . LYS B 1 279 ? 37.465 -24.818 33.409 1.00 39.31 279 LYS B C 1
ATOM 5304 O O . LYS B 1 279 ? 38.555 -24.756 33.982 1.00 39.22 279 LYS B O 1
ATOM 5310 N N . TYR B 1 280 ? 37.230 -25.595 32.348 1.00 39.13 280 TYR B N 1
ATOM 5311 C CA . TYR B 1 280 ? 38.233 -26.514 31.800 1.00 39.26 280 TYR B CA 1
ATOM 5312 C C . TYR B 1 280 ? 39.079 -25.963 30.660 1.00 38.24 280 TYR B C 1
ATOM 5313 O O . TYR B 1 280 ? 39.833 -26.726 30.020 1.00 37.71 280 TYR B O 1
ATOM 5322 N N . GLY B 1 281 ? 38.947 -24.663 30.392 1.00 36.41 281 GLY B N 1
ATOM 5323 C CA . GLY B 1 281 ? 39.858 -24.002 29.466 1.00 34.24 281 GLY B CA 1
ATOM 5324 C C . GLY B 1 281 ? 39.683 -24.430 28.029 1.00 33.02 281 GLY B C 1
ATOM 5325 O O . GLY B 1 281 ? 40.663 -24.519 27.276 1.00 31.87 281 GLY B O 1
ATOM 5326 N N . LYS B 1 282 ? 38.425 -24.670 27.655 1.00 32.39 282 LYS B N 1
ATOM 5327 C CA . LYS B 1 282 ? 38.050 -25.067 26.300 1.00 31.63 282 LYS B CA 1
ATOM 5328 C C . LYS B 1 282 ? 37.332 -23.913 25.585 1.00 31.10 282 LYS B C 1
ATOM 5329 O O . LYS B 1 282 ? 36.369 -23.358 26.111 1.00 29.64 282 LYS B O 1
ATOM 5335 N N . PRO B 1 283 ? 37.791 -23.561 24.374 1.00 31.31 283 PRO B N 1
ATOM 5336 C CA . PRO B 1 283 ? 37.042 -22.559 23.607 1.00 31.47 283 PRO B CA 1
ATOM 5337 C C . PRO B 1 283 ? 35.571 -22.972 23.459 1.00 31.30 283 PRO B C 1
ATOM 5338 O O . PRO B 1 283 ? 35.275 -24.163 23.400 1.00 30.19 283 PRO B O 1
ATOM 5342 N N . ILE B 1 284 ? 34.670 -21.992 23.487 1.00 31.06 284 ILE B N 1
ATOM 5343 C CA . ILE B 1 284 ? 33.231 -22.257 23.566 1.00 31.90 284 ILE B CA 1
ATOM 5344 C C . ILE B 1 284 ? 32.441 -21.292 22.644 1.00 32.19 284 ILE B C 1
ATOM 5345 O O . ILE B 1 284 ? 32.610 -20.063 22.678 1.00 33.00 284 ILE B O 1
ATOM 5350 N N . ALA B 1 285 ? 31.582 -21.877 21.823 1.00 32.00 285 ALA B N 1
ATOM 5351 C CA . ALA B 1 285 ? 30.715 -21.171 20.898 1.00 31.53 285 ALA B CA 1
ATOM 5352 C C . ALA B 1 285 ? 29.255 -21.401 21.260 1.00 32.06 285 ALA B C 1
ATOM 5353 O O . ALA B 1 285 ? 28.888 -22.460 21.772 1.00 32.09 285 ALA B O 1
ATOM 5355 N N . VAL B 1 286 ? 28.408 -20.424 20.969 1.00 32.19 286 VAL B N 1
ATOM 5356 C CA . VAL B 1 286 ? 26.969 -20.643 21.040 1.00 32.22 286 VAL B CA 1
ATOM 5357 C C . VAL B 1 286 ? 26.474 -20.530 19.586 1.00 33.29 286 VAL B C 1
ATOM 5358 O O . VAL B 1 286 ? 26.791 -19.560 18.889 1.00 33.49 286 VAL B O 1
ATOM 5362 N N . ALA B 1 287 ? 25.748 -21.550 19.122 1.00 33.96 287 ALA B N 1
ATOM 5363 C CA . ALA B 1 287 ? 25.295 -21.613 17.736 1.00 35.47 287 ALA B CA 1
ATOM 5364 C C . ALA B 1 287 ? 23.778 -21.693 17.613 1.00 36.31 287 ALA B C 1
ATOM 5365 O O . ALA B 1 287 ? 23.122 -22.274 18.476 1.00 36.35 287 ALA B O 1
ATOM 5367 N N . THR B 1 288 ? 23.270 -21.138 16.507 1.00 37.99 288 THR B N 1
ATOM 5368 C CA . THR B 1 288 ? 21.859 -21.183 16.051 1.00 39.80 288 THR B CA 1
ATOM 5369 C C . THR B 1 288 ? 20.892 -20.332 16.882 1.00 40.71 288 THR B C 1
ATOM 5370 O O . THR B 1 288 ? 21.122 -20.086 18.066 1.00 40.03 288 THR B O 1
ATOM 5374 N N . GLN B 1 289 ? 19.800 -19.899 16.252 1.00 41.96 289 GLN B N 1
ATOM 5375 C CA . GLN B 1 289 ? 18.760 -19.134 16.944 1.00 43.97 289 GLN B CA 1
ATOM 5376 C C . GLN B 1 289 ? 19.320 -17.893 17.647 1.00 42.92 289 GLN B C 1
ATOM 5377 O O . GLN B 1 289 ? 18.994 -17.620 18.819 1.00 44.32 289 GLN B O 1
ATOM 5383 N N . LEU B 1 290 ? 20.180 -17.149 16.968 1.00 41.99 290 LEU B N 1
ATOM 5384 C CA . LEU B 1 290 ? 20.719 -15.922 17.559 1.00 41.23 290 LEU B CA 1
ATOM 5385 C C . LEU B 1 290 ? 20.032 -14.681 16.983 1.00 40.73 290 LEU B C 1
ATOM 5386 O O . LEU B 1 290 ? 19.597 -13.805 17.732 1.00 40.45 290 LEU B O 1
ATOM 5391 N N . LEU B 1 291 ? 19.966 -14.605 15.658 1.00 40.81 291 LEU B N 1
ATOM 5392 C CA . LEU B 1 291 ? 19.225 -13.532 14.965 1.00 42.03 291 LEU B CA 1
ATOM 5393 C C . LEU B 1 291 ? 18.196 -14.129 13.988 1.00 42.99 291 LEU B C 1
ATOM 5394 O O . LEU B 1 291 ? 18.085 -13.687 12.830 1.00 42.74 291 LEU B O 1
ATOM 5399 N N . ASP B 1 292 ? 17.440 -15.114 14.478 1.00 43.59 292 ASP B N 1
ATOM 5400 C CA . ASP B 1 292 ? 16.433 -15.846 13.697 1.00 45.21 292 ASP B CA 1
ATOM 5401 C C . ASP B 1 292 ? 15.442 -15.018 12.863 1.00 45.12 292 ASP B C 1
ATOM 5402 O O . ASP B 1 292 ? 15.199 -15.359 11.711 1.00 45.27 292 ASP B O 1
ATOM 5407 N N . SER B 1 293 ? 14.847 -13.972 13.451 1.00 44.76 293 SER B N 1
ATOM 5408 C CA . SER B 1 293 ? 13.948 -13.076 12.718 1.00 44.33 293 SER B CA 1
ATOM 5409 C C . SER B 1 293 ? 14.605 -12.422 11.479 1.00 44.26 293 SER B C 1
ATOM 5410 O O . SER B 1 293 ? 13.907 -11.978 10.571 1.00 44.38 293 SER B O 1
ATOM 5413 N N . MET B 1 294 ? 15.941 -12.359 11.449 1.00 43.70 294 MET B N 1
ATOM 5414 C CA . MET B 1 294 ? 16.656 -11.732 10.324 1.00 43.10 294 MET B CA 1
ATOM 5415 C C . MET B 1 294 ? 16.659 -12.538 9.030 1.00 43.73 294 MET B C 1
ATOM 5416 O O . MET B 1 294 ? 17.106 -12.055 7.991 1.00 43.25 294 MET B O 1
ATOM 5421 N N . GLN B 1 295 ? 16.133 -13.760 9.091 1.00 44.14 295 GLN B N 1
ATOM 5422 C CA . GLN B 1 295 ? 15.835 -14.508 7.877 1.00 45.37 295 GLN B CA 1
ATOM 5423 C C . GLN B 1 295 ? 14.865 -13.767 6.937 1.00 46.11 295 GLN B C 1
ATOM 5424 O O . GLN B 1 295 ? 14.908 -13.995 5.731 1.00 46.29 295 GLN B O 1
ATOM 5430 N N . SER B 1 296 ? 14.027 -12.883 7.495 1.00 46.64 296 SER B N 1
ATOM 5431 C CA . SER B 1 296 ? 12.929 -12.210 6.772 1.00 48.13 296 SER B CA 1
ATOM 5432 C C . SER B 1 296 ? 12.904 -10.701 6.980 1.00 48.05 296 SER B C 1
ATOM 5433 O O . SER B 1 296 ? 12.077 -10.006 6.394 1.00 48.84 296 SER B O 1
ATOM 5436 N N . SER B 1 297 ? 13.781 -10.205 7.850 1.00 47.18 297 SER B N 1
ATOM 5437 C CA . SER B 1 297 ? 13.871 -8.781 8.144 1.00 46.21 297 SER B CA 1
ATOM 5438 C C . SER B 1 297 ? 15.338 -8.332 8.211 1.00 44.90 297 SER B C 1
ATOM 5439 O O . SER B 1 297 ? 16.195 -9.082 8.686 1.00 43.83 297 SER B O 1
ATOM 5442 N N . PRO B 1 298 ? 15.641 -7.105 7.736 1.00 44.31 298 PRO B N 1
ATOM 5443 C CA . PRO B 1 298 ? 17.047 -6.668 7.774 1.00 43.19 298 PRO B CA 1
ATOM 5444 C C . PRO B 1 298 ? 17.440 -6.028 9.116 1.00 42.64 298 PRO B C 1
ATOM 5445 O O . PRO B 1 298 ? 18.509 -5.424 9.234 1.00 42.62 298 PRO B O 1
ATOM 5449 N N . ILE B 1 299 ? 16.561 -6.138 10.106 1.00 42.33 299 ILE B N 1
ATOM 5450 C CA . ILE B 1 299 ? 16.807 -5.625 11.452 1.00 42.14 299 ILE B CA 1
ATOM 5451 C C . ILE B 1 299 ? 16.318 -6.692 12.421 1.00 41.31 299 ILE B C 1
ATOM 5452 O O . ILE B 1 299 ? 15.234 -7.233 12.216 1.00 42.13 299 ILE B O 1
ATOM 5457 N N . PRO B 1 300 ? 17.098 -6.997 13.488 1.00 40.59 300 PRO B N 1
ATOM 5458 C CA . PRO B 1 300 ? 16.642 -7.941 14.525 1.00 39.84 300 PRO B CA 1
ATOM 5459 C C . PRO B 1 300 ? 15.593 -7.344 15.469 1.00 40.06 300 PRO B C 1
ATOM 5460 O O . PRO B 1 300 ? 15.419 -6.132 15.499 1.00 39.81 300 PRO B O 1
ATOM 5464 N N . THR B 1 301 ? 14.944 -8.204 16.259 1.00 39.66 301 THR B N 1
ATOM 5465 C CA . THR B 1 301 ? 14.088 -7.763 17.362 1.00 39.87 301 THR B CA 1
ATOM 5466 C C . THR B 1 301 ? 14.976 -7.297 18.520 1.00 39.39 301 THR B C 1
ATOM 5467 O O . THR B 1 301 ? 16.148 -7.699 18.619 1.00 38.92 301 THR B O 1
ATOM 5471 N N . ARG B 1 302 ? 14.422 -6.442 19.377 1.00 39.33 302 ARG B N 1
ATOM 5472 C CA . ARG B 1 302 ? 15.052 -6.050 20.649 1.00 39.58 302 ARG B CA 1
ATOM 5473 C C . ARG B 1 302 ? 15.420 -7.238 21.536 1.00 38.06 302 ARG B C 1
ATOM 5474 O O . ARG B 1 302 ? 16.482 -7.249 22.134 1.00 38.29 302 ARG B O 1
ATOM 5482 N N . ALA B 1 303 ? 14.530 -8.216 21.647 1.00 37.86 303 ALA B N 1
ATOM 5483 C CA . ALA B 1 303 ? 14.820 -9.407 22.444 1.00 37.61 303 ALA B CA 1
ATOM 5484 C C . ALA B 1 303 ? 16.041 -10.166 21.899 1.00 36.66 303 ALA B C 1
ATOM 5485 O O . ALA B 1 303 ? 16.836 -10.667 22.674 1.00 36.52 303 ALA B O 1
ATOM 5487 N N . GLU B 1 304 ? 16.194 -10.204 20.576 1.00 36.53 304 GLU B N 1
ATOM 5488 C CA . GLU B 1 304 ? 17.320 -10.887 19.912 1.00 36.60 304 GLU B CA 1
ATOM 5489 C C . GLU B 1 304 ? 18.645 -10.175 20.128 1.00 36.45 304 GLU B C 1
ATOM 5490 O O . GLU B 1 304 ? 19.689 -10.816 20.256 1.00 34.96 304 GLU B O 1
ATOM 5496 N N . ILE B 1 305 ? 18.589 -8.841 20.124 1.00 36.77 305 ILE B N 1
ATOM 5497 C CA . ILE B 1 305 ? 19.714 -7.986 20.484 1.00 36.30 305 ILE B CA 1
ATOM 5498 C C . ILE B 1 305 ? 20.144 -8.251 21.933 1.00 36.61 305 ILE B C 1
ATOM 5499 O O . ILE B 1 305 ? 21.323 -8.406 22.203 1.00 36.66 305 ILE B O 1
ATOM 5504 N N . ASN B 1 306 ? 19.187 -8.302 22.852 1.00 37.73 306 ASN B N 1
ATOM 5505 C CA . ASN B 1 306 ? 19.470 -8.584 24.269 1.00 38.80 306 ASN B CA 1
ATOM 5506 C C . ASN B 1 306 ? 20.088 -9.969 24.464 1.00 37.85 306 ASN B C 1
ATOM 5507 O O . ASN B 1 306 ? 21.071 -10.115 25.168 1.00 38.34 306 ASN B O 1
ATOM 5512 N N . ASP B 1 307 ? 19.508 -10.965 23.810 1.00 37.97 307 ASP B N 1
ATOM 5513 C CA . ASP B 1 307 ? 20.000 -12.357 23.810 1.00 37.74 307 ASP B CA 1
ATOM 5514 C C . ASP B 1 307 ? 21.434 -12.434 23.285 1.00 36.89 307 ASP B C 1
ATOM 5515 O O . ASP B 1 307 ? 22.293 -13.057 23.914 1.00 36.94 307 ASP B O 1
ATOM 5520 N N . VAL B 1 308 ? 21.714 -11.782 22.156 1.00 36.34 308 VAL B N 1
ATOM 5521 C CA . VAL B 1 308 ? 23.079 -11.780 21.625 1.00 35.48 308 VAL B CA 1
ATOM 5522 C C . VAL B 1 308 ? 24.017 -11.110 22.615 1.00 35.34 308 VAL B C 1
ATOM 5523 O O . VAL B 1 308 ? 25.119 -11.606 22.834 1.00 34.99 308 VAL B O 1
ATOM 5527 N N . PHE B 1 309 ? 23.575 -9.979 23.183 1.00 34.69 309 PHE B N 1
ATOM 5528 C CA . PHE B 1 309 ? 24.385 -9.181 24.074 1.00 34.57 309 PHE B CA 1
ATOM 5529 C C . PHE B 1 309 ? 24.755 -9.939 25.356 1.00 34.85 309 PHE B C 1
ATOM 5530 O O . PHE B 1 309 ? 25.916 -9.926 25.759 1.00 34.02 309 PHE B O 1
ATOM 5538 N N . THR B 1 310 ? 23.763 -10.579 25.987 1.00 35.33 310 THR B N 1
ATOM 5539 C CA . THR B 1 310 ? 23.958 -11.281 27.262 1.00 36.30 310 THR B CA 1
ATOM 5540 C C . THR B 1 310 ? 24.760 -12.572 27.052 1.00 36.56 310 THR B C 1
ATOM 5541 O O . THR B 1 310 ? 25.565 -12.966 27.900 1.00 36.37 310 THR B O 1
ATOM 5545 N N . THR B 1 311 ? 24.566 -13.208 25.904 1.00 36.09 311 THR B N 1
ATOM 5546 C CA . THR B 1 311 ? 25.330 -14.407 25.574 1.00 36.08 311 THR B CA 1
ATOM 5547 C C . THR B 1 311 ? 26.801 -14.053 25.356 1.00 36.16 311 THR B C 1
ATOM 5548 O O . THR B 1 311 ? 27.666 -14.716 25.919 1.00 36.47 311 THR B O 1
ATOM 5552 N N . ALA B 1 312 ? 27.087 -13.013 24.564 1.00 35.89 312 ALA B N 1
ATOM 5553 C CA . ALA B 1 312 ? 28.472 -12.538 24.413 1.00 36.38 312 ALA B CA 1
ATOM 5554 C C . ALA B 1 312 ? 29.092 -12.123 25.758 1.00 36.75 312 ALA B C 1
ATOM 5555 O O . ALA B 1 312 ? 30.232 -12.429 26.039 1.00 36.53 312 ALA B O 1
ATOM 5557 N N . SER B 1 313 ? 28.319 -11.400 26.563 1.00 37.95 313 SER B N 1
ATOM 5558 C CA . SER B 1 313 ? 28.765 -10.906 27.858 1.00 38.77 313 SER B CA 1
ATOM 5559 C C . SER B 1 313 ? 29.279 -12.010 28.810 1.00 39.10 313 SER B C 1
ATOM 5560 O O . SER B 1 313 ? 30.143 -11.733 29.630 1.00 38.02 313 SER B O 1
ATOM 5563 N N . MET B 1 314 ? 28.736 -13.231 28.703 1.00 39.86 314 MET B N 1
ATOM 5564 C CA . MET B 1 314 ? 29.223 -14.417 29.462 1.00 41.99 314 MET B CA 1
ATOM 5565 C C . MET B 1 314 ? 30.698 -14.806 29.194 1.00 39.50 314 MET B C 1
ATOM 5566 O O . MET B 1 314 ? 31.322 -15.522 30.001 1.00 39.97 314 MET B O 1
ATOM 5571 N N . GLY B 1 315 ? 31.236 -14.389 28.052 1.00 37.34 315 GLY B N 1
ATOM 5572 C CA . GLY B 1 315 ? 32.651 -14.610 27.746 1.00 35.11 315 GLY B CA 1
ATOM 5573 C C . GLY B 1 315 ? 32.922 -15.743 26.763 1.00 33.29 315 GLY B C 1
ATOM 5574 O O . GLY B 1 315 ? 34.010 -16.279 26.737 1.00 32.69 315 GLY B O 1
ATOM 5575 N N . VAL B 1 316 ? 31.937 -16.094 25.931 1.00 32.18 316 VAL B N 1
ATOM 5576 C CA . VAL B 1 316 ? 32.127 -17.168 24.946 1.00 30.51 316 VAL B CA 1
ATOM 5577 C C . VAL B 1 316 ? 33.172 -16.739 23.919 1.00 29.81 316 VAL B C 1
ATOM 5578 O O . VAL B 1 316 ? 33.341 -15.548 23.690 1.00 29.97 316 VAL B O 1
ATOM 5582 N N . ASP B 1 317 ? 33.903 -17.687 23.338 1.00 28.69 317 ASP B N 1
ATOM 5583 C CA . ASP B 1 317 ? 34.843 -17.376 22.253 1.00 28.57 317 ASP B CA 1
ATOM 5584 C C . ASP B 1 317 ? 34.179 -16.811 21.003 1.00 28.28 317 ASP B C 1
ATOM 5585 O O . ASP B 1 317 ? 34.682 -15.867 20.405 1.00 27.66 317 ASP B O 1
ATOM 5590 N N . SER B 1 318 ? 33.061 -17.406 20.600 1.00 28.17 318 SER B N 1
ATOM 5591 C CA . SER B 1 318 ? 32.477 -17.123 19.305 1.00 28.76 318 SER B CA 1
ATOM 5592 C C . SER B 1 318 ? 30.979 -17.327 19.281 1.00 30.16 318 SER B C 1
ATOM 5593 O O . SER B 1 318 ? 30.428 -18.073 20.104 1.00 30.17 318 SER B O 1
ATOM 5596 N N . LEU B 1 319 ? 30.323 -16.669 18.320 1.00 30.89 319 LEU B N 1
ATOM 5597 C CA . LEU B 1 319 ? 28.887 -16.876 18.065 1.00 31.89 319 LEU B CA 1
ATOM 5598 C C . LEU B 1 319 ? 28.695 -17.251 16.608 1.00 32.22 319 LEU B C 1
ATOM 5599 O O . LEU B 1 319 ? 29.313 -16.663 15.732 1.00 31.24 319 LEU B O 1
ATOM 5604 N N . TRP B 1 320 ? 27.877 -18.279 16.366 1.00 33.27 320 TRP B N 1
ATOM 5605 C CA . TRP B 1 320 ? 27.728 -18.844 15.027 1.00 33.84 320 TRP B CA 1
ATOM 5606 C C . TRP B 1 320 ? 26.329 -18.583 14.511 1.00 34.75 320 TRP B C 1
ATOM 5607 O O . TRP B 1 320 ? 25.353 -19.059 15.083 1.00 34.83 320 TRP B O 1
ATOM 5618 N N . LEU B 1 321 ? 26.245 -17.825 13.428 1.00 36.15 321 LEU B N 1
ATOM 5619 C CA . LEU B 1 321 ? 24.998 -17.663 12.686 1.00 36.54 321 LEU B CA 1
ATOM 5620 C C . LEU B 1 321 ? 24.844 -18.857 11.756 1.00 38.27 321 LEU B C 1
ATOM 5621 O O . LEU B 1 321 ? 25.826 -19.346 11.188 1.00 36.87 321 LEU B O 1
ATOM 5626 N N . THR B 1 322 ? 23.613 -19.355 11.633 1.00 39.72 322 THR B N 1
ATOM 5627 C CA . THR B 1 322 ? 23.361 -20.500 10.763 1.00 41.67 322 THR B CA 1
ATOM 5628 C C . THR B 1 322 ? 22.405 -20.124 9.615 1.00 42.41 322 THR B C 1
ATOM 5629 O O . THR B 1 322 ? 22.856 -19.634 8.565 1.00 42.83 322 THR B O 1
ATOM 5633 N N . ASN B 1 323 ? 21.107 -20.324 9.825 1.00 43.45 323 ASN B N 1
ATOM 5634 C CA . ASN B 1 323 ? 20.084 -20.051 8.804 1.00 44.29 323 ASN B CA 1
ATOM 5635 C C . ASN B 1 323 ? 20.015 -18.599 8.375 1.00 43.90 323 ASN B C 1
ATOM 5636 O O . ASN B 1 323 ? 19.670 -18.302 7.238 1.00 44.29 323 ASN B O 1
ATOM 5641 N N . GLU B 1 324 ? 20.329 -17.699 9.303 1.00 43.28 324 GLU B N 1
ATOM 5642 C CA . GLU B 1 324 ? 20.257 -16.259 9.093 1.00 42.83 324 GLU B CA 1
ATOM 5643 C C . GLU B 1 324 ? 21.132 -15.822 7.942 1.00 42.16 324 GLU B C 1
ATOM 5644 O O . GLU B 1 324 ? 20.853 -14.818 7.303 1.00 42.82 324 GLU B O 1
ATOM 5650 N N . THR B 1 325 ? 22.210 -16.560 7.691 1.00 41.27 325 THR B N 1
ATOM 5651 C CA . THR B 1 325 ? 23.102 -16.237 6.586 1.00 40.22 325 THR B CA 1
ATOM 5652 C C . THR B 1 325 ? 23.118 -17.280 5.489 1.00 40.62 325 THR B C 1
ATOM 5653 O O . THR B 1 325 ? 23.400 -16.940 4.356 1.00 40.95 325 THR B O 1
ATOM 5657 N N . ALA B 1 326 ? 22.875 -18.550 5.826 1.00 41.04 326 ALA B N 1
ATOM 5658 C CA . ALA B 1 326 ? 22.984 -19.641 4.855 1.00 42.25 326 ALA B CA 1
ATOM 5659 C C . ALA B 1 326 ? 21.861 -19.604 3.824 1.00 43.73 326 ALA B C 1
ATOM 5660 O O . ALA B 1 326 ? 22.093 -19.860 2.647 1.00 45.13 326 ALA B O 1
ATOM 5662 N N . SER B 1 327 ? 20.656 -19.281 4.270 1.00 44.33 327 SER B N 1
ATOM 5663 C CA . SER B 1 327 ? 19.462 -19.374 3.423 1.00 45.95 327 SER B CA 1
ATOM 5664 C C . SER B 1 327 ? 18.518 -18.172 3.581 1.00 46.25 327 SER B C 1
ATOM 5665 O O . SER B 1 327 ? 17.556 -18.033 2.823 1.00 47.07 327 SER B O 1
ATOM 5668 N N . GLY B 1 328 ? 18.785 -17.305 4.560 1.00 45.93 328 GLY B N 1
ATOM 5669 C CA . GLY B 1 328 ? 17.941 -16.125 4.778 1.00 45.87 328 GLY B CA 1
ATOM 5670 C C . GLY B 1 328 ? 17.985 -15.096 3.657 1.00 46.22 328 GLY B C 1
ATOM 5671 O O . GLY B 1 328 ? 18.855 -15.138 2.790 1.00 46.51 328 GLY B O 1
ATOM 5672 N N . LYS B 1 329 ? 17.057 -14.145 3.709 1.00 46.20 329 LYS B N 1
ATOM 5673 C CA . LYS B 1 329 ? 16.948 -13.070 2.732 1.00 46.56 329 LYS B CA 1
ATOM 5674 C C . LYS B 1 329 ? 17.989 -11.960 2.920 1.00 45.21 329 LYS B C 1
ATOM 5675 O O . LYS B 1 329 ? 18.287 -11.242 1.974 1.00 44.48 329 LYS B O 1
ATOM 5681 N N . TYR B 1 330 ? 18.515 -11.794 4.143 1.00 43.92 330 TYR B N 1
ATOM 5682 C CA . TYR B 1 330 ? 19.425 -10.676 4.451 1.00 42.55 330 TYR B CA 1
ATOM 5683 C C . TYR B 1 330 ? 20.769 -11.094 5.110 1.00 41.06 330 TYR B C 1
ATOM 5684 O O . TYR B 1 330 ? 21.044 -10.703 6.256 1.00 39.96 330 TYR B O 1
ATOM 5693 N N . PRO B 1 331 ? 21.607 -11.869 4.385 1.00 39.80 331 PRO B N 1
ATOM 5694 C CA . PRO B 1 331 ? 22.894 -12.353 4.952 1.00 38.73 331 PRO B CA 1
ATOM 5695 C C . PRO B 1 331 ? 23.841 -11.236 5.426 1.00 38.64 331 PRO B C 1
ATOM 5696 O O . PRO B 1 331 ? 24.431 -11.365 6.496 1.00 37.72 331 PRO B O 1
ATOM 5700 N N . LEU B 1 332 ? 23.963 -10.153 4.649 1.00 38.61 332 LEU B N 1
ATOM 5701 C CA . LEU B 1 332 ? 24.851 -9.044 5.008 1.00 38.46 332 LEU B CA 1
ATOM 5702 C C . LEU B 1 332 ? 24.333 -8.268 6.220 1.00 38.32 332 LEU B C 1
ATOM 5703 O O . LEU B 1 332 ? 25.117 -7.906 7.116 1.00 37.84 332 LEU B O 1
ATOM 5708 N N . ALA B 1 333 ? 23.023 -8.010 6.255 1.00 37.47 333 ALA B N 1
ATOM 5709 C CA . ALA B 1 333 ? 22.449 -7.325 7.401 1.00 36.66 333 ALA B CA 1
ATOM 5710 C C . ALA B 1 333 ? 22.695 -8.146 8.668 1.00 35.76 333 ALA B C 1
ATOM 5711 O O . ALA B 1 333 ? 22.949 -7.563 9.714 1.00 35.51 333 ALA B O 1
ATOM 5713 N N . ALA B 1 334 ? 22.634 -9.483 8.560 1.00 34.94 334 ALA B N 1
ATOM 5714 C CA . ALA B 1 334 ? 22.770 -10.385 9.710 1.00 34.90 334 ALA B CA 1
ATOM 5715 C C . ALA B 1 334 ? 24.142 -10.305 10.361 1.00 34.41 334 ALA B C 1
ATOM 5716 O O . ALA B 1 334 ? 24.219 -10.158 11.571 1.00 33.99 334 ALA B O 1
ATOM 5718 N N . VAL B 1 335 ? 25.210 -10.399 9.566 1.00 34.26 335 VAL B N 1
ATOM 5719 C CA . VAL B 1 335 ? 26.571 -10.288 10.119 1.00 34.06 335 VAL B CA 1
ATOM 5720 C C . VAL B 1 335 ? 26.911 -8.849 10.483 1.00 34.60 335 VAL B C 1
ATOM 5721 O O . VAL B 1 335 ? 27.704 -8.611 11.378 1.00 33.83 335 VAL B O 1
ATOM 5725 N N . SER B 1 336 ? 26.324 -7.896 9.768 1.00 35.41 336 SER B N 1
ATOM 5726 C CA . SER B 1 336 ? 26.484 -6.486 10.113 1.00 37.00 336 SER B CA 1
ATOM 5727 C C . SER B 1 336 ? 25.907 -6.178 11.499 1.00 36.80 336 SER B C 1
ATOM 5728 O O . SER B 1 336 ? 26.550 -5.500 12.305 1.00 37.06 336 SER B O 1
ATOM 5731 N N . TRP B 1 337 ? 24.714 -6.712 11.777 1.00 36.56 337 TRP B N 1
ATOM 5732 C CA . TRP B 1 337 ? 24.075 -6.627 13.101 1.00 36.07 337 TRP B CA 1
ATOM 5733 C C . TRP B 1 337 ? 24.731 -7.432 14.255 1.00 35.68 337 TRP B C 1
ATOM 5734 O O . TRP B 1 337 ? 24.862 -6.941 15.392 1.00 34.61 337 TRP B O 1
ATOM 5745 N N . LEU B 1 338 ? 25.123 -8.669 13.984 1.00 34.90 338 LEU B N 1
ATOM 5746 C CA . LEU B 1 338 ? 25.937 -9.393 14.954 1.00 34.99 338 LEU B CA 1
ATOM 5747 C C . LEU B 1 338 ? 27.147 -8.562 15.411 1.00 35.79 338 LEU B C 1
ATOM 5748 O O . LEU B 1 338 ? 27.379 -8.377 16.621 1.00 35.20 338 LEU B O 1
ATOM 5753 N N . SER B 1 339 ? 27.921 -8.094 14.436 1.00 36.08 339 SER B N 1
ATOM 5754 C CA . SER B 1 339 ? 29.157 -7.372 14.699 1.00 37.85 339 SER B CA 1
ATOM 5755 C C . SER B 1 339 ? 28.953 -6.066 15.475 1.00 39.03 339 SER B C 1
ATOM 5756 O O . SER B 1 339 ? 29.735 -5.751 16.391 1.00 38.78 339 SER B O 1
ATOM 5759 N N . ARG B 1 340 ? 27.902 -5.327 15.115 1.00 40.09 340 ARG B N 1
ATOM 5760 C CA . ARG B 1 340 ? 27.504 -4.099 15.800 1.00 42.14 340 ARG B CA 1
ATOM 5761 C C . ARG B 1 340 ? 27.107 -4.323 17.264 1.00 41.27 340 ARG B C 1
ATOM 5762 O O . ARG B 1 340 ? 27.552 -3.597 18.142 1.00 42.45 340 ARG B O 1
ATOM 5770 N N . ILE B 1 341 ? 26.242 -5.299 17.529 1.00 40.11 341 ILE B N 1
ATOM 5771 C CA . ILE B 1 341 ? 25.881 -5.619 18.906 1.00 38.55 341 ILE B CA 1
ATOM 5772 C C . ILE B 1 341 ? 27.134 -5.949 19.730 1.00 38.75 341 ILE B C 1
ATOM 5773 O O . ILE B 1 341 ? 27.242 -5.580 20.886 1.00 38.16 341 ILE B O 1
ATOM 5778 N N . LEU B 1 342 ? 28.069 -6.677 19.136 1.00 39.45 342 LEU B N 1
ATOM 5779 C CA . LEU B 1 342 ? 29.257 -7.106 19.853 1.00 40.01 342 LEU B CA 1
ATOM 5780 C C . LEU B 1 342 ? 30.144 -5.929 20.267 1.00 41.73 342 LEU B C 1
ATOM 5781 O O . LEU B 1 342 ? 30.782 -5.961 21.312 1.00 41.55 342 LEU B O 1
ATOM 5786 N N . MET B 1 343 ? 30.150 -4.874 19.458 1.00 43.28 343 MET B N 1
ATOM 5787 C CA . MET B 1 343 ? 30.910 -3.660 19.787 1.00 45.68 343 MET B CA 1
ATOM 5788 C C . MET B 1 343 ? 30.384 -2.861 20.988 1.00 44.82 343 MET B C 1
ATOM 5789 O O . MET B 1 343 ? 31.097 -2.018 21.515 1.00 45.24 343 MET B O 1
ATOM 5794 N N . ASN B 1 344 ? 29.152 -3.141 21.422 1.00 44.12 344 ASN B N 1
ATOM 5795 C CA . ASN B 1 344 ? 28.588 -2.525 22.629 1.00 43.94 344 ASN B CA 1
ATOM 5796 C C . ASN B 1 344 ? 28.781 -3.357 23.890 1.00 43.08 344 ASN B C 1
ATOM 5797 O O . ASN B 1 344 ? 28.529 -2.875 24.996 1.00 43.49 344 ASN B O 1
ATOM 5802 N N . VAL B 1 345 ? 29.215 -4.602 23.728 1.00 41.49 345 VAL B N 1
ATOM 5803 C CA . VAL B 1 345 ? 29.258 -5.548 24.846 1.00 40.71 345 VAL B CA 1
ATOM 5804 C C . VAL B 1 345 ? 30.241 -5.116 25.937 1.00 41.34 345 VAL B C 1
ATOM 5805 O O . VAL B 1 345 ? 31.383 -4.751 25.654 1.00 41.37 345 VAL B O 1
ATOM 5809 N N . GLU B 1 346 ? 29.766 -5.129 27.179 1.00 42.26 346 GLU B N 1
ATOM 5810 C CA . GLU B 1 346 ? 30.634 -5.120 28.341 1.00 43.59 346 GLU B CA 1
ATOM 5811 C C . GLU B 1 346 ? 30.554 -6.506 28.984 1.00 42.71 346 GLU B C 1
ATOM 5812 O O . GLU B 1 346 ? 29.466 -7.067 29.196 1.00 42.59 346 GLU B O 1
ATOM 5818 N N . TYR B 1 347 ? 31.721 -7.067 29.237 1.00 42.23 347 TYR B N 1
ATOM 5819 C CA . TYR B 1 347 ? 31.841 -8.452 29.648 1.00 43.25 347 TYR B CA 1
ATOM 5820 C C . TYR B 1 347 ? 31.725 -8.635 31.148 1.00 44.71 347 TYR B C 1
ATOM 5821 O O . TYR B 1 347 ? 32.290 -7.865 31.925 1.00 44.35 347 TYR B O 1
ATOM 5830 N N . GLN B 1 348 ? 31.007 -9.674 31.555 1.00 47.24 348 GLN B N 1
ATOM 5831 C CA . GLN B 1 348 ? 30.887 -9.949 32.972 1.00 50.01 348 GLN B CA 1
ATOM 5832 C C . GLN B 1 348 ? 31.928 -10.966 33.413 1.00 51.92 348 GLN B C 1
ATOM 5833 O O . GLN B 1 348 ? 32.058 -12.037 32.804 1.00 53.41 348 GLN B O 1
ATOM 5844 N N . ILE B 1 349 ? 32.691 -10.609 34.450 1.00 54.22 349 ILE B N 1
ATOM 5845 C CA . ILE B 1 349 ? 33.831 -11.406 34.927 1.00 55.79 349 ILE B CA 1
ATOM 5846 C C . ILE B 1 349 ? 33.585 -12.934 34.739 1.00 56.05 349 ILE B C 1
ATOM 5847 O O . ILE B 1 349 ? 32.741 -13.539 35.411 1.00 56.54 349 ILE B O 1
ATOM 5852 N N . PRO B 1 350 ? 34.297 -13.547 33.781 1.00 56.23 350 PRO B N 1
ATOM 5853 C CA . PRO B 1 350 ? 33.967 -14.929 33.479 1.00 56.37 350 PRO B CA 1
ATOM 5854 C C . PRO B 1 350 ? 34.523 -15.933 34.500 1.00 56.27 350 PRO B C 1
ATOM 5855 O O . PRO B 1 350 ? 35.545 -15.668 35.161 1.00 56.39 350 PRO B O 1
ATOM 5859 N N . GLN B 1 351 ? 33.807 -17.054 34.636 1.00 56.07 351 GLN B N 1
ATOM 5860 C CA . GLN B 1 351 ? 34.342 -18.275 35.217 1.00 55.69 351 GLN B CA 1
ATOM 5861 C C . GLN B 1 351 ? 35.833 -18.386 34.874 1.00 55.00 351 GLN B C 1
ATOM 5862 O O . GLN B 1 351 ? 36.235 -18.303 33.704 1.00 54.80 351 GLN B O 1
ATOM 5868 N N . SER B 1 352 ? 36.654 -18.533 35.905 1.00 54.57 352 SER B N 1
ATOM 5869 C CA . SER B 1 352 ? 38.098 -18.663 35.723 1.00 53.52 352 SER B CA 1
ATOM 5870 C C . SER B 1 352 ? 38.464 -20.145 35.504 1.00 52.56 352 SER B C 1
ATOM 5871 O O . SER B 1 352 ? 37.852 -21.030 36.114 1.00 52.43 352 SER B O 1
ATOM 5874 N N . PRO B 1 353 ? 39.436 -20.422 34.611 1.00 51.11 353 PRO B N 1
ATOM 5875 C CA . PRO B 1 353 ? 39.830 -21.810 34.436 1.00 50.64 353 PRO B CA 1
ATOM 5876 C C . PRO B 1 353 ? 40.654 -22.347 35.597 1.00 50.62 353 PRO B C 1
ATOM 5877 O O . PRO B 1 353 ? 41.384 -21.607 36.256 1.00 50.58 353 PRO B O 1
ATOM 5881 N N . LEU B 1 354 ? 40.503 -23.640 35.839 1.00 50.64 354 LEU B N 1
ATOM 5882 C CA . LEU B 1 354 ? 41.400 -24.391 36.699 1.00 50.73 354 LEU B CA 1
ATOM 5883 C C . LEU B 1 354 ? 42.845 -24.185 36.262 1.00 50.82 354 LEU B C 1
ATOM 5884 O O . LEU B 1 354 ? 43.154 -24.146 35.058 1.00 50.27 354 LEU B O 1
ATOM 5889 N N . LEU B 1 355 ? 43.714 -24.017 37.256 1.00 51.06 355 LEU B N 1
ATOM 5890 C CA . LEU B 1 355 ? 45.151 -24.097 37.066 1.00 51.17 355 LEU B CA 1
ATOM 5891 C C . LEU B 1 355 ? 45.535 -25.555 37.283 1.00 51.63 355 LEU B C 1
ATOM 5892 O O . LEU B 1 355 ? 45.437 -26.083 38.392 1.00 51.53 355 LEU B O 1
ATOM 5897 N N . GLN B 1 356 ? 45.931 -26.206 36.199 1.00 51.48 356 GLN B N 1
ATOM 5898 C CA . GLN B 1 356 ? 46.235 -27.626 36.209 1.00 52.32 356 GLN B CA 1
ATOM 5899 C C . GLN B 1 356 ? 47.757 -27.851 36.233 1.00 51.49 356 GLN B C 1
ATOM 5900 O O . GLN B 1 356 ? 48.226 -28.901 36.673 1.00 52.29 356 GLN B O 1
ATOM 5906 N N . ASN B 1 357 ? 48.519 -26.848 35.788 1.00 49.64 357 ASN B N 1
ATOM 5907 C CA . ASN B 1 357 ? 49.981 -26.899 35.772 1.00 48.18 357 ASN B CA 1
ATOM 5908 C C . ASN B 1 357 ? 50.596 -25.496 35.823 1.00 47.03 357 ASN B C 1
ATOM 5909 O O . ASN B 1 357 ? 49.880 -24.481 35.923 1.00 45.91 357 ASN B O 1
ATOM 5914 N N . SER B 1 358 ? 51.922 -25.443 35.766 1.00 45.53 358 SER B N 1
ATOM 5915 C CA . SER B 1 358 ? 52.620 -24.193 35.980 1.00 44.84 358 SER B CA 1
ATOM 5916 C C . SER B 1 358 ? 52.710 -23.330 34.708 1.00 43.29 358 SER B C 1
ATOM 5917 O O . SER B 1 358 ? 52.971 -22.136 34.803 1.00 42.70 358 SER B O 1
ATOM 5920 N N . ARG B 1 359 ? 52.483 -23.931 33.535 1.00 41.56 359 ARG B N 1
ATOM 5921 C CA . ARG B 1 359 ? 52.282 -23.163 32.297 1.00 40.78 359 ARG B CA 1
ATOM 5922 C C . ARG B 1 359 ? 50.978 -22.365 32.370 1.00 39.31 359 ARG B C 1
ATOM 5923 O O . ARG B 1 359 ? 50.934 -21.246 31.906 1.00 37.72 359 ARG B O 1
ATOM 5931 N N . ASP B 1 360 ? 49.945 -22.939 32.987 1.00 39.20 360 ASP B N 1
ATOM 5932 C CA . ASP B 1 360 ? 48.721 -22.204 33.325 1.00 39.57 360 ASP B CA 1
ATOM 5933 C C . ASP B 1 360 ? 48.962 -21.053 34.300 1.00 39.53 360 ASP B C 1
ATOM 5934 O O . ASP B 1 360 ? 48.432 -19.955 34.095 1.00 38.86 360 ASP B O 1
ATOM 5939 N N . ARG B 1 361 ? 49.739 -21.305 35.361 1.00 39.85 361 ARG B N 1
ATOM 5940 C CA . ARG B 1 361 ? 50.089 -20.258 36.337 1.00 40.96 361 ARG B CA 1
ATOM 5941 C C . ARG B 1 361 ? 50.881 -19.157 35.648 1.00 39.87 361 ARG B C 1
ATOM 5942 O O . ARG B 1 361 ? 50.629 -17.969 35.876 1.00 39.83 361 ARG B O 1
ATOM 5950 N N . PHE B 1 362 ? 51.799 -19.545 34.768 1.00 39.15 362 PHE B N 1
ATOM 5951 C CA . PHE B 1 362 ? 52.549 -18.577 33.955 1.00 38.59 362 PHE B CA 1
ATOM 5952 C C . PHE B 1 362 ? 51.620 -17.717 33.065 1.00 37.56 362 PHE B C 1
ATOM 5953 O O . PHE B 1 362 ? 51.694 -16.471 33.086 1.00 37.59 362 PHE B O 1
ATOM 5961 N N . ALA B 1 363 ? 50.753 -18.368 32.288 1.00 35.93 363 ALA B N 1
ATOM 5962 C CA . ALA B 1 363 ? 49.843 -17.650 31.387 1.00 34.70 363 ALA B CA 1
ATOM 5963 C C . ALA B 1 363 ? 48.928 -16.664 32.123 1.00 34.81 363 ALA B C 1
ATOM 5964 O O . ALA B 1 363 ? 48.699 -15.553 31.636 1.00 33.70 363 ALA B O 1
ATOM 5966 N N . LYS B 1 364 ? 48.394 -17.105 33.268 1.00 35.04 364 LYS B N 1
ATOM 5967 C CA . LYS B 1 364 ? 47.448 -16.332 34.071 1.00 36.35 364 LYS B CA 1
ATOM 5968 C C . LYS B 1 364 ? 48.146 -15.131 34.669 1.00 36.26 364 LYS B C 1
ATOM 5969 O O . LYS B 1 364 ? 47.583 -14.048 34.710 1.00 35.70 364 LYS B O 1
ATOM 5975 N N . GLY B 1 365 ? 49.364 -15.347 35.170 1.00 36.34 365 GLY B N 1
ATOM 5976 C CA . GLY B 1 365 ? 50.182 -14.255 35.658 1.00 36.57 365 GLY B CA 1
ATOM 5977 C C . GLY B 1 365 ? 50.495 -13.200 34.604 1.00 36.46 365 GLY B C 1
ATOM 5978 O O . GLY B 1 365 ? 50.498 -12.022 34.905 1.00 37.08 365 GLY B O 1
ATOM 5979 N N . LEU B 1 366 ? 50.772 -13.614 33.370 1.00 36.22 366 LEU B N 1
ATOM 5980 C CA . LEU B 1 366 ? 50.958 -12.664 32.279 1.00 36.27 366 LEU B CA 1
ATOM 5981 C C . LEU B 1 366 ? 49.698 -11.848 31.959 1.00 35.82 366 LEU B C 1
ATOM 5982 O O . LEU B 1 366 ? 49.795 -10.686 31.627 1.00 35.92 366 LEU B O 1
ATOM 5987 N N . VAL B 1 367 ? 48.532 -12.478 32.002 1.00 34.96 367 VAL B N 1
ATOM 5988 C CA . VAL B 1 367 ? 47.283 -11.784 31.718 1.00 34.88 367 VAL B CA 1
ATOM 5989 C C . VAL B 1 367 ? 47.028 -10.753 32.828 1.00 35.43 367 VAL B C 1
ATOM 5990 O O . VAL B 1 367 ? 46.671 -9.604 32.562 1.00 35.04 367 VAL B O 1
ATOM 5994 N N . GLU B 1 368 ? 47.231 -11.165 34.070 1.00 36.34 368 GLU B N 1
ATOM 5995 C CA . GLU B 1 368 ? 47.011 -10.248 35.187 1.00 37.94 368 GLU B CA 1
ATOM 5996 C C . GLU B 1 368 ? 48.024 -9.103 35.163 1.00 37.82 368 GLU B C 1
ATOM 5997 O O . GLU B 1 368 ? 47.659 -7.965 35.398 1.00 38.64 368 GLU B O 1
ATOM 6003 N N . LEU B 1 369 ? 49.271 -9.407 34.825 1.00 37.84 369 LEU B N 1
ATOM 6004 C CA . LEU B 1 369 ? 50.293 -8.390 34.651 1.00 38.80 369 LEU B CA 1
ATOM 6005 C C . LEU B 1 369 ? 49.927 -7.368 33.575 1.00 38.71 369 LEU B C 1
ATOM 6006 O O . LEU B 1 369 ? 49.935 -6.161 33.833 1.00 38.04 369 LEU B O 1
ATOM 6011 N N . ALA B 1 370 ? 49.590 -7.852 32.378 1.00 38.39 370 ALA B N 1
ATOM 6012 C CA . ALA B 1 370 ? 49.211 -6.964 31.272 1.00 38.87 370 ALA B CA 1
ATOM 6013 C C . ALA B 1 370 ? 48.013 -6.094 31.637 1.00 39.40 370 ALA B C 1
ATOM 6014 O O . ALA B 1 370 ? 47.947 -4.928 31.261 1.00 39.87 370 ALA B O 1
ATOM 6016 N N . GLN B 1 371 ? 47.053 -6.680 32.338 1.00 40.19 371 GLN B N 1
ATOM 6017 C CA . GLN B 1 371 ? 45.862 -5.965 32.787 1.00 41.61 371 GLN B CA 1
ATOM 6018 C C . GLN B 1 371 ? 46.261 -4.836 33.768 1.00 42.98 371 GLN B C 1
ATOM 6019 O O . GLN B 1 371 ? 45.796 -3.709 33.630 1.00 42.88 371 GLN B O 1
ATOM 6025 N N . ASP B 1 372 ? 47.154 -5.146 34.716 1.00 44.36 372 ASP B N 1
ATOM 6026 C CA . ASP B 1 372 ? 47.631 -4.179 35.711 1.00 45.96 372 ASP B CA 1
ATOM 6027 C C . ASP B 1 372 ? 48.503 -3.060 35.122 1.00 45.79 372 ASP B C 1
ATOM 6028 O O . ASP B 1 372 ? 48.589 -1.987 35.705 1.00 46.76 372 ASP B O 1
ATOM 6033 N N . LEU B 1 373 ? 49.127 -3.302 33.969 1.00 44.50 373 LEU B N 1
ATOM 6034 C CA . LEU B 1 373 ? 49.933 -2.289 33.285 1.00 43.88 373 LEU B CA 1
ATOM 6035 C C . LEU B 1 373 ? 49.198 -1.544 32.182 1.00 43.42 373 LEU B C 1
ATOM 6036 O O . LEU B 1 373 ? 49.771 -0.638 31.579 1.00 43.94 373 LEU B O 1
ATOM 6041 N N . GLY B 1 374 ? 47.954 -1.932 31.911 1.00 42.26 374 GLY B N 1
ATOM 6042 C CA . GLY B 1 374 ? 47.217 -1.431 30.764 1.00 42.23 374 GLY B CA 1
ATOM 6043 C C . GLY B 1 374 ? 47.872 -1.801 29.444 1.00 42.42 374 GLY B C 1
ATOM 6044 O O . GLY B 1 374 ? 47.904 -0.999 28.525 1.00 44.21 374 GLY B O 1
ATOM 6045 N N . ALA B 1 375 ? 48.381 -3.022 29.330 1.00 41.40 375 ALA B N 1
ATOM 6046 C CA . ALA B 1 375 ? 49.219 -3.385 28.200 1.00 40.97 375 ALA B CA 1
ATOM 6047 C C . ALA B 1 375 ? 48.568 -4.420 27.284 1.00 40.24 375 ALA B C 1
ATOM 6048 O O . ALA B 1 375 ? 47.746 -5.240 27.715 1.00 39.30 375 ALA B O 1
ATOM 6050 N N . ASN B 1 376 ? 48.942 -4.359 26.010 1.00 39.82 376 ASN B N 1
ATOM 6051 C CA . ASN B 1 376 ? 48.589 -5.401 25.059 1.00 39.05 376 ASN B CA 1
ATOM 6052 C C . ASN B 1 376 ? 49.529 -6.573 25.165 1.00 37.41 376 ASN B C 1
ATOM 6053 O O . ASN B 1 376 ? 50.731 -6.387 25.406 1.00 37.21 376 ASN B O 1
ATOM 6058 N N . ILE B 1 377 ? 48.985 -7.769 24.946 1.00 35.92 377 ILE B N 1
ATOM 6059 C CA . ILE B 1 377 ? 49.782 -8.988 24.904 1.00 34.05 377 ILE B CA 1
ATOM 6060 C C . ILE B 1 377 ? 50.131 -9.369 23.478 1.00 33.79 377 ILE B C 1
ATOM 6061 O O . ILE B 1 377 ? 49.265 -9.395 22.599 1.00 33.33 377 ILE B O 1
ATOM 6066 N N . LEU B 1 378 ? 51.408 -9.662 23.259 1.00 32.49 378 LEU B N 1
ATOM 6067 C CA . LEU B 1 378 ? 51.872 -10.167 21.986 1.00 32.44 378 LEU B CA 1
ATOM 6068 C C . LEU B 1 378 ? 52.421 -11.581 22.179 1.00 31.84 378 LEU B C 1
ATOM 6069 O O . LEU B 1 378 ? 53.178 -11.811 23.109 1.00 31.96 378 LEU B O 1
ATOM 6074 N N . VAL B 1 379 ? 52.022 -12.527 21.319 1.00 31.86 379 VAL B N 1
ATOM 6075 C CA . VAL B 1 379 ? 52.497 -13.918 21.406 1.00 31.38 379 VAL B CA 1
ATOM 6076 C C . VAL B 1 379 ? 53.093 -14.363 20.073 1.00 31.94 379 VAL B C 1
ATOM 6077 O O . VAL B 1 379 ? 52.462 -14.204 19.022 1.00 32.21 379 VAL B O 1
ATOM 6081 N N . PHE B 1 380 ? 54.306 -14.895 20.105 1.00 31.88 380 PHE B N 1
ATOM 6082 C CA . PHE B 1 380 ? 54.861 -15.581 18.952 1.00 32.97 380 PHE B CA 1
ATOM 6083 C C . PHE B 1 380 ? 54.827 -17.079 19.236 1.00 33.70 380 PHE B C 1
ATOM 6084 O O . PHE B 1 380 ? 55.250 -17.535 20.302 1.00 33.23 380 PHE B O 1
ATOM 6092 N N . SER B 1 381 ? 54.290 -17.818 18.273 1.00 34.58 381 SER B N 1
ATOM 6093 C CA . SER B 1 381 ? 53.886 -19.194 18.467 1.00 36.98 381 SER B CA 1
ATOM 6094 C C . SER B 1 381 ? 53.979 -19.962 17.153 1.00 37.44 381 SER B C 1
ATOM 6095 O O . SER B 1 381 ? 53.573 -19.442 16.112 1.00 38.82 381 SER B O 1
ATOM 6098 N N . MET B 1 382 ? 54.515 -21.183 17.181 1.00 37.87 382 MET B N 1
ATOM 6099 C CA . MET B 1 382 ? 54.430 -22.070 16.018 1.00 37.80 382 MET B CA 1
ATOM 6100 C C . MET B 1 382 ? 53.158 -22.905 16.037 1.00 36.11 382 MET B C 1
ATOM 6101 O O . MET B 1 382 ? 52.678 -23.281 14.995 1.00 37.76 382 MET B O 1
ATOM 6106 N N . SER B 1 383 ? 52.648 -23.251 17.204 1.00 34.78 383 SER B N 1
ATOM 6107 C CA . SER B 1 383 ? 51.520 -24.179 17.302 1.00 34.38 383 SER B CA 1
ATOM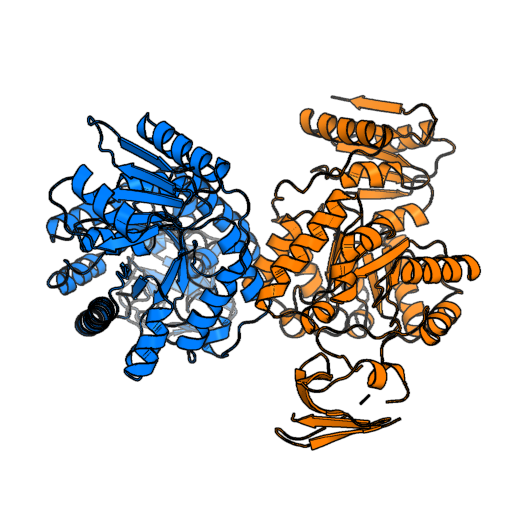 6108 C C . SER B 1 383 ? 50.217 -23.520 17.716 1.00 33.94 383 SER B C 1
ATOM 6109 O O . SER B 1 383 ? 49.143 -24.122 17.547 1.00 34.02 383 SER B O 1
ATOM 6112 N N . GLY B 1 384 ? 50.306 -22.324 18.303 1.00 32.51 384 GLY B N 1
ATOM 6113 C CA . GLY B 1 384 ? 49.126 -21.647 18.845 1.00 32.26 384 GLY B CA 1
ATOM 6114 C C . GLY B 1 384 ? 48.819 -22.037 20.286 1.00 32.22 384 GLY B C 1
ATOM 6115 O O . GLY B 1 384 ? 47.865 -21.528 20.889 1.00 31.05 384 GLY B O 1
ATOM 6116 N N . THR B 1 385 ? 49.613 -22.951 20.842 1.00 31.57 385 THR B N 1
ATOM 6117 C CA . THR B 1 385 ? 49.380 -23.453 22.214 1.00 32.24 385 THR B CA 1
ATOM 6118 C C . THR B 1 385 ? 49.447 -22.371 23.327 1.00 32.01 385 THR B C 1
ATOM 6119 O O . THR B 1 385 ? 48.562 -22.289 24.188 1.00 31.20 385 THR B O 1
ATOM 6123 N N . LEU B 1 386 ? 50.475 -21.528 23.300 1.00 32.46 386 LEU B N 1
ATOM 6124 C CA . LEU B 1 386 ? 50.586 -20.481 24.323 1.00 32.72 386 LEU B CA 1
ATOM 6125 C C . LEU B 1 386 ? 49.513 -19.414 24.132 1.00 32.08 386 LEU B C 1
ATOM 6126 O O . LEU B 1 386 ? 48.977 -18.879 25.105 1.00 32.60 386 LEU B O 1
ATOM 6131 N N . ALA B 1 387 ? 49.213 -19.106 22.870 1.00 31.70 387 ALA B N 1
ATOM 6132 C CA . ALA B 1 387 ? 48.114 -18.189 22.518 1.00 31.28 387 ALA B CA 1
ATOM 6133 C C . ALA B 1 387 ? 46.769 -18.647 23.076 1.00 30.90 387 ALA B C 1
ATOM 6134 O O . ALA B 1 387 ? 46.056 -17.859 23.700 1.00 31.53 387 ALA B O 1
ATOM 6136 N N . ARG B 1 388 ? 46.406 -19.914 22.861 1.00 30.45 388 ARG B N 1
ATOM 6137 C CA . ARG B 1 388 ? 45.174 -20.472 23.458 1.00 30.50 388 ARG B CA 1
ATOM 6138 C C . ARG B 1 388 ? 45.206 -20.500 25.001 1.00 30.43 388 ARG B C 1
ATOM 6139 O O . ARG B 1 388 ? 44.190 -20.286 25.649 1.00 30.58 388 ARG B O 1
ATOM 6147 N N . ARG B 1 389 ? 46.371 -20.745 25.596 1.00 30.35 389 ARG B N 1
ATOM 6148 C CA . ARG B 1 389 ? 46.461 -20.791 27.057 1.00 30.81 389 ARG B CA 1
ATOM 6149 C C . ARG B 1 389 ? 46.236 -19.389 27.656 1.00 29.89 389 ARG B C 1
ATOM 6150 O O . ARG B 1 389 ? 45.656 -19.234 28.708 1.00 29.57 389 ARG B O 1
ATOM 6158 N N . ILE B 1 390 ? 46.721 -18.372 26.970 1.00 29.98 390 ILE B N 1
ATOM 6159 C CA . ILE B 1 390 ? 46.523 -16.997 27.394 1.00 29.60 390 ILE B CA 1
ATOM 6160 C C . ILE B 1 390 ? 45.065 -16.537 27.231 1.00 29.79 390 ILE B C 1
ATOM 6161 O O . ILE B 1 390 ? 44.512 -15.919 28.139 1.00 29.00 390 ILE B O 1
ATOM 6166 N N . ALA B 1 391 ? 44.461 -16.869 26.083 1.00 30.30 391 ALA B N 1
ATOM 6167 C CA . ALA B 1 391 ? 43.060 -16.557 25.774 1.00 30.18 391 ALA B CA 1
ATOM 6168 C C . ALA B 1 391 ? 42.074 -17.132 26.768 1.00 30.51 391 ALA B C 1
ATOM 6169 O O . ALA B 1 391 ? 41.067 -16.496 27.069 1.00 31.13 391 ALA B O 1
ATOM 6171 N N . LYS B 1 392 ? 42.330 -18.335 27.258 1.00 30.93 392 LYS B N 1
ATOM 6172 C CA . LYS B 1 392 ? 41.404 -18.954 28.224 1.00 31.48 392 LYS B CA 1
ATOM 6173 C C . LYS B 1 392 ? 41.292 -18.205 29.563 1.00 31.26 392 LYS B C 1
ATOM 6174 O O . LYS B 1 392 ? 40.301 -18.376 30.287 1.00 30.87 392 LYS B O 1
ATOM 6180 N N . PHE B 1 393 ? 42.291 -17.369 29.881 1.00 31.57 393 PHE B N 1
ATOM 6181 C CA . PHE B 1 393 ? 42.214 -16.494 31.052 1.00 31.42 393 PHE B CA 1
ATOM 6182 C C . PHE B 1 393 ? 41.515 -15.172 30.746 1.00 32.35 393 PHE B C 1
ATOM 6183 O O . PHE B 1 393 ? 41.483 -14.272 31.599 1.00 33.09 393 PHE B O 1
ATOM 6191 N N . ARG B 1 394 ? 40.977 -15.057 29.524 1.00 32.22 394 ARG B N 1
ATOM 6192 C CA . ARG B 1 394 ? 40.098 -13.942 29.112 1.00 32.48 394 ARG B CA 1
ATOM 6193 C C . ARG B 1 394 ? 40.699 -12.551 29.288 1.00 32.95 394 ARG B C 1
ATOM 6194 O O . ARG B 1 394 ? 40.146 -11.736 30.024 1.00 33.94 394 ARG B O 1
ATOM 6202 N N . PRO B 1 395 ? 41.822 -12.266 28.584 1.00 32.70 395 PRO B N 1
ATOM 6203 C CA . PRO B 1 395 ? 42.392 -10.919 28.537 1.00 32.76 395 PRO B CA 1
ATOM 6204 C C . PRO B 1 395 ? 41.377 -9.967 27.935 1.00 33.86 395 PRO B C 1
ATOM 6205 O O . PRO B 1 395 ? 40.588 -10.365 27.047 1.00 33.12 395 PRO B O 1
ATOM 6209 N N . ARG B 1 396 ? 41.393 -8.715 28.371 1.00 34.58 396 ARG B N 1
ATOM 6210 C CA . ARG B 1 396 ? 40.298 -7.827 27.958 1.00 36.19 396 ARG B CA 1
ATOM 6211 C C . ARG B 1 396 ? 40.702 -6.890 26.835 1.00 36.31 396 ARG B C 1
ATOM 6212 O O . ARG B 1 396 ? 40.005 -5.940 26.528 1.00 38.09 396 ARG B O 1
ATOM 6227 N N . GLY B 1 397 ? 41.850 -7.168 26.238 1.00 36.35 397 GLY B N 1
ATOM 6228 C CA . GLY B 1 397 ? 42.288 -6.491 25.036 1.00 35.75 397 GLY B CA 1
ATOM 6229 C C . GLY B 1 397 ? 42.635 -7.525 23.967 1.00 35.46 397 GLY B C 1
ATOM 6230 O O . GLY B 1 397 ? 42.765 -8.713 24.247 1.00 34.76 397 GLY B O 1
ATOM 6231 N N . VAL B 1 398 ? 42.770 -7.055 22.738 1.00 35.48 398 VAL B N 1
ATOM 6232 C CA . VAL B 1 398 ? 43.271 -7.861 21.641 1.00 35.72 398 VAL B CA 1
ATOM 6233 C C . VAL B 1 398 ? 44.665 -8.444 21.966 1.00 34.67 398 VAL B C 1
ATOM 6234 O O . VAL B 1 398 ? 45.536 -7.763 22.510 1.00 34.51 398 VAL B O 1
ATOM 6238 N N . VAL B 1 399 ? 44.836 -9.722 21.646 1.00 33.41 399 VAL B N 1
ATOM 6239 C CA . VAL B 1 399 ? 46.115 -10.409 21.754 1.00 32.49 399 VAL B CA 1
ATOM 6240 C C . VAL B 1 399 ? 46.627 -10.652 20.339 1.00 32.58 399 VAL B C 1
ATOM 6241 O O . VAL B 1 399 ? 46.014 -11.408 19.573 1.00 32.49 399 VAL B O 1
ATOM 6245 N N . TYR B 1 400 ? 47.743 -10.023 19.986 1.00 33.12 400 TYR B N 1
ATOM 6246 C CA . TYR B 1 400 ? 48.339 -10.210 18.660 1.00 33.79 400 TYR B CA 1
ATOM 6247 C C . TYR B 1 400 ? 49.214 -11.441 18.712 1.00 33.35 400 TYR B C 1
ATOM 6248 O O . TYR B 1 400 ? 50.117 -11.545 19.558 1.00 33.66 400 TYR B O 1
ATOM 6257 N N . VAL B 1 401 ? 48.947 -12.370 17.800 1.00 32.14 401 VAL B N 1
ATOM 6258 C CA . VAL B 1 401 ? 49.678 -13.629 17.739 1.00 30.95 401 VAL B CA 1
ATOM 6259 C C . VAL B 1 401 ? 50.404 -13.701 16.398 1.00 31.58 401 VAL B C 1
ATOM 6260 O O . VAL B 1 401 ? 49.774 -13.718 15.339 1.00 32.58 401 VAL B O 1
ATOM 6264 N N . GLY B 1 402 ? 51.726 -13.714 16.435 1.00 31.27 402 GLY B N 1
ATOM 6265 C CA . GLY B 1 402 ? 52.500 -13.905 15.221 1.00 31.60 402 GLY B CA 1
ATOM 6266 C C . GLY B 1 402 ? 52.780 -15.373 15.039 1.00 31.19 402 GLY B C 1
ATOM 6267 O O . GLY B 1 402 ? 53.133 -16.051 15.994 1.00 31.14 402 GLY B O 1
ATOM 6268 N N . THR B 1 403 ? 52.620 -15.864 13.814 1.00 31.92 403 THR B N 1
ATOM 6269 C CA . THR B 1 403 ? 52.931 -17.254 13.500 1.00 31.87 403 THR B CA 1
ATOM 6270 C C . THR B 1 403 ? 53.423 -17.453 12.064 1.00 32.33 403 THR B C 1
ATOM 6271 O O . THR B 1 403 ? 52.930 -16.793 11.145 1.00 32.67 403 THR B O 1
ATOM 6275 N N . PRO B 1 404 ? 54.399 -18.354 11.854 1.00 32.25 404 PRO B N 1
ATOM 6276 C CA . PRO B 1 404 ? 54.768 -18.651 10.461 1.00 32.73 404 PRO B CA 1
ATOM 6277 C C . PRO B 1 404 ? 53.946 -19.767 9.810 1.00 32.74 404 PRO B C 1
ATOM 6278 O O . PRO B 1 404 ? 54.189 -20.103 8.663 1.00 33.95 404 PRO B O 1
ATOM 6282 N N A ASN B 1 405 ? 52.966 -20.291 10.532 0.50 32.90 405 ASN B N 1
ATOM 6283 N N B ASN B 1 405 ? 53.013 -20.364 10.550 0.50 32.80 405 ASN B N 1
ATOM 6284 C CA A ASN B 1 405 ? 52.132 -21.380 10.052 0.50 32.75 405 ASN B CA 1
ATOM 6285 C CA B ASN B 1 405 ? 52.102 -21.358 9.978 0.50 32.53 405 ASN B CA 1
ATOM 6286 C C A ASN B 1 405 ? 50.733 -20.834 9.744 0.50 32.69 405 ASN B C 1
ATOM 6287 C C B ASN B 1 405 ? 50.778 -20.698 9.721 0.50 32.56 405 ASN B C 1
ATOM 6288 O O A ASN B 1 405 ? 49.966 -20.534 10.670 0.50 32.15 405 ASN B O 1
ATOM 6289 O O B ASN B 1 405 ? 50.102 -20.215 10.638 0.50 32.00 405 ASN B O 1
ATOM 6298 N N . VAL B 1 406 ? 50.412 -20.670 8.453 1.00 32.88 406 VAL B N 1
ATOM 6299 C CA . VAL B 1 406 ? 49.144 -20.067 8.041 1.00 33.31 406 VAL B CA 1
ATOM 6300 C C . VAL B 1 406 ? 47.967 -20.855 8.625 1.00 32.50 406 VAL B C 1
ATOM 6301 O O . VAL B 1 406 ? 46.976 -20.269 9.004 1.00 31.88 406 VAL B O 1
ATOM 6305 N N . ARG B 1 407 ? 48.113 -22.173 8.761 1.00 32.18 407 ARG B N 1
ATOM 6306 C CA . ARG B 1 407 ? 47.010 -23.036 9.252 1.00 32.39 407 ARG B CA 1
ATOM 6307 C C . ARG B 1 407 ? 46.712 -22.806 10.730 1.00 31.09 407 ARG B C 1
ATOM 6308 O O . ARG B 1 407 ? 45.562 -22.935 11.174 1.00 30.90 407 ARG B O 1
ATOM 6316 N N . VAL B 1 408 ? 47.764 -22.469 11.480 1.00 30.56 408 VAL B N 1
ATOM 6317 C CA . VAL B 1 408 ? 47.639 -22.081 12.865 1.00 29.23 408 VAL B CA 1
ATOM 6318 C C . VAL B 1 408 ? 46.911 -20.736 12.954 1.00 29.17 408 VAL B C 1
ATOM 6319 O O . VAL B 1 408 ? 46.003 -20.588 13.767 1.00 29.10 408 VAL B O 1
ATOM 6323 N N . ALA B 1 409 ? 47.287 -19.789 12.101 1.00 28.54 409 ALA B N 1
ATOM 6324 C CA . ALA B 1 409 ? 46.650 -18.488 12.081 1.00 30.05 409 ALA B CA 1
ATOM 6325 C C . ALA B 1 409 ? 45.150 -18.616 11.798 1.00 30.45 409 ALA B C 1
ATOM 6326 O O . ALA B 1 409 ? 44.338 -18.011 12.485 1.00 31.15 409 ALA B O 1
ATOM 6328 N N . ARG B 1 410 ? 44.778 -19.442 10.828 1.00 30.82 410 ARG B N 1
ATOM 6329 C CA . ARG B 1 410 ? 43.359 -19.694 10.537 1.00 31.43 410 ARG B CA 1
ATOM 6330 C C . ARG B 1 410 ? 42.628 -20.301 11.733 1.00 31.88 410 ARG B C 1
ATOM 6331 O O . ARG B 1 410 ? 41.512 -19.928 12.058 1.00 33.41 410 ARG B O 1
ATOM 6339 N N . SER B 1 411 ? 43.276 -21.243 12.384 1.00 31.96 411 SER B N 1
ATOM 6340 C CA . SER B 1 411 ? 42.729 -21.921 13.549 1.00 32.48 411 SER B CA 1
ATOM 6341 C C . SER B 1 411 ? 42.428 -20.963 14.732 1.00 31.85 411 SER B C 1
ATOM 6342 O O . SER B 1 411 ? 41.396 -21.101 15.437 1.00 32.35 411 SER B O 1
ATOM 6345 N N . LEU B 1 412 ? 43.331 -20.008 14.955 1.00 31.14 412 LEU B N 1
ATOM 6346 C CA . LEU B 1 412 ? 43.232 -19.086 16.082 1.00 30.77 412 LEU B CA 1
ATOM 6347 C C . LEU B 1 412 ? 42.171 -17.974 15.896 1.00 31.02 412 LEU B C 1
ATOM 6348 O O . LEU B 1 412 ? 41.768 -17.342 16.868 1.00 30.41 412 LEU B O 1
ATOM 6353 N N . SER B 1 413 ? 41.702 -17.771 14.662 1.00 31.09 413 SER B N 1
ATOM 6354 C CA . SER B 1 413 ? 40.857 -16.634 14.334 1.00 31.10 413 SER B CA 1
ATOM 6355 C C . SER B 1 413 ? 39.480 -16.688 15.001 1.00 30.45 413 SER B C 1
ATOM 6356 O O . SER B 1 413 ? 38.809 -15.661 15.104 1.00 30.16 413 SER B O 1
ATOM 6359 N N . ILE B 1 414 ? 39.052 -17.869 15.440 1.00 29.83 414 ILE B N 1
ATOM 6360 C CA . ILE B 1 414 ? 37.794 -17.985 16.193 1.00 29.95 414 ILE B CA 1
ATOM 6361 C C . ILE B 1 414 ? 37.961 -18.272 17.711 1.00 29.81 414 ILE B C 1
ATOM 6362 O O . ILE B 1 414 ? 37.000 -18.635 18.397 1.00 29.11 414 ILE B O 1
ATOM 6367 N N . VAL B 1 415 ? 39.183 -18.100 18.208 1.00 28.76 415 VAL B N 1
ATOM 6368 C CA . VAL B 1 415 ? 39.457 -18.114 19.651 1.00 28.27 415 VAL B CA 1
ATOM 6369 C C . VAL B 1 415 ? 39.368 -16.667 20.211 1.00 28.49 415 VAL B C 1
ATOM 6370 O O . VAL B 1 415 ? 39.835 -15.702 19.576 1.00 27.87 415 VAL B O 1
ATOM 6374 N N . TRP B 1 416 ? 38.760 -16.536 21.388 1.00 28.85 416 TRP B N 1
ATOM 6375 C CA . TRP B 1 416 ? 38.631 -15.238 22.114 1.00 29.03 416 TRP B CA 1
ATOM 6376 C C . TRP B 1 416 ? 39.880 -14.328 22.000 1.00 29.25 416 TRP B C 1
ATOM 6377 O O . TRP B 1 416 ? 41.002 -14.780 22.267 1.00 28.80 416 TRP B O 1
ATOM 6388 N N . ALA B 1 417 ? 39.656 -13.060 21.640 1.00 28.99 417 ALA B N 1
ATOM 6389 C CA . ALA B 1 417 ? 40.645 -11.964 21.669 1.00 29.41 417 ALA B CA 1
ATOM 6390 C C . ALA B 1 417 ? 41.791 -12.033 20.666 1.00 29.90 417 ALA B C 1
ATOM 6391 O O . ALA B 1 417 ? 42.428 -11.010 20.418 1.00 31.07 417 ALA B O 1
ATOM 6393 N N . LEU B 1 418 ? 42.060 -13.211 20.085 1.00 29.51 418 LEU B N 1
ATOM 6394 C CA . LEU B 1 418 ? 43.289 -13.418 19.308 1.00 29.40 418 LEU B CA 1
ATOM 6395 C C . LEU B 1 418 ? 43.237 -12.772 17.951 1.00 29.44 418 LEU B C 1
ATOM 6396 O O . LEU B 1 418 ? 42.244 -12.906 17.216 1.00 28.58 418 LEU B O 1
ATOM 6401 N N . GLU B 1 419 ? 44.303 -12.058 17.618 1.00 29.80 419 GLU B N 1
ATOM 6402 C CA . GLU B 1 419 ? 44.452 -11.556 16.268 1.00 31.66 419 GLU B CA 1
ATOM 6403 C C . GLU B 1 419 ? 45.719 -12.132 15.656 1.00 31.55 419 GLU B C 1
ATOM 6404 O O . GLU B 1 419 ? 46.826 -11.611 15.874 1.00 30.18 419 GLU B O 1
ATOM 6410 N N . PRO B 1 420 ? 45.553 -13.201 14.866 1.00 32.64 420 PRO B N 1
ATOM 6411 C CA . PRO B 1 420 ? 46.702 -13.901 14.303 1.00 33.16 420 PRO B CA 1
ATOM 6412 C C . PRO B 1 420 ? 47.234 -13.253 13.041 1.00 34.43 420 PRO B C 1
ATOM 6413 O O . PRO B 1 420 ? 46.466 -12.868 12.163 1.00 35.59 420 PRO B O 1
ATOM 6417 N N . LEU B 1 421 ? 48.553 -13.148 12.957 1.00 35.67 421 LEU B N 1
ATOM 6418 C CA . LEU B 1 421 ? 49.231 -12.554 11.819 1.00 37.54 421 LEU B CA 1
ATOM 6419 C C . LEU B 1 421 ? 50.245 -13.576 11.330 1.00 37.69 421 LEU B C 1
ATOM 6420 O O . LEU B 1 421 ? 50.984 -14.159 12.128 1.00 36.87 421 LEU B O 1
ATOM 6425 N N . TYR B 1 422 ? 50.279 -13.787 10.023 1.00 38.61 422 TYR B N 1
ATOM 6426 C CA . TYR B 1 422 ? 51.272 -14.648 9.432 1.00 40.02 422 TYR B CA 1
ATOM 6427 C C . TYR B 1 422 ? 52.608 -13.915 9.456 1.00 40.35 422 TYR B C 1
ATOM 6428 O O . TYR B 1 422 ? 52.726 -12.820 8.912 1.00 40.44 422 TYR B O 1
ATOM 6437 N N . ILE B 1 423 ? 53.594 -14.497 10.139 1.00 39.99 423 ILE B N 1
ATOM 6438 C CA . ILE B 1 423 ? 54.918 -13.894 10.274 1.00 40.33 423 ILE B CA 1
ATOM 6439 C C . ILE B 1 423 ? 55.991 -14.970 10.066 1.00 40.97 423 ILE B C 1
ATOM 6440 O O . ILE B 1 423 ? 56.291 -15.735 10.983 1.00 39.12 423 ILE B O 1
ATOM 6445 N N . PRO B 1 424 ? 56.596 -15.007 8.862 1.00 42.40 424 PRO B N 1
ATOM 6446 C CA . PRO B 1 424 ? 57.686 -15.951 8.633 1.00 43.15 424 PRO B CA 1
ATOM 6447 C C . PRO B 1 424 ? 58.848 -15.572 9.526 1.00 43.24 424 PRO B C 1
ATOM 6448 O O . PRO B 1 424 ? 59.191 -14.399 9.626 1.00 43.90 424 PRO B O 1
ATOM 6452 N N . ALA B 1 425 ? 59.420 -16.542 10.206 1.00 43.11 425 ALA B N 1
ATOM 6453 C CA . ALA B 1 425 ? 60.587 -16.279 11.039 1.00 44.23 425 ALA B CA 1
ATOM 6454 C C . ALA B 1 425 ? 61.402 -17.540 11.101 1.00 44.64 425 ALA B C 1
ATOM 6455 O O . ALA B 1 425 ? 60.842 -18.630 11.066 1.00 43.84 425 ALA B O 1
ATOM 6457 N N . GLU B 1 426 ? 62.717 -17.379 11.217 1.00 45.88 426 GLU B N 1
ATOM 6458 C CA . GLU B 1 426 ? 63.645 -18.509 11.297 1.00 47.35 426 GLU B CA 1
ATOM 6459 C C . GLU B 1 426 ? 63.710 -19.174 12.672 1.00 46.53 426 GLU B C 1
ATOM 6460 O O . GLU B 1 426 ? 64.038 -20.361 12.789 1.00 47.04 426 GLU B O 1
ATOM 6466 N N . ASN B 1 427 ? 63.422 -18.398 13.711 1.00 45.52 427 ASN B N 1
ATOM 6467 C CA . ASN B 1 427 ? 63.443 -18.883 15.090 1.00 43.92 427 ASN B CA 1
ATOM 6468 C C . ASN B 1 427 ? 62.510 -18.013 15.924 1.00 42.85 427 ASN B C 1
ATOM 6469 O O . ASN B 1 427 ? 62.008 -16.995 15.422 1.00 42.53 427 ASN B O 1
ATOM 6474 N N . TYR B 1 428 ? 62.280 -18.409 17.175 1.00 41.46 428 TYR B N 1
ATOM 6475 C CA . TYR B 1 428 ? 61.328 -17.734 18.073 1.00 40.71 428 TYR B CA 1
ATOM 6476 C C . TYR B 1 428 ? 61.687 -16.303 18.430 1.00 41.50 428 TYR B C 1
ATOM 6477 O O . TYR B 1 428 ? 60.792 -15.430 18.492 1.00 40.34 428 TYR B O 1
ATOM 6486 N N . GLU B 1 429 ? 62.979 -16.085 18.694 1.00 42.22 429 GLU B N 1
ATOM 6487 C CA . GLU B 1 429 ? 63.494 -14.781 19.059 1.00 45.48 429 GLU B CA 1
ATOM 6488 C C . GLU B 1 429 ? 63.259 -13.814 17.921 1.00 44.65 429 GLU B C 1
ATOM 6489 O O . GLU B 1 429 ? 62.740 -12.725 18.131 1.00 45.23 429 GLU B O 1
ATOM 6495 N N . GLU B 1 430 ? 63.617 -14.235 16.715 1.00 44.73 430 GLU B N 1
ATOM 6496 C CA . GLU B 1 430 ? 63.390 -13.447 15.517 1.00 45.00 430 GLU B CA 1
ATOM 6497 C C . GLU B 1 430 ? 61.908 -13.167 15.294 1.00 43.23 430 GLU B C 1
ATOM 6498 O O . GLU B 1 430 ? 61.521 -12.056 14.943 1.00 43.41 430 GLU B O 1
ATOM 6504 N N . GLY B 1 431 ? 61.075 -14.183 15.484 1.00 42.18 431 GLY B N 1
ATOM 6505 C CA . GLY B 1 431 ? 59.635 -14.007 15.324 1.00 39.75 431 GLY B CA 1
ATOM 6506 C C . GLY B 1 431 ? 59.050 -13.001 16.294 1.00 38.67 431 GLY B C 1
ATOM 6507 O O . GLY B 1 431 ? 58.239 -12.172 15.914 1.00 37.26 431 GLY B O 1
ATOM 6508 N N . LEU B 1 432 ? 59.437 -13.094 17.565 1.00 39.22 432 LEU B N 1
ATOM 6509 C CA . LEU B 1 432 ? 58.980 -12.125 18.555 1.00 39.65 432 LEU B CA 1
ATOM 6510 C C . LEU B 1 432 ? 59.498 -10.706 18.246 1.00 40.84 432 LEU B C 1
ATOM 6511 O O . LEU B 1 432 ? 58.734 -9.756 18.364 1.00 41.04 432 LEU B O 1
ATOM 6516 N N . GLU B 1 433 ? 60.770 -10.570 17.852 1.00 42.03 433 GLU B N 1
ATOM 6517 C CA . GLU B 1 433 ? 61.339 -9.261 17.435 1.00 44.35 433 GLU B CA 1
ATOM 6518 C C . GLU B 1 433 ? 60.479 -8.639 16.333 1.00 42.98 433 GLU B C 1
ATOM 6519 O O . GLU B 1 433 ? 60.149 -7.460 16.398 1.00 43.35 433 GLU B O 1
ATOM 6525 N N . LYS B 1 434 ? 60.091 -9.446 15.342 1.00 42.32 434 LYS B N 1
ATOM 6526 C CA . LYS B 1 434 ? 59.230 -8.995 14.229 1.00 41.34 434 LYS B CA 1
ATOM 6527 C C . LYS B 1 434 ? 57.802 -8.651 14.635 1.00 40.39 434 LYS B C 1
ATOM 6528 O O . LYS B 1 434 ? 57.227 -7.696 14.112 1.00 39.86 434 LYS B O 1
ATOM 6534 N N . LEU B 1 435 ? 57.219 -9.452 15.525 1.00 38.61 435 LEU B N 1
ATOM 6535 C CA . LEU B 1 435 ? 55.906 -9.146 16.069 1.00 37.92 435 LEU B CA 1
ATOM 6536 C C . LEU B 1 435 ? 55.896 -7.800 16.813 1.00 37.84 435 LEU B C 1
ATOM 6537 O O . LEU B 1 435 ? 55.003 -7.000 16.632 1.00 37.40 435 LEU B O 1
ATOM 6542 N N . ILE B 1 436 ? 56.895 -7.583 17.664 1.00 38.91 436 ILE B N 1
ATOM 6543 C CA . ILE B 1 436 ? 57.051 -6.340 18.432 1.00 40.07 436 ILE B CA 1
ATOM 6544 C C . ILE B 1 436 ? 57.212 -5.146 17.472 1.00 42.19 436 ILE B C 1
ATOM 6545 O O . ILE B 1 436 ? 56.597 -4.080 17.641 1.00 42.03 436 ILE B O 1
ATOM 6550 N N . SER B 1 437 ? 58.042 -5.352 16.459 1.00 43.36 437 SER B N 1
ATOM 6551 C CA . SER B 1 437 ? 58.315 -4.346 15.459 1.00 45.93 437 SER B CA 1
ATOM 6552 C C . SER B 1 437 ? 57.007 -3.912 14.798 1.00 46.45 437 SER B C 1
ATOM 6553 O O . SER B 1 437 ? 56.815 -2.749 14.484 1.00 47.08 437 SER B O 1
ATOM 6556 N N . LEU B 1 438 ? 56.087 -4.853 14.657 1.00 46.94 438 LEU B N 1
ATOM 6557 C CA . LEU B 1 438 ? 54.881 -4.651 13.884 1.00 47.62 438 LEU B CA 1
ATOM 6558 C C . LEU B 1 438 ? 53.665 -4.196 14.712 1.00 47.66 438 LEU B C 1
ATOM 6559 O O . LEU B 1 438 ? 52.810 -3.475 14.205 1.00 47.35 438 LEU B O 1
ATOM 6564 N N . LYS B 1 439 ? 53.587 -4.618 15.978 1.00 47.67 439 LYS B N 1
ATOM 6565 C CA . LYS B 1 439 ? 52.397 -4.384 16.807 1.00 47.60 439 LYS B CA 1
ATOM 6566 C C . LYS B 1 439 ? 52.799 -3.885 18.184 1.00 48.11 439 LYS B C 1
ATOM 6567 O O . LYS B 1 439 ? 51.998 -3.880 19.108 1.00 47.82 439 LYS B O 1
ATOM 6573 N N . GLY B 1 440 ? 54.040 -3.449 18.315 1.00 49.08 440 GLY B N 1
ATOM 6574 C CA . GLY B 1 440 ? 54.566 -2.997 19.597 1.00 50.88 440 GLY B CA 1
ATOM 6575 C C . GLY B 1 440 ? 54.245 -1.564 19.995 1.00 51.94 440 GLY B C 1
ATOM 6576 O O . GLY B 1 440 ? 55.142 -0.801 20.375 1.00 52.67 440 GLY B O 1
ATOM 6577 N N . THR B 1 441 ? 52.968 -1.193 19.894 1.00 52.47 441 THR B N 1
ATOM 6578 C CA . THR B 1 441 ? 52.460 0.006 20.571 1.00 52.91 441 THR B CA 1
ATOM 6579 C C . THR B 1 441 ? 52.543 -0.230 22.090 1.00 52.38 441 THR B C 1
ATOM 6580 O O . THR B 1 441 ? 52.102 -1.267 22.609 1.00 52.67 441 THR B O 1
ATOM 6584 N N . THR B 1 442 ? 53.155 0.711 22.793 1.00 51.48 442 THR B N 1
ATOM 6585 C CA . THR B 1 442 ? 53.361 0.568 24.221 1.00 49.94 442 THR B CA 1
ATOM 6586 C C . THR B 1 442 ? 52.129 1.058 24.995 1.00 48.91 442 THR B C 1
ATOM 6587 O O . THR B 1 442 ? 51.437 1.974 24.557 1.00 49.46 442 THR B O 1
ATOM 6591 N N . PRO B 1 443 ? 51.847 0.453 26.155 1.00 47.26 443 PRO B N 1
ATOM 6592 C CA . PRO B 1 443 ? 52.609 -0.626 26.791 1.00 45.13 443 PRO B CA 1
ATOM 6593 C C . PRO B 1 443 ? 52.297 -2.022 26.220 1.00 42.73 443 PRO B C 1
ATOM 6594 O O . PRO B 1 443 ? 51.190 -2.284 25.754 1.00 41.69 443 PRO B O 1
ATOM 6598 N N . PHE B 1 444 ? 53.282 -2.904 26.239 1.00 40.77 444 PHE B N 1
ATOM 6599 C CA . PHE B 1 444 ? 53.067 -4.261 25.762 1.00 39.36 444 PHE B CA 1
ATOM 6600 C C . PHE B 1 444 ? 53.739 -5.321 26.646 1.00 38.75 444 PHE B C 1
ATOM 6601 O O . PHE B 1 444 ? 54.779 -5.069 27.279 1.00 39.11 444 PHE B O 1
ATOM 6609 N N . VAL B 1 445 ? 53.105 -6.495 26.702 1.00 37.48 445 VAL B N 1
ATOM 6610 C CA . VAL B 1 445 ? 53.713 -7.694 27.278 1.00 36.39 445 VAL B CA 1
ATOM 6611 C C . VAL B 1 445 ? 53.846 -8.720 26.133 1.00 36.27 445 VAL B C 1
ATOM 6612 O O . VAL B 1 445 ? 52.837 -9.192 25.601 1.00 35.97 445 VAL B O 1
ATOM 6616 N N . ALA B 1 446 ? 55.080 -9.022 25.736 1.00 34.98 446 ALA B N 1
ATOM 6617 C CA . ALA B 1 446 ? 55.337 -9.820 24.551 1.00 34.82 446 ALA B CA 1
ATOM 6618 C C . ALA B 1 446 ? 56.055 -11.107 24.935 1.00 34.78 446 ALA B C 1
ATOM 6619 O O . ALA B 1 446 ? 57.026 -11.052 25.672 1.00 35.03 446 ALA B O 1
ATOM 6621 N N . THR B 1 447 ? 55.602 -12.253 24.409 1.00 34.59 447 THR B N 1
ATOM 6622 C CA . THR B 1 447 ? 56.044 -13.550 24.926 1.00 34.13 447 THR B CA 1
ATOM 6623 C C . THR B 1 447 ? 56.112 -14.693 23.907 1.00 34.00 447 THR B C 1
ATOM 6624 O O . THR B 1 447 ? 55.359 -14.706 22.926 1.00 32.84 447 THR B O 1
ATOM 6628 N N . TYR B 1 448 ? 57.048 -15.621 24.123 1.00 33.49 448 TYR B N 1
ATOM 6629 C CA . TYR B 1 448 ? 57.005 -16.953 23.525 1.00 34.34 448 TYR B CA 1
ATOM 6630 C C . TYR B 1 448 ? 57.499 -17.972 24.565 1.00 35.21 448 TYR B C 1
ATOM 6631 O O . TYR B 1 448 ? 58.146 -17.619 25.555 1.00 34.31 448 TYR B O 1
ATOM 6640 N N . GLY B 1 449 ? 57.208 -19.239 24.323 1.00 36.06 449 GLY B N 1
ATOM 6641 C CA . GLY B 1 449 ? 57.797 -20.309 25.125 1.00 37.81 449 GLY B CA 1
ATOM 6642 C C . GLY B 1 449 ? 57.037 -21.594 24.921 1.00 38.94 449 GLY B C 1
ATOM 6643 O O . GLY B 1 449 ? 55.819 -21.574 24.784 1.00 39.46 449 GLY B O 1
ATOM 6644 N N . ILE B 1 450 ? 57.759 -22.704 24.873 1.00 40.32 450 ILE B N 1
ATOM 6645 C CA . ILE B 1 450 ? 57.142 -24.008 24.744 1.00 41.29 450 ILE B CA 1
ATOM 6646 C C . ILE B 1 450 ? 57.468 -24.897 25.940 1.00 41.68 450 ILE B C 1
ATOM 6647 O O . ILE B 1 450 ? 58.429 -24.652 26.691 1.00 41.33 450 ILE B O 1
ATOM 6652 N N . ARG B 1 451 ? 56.628 -25.910 26.125 1.00 41.79 451 ARG B N 1
ATOM 6653 C CA . ARG B 1 451 ? 56.743 -26.844 27.231 1.00 41.63 451 ARG B CA 1
ATOM 6654 C C . ARG B 1 451 ? 58.192 -27.291 27.443 1.00 41.17 451 ARG B C 1
ATOM 6655 O O . ARG B 1 451 ? 58.854 -27.758 26.511 1.00 40.11 451 ARG B O 1
ATOM 6663 N N . GLY B 1 452 ? 58.679 -27.109 28.671 1.00 40.75 452 GLY B N 1
ATOM 6664 C CA . GLY B 1 452 ? 60.047 -27.500 29.056 1.00 39.97 452 GLY B CA 1
ATOM 6665 C C . GLY B 1 452 ? 61.171 -26.579 28.587 1.00 39.43 452 GLY B C 1
ATOM 6666 O O . GLY B 1 452 ? 62.348 -26.839 28.885 1.00 40.28 452 GLY B O 1
ATOM 6667 N N . GLY B 1 453 ? 60.832 -25.531 27.836 1.00 37.37 453 GLY B N 1
ATOM 6668 C CA . GLY B 1 453 ? 61.836 -24.562 27.346 1.00 36.94 453 GLY B CA 1
ATOM 6669 C C . GLY B 1 453 ? 61.866 -23.285 28.178 1.00 36.27 453 GLY B C 1
ATOM 6670 O O . GLY B 1 453 ? 61.006 -23.075 29.029 1.00 36.74 453 GLY B O 1
ATOM 6671 N N . VAL B 1 454 ? 62.863 -22.437 27.943 1.00 36.45 454 VAL B N 1
ATOM 6672 C CA . VAL B 1 454 ? 62.928 -21.135 28.577 1.00 35.73 454 VAL B CA 1
ATOM 6673 C C . VAL B 1 454 ? 61.846 -20.261 27.958 1.00 35.77 454 VAL B C 1
ATOM 6674 O O . VAL B 1 454 ? 61.799 -20.076 26.748 1.00 36.67 454 VAL B O 1
ATOM 6678 N N . HIS B 1 455 ? 60.926 -19.777 28.777 1.00 35.95 455 HIS B N 1
ATOM 6679 C CA . HIS B 1 455 ? 59.942 -18.811 28.305 1.00 35.63 455 HIS B CA 1
ATOM 6680 C C . HIS B 1 455 ? 60.561 -17.412 28.313 1.00 36.27 455 HIS B C 1
ATOM 6681 O O . HIS B 1 455 ? 61.309 -17.045 29.238 1.00 36.98 455 HIS B O 1
ATOM 6688 N N . SER B 1 456 ? 60.293 -16.646 27.266 1.00 35.25 456 SER B N 1
ATOM 6689 C CA . SER B 1 456 ? 60.804 -15.285 27.183 1.00 35.43 456 SER B CA 1
ATOM 6690 C C . SER B 1 456 ? 59.641 -14.310 27.181 1.00 34.81 456 SER B C 1
ATOM 6691 O O . SER B 1 456 ? 58.633 -14.543 26.521 1.00 34.42 456 SER B O 1
ATOM 6694 N N . VAL B 1 457 ? 59.772 -13.265 27.987 1.00 34.85 457 VAL B N 1
ATOM 6695 C CA . VAL B 1 457 ? 58.832 -12.160 28.059 1.00 35.13 457 VAL B CA 1
ATOM 6696 C C . VAL B 1 457 ? 59.620 -10.858 27.883 1.00 36.01 457 VAL B C 1
ATOM 6697 O O . VAL B 1 457 ? 60.690 -10.691 28.484 1.00 35.48 457 VAL B O 1
ATOM 6701 N N . LYS B 1 458 ? 59.111 -9.968 27.024 1.00 36.35 458 LYS B N 1
ATOM 6702 C CA . LYS B 1 458 ? 59.617 -8.596 26.914 1.00 37.45 458 LYS B CA 1
ATOM 6703 C C . LYS B 1 458 ? 58.490 -7.662 27.317 1.00 38.38 458 LYS B C 1
ATOM 6704 O O . LYS B 1 458 ? 57.363 -7.792 26.813 1.00 37.70 458 LYS B O 1
ATOM 6710 N N . VAL B 1 459 ? 58.783 -6.750 28.248 1.00 39.43 459 VAL B N 1
ATOM 6711 C CA . VAL B 1 459 ? 57.794 -5.799 28.737 1.00 41.11 459 VAL B CA 1
ATOM 6712 C C . VAL B 1 459 ? 58.301 -4.370 28.513 1.00 42.89 459 VAL B C 1
ATOM 6713 O O . VAL B 1 459 ? 59.416 -4.021 28.907 1.00 42.73 459 VAL B O 1
ATOM 6717 N N . LYS B 1 460 ? 57.490 -3.581 27.820 1.00 44.60 460 LYS B N 1
ATOM 6718 C CA . LYS B 1 460 ? 57.698 -2.141 27.719 1.00 47.23 460 LYS B CA 1
ATOM 6719 C C . LYS B 1 460 ? 56.533 -1.508 28.457 1.00 47.64 460 LYS B C 1
ATOM 6720 O O . LYS B 1 460 ? 55.366 -1.797 28.156 1.00 46.54 460 LYS B O 1
ATOM 6726 N N . LEU B 1 461 ? 56.847 -0.681 29.446 1.00 49.38 461 LEU B N 1
ATOM 6727 C CA . LEU B 1 461 ? 55.819 -0.125 30.327 1.00 51.41 461 LEU B CA 1
ATOM 6728 C C . LEU B 1 461 ? 55.219 1.197 29.786 1.00 52.67 461 LEU B C 1
ATOM 6729 O O . LEU B 1 461 ? 55.684 1.745 28.773 1.00 53.12 461 LEU B O 1
#

Organism: Pyrobaculum aerophilum (strain ATCC 51768 / DSM 7523 / JCM 9630 / CIP 104966 / NBRC 100827 / IM2) (NCBI:txid178306)

Solvent-accessible surface area: 35990 Å² total; per-residue (Å²): 221,96,124,10,17,0,8,17,1,0,3,12,3,89,17,6,50,125,25,148,109,90,55,41,54,120,0,1,51,43,0,11,0,0,21,0,30,17,37,142,13,53,63,108,64,0,86,98,13,5,100,30,2,28,73,13,14,180,85,96,127,50,25,0,0,0,0,0,4,4,90,2,16,47,4,91,5,11,55,25,75,85,26,90,2,105,124,48,71,90,8,69,0,65,62,25,103,135,10,112,40,108,30,2,0,0,64,44,124,13,0,20,86,14,10,108,111,95,20,14,0,11,1,45,139,26,207,0,80,0,73,0,61,68,55,36,103,50,71,2,50,0,41,1,70,40,66,17,69,0,52,27,37,94,42,2,41,0,62,16,55,34,37,119,41,107,38,36,6,128,95,8,37,104,22,0,111,51,5,11,113,26,85,76,46,1,9,0,0,0,10,12,69,2,63,39,39,160,24,0,72,28,5,73,72,19,7,103,132,29,32,12,131,20,51,2,0,0,15,0,8,10,72,18,0,8,121,46,9,78,96,0,0,78,22,1,34,0,0,0,1,2,13,26,60,0,11,46,13,34,43,40,23,30,19,9,30,4,15,29,108,0,0,63,11,0,4,60,41,19,52,17,0,0,0,4,28,49,1,0,44,39,0,60,96,36,60,79,7,67,105,11,12,1,18,2,0,4,33,4,0,2,35,1,0,2,0,0,2,0,11,69,0,0,16,73,7,146,61,12,66,22,0,2,29,17,2,2,101,0,4,70,28,18,72,34,77,160,24,71,60,8,81,62,130,58,89,59,3,151,53,0,61,37,12,12,86,72,3,114,122,54,58,17,59,4,0,0,1,4,63,83,0,79,10,0,52,30,0,1,35,21,13,9,95,34,17,0,43,0,0,0,42,62,58,54,14,0,30,15,0,7,0,3,2,1,4,31,13,35,117,19,77,21,147,75,41,76,70,0,0,77,90,0,30,100,118,55,27,117,78,36,14,0,0,0,15,10,91,179,83,32,118,52,18,54,90,66,122,144,72,22,0,11,23,1,0,4,11,2,90,17,6,43,122,37,156,108,94,31,42,62,108,0,1,67,45,0,16,0,0,21,0,31,21,35,152,12,52,78,105,64,2,97,100,11,0,90,29,1,26,72,13,13,177,78,92,132,64,22,0,0,0,0,0,4,1,70,0,17,33,2,144,137,117,166,37,58,72,29,142,26,138,103,39,112,48,152,13,0,26,97,17,7,89,109,96,23,18,0,4,31,116,116,20,173,47,122,4,99,1,57,63,65,34,87,73,95,4,37,0,66,36,74,18,34,0,52,25,67,38,32,123,42,103,37,37,13,147,77,5,32,91,27,0,109,55,9,17,117,29,81,83,41,1,7,0,0,0,8,6,50,2,54,36,31,152,18,0,74,23,5,73,62,14,6,104,136,38,32,10,138,19,51,1,0,0,19,0,6,6,72,20,0,9,123,39,1,74,78,0,0,89,30,0,30,0,0,1,0,1,6,22,60,0,16,34,11,40,39,56,23,29,14,9,54,14,12,13,104,0,0,59,11,0,5,71,29,18,49,17,0,0,0,4,24,36,1,0,51,39,0,62,77,38,61,94,7,67,99,12,12,1,17,3,0,4,34,3,0,5,35,0,0,1,0,0,2,0,11,75,0,0,16,69,6,150,81,10,45,23,0,0,29,29,0,2,101,0,7,140,45,16,103,61,73,160,35,73,65,10,74,68,113,40,72,52,2,134,58,0,65,37,13,13,88,73,3,89,120,60,58,17,44,6,0,0,1,6,52,66,0,75,13,0,47,45,0,1,28,21,18,6,162,33,37,0,37,0,0,0,30,65,56,69,24,0,34,16,1,6,0,2,4,1,3,70,11,32,112,10,70,18,157,76,51,111,51,0,5,113,90,0,39,100,114,61,25,86,74,38,6,0,0,0,40,8,98,191,85,36,138,52,25,52,114,66,113,156

CATH classification: 3.20.20.60 (+2 more: 2.40.33.10, 3.40.1380.20)

Secondary structure (DSSP, 8-state):
--S-SSEEEEE-SHHHHT--HHHHHHHHTT-SEEEEETTT--HHHHHHHHHHHHHHHHHHT---EEEEE------B--B-S-EEE-TT-EEEEEE-SB--SSSEEE--HHHHHH--TT-EEEEGGGTEEEEEEEE-SSEEEEEESS-EEE-TT-BEEETT------SS-HHHHHHHHHHGGGGGG--EEEEPS--SHHHHHHHHHHHHHTT---EEEEEE-SHHHHHTHHHHHHT-SEEEEEHHHHTTTS-TTTHHHHHHHHHHHHHHTT--EEEESSSSGGGGT-SS--HHHHHHHHHHHHTT-SEEEE-HHHHTSS-HHHHHHHHHHHHHT-------PPP--SHHHHHHHHHHHHHHHHT-EEEEE-SSSHHHHHHHTT--SS-EEEEES-HHHHHHHTTSTTEEEEE---SSHHHHHHHHHHHH-PSSEEEEE--TTS--EEEEE-/--SEEEEE-SHHHHT--HHHHHHHHTT-SEEEEETTT--HHHHHHHHHHHHHHHHHHT---EEEEE---S-----TT-EEEEE----THHHHH--TT-EEEEGGGTEEEEEEEE-SSEEEEE---EETT------SS-HHHHHHHHHHGGGGGG--EEEE-S--SHHHHHHHHHHHHHHT---EEEEEE-SHHHHHTHHHHHHT-SEEEEEHHHHHTTS-GGGHHHHHHHHHHHHHHTT--EEEESSSSGGGGT-SS--HHHHHHHHHHHHTT-SEEEE-HHHHTSS-HHHHHHHHHHHHHH-------PPP--SHHHHHHHHHHHHHHHHT-EEEEE-SSSHHHHHHHTT--SS-EEEEES-HHHHHHHTTSTTEEEEE---SSHHHHHHHHHHHH-PSSEEEEE--TTSPPEEEEE-